Protein AF-A0A948WKY1-F1 (afdb_monomer)

Mean predicted aligned error: 16.27 Å

Structure (mmCIF, N/CA/C/O backbone):
data_AF-A0A948WKY1-F1
#
_entry.id   AF-A0A948WKY1-F1
#
loop_
_atom_site.group_PDB
_atom_site.id
_atom_site.type_symbol
_atom_site.label_atom_id
_atom_site.label_alt_id
_atom_site.label_comp_id
_atom_site.label_asym_id
_atom_site.label_entity_id
_atom_site.label_seq_id
_atom_site.pdbx_PDB_ins_code
_atom_site.Cartn_x
_atom_site.Cartn_y
_atom_site.Cartn_z
_atom_site.occupancy
_atom_site.B_iso_or_equiv
_atom_site.auth_seq_id
_atom_site.auth_comp_id
_atom_site.auth_asym_id
_atom_site.auth_atom_id
_atom_site.pdbx_PDB_model_num
ATOM 1 N N . MET A 1 1 ? -43.889 -42.386 51.941 1.00 35.38 1 MET A N 1
ATOM 2 C CA . MET A 1 1 ? -43.211 -42.929 50.741 1.00 35.38 1 MET A CA 1
ATOM 3 C C . MET A 1 1 ? -43.487 -41.950 49.603 1.00 35.38 1 MET A C 1
ATOM 5 O O . MET A 1 1 ? -44.639 -41.836 49.225 1.00 35.38 1 MET A O 1
ATOM 9 N N . MET A 1 2 ? -42.617 -40.958 49.347 1.00 31.88 2 MET A N 1
ATOM 10 C CA . MET A 1 2 ? -41.502 -40.984 48.362 1.00 31.88 2 MET A CA 1
ATOM 11 C C . MET A 1 2 ? -41.972 -41.487 46.979 1.00 31.88 2 MET A C 1
ATOM 13 O O . MET A 1 2 ? -42.439 -42.614 46.920 1.00 31.88 2 MET A O 1
ATOM 17 N N . ALA A 1 3 ? -41.892 -40.769 45.847 1.00 31.19 3 ALA A N 1
ATOM 18 C CA . ALA A 1 3 ? -41.140 -39.568 45.442 1.00 31.19 3 ALA A CA 1
ATOM 19 C C . ALA A 1 3 ? -41.788 -38.884 44.191 1.00 31.19 3 ALA A C 1
ATOM 21 O O . ALA A 1 3 ? -42.596 -39.534 43.527 1.00 31.19 3 ALA A O 1
ATOM 22 N N . PRO A 1 4 ? -41.443 -37.621 43.837 1.00 34.78 4 PRO A N 1
ATOM 23 C CA . PRO A 1 4 ? -41.886 -36.926 42.612 1.00 34.78 4 PRO A CA 1
ATOM 24 C C . PRO A 1 4 ? -40.820 -36.979 41.474 1.00 34.78 4 PRO A C 1
ATOM 26 O O . PRO A 1 4 ? -39.743 -37.546 41.682 1.00 34.78 4 PRO A O 1
ATOM 29 N N . PRO A 1 5 ? -41.103 -36.474 40.249 1.00 36.88 5 PRO A N 1
ATOM 30 C CA . PRO A 1 5 ? -40.480 -36.955 39.014 1.00 36.88 5 PRO A CA 1
ATOM 31 C C . PRO A 1 5 ? -39.097 -36.348 38.745 1.00 36.88 5 PRO A C 1
ATOM 33 O O . PRO A 1 5 ? -38.820 -35.189 39.049 1.00 36.88 5 PRO A O 1
ATOM 36 N N . THR A 1 6 ? -38.226 -37.143 38.124 1.00 31.98 6 THR A N 1
ATOM 37 C CA . THR A 1 6 ? -36.864 -36.747 37.755 1.00 31.98 6 THR A CA 1
ATOM 38 C C . THR A 1 6 ? -36.839 -36.062 36.388 1.00 31.98 6 THR A C 1
ATOM 40 O O . THR A 1 6 ? -37.050 -36.680 35.347 1.00 31.98 6 THR A O 1
ATOM 43 N N . HIS A 1 7 ? -36.512 -34.769 36.386 1.00 34.88 7 HIS A N 1
ATOM 44 C CA . HIS A 1 7 ? -35.970 -34.083 35.216 1.00 34.88 7 HIS A CA 1
ATOM 45 C C . HIS A 1 7 ? -34.599 -34.683 34.870 1.00 34.88 7 HIS A C 1
ATOM 47 O O . HIS A 1 7 ? -33.662 -34.581 35.661 1.00 34.88 7 HIS A O 1
ATOM 53 N N . ARG A 1 8 ? -34.440 -35.257 33.672 1.00 31.48 8 ARG A N 1
ATOM 54 C CA . ARG A 1 8 ? -33.115 -35.506 33.084 1.00 31.48 8 ARG A CA 1
ATOM 55 C C . ARG A 1 8 ? -32.760 -34.368 32.129 1.00 31.48 8 ARG A C 1
ATOM 57 O O . ARG A 1 8 ? -33.171 -34.363 30.976 1.00 31.48 8 ARG A O 1
ATOM 64 N N . ARG A 1 9 ? -31.961 -33.418 32.624 1.00 35.03 9 ARG A N 1
ATOM 65 C CA . ARG A 1 9 ? -30.992 -32.676 31.805 1.00 35.03 9 ARG A CA 1
ATOM 66 C C . ARG A 1 9 ? -29.767 -33.576 31.639 1.00 35.03 9 ARG A C 1
ATOM 68 O O . ARG A 1 9 ? -29.184 -33.978 32.640 1.00 35.03 9 ARG A O 1
ATOM 75 N N . ALA A 1 10 ? -29.368 -33.875 30.409 1.00 30.17 10 ALA A N 1
ATOM 76 C CA . ALA A 1 10 ? -28.045 -34.417 30.110 1.00 30.17 10 ALA A CA 1
ATOM 77 C C . ALA A 1 10 ? -27.642 -33.962 28.705 1.00 30.17 10 ALA A C 1
ATOM 79 O O . ALA A 1 10 ? -28.285 -34.322 27.724 1.00 30.17 10 ALA A O 1
ATOM 80 N N . GLY A 1 11 ? -26.613 -33.120 28.640 1.00 29.62 11 GLY A N 1
ATOM 81 C CA . GLY A 1 11 ? -26.094 -32.562 27.394 1.00 29.62 11 GLY A CA 1
ATOM 82 C C . GLY A 1 11 ? -25.220 -31.317 27.564 1.00 29.62 11 GLY A C 1
ATOM 83 O O . GLY A 1 11 ? -25.125 -30.533 26.632 1.00 29.62 11 GLY A O 1
ATOM 84 N N . GLN A 1 12 ? -24.596 -31.093 28.728 1.00 31.64 12 GLN A N 1
ATOM 85 C CA . GLN A 1 12 ? -23.485 -30.144 28.825 1.00 31.64 12 GLN A CA 1
ATOM 86 C C . GLN A 1 12 ? -22.210 -30.874 28.402 1.00 31.64 12 GLN A C 1
ATOM 88 O O . GLN A 1 12 ? -21.668 -31.692 29.143 1.00 31.64 12 GLN A O 1
ATOM 93 N N . ARG A 1 13 ? -21.750 -30.595 27.180 1.00 33.22 13 ARG A N 1
ATOM 94 C CA . ARG A 1 13 ? -20.361 -30.834 26.789 1.00 33.22 13 ARG A CA 1
ATOM 95 C C . ARG A 1 13 ? -19.494 -29.901 27.634 1.00 33.22 13 ARG A C 1
ATOM 97 O O . ARG A 1 13 ? -19.607 -28.686 27.504 1.00 33.22 13 ARG A O 1
ATOM 104 N N . LEU A 1 14 ? -18.662 -30.466 28.507 1.00 30.38 14 LEU A N 1
ATOM 105 C CA . LEU A 1 14 ? -17.559 -29.742 29.132 1.00 30.38 14 LEU A CA 1
ATOM 106 C C . LEU A 1 14 ? -16.598 -29.288 28.024 1.00 30.38 14 LEU A C 1
ATOM 108 O O . LEU A 1 14 ? -15.809 -30.079 27.515 1.00 30.38 14 LEU A O 1
ATOM 112 N N . LEU A 1 15 ? -16.673 -28.013 27.648 1.00 31.78 15 LEU A N 1
ATOM 113 C CA . LEU A 1 15 ? -15.543 -27.300 27.063 1.00 31.78 15 LEU A CA 1
ATOM 114 C C . LEU A 1 15 ? -14.597 -26.982 28.220 1.00 31.78 15 LEU A C 1
ATOM 116 O O . LEU A 1 15 ? -14.778 -26.000 28.935 1.00 31.78 15 LEU A O 1
ATOM 120 N N . ALA A 1 16 ? -13.608 -27.845 28.438 1.00 28.36 16 ALA A N 1
ATOM 121 C CA . ALA A 1 16 ? -12.441 -27.477 29.223 1.00 28.36 16 ALA A CA 1
ATOM 122 C C . ALA A 1 16 ? -11.610 -26.498 28.380 1.00 28.36 16 ALA A C 1
ATOM 124 O O . ALA A 1 16 ? -10.681 -26.893 27.681 1.00 28.36 16 ALA A O 1
ATOM 125 N N . ALA A 1 17 ? -11.989 -25.220 28.393 1.00 31.20 17 ALA A N 1
ATOM 126 C CA . ALA A 1 17 ? -11.117 -24.153 27.935 1.00 31.20 17 ALA A CA 1
ATOM 127 C C . ALA A 1 17 ? -10.053 -23.954 29.018 1.00 31.20 17 ALA A C 1
ATOM 129 O O . ALA A 1 17 ? -10.292 -23.304 30.035 1.00 31.20 17 ALA A O 1
ATOM 130 N N . VAL A 1 18 ? -8.882 -24.557 28.823 1.00 28.16 18 VAL A N 1
ATOM 131 C CA . VAL A 1 18 ? -7.678 -24.123 29.528 1.00 28.16 18 VAL A CA 1
ATOM 132 C C . VAL A 1 18 ? -7.314 -22.765 28.931 1.00 28.16 18 VAL A C 1
ATOM 134 O O . VAL A 1 18 ? -6.596 -22.680 27.941 1.00 28.16 18 VAL A O 1
ATOM 137 N N . VAL A 1 19 ? -7.874 -21.695 29.493 1.00 31.41 19 VAL A N 1
ATOM 138 C CA . VAL A 1 19 ? -7.392 -20.335 29.254 1.00 31.41 19 VAL A CA 1
ATOM 139 C C . VAL A 1 19 ? -6.125 -20.194 30.088 1.00 31.41 19 VAL A C 1
ATOM 141 O O . VAL A 1 19 ? -6.177 -19.849 31.266 1.00 31.41 19 VAL A O 1
ATOM 144 N N . VAL A 1 20 ? -4.972 -20.524 29.502 1.00 32.94 20 VAL A N 1
ATOM 145 C CA . VAL A 1 20 ? -3.716 -19.974 30.014 1.00 32.94 20 VAL A CA 1
ATOM 146 C C . VAL A 1 20 ? -3.786 -18.486 29.701 1.00 32.94 20 VAL A C 1
ATOM 148 O O . VAL A 1 20 ? -3.734 -18.101 28.536 1.00 32.94 20 VAL A O 1
ATOM 151 N N . ALA A 1 21 ? -3.988 -17.659 30.726 1.00 37.00 21 ALA A N 1
ATOM 152 C CA . ALA A 1 21 ? -3.882 -16.216 30.588 1.00 37.00 21 ALA A CA 1
ATOM 153 C C . ALA A 1 21 ? -2.447 -15.900 30.151 1.00 37.00 21 ALA A C 1
ATOM 155 O O . ALA A 1 21 ? -1.508 -15.985 30.943 1.00 37.00 21 ALA A O 1
ATOM 156 N N . TRP A 1 22 ? -2.270 -15.615 28.864 1.00 41.47 22 TRP A N 1
ATOM 157 C CA . TRP A 1 22 ? -1.032 -15.064 28.350 1.00 41.47 22 TRP A CA 1
ATOM 158 C C . TRP A 1 22 ? -0.942 -13.633 28.875 1.00 41.47 22 TRP A C 1
ATOM 160 O O . TRP A 1 22 ? -1.670 -12.754 28.432 1.00 41.47 22 TRP A O 1
ATOM 170 N N . VAL A 1 23 ? -0.092 -13.422 29.874 1.00 46.75 23 VAL A N 1
ATOM 171 C CA . VAL A 1 23 ? 0.296 -12.082 30.306 1.00 46.75 23 VAL A CA 1
ATOM 172 C C . VAL A 1 23 ? 1.574 -11.775 29.536 1.00 46.75 23 VAL A C 1
ATOM 174 O O . VAL A 1 23 ? 2.596 -12.404 29.835 1.00 46.75 23 VAL A O 1
ATOM 177 N N . PRO A 1 24 ? 1.558 -10.885 28.523 1.00 45.38 24 PRO A N 1
ATOM 178 C CA . PRO A 1 24 ? 2.811 -10.445 27.940 1.00 45.38 24 PRO A CA 1
ATOM 179 C C . PRO A 1 24 ? 3.682 -9.885 29.068 1.00 45.38 24 PRO A C 1
ATOM 181 O O . PRO A 1 24 ? 3.157 -9.213 29.965 1.00 45.38 24 PRO A O 1
ATOM 184 N N . PRO A 1 25 ? 5.003 -10.132 29.064 1.00 45.72 25 PRO A N 1
ATOM 185 C CA . PRO A 1 25 ? 5.889 -9.337 29.900 1.00 45.72 25 PRO A CA 1
ATOM 186 C C . PRO A 1 25 ? 5.606 -7.852 29.638 1.00 45.72 25 PRO A C 1
ATOM 188 O O . PRO A 1 25 ? 5.195 -7.486 28.536 1.00 45.72 25 PRO A O 1
ATOM 191 N N . ALA A 1 26 ? 5.813 -7.008 30.653 1.00 50.03 26 ALA A N 1
ATOM 192 C CA . ALA A 1 26 ? 5.483 -5.581 30.610 1.00 50.03 26 ALA A CA 1
ATOM 193 C C . ALA A 1 26 ? 5.949 -4.883 29.312 1.00 50.03 26 ALA A C 1
ATOM 195 O O . ALA A 1 26 ? 5.282 -3.972 28.848 1.00 50.03 26 ALA A O 1
ATOM 196 N N . SER A 1 27 ? 7.015 -5.360 28.664 1.00 59.22 27 SER A N 1
ATOM 197 C CA . SER A 1 27 ? 7.311 -5.086 27.257 1.00 59.22 27 SER A CA 1
ATOM 198 C C . SER A 1 27 ? 7.548 -6.398 26.498 1.00 59.22 27 SER A C 1
ATOM 200 O O . SER A 1 27 ? 8.399 -7.201 26.882 1.00 59.22 27 SER A O 1
ATOM 202 N N . PHE A 1 28 ? 6.804 -6.629 25.413 1.00 69.31 28 PHE A N 1
ATOM 203 C CA . PHE A 1 28 ? 7.078 -7.725 24.482 1.00 69.31 28 PHE A CA 1
ATOM 204 C C . PHE A 1 28 ? 8.132 -7.261 23.469 1.00 69.31 28 PHE A C 1
ATOM 206 O O . PHE A 1 28 ? 7.938 -6.261 22.778 1.00 69.31 28 PHE A O 1
ATOM 213 N N . GLU A 1 29 ? 9.249 -7.978 23.384 1.00 84.75 29 GLU A N 1
ATOM 214 C CA . GLU A 1 29 ? 10.372 -7.656 22.501 1.00 84.75 29 GLU A CA 1
ATOM 215 C C . GLU A 1 29 ? 10.733 -8.875 21.657 1.00 84.75 29 GLU A C 1
ATOM 217 O O . GLU A 1 29 ? 10.791 -9.990 22.168 1.00 84.75 29 GLU A O 1
ATOM 222 N N . ILE A 1 30 ? 11.006 -8.651 20.373 1.00 91.81 30 ILE A N 1
ATOM 223 C CA . ILE A 1 30 ? 11.499 -9.690 19.469 1.00 91.81 30 ILE A CA 1
ATOM 224 C C . ILE A 1 30 ? 13.014 -9.768 19.647 1.00 91.81 30 ILE A C 1
ATOM 226 O O . ILE A 1 30 ? 13.721 -8.828 19.287 1.00 91.81 30 ILE A O 1
ATOM 230 N N . ARG A 1 31 ? 13.503 -10.867 20.225 1.00 94.12 31 ARG A N 1
ATOM 231 C CA . ARG A 1 31 ? 14.934 -11.125 20.463 1.00 94.12 31 ARG A CA 1
ATOM 232 C C . ARG A 1 31 ? 15.440 -12.342 19.695 1.00 94.12 31 ARG A C 1
ATOM 234 O O . ARG A 1 31 ? 16.646 -12.497 19.529 1.00 94.12 31 ARG A O 1
ATOM 241 N N . ALA A 1 32 ? 14.528 -13.177 19.209 1.00 95.06 32 ALA A N 1
ATOM 242 C CA . ALA A 1 32 ? 14.795 -14.293 18.317 1.00 95.06 32 ALA A CA 1
ATOM 243 C C . ALA A 1 32 ? 13.570 -14.596 17.426 1.00 95.06 32 ALA A C 1
ATOM 245 O O . ALA A 1 32 ? 12.456 -14.149 17.720 1.00 95.06 32 ALA A O 1
ATOM 246 N N . PRO A 1 33 ? 13.720 -15.430 16.379 1.00 97.06 33 PRO A N 1
ATOM 247 C CA . PRO A 1 33 ? 12.595 -15.871 15.552 1.00 97.06 33 PRO A CA 1
ATOM 248 C C . PRO A 1 33 ? 11.451 -16.558 16.318 1.00 97.06 33 PRO A C 1
ATOM 250 O O . PRO A 1 33 ? 10.302 -16.494 15.883 1.00 97.06 33 PRO A O 1
ATOM 253 N N . ASP A 1 34 ? 11.729 -17.200 17.459 1.00 96.12 34 ASP A N 1
ATOM 254 C CA . ASP A 1 34 ? 10.688 -17.801 18.307 1.00 96.12 34 ASP A CA 1
ATOM 255 C C . ASP A 1 34 ? 9.755 -16.761 18.937 1.00 96.12 34 ASP A C 1
ATOM 257 O O . ASP A 1 34 ? 8.551 -17.005 19.036 1.00 96.12 34 ASP A O 1
ATOM 261 N N . ASP A 1 35 ? 10.271 -15.580 19.288 1.00 95.50 35 ASP A N 1
ATOM 262 C CA . ASP A 1 35 ? 9.436 -14.489 19.788 1.00 95.50 35 ASP A CA 1
ATOM 263 C C . ASP A 1 35 ? 8.484 -14.017 18.685 1.00 95.50 35 ASP A C 1
ATOM 265 O O . ASP A 1 35 ? 7.288 -13.854 18.919 1.00 95.50 35 ASP A O 1
ATOM 269 N N . LEU A 1 36 ? 8.970 -13.884 17.444 1.00 96.56 36 LEU A N 1
ATOM 270 C CA . LEU A 1 36 ? 8.109 -13.540 16.310 1.00 96.56 36 LEU A CA 1
ATOM 271 C C . LEU A 1 36 ? 7.000 -14.577 16.104 1.00 96.56 36 LEU A C 1
ATOM 273 O O . LEU A 1 36 ? 5.850 -14.196 15.902 1.00 96.56 36 LEU A O 1
ATOM 277 N N . ARG A 1 37 ? 7.313 -15.874 16.205 1.00 96.56 37 ARG A N 1
ATOM 278 C CA . ARG A 1 37 ? 6.307 -16.947 16.116 1.00 96.56 37 ARG A CA 1
ATOM 279 C C . ARG A 1 37 ? 5.266 -16.861 17.237 1.00 96.56 37 ARG A C 1
ATOM 281 O O . ARG A 1 37 ? 4.078 -17.066 16.986 1.00 96.56 37 ARG A O 1
ATOM 288 N N . ALA A 1 38 ? 5.683 -16.521 18.457 1.00 94.81 38 ALA A N 1
ATOM 289 C CA . ALA A 1 38 ? 4.764 -16.306 19.572 1.00 94.81 38 ALA A CA 1
ATOM 290 C C . ALA A 1 38 ? 3.842 -15.097 19.330 1.00 94.81 38 ALA A C 1
ATOM 292 O O . ALA A 1 38 ? 2.632 -15.199 19.544 1.00 94.81 38 ALA A O 1
ATOM 293 N N . LEU A 1 39 ? 4.388 -13.981 18.832 1.00 95.25 39 LEU A N 1
ATOM 294 C CA . LEU A 1 39 ? 3.606 -12.803 18.446 1.00 95.25 39 LEU A CA 1
ATOM 295 C C . LEU A 1 39 ? 2.613 -13.132 17.332 1.00 95.25 39 LEU A C 1
ATOM 297 O O . LEU A 1 39 ? 1.431 -12.826 17.457 1.00 95.25 39 LEU A O 1
ATOM 301 N N . GLU A 1 40 ? 3.083 -13.786 16.271 1.00 96.25 40 GLU A N 1
ATOM 302 C CA . GLU A 1 40 ? 2.279 -14.212 15.127 1.00 96.25 40 GLU A CA 1
ATOM 303 C C . GLU A 1 40 ? 1.067 -15.039 15.568 1.00 96.25 40 GLU A C 1
ATOM 305 O O . GLU A 1 40 ? -0.059 -14.749 15.166 1.00 96.25 40 GLU A O 1
A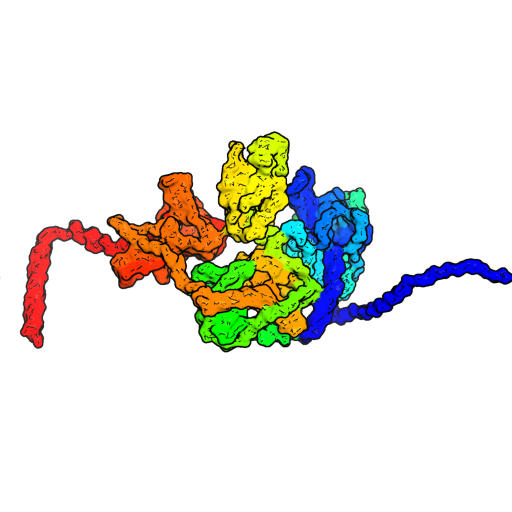TOM 310 N N . SER A 1 41 ? 1.269 -16.026 16.450 1.00 95.44 41 SER A N 1
ATOM 311 C CA . SER A 1 41 ? 0.174 -16.852 16.972 1.00 95.44 41 SER A CA 1
ATOM 312 C C . SER A 1 41 ? -0.897 -16.005 17.663 1.00 95.44 41 SER A C 1
ATOM 314 O O . SER A 1 41 ? -2.088 -16.173 17.397 1.00 95.44 41 SER A O 1
ATOM 316 N N . ARG A 1 42 ? -0.485 -15.053 18.509 1.00 94.62 42 ARG A N 1
ATOM 317 C CA . ARG A 1 42 ? -1.406 -14.154 19.225 1.00 94.62 42 ARG A CA 1
ATOM 318 C C . ARG A 1 42 ? -2.127 -13.198 18.279 1.00 94.62 42 ARG A C 1
ATOM 320 O O . ARG A 1 42 ? -3.333 -12.997 18.413 1.00 94.62 42 ARG A O 1
ATOM 327 N N . VAL A 1 43 ? -1.417 -12.638 17.299 1.00 96.25 43 VAL A N 1
ATOM 328 C CA . VAL A 1 43 ? -2.015 -11.769 16.278 1.00 96.25 43 VAL A CA 1
ATOM 329 C C . VAL A 1 43 ? -3.067 -12.542 15.485 1.00 96.25 43 VAL A C 1
ATOM 331 O O . VAL A 1 43 ? -4.187 -12.055 15.351 1.00 96.25 43 VAL A O 1
ATOM 334 N N . ARG A 1 44 ? -2.761 -13.763 15.029 1.00 94.75 44 ARG A N 1
ATOM 335 C CA . ARG A 1 44 ? -3.687 -14.620 14.272 1.00 94.75 44 ARG A CA 1
ATOM 336 C C . ARG A 1 44 ? -4.962 -14.943 15.059 1.00 94.75 44 ARG A C 1
ATOM 338 O O . ARG A 1 44 ? -6.055 -14.879 14.497 1.00 94.75 44 ARG A O 1
ATOM 345 N N . GLU A 1 45 ? -4.835 -15.255 16.350 1.00 93.62 45 GLU A N 1
ATOM 346 C CA . GLU A 1 45 ? -5.970 -15.535 17.245 1.00 93.62 45 GLU A CA 1
ATOM 347 C C . GLU A 1 45 ? -6.927 -14.340 17.377 1.00 93.62 45 GLU A C 1
ATOM 349 O O . GLU A 1 45 ? -8.148 -14.510 17.374 1.00 93.62 45 GLU A O 1
ATOM 354 N N . VAL A 1 46 ? -6.383 -13.124 17.480 1.00 94.31 46 VAL A N 1
ATOM 355 C CA . VAL A 1 46 ? -7.169 -11.900 17.703 1.00 94.31 46 VAL A CA 1
ATOM 356 C C . VAL A 1 46 ? -7.687 -11.290 16.400 1.00 94.31 46 VAL A C 1
ATOM 358 O O . VAL A 1 46 ? -8.787 -10.730 16.380 1.00 94.31 46 VAL A O 1
ATOM 361 N N . ALA A 1 47 ? -6.928 -11.414 15.309 1.00 93.50 47 ALA A N 1
ATOM 362 C CA . ALA A 1 47 ? -7.144 -10.723 14.041 1.00 93.50 47 ALA A CA 1
ATOM 363 C C . ALA A 1 47 ? -8.576 -10.847 13.513 1.00 93.50 47 ALA A C 1
ATOM 365 O O . ALA A 1 47 ? -9.196 -9.842 13.165 1.00 93.50 47 ALA A O 1
ATOM 366 N N . ALA A 1 48 ? -9.107 -12.072 13.455 1.00 89.94 48 ALA A N 1
ATOM 367 C CA . ALA A 1 48 ? -10.434 -12.325 12.903 1.00 89.94 48 ALA A CA 1
ATOM 368 C C . ALA A 1 48 ? -11.530 -11.646 13.736 1.00 89.94 48 ALA A C 1
ATOM 370 O O . ALA A 1 48 ? -12.331 -10.890 13.189 1.00 89.94 48 ALA A O 1
ATOM 371 N N . ARG A 1 49 ? -11.509 -11.846 15.061 1.00 90.00 49 ARG A N 1
ATOM 372 C CA . ARG A 1 49 ? -12.513 -11.298 15.983 1.00 90.00 49 ARG A CA 1
ATOM 373 C C . ARG A 1 49 ? -12.474 -9.773 16.033 1.00 90.00 49 ARG A C 1
ATOM 375 O O . ARG A 1 49 ? -13.516 -9.131 15.951 1.00 90.00 49 ARG A O 1
ATOM 382 N N . ALA A 1 50 ? -11.279 -9.192 16.143 1.00 95.44 50 ALA A N 1
ATOM 383 C CA . ALA A 1 50 ? -11.116 -7.743 16.151 1.00 95.44 50 ALA A CA 1
ATOM 384 C C . ALA A 1 50 ? -11.617 -7.133 14.832 1.00 95.44 50 ALA A C 1
ATOM 386 O O . ALA A 1 50 ? -12.421 -6.203 14.852 1.00 95.44 50 ALA A O 1
ATOM 387 N N . ARG A 1 51 ? -11.231 -7.709 13.684 1.00 95.75 51 ARG A N 1
ATOM 388 C CA . ARG A 1 51 ? -11.655 -7.231 12.360 1.00 95.75 51 ARG A CA 1
ATOM 389 C C . ARG A 1 51 ? -13.163 -7.304 12.161 1.00 95.75 51 ARG A C 1
ATOM 391 O O . ARG A 1 51 ? -13.719 -6.389 11.567 1.00 95.75 51 ARG A O 1
ATOM 398 N N . GLU A 1 52 ? -13.819 -8.357 12.644 1.00 94.62 52 GLU A N 1
ATOM 399 C CA . GLU A 1 52 ? -15.276 -8.494 12.532 1.00 94.62 52 GLU A CA 1
ATOM 400 C C . GLU A 1 52 ? -16.041 -7.388 13.266 1.00 94.62 52 GLU A C 1
ATOM 402 O O . GLU A 1 52 ? -17.096 -6.971 12.796 1.00 94.62 52 GLU A O 1
ATOM 407 N N . SER A 1 53 ? -15.489 -6.872 14.369 1.00 96.94 53 SER A N 1
ATOM 408 C CA . SER A 1 53 ? -16.089 -5.771 15.133 1.00 96.94 53 SER A CA 1
ATOM 409 C C . SER A 1 53 ? -15.874 -4.381 14.522 1.00 96.94 53 SER A C 1
ATOM 411 O O . SER A 1 53 ? -16.523 -3.426 14.946 1.00 96.94 53 SER A O 1
ATOM 413 N N . VAL A 1 54 ? -14.972 -4.239 13.545 1.00 97.88 54 VAL A N 1
ATOM 414 C CA . VAL A 1 54 ? -14.654 -2.947 12.924 1.00 97.88 54 VAL A CA 1
ATOM 415 C C . VAL A 1 54 ? -15.513 -2.733 11.684 1.00 97.88 54 VAL A C 1
ATOM 417 O O . VAL A 1 54 ? -15.663 -3.618 10.842 1.00 97.88 54 VAL A O 1
ATOM 420 N N . VAL A 1 55 ? -16.079 -1.535 11.584 1.00 96.69 55 VAL A N 1
ATOM 421 C CA . VAL A 1 55 ? -17.049 -1.150 10.560 1.00 96.69 55 VAL A CA 1
ATOM 422 C C . VAL A 1 55 ? -16.588 0.080 9.793 1.00 96.69 55 VAL A C 1
ATOM 424 O O . VAL A 1 55 ? -15.854 0.920 10.314 1.00 96.69 55 VAL A O 1
ATOM 427 N N . GLY A 1 56 ? -17.066 0.215 8.563 1.00 94.88 56 GLY A N 1
ATOM 428 C CA . GLY A 1 56 ? -16.943 1.434 7.775 1.00 94.88 56 GLY A CA 1
ATOM 429 C C . GLY A 1 56 ? -18.131 2.355 8.010 1.00 94.88 56 GLY A C 1
ATOM 430 O O . GLY A 1 56 ? -19.266 1.890 8.008 1.00 94.88 56 GLY A O 1
ATOM 431 N N . ILE A 1 57 ? -17.900 3.654 8.182 1.00 92.88 57 ILE A N 1
ATOM 432 C CA . ILE A 1 57 ? -18.953 4.660 8.359 1.00 92.88 57 ILE A CA 1
ATOM 433 C C . ILE A 1 57 ? -18.958 5.593 7.156 1.00 92.88 57 ILE A C 1
ATOM 435 O O . ILE A 1 57 ? -17.919 6.093 6.727 1.00 92.88 57 ILE A O 1
ATOM 439 N N . LEU A 1 58 ? -20.147 5.838 6.623 1.00 88.50 58 LEU A N 1
ATOM 440 C CA . LEU A 1 58 ? -20.383 6.712 5.487 1.00 88.50 58 LEU A CA 1
ATOM 441 C C . LEU A 1 58 ? -21.487 7.696 5.845 1.00 88.50 58 LEU A C 1
ATOM 443 O O . LEU A 1 58 ? -22.551 7.306 6.336 1.00 88.50 58 LEU A O 1
ATOM 447 N N . MET A 1 59 ? -21.221 8.973 5.597 1.00 83.25 59 MET A N 1
ATOM 448 C CA . MET A 1 59 ? -22.141 10.066 5.873 1.00 83.25 59 MET A CA 1
ATOM 449 C C . MET A 1 59 ? -22.730 10.593 4.568 1.00 83.25 59 MET A C 1
ATOM 451 O O . MET A 1 59 ? -22.039 11.309 3.840 1.00 83.25 59 MET A O 1
ATOM 455 N N . PRO A 1 60 ? -24.011 10.323 4.283 1.00 76.81 60 PRO A N 1
ATOM 456 C CA . PRO A 1 60 ? -24.688 10.931 3.151 1.00 76.81 60 PRO A CA 1
ATOM 457 C C . PRO A 1 60 ? -24.695 12.462 3.265 1.00 76.81 60 PRO A C 1
ATOM 459 O O . PRO A 1 60 ? -24.817 13.026 4.361 1.00 76.81 60 PRO A O 1
ATOM 462 N N . ALA A 1 61 ? -24.591 13.145 2.125 1.00 68.06 61 ALA A N 1
ATOM 463 C CA . ALA A 1 61 ? -24.814 14.583 2.068 1.00 68.06 61 ALA A CA 1
ATOM 464 C C . ALA A 1 61 ? -26.296 14.909 2.372 1.00 68.06 61 ALA A C 1
ATOM 466 O O . ALA A 1 61 ? -27.187 14.221 1.860 1.00 68.06 61 ALA A O 1
ATOM 467 N N . PRO A 1 62 ? -26.595 15.932 3.200 1.00 62.34 62 PRO A N 1
ATOM 468 C CA . PRO A 1 62 ? -27.974 16.297 3.525 1.00 62.34 62 PRO A CA 1
ATOM 469 C C . PRO A 1 62 ? -28.801 16.590 2.266 1.00 62.34 62 PRO A C 1
ATOM 471 O O . PRO A 1 62 ? -28.409 17.411 1.441 1.00 62.34 62 PRO A O 1
ATOM 474 N N . GLY A 1 63 ? -29.946 15.917 2.113 1.00 59.81 63 GLY A N 1
ATOM 475 C CA . GLY A 1 63 ? -30.846 16.100 0.966 1.00 59.81 63 GLY A CA 1
ATOM 476 C C . GLY A 1 63 ? -30.330 15.546 -0.369 1.00 59.81 63 GLY A C 1
ATOM 477 O O . GLY A 1 63 ? -30.958 15.787 -1.399 1.00 59.81 63 GLY A O 1
ATOM 478 N N . ALA A 1 64 ? -29.211 14.817 -0.380 1.00 51.81 64 ALA A N 1
ATOM 479 C CA . ALA A 1 64 ? -28.641 14.294 -1.612 1.00 51.81 64 ALA A CA 1
ATOM 480 C C . ALA A 1 64 ? -29.434 13.083 -2.153 1.00 51.81 64 ALA A C 1
ATOM 482 O O . ALA A 1 64 ? -29.872 12.232 -1.371 1.00 51.81 64 ALA A O 1
ATOM 483 N N . PRO A 1 65 ? -29.632 12.982 -3.482 1.00 46.91 65 PRO A N 1
ATOM 484 C CA . PRO A 1 65 ? -30.314 11.847 -4.095 1.00 46.91 65 PRO A CA 1
ATOM 485 C C . PRO A 1 65 ? -29.536 10.540 -3.885 1.00 46.91 65 PRO A C 1
ATOM 487 O O . PRO A 1 65 ? -28.319 10.537 -3.689 1.00 46.91 65 PRO A O 1
ATOM 490 N N . ALA A 1 66 ? -30.236 9.405 -3.953 1.00 48.47 66 ALA A N 1
ATOM 491 C CA . ALA A 1 66 ? -29.605 8.089 -3.879 1.00 48.47 66 ALA A CA 1
ATOM 492 C C . ALA A 1 66 ? -28.523 7.948 -4.970 1.00 48.47 66 ALA A C 1
ATOM 494 O O . ALA A 1 66 ? -28.799 8.181 -6.144 1.00 48.47 66 ALA A O 1
ATOM 495 N N . GLY A 1 67 ? -27.298 7.590 -4.568 1.00 47.31 67 GLY A N 1
ATOM 496 C CA . GLY A 1 67 ? -26.136 7.483 -5.462 1.00 47.31 67 GLY A CA 1
ATOM 497 C C . GLY A 1 67 ? -25.228 8.721 -5.501 1.00 47.31 67 GLY A C 1
ATOM 498 O O . GLY A 1 67 ? -24.169 8.665 -6.122 1.00 47.31 67 GLY A O 1
ATOM 499 N N . ALA A 1 68 ? -25.587 9.817 -4.823 1.00 46.19 68 ALA A N 1
ATOM 500 C CA . ALA A 1 68 ? -24.683 10.950 -4.641 1.00 46.19 68 ALA A CA 1
ATOM 501 C C . ALA A 1 68 ? -23.447 10.565 -3.796 1.00 46.19 68 ALA A C 1
ATOM 503 O O . ALA A 1 68 ? -23.563 9.716 -2.905 1.00 46.19 68 ALA A O 1
ATOM 504 N N . PRO A 1 69 ? -22.276 11.184 -4.047 1.00 54.12 69 PRO A N 1
ATOM 505 C CA . PRO A 1 69 ? -21.086 10.963 -3.231 1.00 54.12 69 PRO A CA 1
ATOM 506 C C . PRO A 1 69 ? -21.342 11.339 -1.766 1.00 54.12 69 PRO A C 1
ATOM 508 O O . PRO A 1 69 ? -22.037 12.314 -1.470 1.00 54.12 69 PRO A O 1
ATOM 511 N N . ASP A 1 70 ? -20.781 10.553 -0.847 1.00 65.12 70 ASP A N 1
ATOM 512 C CA . ASP A 1 70 ? -20.907 10.811 0.586 1.00 65.12 70 ASP A CA 1
ATOM 513 C C . ASP A 1 70 ? -20.182 12.108 0.973 1.00 65.12 70 ASP A C 1
ATOM 515 O O . ASP A 1 70 ? -19.100 12.412 0.472 1.00 65.12 70 ASP A O 1
ATOM 519 N N . ALA A 1 71 ? -20.769 12.859 1.906 1.00 62.44 71 ALA A N 1
ATOM 520 C CA . ALA A 1 71 ? -20.186 14.082 2.457 1.00 62.44 71 ALA A CA 1
ATOM 521 C C . ALA A 1 71 ? -18.984 13.812 3.377 1.00 62.44 71 ALA A C 1
ATOM 523 O O . ALA A 1 71 ? -18.232 14.730 3.697 1.00 62.44 71 ALA A O 1
ATOM 524 N N . GLY A 1 72 ? -18.806 12.569 3.822 1.00 71.81 72 GLY A N 1
ATOM 525 C CA . GLY A 1 72 ? -17.632 12.142 4.567 1.00 71.81 72 GLY A CA 1
ATOM 526 C C . GLY A 1 72 ? -17.659 10.653 4.882 1.00 71.81 72 GLY A C 1
ATOM 527 O O . GLY A 1 72 ? -18.665 9.967 4.685 1.00 71.81 72 GLY A O 1
ATOM 528 N N . SER A 1 73 ? -16.530 10.145 5.363 1.00 85.69 73 SER A N 1
ATOM 529 C CA . SER A 1 73 ? -16.377 8.739 5.723 1.00 85.69 73 SER A CA 1
ATOM 530 C C . SER A 1 73 ? -15.378 8.560 6.858 1.00 85.69 73 SER A C 1
ATOM 532 O O . SER A 1 73 ? -14.566 9.444 7.129 1.00 85.69 73 SER A O 1
ATOM 534 N N . GLY A 1 74 ? -15.448 7.409 7.510 1.00 88.88 74 GLY A N 1
ATOM 535 C CA . GLY A 1 74 ? -14.522 7.002 8.553 1.00 88.88 74 GLY A CA 1
ATOM 536 C C . GLY A 1 74 ? -14.738 5.542 8.915 1.00 88.88 74 GLY A C 1
ATOM 537 O O . GLY A 1 74 ? -15.287 4.758 8.136 1.00 88.88 74 GLY A O 1
ATOM 538 N N . SER A 1 75 ? -14.327 5.189 10.120 1.00 96.12 75 SER A N 1
ATOM 539 C CA . SER A 1 75 ? -14.399 3.840 10.665 1.00 96.12 75 SER A CA 1
ATOM 540 C C . SER A 1 75 ? -15.105 3.844 12.019 1.00 96.12 75 SER A C 1
ATOM 542 O O . SER A 1 75 ? -15.292 4.889 12.630 1.00 96.12 75 SER A O 1
ATOM 544 N N . GLY A 1 76 ? -15.495 2.671 12.501 1.00 97.44 76 GLY A N 1
ATOM 545 C CA . GLY A 1 76 ? -16.071 2.493 13.828 1.00 97.44 76 GLY A CA 1
ATOM 546 C C . GLY A 1 76 ? -15.743 1.124 14.407 1.00 97.44 76 GLY A C 1
ATOM 547 O O . GLY A 1 76 ? -15.338 0.224 13.676 1.00 97.44 76 GLY A O 1
ATOM 548 N N . THR A 1 77 ? -15.959 0.940 15.706 1.00 98.44 77 THR A N 1
ATOM 549 C CA . THR A 1 77 ? -15.842 -0.360 16.382 1.00 98.44 77 THR A CA 1
ATOM 550 C C . THR A 1 77 ? -17.108 -0.668 17.172 1.00 98.44 77 THR A C 1
ATOM 552 O O . THR A 1 77 ? -17.525 0.129 18.012 1.00 98.44 77 THR A O 1
ATOM 555 N N . ILE A 1 78 ? -17.724 -1.822 16.918 1.00 98.12 78 ILE A N 1
ATOM 556 C CA . ILE A 1 78 ? -18.908 -2.302 17.634 1.00 98.12 78 ILE A CA 1
ATOM 557 C C . ILE A 1 78 ? -18.486 -2.765 19.035 1.00 98.12 78 ILE A C 1
ATOM 559 O O . ILE A 1 78 ? -17.656 -3.660 19.191 1.00 98.12 78 ILE A O 1
ATOM 563 N N . ILE A 1 79 ? -19.087 -2.174 20.065 1.00 97.31 79 ILE A N 1
ATOM 564 C CA . ILE A 1 79 ? -18.741 -2.407 21.479 1.00 97.31 79 ILE A CA 1
ATOM 565 C C . ILE A 1 79 ? -19.868 -3.057 22.286 1.00 97.31 79 ILE A C 1
ATOM 567 O O . ILE A 1 79 ? -19.735 -3.277 23.488 1.00 97.31 79 ILE A O 1
ATOM 571 N N . SER A 1 80 ? -21.010 -3.341 21.659 1.00 95.81 80 SER A N 1
ATOM 572 C CA . SER A 1 80 ? -22.115 -4.015 22.333 1.00 95.81 80 SER A CA 1
ATOM 573 C C . SER A 1 80 ? -22.998 -4.817 21.382 1.00 95.81 80 SER A C 1
ATOM 575 O O . SER A 1 80 ? -23.191 -4.455 20.220 1.00 95.81 80 SER A O 1
ATOM 577 N N . ALA A 1 81 ? -23.613 -5.872 21.921 1.00 93.19 81 ALA A N 1
ATOM 578 C CA . ALA A 1 81 ? -24.556 -6.724 21.196 1.00 93.19 81 ALA A CA 1
ATOM 579 C C . ALA A 1 81 ? -25.786 -5.964 20.669 1.00 93.19 81 ALA A C 1
ATOM 581 O O . ALA A 1 81 ? -26.345 -6.324 19.638 1.00 93.19 81 ALA A O 1
ATOM 582 N N . ASP A 1 82 ? -26.212 -4.902 21.360 1.00 92.00 82 ASP A N 1
ATOM 583 C CA . ASP A 1 82 ? -27.347 -4.081 20.939 1.00 92.00 82 ASP A CA 1
ATOM 584 C C . ASP A 1 82 ? -26.969 -3.036 19.872 1.00 92.00 82 ASP A C 1
ATOM 586 O O . ASP A 1 82 ? -27.842 -2.290 19.434 1.00 92.00 82 ASP A O 1
ATOM 590 N N . GLY A 1 83 ? -25.705 -2.954 19.438 1.00 95.62 83 GLY A N 1
ATOM 591 C CA . GLY A 1 83 ? -25.282 -2.150 18.284 1.00 95.62 83 GLY A CA 1
ATOM 592 C C . GLY A 1 83 ? -24.757 -0.751 18.609 1.00 95.62 83 GLY A C 1
ATOM 593 O O . GLY A 1 83 ? -24.962 0.173 17.823 1.00 95.62 83 GLY A O 1
ATOM 594 N N . TRP A 1 84 ? -24.119 -0.552 19.764 1.00 96.88 84 TRP A N 1
ATOM 595 C CA . TRP A 1 84 ? -23.330 0.661 19.998 1.00 96.88 84 TRP A CA 1
ATOM 596 C C . TRP A 1 84 ? -21.979 0.558 19.293 1.00 96.88 84 TRP A C 1
ATOM 598 O O . TRP A 1 84 ? -21.287 -0.452 19.406 1.00 96.88 84 TRP A O 1
ATOM 608 N N . VAL A 1 85 ? -21.614 1.620 18.581 1.00 98.00 85 VAL A N 1
ATOM 609 C CA . VAL A 1 85 ? -20.382 1.724 17.800 1.00 98.00 85 VAL A CA 1
ATOM 610 C C . VAL A 1 85 ? -19.618 2.960 18.255 1.00 98.00 85 VAL A C 1
ATOM 612 O O . VAL A 1 85 ? -20.153 4.067 18.197 1.00 98.00 85 VAL A O 1
ATOM 615 N N . LEU A 1 86 ? -18.377 2.776 18.704 1.00 97.75 86 LEU A N 1
ATOM 616 C CA . LEU A 1 86 ? -17.448 3.884 18.916 1.00 97.75 86 LEU A CA 1
ATOM 617 C C . LEU A 1 86 ? -16.853 4.326 17.583 1.00 97.75 86 LEU A C 1
ATOM 619 O O . LEU A 1 86 ? -16.559 3.497 16.729 1.00 97.75 86 LEU A O 1
ATOM 623 N N . THR A 1 87 ? -16.665 5.628 17.426 1.00 95.94 87 THR A N 1
ATOM 624 C CA . THR A 1 87 ? -16.012 6.270 16.280 1.00 95.94 87 THR A CA 1
ATOM 625 C C . THR A 1 87 ? -15.163 7.439 16.781 1.00 95.94 87 THR A C 1
ATOM 627 O O . THR A 1 87 ? -15.191 7.760 17.968 1.00 95.94 87 THR A O 1
ATOM 630 N N . ALA A 1 88 ? -14.419 8.099 15.900 1.00 90.19 88 ALA A N 1
ATOM 631 C CA . ALA A 1 88 ? -13.855 9.409 16.179 1.00 90.19 88 ALA A CA 1
ATOM 632 C C . ALA A 1 88 ? -14.985 10.451 16.190 1.00 90.19 88 ALA A C 1
ATOM 634 O O . ALA A 1 88 ? -15.904 10.389 15.365 1.00 90.19 88 ALA A O 1
ATOM 635 N N . GLY A 1 89 ? -14.920 11.407 17.113 1.00 86.00 89 GLY A N 1
ATOM 636 C CA . GLY A 1 89 ? -15.899 12.481 17.256 1.00 86.00 89 GLY A CA 1
ATOM 637 C C . GLY A 1 89 ? -15.997 13.350 16.003 1.00 86.00 89 GLY A C 1
ATOM 638 O O . GLY A 1 89 ? -17.096 13.691 15.564 1.00 86.00 89 GLY A O 1
ATOM 639 N N . HIS A 1 90 ? -14.864 13.634 15.351 1.00 81.00 90 HIS A N 1
ATOM 640 C CA . HIS A 1 90 ? -14.865 14.403 14.099 1.00 81.00 90 HIS A CA 1
ATOM 641 C C . HIS A 1 90 ? -15.516 13.651 12.922 1.00 81.00 90 HIS A C 1
ATOM 643 O O . HIS A 1 90 ? -16.009 14.286 11.989 1.00 81.00 90 HIS A O 1
ATOM 649 N N . VAL A 1 91 ? -15.556 12.311 12.960 1.00 82.81 91 VAL A N 1
ATOM 650 C CA . VAL A 1 91 ? -16.249 11.501 11.944 1.00 82.81 91 VAL A CA 1
ATOM 651 C C . VAL A 1 91 ? -17.755 11.608 12.120 1.00 82.81 91 VAL A C 1
ATOM 653 O O . VAL A 1 91 ? -18.455 11.740 11.129 1.00 82.81 91 VAL A O 1
ATOM 656 N N . GLY A 1 92 ? -18.282 11.574 13.347 1.00 76.75 92 GLY A N 1
ATOM 657 C CA . GLY A 1 92 ? -19.729 11.690 13.557 1.00 76.75 92 GLY A CA 1
ATOM 658 C C . GLY A 1 92 ? -20.281 13.087 13.254 1.00 76.75 92 GLY A C 1
ATOM 659 O O . GLY A 1 92 ? -21.462 13.219 12.929 1.00 76.75 92 GLY A O 1
ATOM 660 N N . GLN A 1 93 ? -19.428 14.116 13.308 1.00 73.31 93 GLN A N 1
ATOM 661 C CA . GLN A 1 93 ? -19.749 15.534 13.121 1.00 73.31 93 GLN A CA 1
ATOM 662 C C . GLN A 1 93 ? -20.826 16.027 14.100 1.00 73.31 93 GLN A C 1
ATOM 664 O O . GLN A 1 93 ? -20.502 16.674 15.069 1.00 73.31 93 GLN A O 1
ATOM 669 N N . ALA A 1 94 ? -22.105 15.708 13.938 1.00 78.06 94 ALA A N 1
ATOM 670 C CA . ALA A 1 94 ? -23.147 16.159 14.866 1.00 78.06 94 ALA A CA 1
ATOM 671 C C . ALA A 1 94 ? -24.050 14.997 15.293 1.00 78.06 94 ALA A C 1
ATOM 673 O O . ALA A 1 94 ? -24.203 14.055 14.511 1.00 78.06 94 ALA A O 1
ATOM 674 N N . PRO A 1 95 ? -24.687 15.053 16.478 1.00 85.38 95 PRO A N 1
ATOM 675 C CA . PRO A 1 95 ? -25.738 14.108 16.853 1.00 85.38 95 PRO A CA 1
ATOM 676 C C . PRO A 1 95 ? -26.934 14.143 15.887 1.00 85.38 95 PRO A C 1
ATOM 678 O O . PRO A 1 95 ? -27.228 15.168 15.274 1.00 85.38 95 PRO A O 1
ATOM 681 N N . GLY A 1 96 ? -27.659 13.028 15.782 1.00 86.31 96 GLY A N 1
ATOM 682 C CA . GLY A 1 96 ? -28.914 12.933 15.030 1.00 86.31 96 GLY A CA 1
ATOM 683 C C . GLY A 1 96 ? -28.763 12.802 13.513 1.00 86.31 96 GLY A C 1
ATOM 684 O O . GLY A 1 96 ? -29.752 12.914 12.792 1.00 86.31 96 GLY A O 1
ATOM 685 N N . ARG A 1 97 ? -27.554 12.548 13.005 1.00 85.25 97 ARG A N 1
ATOM 686 C CA . ARG A 1 97 ? -27.314 12.316 11.579 1.00 85.25 97 ARG A CA 1
ATOM 687 C C . ARG A 1 97 ? -27.481 10.852 11.228 1.00 85.25 97 ARG A C 1
ATOM 689 O O . ARG A 1 97 ? -26.930 9.975 11.892 1.00 85.25 97 ARG A O 1
ATOM 696 N N . GLU A 1 98 ? -28.201 10.595 10.143 1.00 89.94 98 GLU A N 1
ATOM 697 C CA . GLU A 1 98 ? -28.242 9.264 9.552 1.00 89.94 98 GLU A CA 1
ATOM 698 C C . GLU A 1 98 ? -26.890 8.926 8.924 1.00 89.94 98 GLU A C 1
ATOM 700 O O . GLU A 1 98 ? -26.296 9.728 8.200 1.00 89.94 98 GLU A O 1
ATOM 705 N N . VAL A 1 99 ? -26.423 7.712 9.191 1.00 91.12 99 VAL A N 1
ATOM 706 C CA . VAL A 1 99 ? -25.204 7.153 8.611 1.00 91.12 99 VAL A CA 1
ATOM 707 C C . VAL A 1 99 ? -25.488 5.790 8.005 1.00 91.12 99 VAL A C 1
ATOM 709 O O . VAL A 1 99 ? -26.361 5.043 8.460 1.00 91.12 99 VAL A O 1
ATOM 712 N N . LYS A 1 100 ? -24.713 5.453 6.981 1.00 91.56 100 LYS A N 1
ATOM 713 C CA . LYS A 1 100 ? -24.614 4.093 6.460 1.00 91.56 100 LYS A CA 1
ATOM 714 C C . LYS A 1 100 ? -23.392 3.441 7.084 1.00 91.56 100 LYS A C 1
ATOM 716 O O . LYS A 1 100 ? -22.316 4.037 7.100 1.00 91.56 100 LYS A O 1
ATOM 721 N N . VAL A 1 101 ? -23.562 2.234 7.603 1.00 93.88 101 VAL A N 1
ATOM 722 C CA . VAL A 1 101 ? -22.498 1.482 8.261 1.00 93.88 101 VAL A CA 1
ATOM 723 C C . VAL A 1 101 ? -22.281 0.172 7.524 1.00 93.88 101 VAL A C 1
ATOM 725 O O . VAL A 1 101 ? -23.214 -0.604 7.351 1.00 93.88 101 VAL A O 1
ATOM 728 N N . LEU A 1 102 ? -21.051 -0.066 7.085 1.00 92.88 102 LEU A N 1
ATOM 729 C CA . LEU A 1 102 ? -20.638 -1.285 6.404 1.00 92.88 102 LEU A CA 1
ATOM 730 C C . LEU A 1 102 ? -19.968 -2.214 7.409 1.00 92.88 102 LEU A C 1
ATOM 732 O O . LEU A 1 102 ? -18.918 -1.886 7.961 1.00 92.88 102 LEU A O 1
ATOM 736 N N . LEU A 1 103 ? -20.593 -3.359 7.659 1.00 93.56 103 LEU A N 1
ATOM 737 C CA . LEU A 1 103 ? -20.055 -4.403 8.525 1.00 93.56 103 LEU A CA 1
ATOM 738 C C . LEU A 1 103 ? -18.864 -5.101 7.857 1.00 93.56 103 LEU A C 1
ATOM 740 O O . LEU A 1 103 ? -18.696 -5.023 6.644 1.00 93.56 103 LEU A O 1
ATOM 744 N N . ALA A 1 104 ? -18.061 -5.836 8.629 1.00 89.69 104 ALA A N 1
ATOM 745 C CA . ALA A 1 104 ? -16.857 -6.512 8.134 1.00 89.69 104 ALA A CA 1
ATOM 746 C C . ALA A 1 104 ? -17.096 -7.507 6.975 1.00 89.69 104 ALA A C 1
ATOM 748 O O . ALA A 1 104 ? -16.170 -7.804 6.216 1.00 89.69 104 ALA A O 1
ATOM 749 N N . ASP A 1 105 ? -18.324 -8.008 6.818 1.00 88.56 105 ASP A N 1
ATOM 750 C CA . ASP A 1 105 ? -18.754 -8.882 5.718 1.00 88.56 105 ASP A CA 1
ATOM 751 C C . ASP A 1 105 ? -19.268 -8.119 4.477 1.00 88.56 105 ASP A C 1
ATOM 753 O O . ASP A 1 105 ? -19.623 -8.740 3.477 1.00 88.56 105 ASP A O 1
ATOM 757 N N . GLY A 1 106 ? -19.292 -6.785 4.530 1.00 88.19 106 GLY A N 1
ATOM 758 C CA . GLY A 1 106 ? -19.780 -5.895 3.478 1.00 88.19 106 GLY A CA 1
ATOM 759 C C . GLY A 1 106 ? -21.267 -5.555 3.573 1.00 88.19 106 GLY A C 1
ATOM 760 O O . GLY A 1 106 ? -21.760 -4.785 2.749 1.00 88.19 106 GLY A O 1
ATOM 761 N N . THR A 1 107 ? -21.991 -6.086 4.563 1.00 90.50 107 THR A N 1
ATOM 762 C CA . THR A 1 107 ? -23.406 -5.757 4.780 1.00 90.50 107 THR A CA 1
ATOM 763 C C . THR A 1 107 ? -23.557 -4.286 5.152 1.00 90.50 107 THR A C 1
ATOM 765 O O . THR A 1 107 ? -22.953 -3.826 6.120 1.00 90.50 107 THR A O 1
ATOM 768 N N . GLU A 1 108 ? -24.412 -3.559 4.433 1.00 91.06 108 GLU A N 1
ATOM 769 C CA . GLU A 1 108 ? -24.794 -2.191 4.789 1.00 91.06 108 GLU A CA 1
ATOM 770 C C . GLU A 1 108 ? -25.975 -2.207 5.774 1.00 91.06 108 GLU A C 1
ATOM 772 O O . GLU A 1 108 ? -27.018 -2.809 5.511 1.00 91.06 108 GLU A O 1
ATOM 777 N N . VAL A 1 109 ? -25.824 -1.520 6.905 1.00 92.88 109 VAL A N 1
ATOM 778 C CA . VAL A 1 109 ? -26.886 -1.255 7.881 1.00 92.88 109 VAL A CA 1
ATOM 779 C C . VAL A 1 109 ? -27.022 0.245 8.116 1.00 92.88 109 VAL A C 1
ATOM 781 O O . VAL A 1 109 ? -26.090 1.022 7.906 1.00 92.88 109 VAL A O 1
ATOM 784 N N . LYS A 1 110 ? -28.201 0.675 8.566 1.00 93.44 110 LYS A N 1
ATOM 785 C CA . LYS A 1 110 ? -28.429 2.071 8.948 1.00 93.44 110 LYS A CA 1
ATOM 786 C C . LYS A 1 110 ? -27.974 2.318 10.380 1.00 93.44 110 LYS A C 1
ATOM 788 O O . LYS A 1 110 ? -28.138 1.457 11.252 1.00 93.44 110 LYS A O 1
ATOM 793 N N . GLY A 1 111 ? -27.473 3.521 10.622 1.00 94.12 111 GLY A N 1
ATOM 794 C CA . GLY A 1 111 ? -27.173 4.014 11.954 1.00 94.12 111 GLY A CA 1
ATOM 795 C C . GLY A 1 111 ? -27.535 5.480 12.143 1.00 94.12 111 GLY A C 1
ATOM 796 O O . GLY A 1 111 ? -27.869 6.188 11.195 1.00 94.12 111 GLY A O 1
ATOM 797 N N . LEU A 1 112 ? -27.461 5.914 13.395 1.00 93.62 112 LEU A N 1
ATOM 798 C CA . LEU A 1 112 ? -27.686 7.288 13.820 1.00 93.62 112 LEU A CA 1
ATOM 799 C C . LEU A 1 112 ? -26.514 7.739 14.692 1.00 93.62 112 LEU A C 1
ATOM 801 O O . LEU A 1 112 ? -26.104 7.004 15.595 1.00 93.62 112 LEU A O 1
ATOM 805 N N . THR A 1 113 ? -25.974 8.926 14.439 1.00 92.25 113 THR A N 1
ATOM 806 C CA . THR A 1 113 ? -24.949 9.528 15.300 1.00 92.25 113 THR A CA 1
ATOM 807 C C . THR A 1 113 ? -25.559 10.024 16.612 1.00 92.25 113 THR A C 1
ATOM 809 O O . THR A 1 113 ? -26.686 10.518 16.664 1.00 92.25 113 THR A O 1
ATOM 812 N N . TYR A 1 114 ? -24.801 9.884 17.693 1.00 93.06 114 TYR A N 1
ATOM 813 C CA . TYR A 1 114 ? -25.128 10.349 19.042 1.00 93.06 114 TYR A CA 1
ATOM 814 C C . TYR A 1 114 ? -24.135 11.451 19.445 1.00 93.06 114 TYR A C 1
ATOM 816 O O . TYR A 1 114 ? -23.577 12.110 18.566 1.00 93.06 114 TYR A O 1
ATOM 824 N N . GLY A 1 115 ? -23.925 11.695 20.741 1.00 88.44 115 GLY A N 1
ATOM 825 C CA . GLY A 1 115 ? -22.952 12.679 21.211 1.00 88.44 115 GLY A CA 1
ATOM 826 C C . GLY A 1 115 ? -21.552 12.433 20.642 1.00 88.44 115 GLY A C 1
ATOM 827 O O . GLY A 1 115 ? -21.105 11.289 20.521 1.00 88.44 115 GLY A O 1
ATOM 828 N N . GLN A 1 116 ? -20.886 13.528 20.284 1.00 86.69 116 GLN A N 1
ATOM 829 C CA . GLN A 1 116 ? -19.534 13.550 19.734 1.00 86.69 116 GLN A CA 1
ATOM 830 C C . GLN A 1 116 ? -18.656 14.412 20.644 1.00 86.69 116 GLN A C 1
ATOM 832 O O . GLN A 1 116 ? -19.057 15.509 21.038 1.00 86.69 116 GLN A O 1
ATOM 837 N N . HIS A 1 117 ? -17.472 13.915 20.987 1.00 84.19 117 HIS A N 1
ATOM 838 C CA . HIS A 1 117 ? -16.446 14.643 21.724 1.00 84.19 117 HIS A CA 1
ATOM 839 C C . HIS A 1 117 ? -15.221 14.819 20.846 1.00 84.19 117 HIS A C 1
ATOM 841 O O . HIS A 1 117 ? -14.662 13.846 20.339 1.00 84.19 117 HIS A O 1
ATOM 847 N N . PHE A 1 118 ? -14.788 16.062 20.703 1.00 77.31 118 PHE A N 1
ATOM 848 C CA . PHE A 1 118 ? -13.575 16.388 19.980 1.00 77.31 118 PHE A CA 1
ATOM 849 C C . PHE A 1 118 ? -12.841 17.508 20.710 1.00 77.31 118 PHE A C 1
ATOM 851 O O . PHE A 1 118 ? -13.333 18.636 20.776 1.00 77.31 118 PHE A O 1
ATOM 858 N N . GLY A 1 119 ? -11.685 17.194 21.290 1.00 69.56 119 GLY A N 1
ATOM 859 C CA . GLY A 1 119 ? -10.905 18.132 22.084 1.00 69.56 119 GLY A CA 1
ATOM 860 C C . GLY A 1 119 ? -9.478 17.649 22.363 1.00 69.56 119 GLY A C 1
ATOM 861 O O . GLY A 1 119 ? -9.095 16.555 21.946 1.00 69.56 119 GLY A O 1
ATOM 862 N N . PRO A 1 120 ? -8.682 18.449 23.097 1.00 65.25 120 PRO A N 1
ATOM 863 C CA . PRO A 1 120 ? -7.286 18.124 23.411 1.00 65.25 120 PRO A CA 1
ATOM 864 C C . PRO A 1 120 ? -7.141 16.860 24.273 1.00 65.25 120 PRO A C 1
ATOM 866 O O . PRO A 1 120 ? -6.075 16.262 24.330 1.00 65.25 120 PRO A O 1
ATOM 869 N N . ASP A 1 121 ? -8.214 16.454 24.950 1.00 70.69 121 ASP A N 1
ATOM 870 C CA . ASP A 1 121 ? -8.277 15.301 25.840 1.00 70.69 121 ASP A CA 1
ATOM 871 C C . ASP A 1 121 ? -9.012 14.099 25.213 1.00 70.69 121 ASP A C 1
ATOM 873 O O . ASP A 1 121 ? -9.388 13.159 25.918 1.00 70.69 121 ASP A O 1
ATOM 877 N N . GLY A 1 122 ? -9.250 14.119 23.898 1.00 77.62 122 GLY A N 1
ATOM 878 C CA . GLY A 1 122 ? -9.755 12.970 23.154 1.00 77.62 122 GLY A CA 1
ATOM 879 C C . GLY A 1 122 ? -10.638 13.320 21.960 1.00 77.62 122 GLY A C 1
ATOM 880 O O . GLY A 1 122 ? -11.224 14.394 21.861 1.00 77.62 122 GLY A O 1
ATOM 881 N N . ASP A 1 123 ? -10.775 12.341 21.077 1.00 86.25 123 ASP A N 1
ATOM 882 C CA . ASP A 1 123 ? -11.574 12.394 19.857 1.00 86.25 123 ASP A CA 1
ATOM 883 C C . ASP A 1 123 ? -12.383 11.099 19.770 1.00 86.25 123 ASP A C 1
ATOM 885 O O . ASP A 1 123 ? -11.913 10.074 19.275 1.00 86.25 123 ASP A O 1
ATOM 889 N N . VAL A 1 124 ? -13.573 11.126 20.367 1.00 91.38 124 VAL A N 1
ATOM 890 C CA . VAL A 1 124 ? -14.440 9.955 20.518 1.00 91.38 124 VAL A CA 1
ATOM 891 C C . VAL A 1 124 ? -15.886 10.334 20.263 1.00 91.38 124 VAL A C 1
ATOM 893 O O . VAL A 1 124 ? -16.367 11.389 20.661 1.00 91.38 124 VAL A O 1
ATOM 896 N N . GLY A 1 125 ? -16.597 9.440 19.606 1.00 92.81 125 GLY A N 1
ATOM 897 C CA . GLY A 1 125 ? -17.963 9.625 19.177 1.00 92.81 125 GLY A CA 1
ATOM 898 C C . GLY A 1 125 ? -18.742 8.331 19.272 1.00 92.81 125 GLY A C 1
ATOM 899 O O . GLY A 1 125 ? -18.167 7.240 19.321 1.00 92.81 125 GLY A O 1
ATOM 900 N N . LEU A 1 126 ? -20.065 8.455 19.283 1.00 95.56 126 LEU A N 1
ATOM 901 C CA . LEU A 1 126 ? -20.958 7.311 19.392 1.00 95.56 126 LEU A CA 1
ATOM 902 C C . LEU A 1 126 ? -21.934 7.260 18.216 1.00 95.56 126 LEU A C 1
ATOM 904 O O . LEU A 1 126 ? -22.501 8.274 17.806 1.00 95.56 126 LEU A O 1
ATOM 908 N N . VAL A 1 127 ? -22.144 6.058 17.689 1.00 96.12 127 VAL A N 1
ATOM 909 C CA . VAL A 1 127 ? -23.144 5.735 16.670 1.00 96.12 127 VAL A CA 1
ATOM 910 C C . VAL A 1 127 ? -23.975 4.556 17.165 1.00 96.12 127 VAL A C 1
ATOM 912 O O . VAL A 1 127 ? -23.460 3.626 17.788 1.00 96.12 127 VAL A O 1
ATOM 915 N N . LYS A 1 128 ? -25.277 4.583 16.882 1.00 96.56 128 LYS A N 1
ATOM 916 C CA . LYS A 1 128 ? -26.184 3.461 17.122 1.00 96.56 128 LYS A CA 1
ATOM 917 C C . LYS A 1 128 ? -26.574 2.837 15.797 1.00 96.56 128 LYS A C 1
ATOM 919 O O . LYS A 1 128 ? -27.168 3.518 14.965 1.00 96.56 128 LYS A O 1
ATOM 924 N N . ILE A 1 129 ? -26.270 1.558 15.613 1.00 96.06 129 ILE A N 1
ATOM 925 C CA . ILE A 1 129 ? -26.667 0.801 14.423 1.00 96.06 129 ILE A CA 1
ATOM 926 C C . ILE A 1 129 ? -27.818 -0.146 14.726 1.00 96.06 129 ILE A C 1
ATOM 928 O O . ILE A 1 129 ? -28.025 -0.577 15.862 1.00 96.06 129 ILE A O 1
ATOM 932 N N . GLN A 1 130 ? -28.571 -0.482 13.685 1.00 88.75 130 GLN A N 1
ATOM 933 C CA . GLN A 1 130 ? -29.614 -1.491 13.773 1.00 88.75 130 GLN A CA 1
ATOM 934 C C . GLN A 1 130 ? -29.010 -2.873 13.533 1.00 88.75 130 GLN A C 1
ATOM 936 O O . GLN A 1 130 ? -28.421 -3.127 12.487 1.00 88.75 130 GLN A O 1
ATOM 941 N N . ALA A 1 131 ? -29.228 -3.791 14.474 1.00 78.44 131 ALA A N 1
ATOM 942 C CA . ALA A 1 131 ? -28.802 -5.179 14.333 1.00 78.44 131 ALA A CA 1
ATOM 943 C C . ALA A 1 131 ? -29.558 -5.936 13.225 1.00 78.44 131 ALA A C 1
ATOM 945 O O . ALA A 1 131 ? -29.212 -7.065 12.948 1.00 78.44 131 ALA A O 1
ATOM 946 N N . ALA A 1 132 ? -30.602 -5.374 12.603 1.00 77.88 132 ALA A N 1
ATOM 947 C CA . ALA A 1 132 ? -31.303 -5.961 11.448 1.00 77.88 132 ALA A CA 1
ATOM 948 C C . ALA A 1 132 ? -31.631 -7.479 11.560 1.00 77.88 132 ALA A C 1
ATOM 950 O O . ALA A 1 132 ? -31.644 -8.189 10.559 1.00 77.88 132 ALA A O 1
ATOM 951 N N . GLY A 1 133 ? -31.890 -7.984 12.776 1.00 78.25 133 GLY A N 1
ATOM 952 C CA . GLY A 1 133 ? -32.189 -9.400 13.036 1.00 78.25 133 GLY A CA 1
ATOM 953 C C . GLY A 1 133 ? -30.983 -10.351 13.113 1.00 78.25 133 GLY A C 1
ATOM 954 O O . GLY A 1 133 ? -31.198 -11.561 13.131 1.00 78.25 133 GLY A O 1
ATOM 955 N N . ARG A 1 134 ? -29.742 -9.847 13.173 1.00 84.44 134 ARG A N 1
ATOM 956 C CA . ARG A 1 134 ? -28.508 -10.647 13.305 1.00 84.44 134 ARG A CA 1
ATOM 957 C C . ARG A 1 134 ? -27.798 -10.413 14.638 1.00 84.44 134 ARG A C 1
ATOM 959 O O . ARG A 1 134 ? -27.952 -9.364 15.260 1.00 84.44 134 ARG A O 1
ATOM 966 N N . GLU A 1 135 ? -26.962 -11.368 15.029 1.00 89.88 135 GLU A N 1
ATOM 967 C CA . GLU A 1 135 ? -25.967 -11.147 16.080 1.00 89.88 135 GLU A CA 1
ATOM 968 C C . GLU A 1 135 ? -24.834 -10.267 15.537 1.00 89.88 135 GLU A C 1
ATOM 970 O O . GLU A 1 135 ? -24.316 -10.499 14.438 1.00 89.88 135 GLU A O 1
ATOM 975 N N . LEU A 1 136 ? -24.487 -9.222 16.290 1.00 93.50 136 LEU A N 1
ATOM 976 C CA . LEU A 1 136 ? -23.403 -8.310 15.945 1.00 93.50 136 LEU A CA 1
ATOM 977 C C . LEU A 1 136 ? -22.104 -8.762 16.628 1.00 93.50 136 LEU A C 1
ATOM 979 O O . LEU A 1 136 ? -22.123 -8.994 17.839 1.00 93.50 136 LEU A O 1
ATOM 983 N N . PRO A 1 137 ? -20.977 -8.855 15.900 1.00 92.69 137 PRO A N 1
ATOM 984 C CA . PRO A 1 137 ? -19.673 -9.079 16.511 1.00 92.69 137 PRO A CA 1
ATOM 985 C C . PRO A 1 137 ? -19.256 -7.814 17.265 1.00 92.69 137 PRO A C 1
ATOM 987 O O . PRO A 1 137 ? -19.167 -6.740 16.676 1.00 92.69 137 PRO A O 1
ATOM 990 N N . PHE A 1 138 ? -19.015 -7.922 18.568 1.00 95.75 138 PHE A N 1
ATOM 991 C CA . PHE A 1 138 ? -18.595 -6.795 19.398 1.00 95.75 138 PHE A CA 1
ATOM 992 C C . PHE A 1 138 ? -17.398 -7.163 20.272 1.00 95.75 138 PHE A C 1
ATOM 994 O O . PHE A 1 138 ? -17.101 -8.341 20.481 1.00 95.75 138 PHE A O 1
ATOM 1001 N N . VAL A 1 139 ? -16.718 -6.140 20.782 1.00 96.88 139 VAL A N 1
ATOM 1002 C CA . VAL A 1 139 ? -15.546 -6.282 21.654 1.00 96.88 139 VAL A CA 1
ATOM 1003 C C . VAL A 1 139 ? -15.740 -5.585 22.992 1.00 96.88 139 VAL A C 1
ATOM 1005 O O . VAL A 1 139 ? -16.496 -4.621 23.111 1.00 96.88 139 VAL A O 1
ATOM 1008 N N . GLU A 1 140 ? -15.024 -6.072 24.001 1.00 96.38 140 GLU A N 1
ATOM 1009 C CA . GLU A 1 140 ? -14.939 -5.425 25.307 1.00 96.38 140 GLU A CA 1
ATOM 1010 C C . GLU A 1 140 ? -13.912 -4.289 25.293 1.00 96.38 140 GLU A C 1
ATOM 1012 O O . GLU A 1 140 ? -12.924 -4.333 24.555 1.00 96.38 140 GLU A O 1
ATOM 1017 N N . LEU A 1 141 ? -14.129 -3.285 26.143 1.00 95.94 141 LEU A N 1
ATOM 1018 C CA . LEU A 1 141 ? -13.148 -2.231 26.387 1.00 95.94 141 LEU A CA 1
ATOM 1019 C C . LEU A 1 141 ? -12.046 -2.759 27.314 1.00 95.94 141 LEU A C 1
ATOM 1021 O O . LEU A 1 141 ? -12.333 -3.367 28.344 1.00 95.94 141 LEU A O 1
ATOM 1025 N N . GLY A 1 142 ? -10.795 -2.514 26.945 1.00 92.44 142 GLY A N 1
ATOM 1026 C CA . GLY A 1 142 ? -9.610 -2.836 27.730 1.00 92.44 142 GLY A CA 1
ATOM 1027 C C . GLY A 1 142 ? -9.023 -1.600 28.404 1.00 92.44 142 GLY A C 1
ATOM 1028 O O . GLY A 1 142 ? -9.327 -0.465 28.035 1.00 92.44 142 GLY A O 1
ATOM 1029 N N . ALA A 1 143 ? -8.145 -1.829 29.379 1.00 88.81 143 ALA A N 1
ATOM 1030 C CA . ALA A 1 143 ? -7.390 -0.758 30.013 1.00 88.81 143 ALA A CA 1
ATOM 1031 C C . ALA A 1 143 ? -6.238 -0.344 29.097 1.00 88.81 143 ALA A C 1
ATOM 1033 O O . ALA A 1 143 ? -5.231 -1.045 28.991 1.00 88.81 143 ALA A O 1
ATOM 1034 N N . ALA A 1 144 ? -6.379 0.793 28.426 1.00 82.31 144 ALA A N 1
ATOM 1035 C CA . ALA A 1 144 ? -5.269 1.419 27.765 1.00 82.31 144 ALA A CA 1
ATOM 1036 C C . ALA A 1 144 ? -4.242 1.853 28.800 1.00 82.31 144 ALA A C 1
ATOM 1038 O O . ALA A 1 144 ? -3.105 1.453 28.636 1.00 82.31 144 ALA A O 1
ATOM 1039 N N . GLN A 1 145 ? -4.573 2.684 29.796 1.00 76.44 145 GLN A N 1
ATOM 1040 C CA . GLN A 1 145 ? -3.622 3.520 30.561 1.00 76.44 145 GLN A CA 1
ATOM 1041 C C . GLN A 1 145 ? -2.476 2.760 31.241 1.00 76.44 145 GLN A C 1
ATOM 1043 O O . GLN A 1 145 ? -1.414 3.334 31.474 1.00 76.44 145 GLN A O 1
ATOM 1048 N N . SER A 1 146 ? -2.665 1.471 31.510 1.00 78.69 146 SER A N 1
ATOM 1049 C CA . SER A 1 146 ? -1.665 0.587 32.106 1.00 78.69 146 SER A CA 1
ATOM 1050 C C . SER A 1 146 ? -0.738 -0.107 31.099 1.00 78.69 146 SER A C 1
ATOM 1052 O O . SER A 1 146 ? 0.238 -0.713 31.531 1.00 78.69 146 SER A O 1
ATOM 1054 N N . LEU A 1 147 ? -1.006 -0.032 29.787 1.00 85.00 147 LEU A N 1
ATOM 1055 C CA . LEU A 1 147 ? -0.147 -0.608 28.740 1.00 85.00 147 LEU A CA 1
ATOM 1056 C C . LEU A 1 147 ? 1.231 0.077 28.734 1.00 85.00 147 LEU A C 1
ATOM 1058 O O . LEU A 1 147 ? 1.313 1.286 28.486 1.00 85.00 147 LEU A O 1
ATOM 1062 N N . PRO A 1 148 ? 2.325 -0.665 28.949 1.00 85.62 148 PRO A N 1
ATOM 1063 C CA . PRO A 1 148 ? 3.653 -0.081 28.845 1.00 85.62 148 PRO A CA 1
ATOM 1064 C C . PRO A 1 148 ? 4.057 0.158 27.385 1.00 85.62 148 PRO A C 1
ATOM 1066 O O . PRO A 1 148 ? 3.561 -0.495 26.459 1.00 85.62 148 PRO A O 1
ATOM 1069 N N . THR A 1 149 ? 4.999 1.078 27.177 1.00 86.06 149 THR A N 1
ATOM 1070 C CA . THR A 1 149 ? 5.650 1.286 25.878 1.00 86.06 149 THR A CA 1
ATOM 1071 C C . THR A 1 149 ? 6.294 -0.012 25.381 1.00 86.06 149 THR A C 1
ATOM 1073 O O . THR A 1 149 ? 6.865 -0.779 26.153 1.00 86.06 149 THR A O 1
ATOM 1076 N N . GLY A 1 150 ? 6.182 -0.273 24.080 1.00 86.69 150 GLY A N 1
ATOM 1077 C CA . GLY A 1 150 ? 6.601 -1.514 23.434 1.00 86.69 150 GLY A CA 1
ATOM 1078 C C . GLY A 1 150 ? 5.518 -2.594 23.390 1.00 86.69 150 GLY A C 1
ATOM 1079 O O . GLY A 1 150 ? 5.690 -3.570 22.665 1.00 86.69 150 GLY A O 1
ATOM 1080 N N . THR A 1 151 ? 4.391 -2.431 24.097 1.00 90.31 151 THR A N 1
ATOM 1081 C CA . THR A 1 151 ? 3.300 -3.419 24.058 1.00 90.31 151 THR A CA 1
ATOM 1082 C C . THR A 1 151 ? 2.706 -3.519 22.651 1.00 90.31 151 THR A C 1
ATOM 1084 O O . THR A 1 151 ? 2.262 -2.491 22.132 1.00 90.31 151 THR A O 1
ATOM 1087 N N . PRO A 1 152 ? 2.654 -4.716 22.038 1.00 93.75 152 PRO A N 1
ATOM 1088 C CA . PRO A 1 152 ? 2.084 -4.911 20.716 1.00 93.75 152 PRO A CA 1
ATOM 1089 C C . PRO A 1 152 ? 0.575 -4.673 20.721 1.00 93.75 152 PRO A C 1
ATOM 1091 O O . PRO A 1 152 ? -0.145 -5.088 21.633 1.00 93.75 152 PRO A O 1
ATOM 1094 N N . VAL A 1 153 ? 0.105 -4.020 19.667 1.00 95.81 153 VAL A N 1
ATOM 1095 C CA . VAL A 1 153 ? -1.297 -3.684 19.431 1.00 95.81 153 VAL A CA 1
ATOM 1096 C C . VAL A 1 153 ? -1.658 -3.943 17.976 1.00 95.81 153 VAL A C 1
ATOM 1098 O O . VAL A 1 153 ? -0.811 -3.884 17.083 1.00 95.81 153 VAL A O 1
ATOM 1101 N N . ILE A 1 154 ? -2.937 -4.207 17.735 1.00 97.38 154 ILE A N 1
ATOM 1102 C CA . ILE A 1 154 ? -3.510 -4.345 16.397 1.00 97.38 154 ILE A CA 1
ATOM 1103 C C . ILE A 1 154 ? -4.349 -3.103 16.113 1.00 97.38 154 ILE A C 1
ATOM 1105 O O . ILE A 1 154 ? -5.258 -2.796 16.876 1.00 97.38 154 ILE A O 1
ATOM 1109 N N . ALA A 1 155 ? -4.075 -2.404 15.017 1.00 96.94 155 ALA A N 1
ATOM 1110 C CA . ALA A 1 155 ? -4.888 -1.297 14.528 1.00 96.94 155 ALA A CA 1
ATOM 1111 C C . ALA A 1 155 ? -5.695 -1.734 13.299 1.00 96.94 155 ALA A C 1
ATOM 1113 O O . ALA A 1 155 ? -5.169 -2.352 12.369 1.00 96.94 155 ALA A O 1
ATOM 1114 N N . LEU A 1 156 ? -6.983 -1.400 13.293 1.00 97.19 156 LEU A N 1
ATOM 1115 C CA . LEU A 1 156 ? -7.928 -1.722 12.226 1.00 97.19 156 LEU A CA 1
ATOM 1116 C C . LEU A 1 156 ? -8.765 -0.487 11.887 1.00 97.19 156 LEU A C 1
ATOM 1118 O O . LEU A 1 156 ? -9.148 0.277 12.768 1.00 97.19 156 LEU A O 1
ATOM 1122 N N . GLY A 1 157 ? -9.081 -0.317 10.610 1.00 94.38 157 GLY A N 1
ATOM 1123 C CA . GLY A 1 157 ? -9.871 0.795 10.087 1.00 94.38 157 GLY A CA 1
ATOM 1124 C C . GLY A 1 157 ? -10.018 0.681 8.573 1.00 94.38 157 GLY A C 1
ATOM 1125 O O . GLY A 1 157 ? -9.509 -0.265 7.973 1.00 94.38 157 GLY A O 1
ATOM 1126 N N . HIS A 1 158 ? -10.726 1.623 7.964 1.00 90.62 158 HIS A N 1
ATOM 1127 C CA . HIS A 1 158 ? -10.932 1.741 6.525 1.00 90.62 158 HIS A CA 1
ATOM 1128 C C . HIS A 1 158 ? -10.105 2.908 5.968 1.00 90.62 158 HIS A C 1
ATOM 1130 O O . HIS A 1 158 ? -10.618 4.023 5.840 1.00 90.62 158 HIS A O 1
ATOM 1136 N N . PRO A 1 159 ? -8.824 2.682 5.629 1.00 82.75 159 PRO A N 1
ATOM 1137 C CA . PRO A 1 159 ? -7.976 3.736 5.093 1.00 82.75 159 PRO A CA 1
ATOM 1138 C C . PRO A 1 159 ? -8.548 4.245 3.767 1.00 82.75 159 PRO A C 1
ATOM 1140 O O . PRO A 1 159 ? -8.910 3.459 2.896 1.00 82.75 159 PRO A O 1
ATOM 1143 N N . LEU A 1 160 ? -8.589 5.567 3.621 1.00 74.50 160 LEU A N 1
ATOM 1144 C CA . LEU A 1 160 ? -9.211 6.328 2.530 1.00 74.50 160 LEU A CA 1
ATOM 1145 C C . LEU A 1 160 ? -10.736 6.155 2.421 1.00 74.50 160 LEU A C 1
ATOM 1147 O O . LEU A 1 160 ? -11.339 6.565 1.430 1.00 74.50 160 LEU A O 1
ATOM 1151 N N . GLY A 1 161 ? -11.355 5.604 3.465 1.00 76.69 161 GLY A N 1
ATOM 1152 C CA . GLY A 1 161 ? -12.785 5.355 3.559 1.00 76.69 161 GLY A CA 1
ATOM 1153 C C . GLY A 1 161 ? -13.190 3.935 3.132 1.00 76.69 161 GLY A C 1
ATOM 1154 O O . GLY A 1 161 ? -12.395 3.182 2.565 1.00 76.69 161 GLY A O 1
ATOM 1155 N N . PRO A 1 162 ? -14.436 3.522 3.418 1.00 80.56 162 PRO A N 1
ATOM 1156 C CA . PRO A 1 162 ? -14.914 2.179 3.097 1.00 80.56 162 PRO A CA 1
ATOM 1157 C C . PRO A 1 162 ? -15.069 1.929 1.588 1.00 80.56 162 PRO A C 1
ATOM 1159 O O . PRO A 1 162 ? -15.869 2.570 0.900 1.00 80.56 162 PRO A O 1
ATOM 1162 N N . GLU A 1 163 ? -14.350 0.932 1.076 1.00 74.81 163 GLU A N 1
ATOM 1163 C CA . GLU A 1 163 ? -14.404 0.520 -0.328 1.00 74.81 163 GLU A CA 1
ATOM 1164 C C . GLU A 1 163 ? -15.504 -0.545 -0.526 1.00 74.81 163 GLU A C 1
ATOM 1166 O O . GLU A 1 163 ? -15.427 -1.643 0.025 1.00 74.81 163 GLU A O 1
ATOM 1171 N N . ARG A 1 164 ? -16.545 -0.225 -1.309 1.00 71.81 164 ARG A N 1
ATOM 1172 C CA . ARG A 1 164 ? -17.762 -1.058 -1.452 1.00 71.81 164 ARG A CA 1
ATOM 1173 C C . ARG A 1 164 ? -17.761 -2.046 -2.617 1.00 71.81 164 ARG A C 1
ATOM 1175 O O . ARG A 1 164 ? -18.451 -3.058 -2.552 1.00 71.81 164 ARG A O 1
ATOM 1182 N N . SER A 1 165 ? -16.998 -1.769 -3.674 1.00 63.44 165 SER A N 1
ATOM 1183 C CA . SER A 1 165 ? -17.125 -2.496 -4.946 1.00 63.44 165 SER A CA 1
ATOM 1184 C C . SER A 1 165 ? -15.760 -2.830 -5.560 1.00 63.44 165 SER A C 1
ATOM 1186 O O . SER A 1 165 ? -15.200 -1.989 -6.275 1.00 63.44 165 SER A O 1
ATOM 1188 N N . PRO A 1 166 ? -15.224 -4.047 -5.314 1.00 69.69 166 PRO A N 1
ATOM 1189 C CA . PRO A 1 166 ? -15.740 -5.039 -4.387 1.00 69.69 166 PRO A CA 1
ATOM 1190 C C . PRO A 1 166 ? -15.461 -4.584 -2.955 1.00 69.69 166 PRO A C 1
ATOM 1192 O O . PRO A 1 166 ? -14.623 -3.710 -2.716 1.00 69.69 166 PRO A O 1
ATOM 1195 N N . TRP A 1 167 ? -16.174 -5.195 -2.021 1.00 79.94 167 TRP A N 1
ATOM 1196 C CA . TRP A 1 167 ? -15.967 -4.955 -0.607 1.00 79.94 167 TRP A CA 1
ATOM 1197 C C . TRP A 1 167 ? -14.519 -5.247 -0.200 1.00 79.94 167 TRP A C 1
ATOM 1199 O O . TRP A 1 167 ? -13.986 -6.322 -0.497 1.00 79.94 167 TRP A O 1
ATOM 1209 N N . ARG A 1 168 ? -13.906 -4.300 0.514 1.00 85.69 168 ARG A N 1
ATOM 1210 C CA . ARG A 1 168 ? -12.635 -4.503 1.208 1.00 85.69 168 ARG A CA 1
ATOM 1211 C C . ARG A 1 168 ? -12.866 -4.483 2.717 1.00 85.69 168 ARG A C 1
ATOM 1213 O O . ARG A 1 168 ? -13.226 -3.431 3.249 1.00 85.69 168 ARG A O 1
ATOM 1220 N N . PRO A 1 169 ? -12.608 -5.594 3.426 1.00 89.44 169 PRO A N 1
ATOM 1221 C CA . PRO A 1 169 ? -12.687 -5.595 4.879 1.00 89.44 169 PRO A CA 1
ATOM 1222 C C . PRO A 1 169 ? -11.563 -4.733 5.488 1.00 89.44 169 PRO A C 1
ATOM 1224 O O . PRO A 1 169 ? -10.553 -4.497 4.816 1.00 89.44 169 PRO A O 1
ATOM 1227 N N . PRO A 1 170 ? -11.691 -4.297 6.755 1.00 92.69 170 PRO A N 1
ATOM 1228 C CA . PRO A 1 170 ? -10.672 -3.487 7.421 1.00 92.69 170 PRO A CA 1
ATOM 1229 C C . PRO A 1 170 ? -9.297 -4.189 7.408 1.00 92.69 170 PRO A C 1
ATOM 1231 O O . PRO A 1 170 ? -9.188 -5.301 7.943 1.00 92.69 170 PRO A O 1
ATOM 1234 N N . PRO A 1 171 ? -8.245 -3.609 6.792 1.00 92.94 171 PRO A N 1
ATOM 1235 C CA . PRO A 1 171 ? -6.902 -4.176 6.842 1.00 92.94 171 PRO A CA 1
ATOM 1236 C C . PRO A 1 171 ? -6.322 -4.128 8.255 1.00 92.94 171 PRO A C 1
ATOM 1238 O O . PRO A 1 171 ? -6.306 -3.077 8.899 1.00 92.94 171 PRO A O 1
ATOM 1241 N N . LEU A 1 172 ? -5.796 -5.270 8.693 1.00 95.56 172 LEU A N 1
ATOM 1242 C CA . LEU A 1 172 ? -5.049 -5.418 9.936 1.00 95.56 172 LEU A CA 1
ATOM 1243 C C . LEU A 1 172 ? -3.666 -4.779 9.813 1.00 95.56 172 LEU A C 1
ATOM 1245 O O . LEU A 1 172 ? -2.964 -5.017 8.828 1.00 95.56 172 LEU A O 1
ATOM 1249 N N . ARG A 1 173 ? -3.269 -4.015 10.832 1.00 95.44 173 ARG A N 1
ATOM 1250 C CA . ARG A 1 173 ? -1.883 -3.588 11.032 1.00 95.44 173 ARG A CA 1
ATOM 1251 C C . ARG A 1 173 ? -1.437 -3.867 12.448 1.00 95.44 173 ARG A C 1
ATOM 1253 O O . ARG A 1 173 ? -2.220 -3.700 13.380 1.00 95.44 173 ARG A O 1
ATOM 1260 N N . VAL A 1 174 ? -0.189 -4.261 12.602 1.00 95.25 174 VAL A N 1
ATOM 1261 C CA . VAL A 1 174 ? 0.435 -4.507 13.894 1.00 95.25 174 VAL A CA 1
ATOM 1262 C C . VAL A 1 174 ? 1.423 -3.387 14.168 1.00 95.25 174 VAL A C 1
ATOM 1264 O O . VAL A 1 174 ? 2.216 -2.999 13.316 1.00 95.25 174 VAL A O 1
ATOM 1267 N N . GLY A 1 175 ? 1.369 -2.869 15.383 1.00 93.56 175 GLY A N 1
ATOM 1268 C CA . GLY A 1 175 ? 2.358 -1.938 15.896 1.00 93.56 175 GLY A CA 1
ATOM 1269 C C . GLY A 1 175 ? 2.494 -2.104 17.394 1.00 93.56 175 GLY A C 1
ATOM 1270 O O . GLY A 1 175 ? 2.178 -3.152 17.954 1.00 93.56 175 GLY A O 1
ATOM 1271 N N . ARG A 1 176 ? 2.969 -1.060 18.049 1.00 92.75 176 ARG A N 1
ATOM 1272 C CA . ARG A 1 176 ? 3.289 -1.001 19.465 1.00 92.75 176 ARG A CA 1
ATOM 1273 C C . ARG A 1 176 ? 2.801 0.313 20.037 1.00 92.75 176 ARG A C 1
ATOM 1275 O O . ARG A 1 176 ? 2.742 1.324 19.340 1.00 92.75 176 ARG A O 1
ATOM 1282 N N . VAL A 1 177 ? 2.517 0.308 21.330 1.00 91.56 177 VAL A N 1
ATOM 1283 C CA . VAL A 1 177 ? 2.407 1.542 22.108 1.00 91.56 177 VAL A CA 1
ATOM 1284 C C . VAL A 1 177 ? 3.782 2.203 22.162 1.00 91.56 177 VAL A C 1
ATOM 1286 O O . VAL A 1 177 ? 4.742 1.569 22.592 1.00 91.56 177 VAL A O 1
ATOM 1289 N N . ILE A 1 178 ? 3.882 3.462 21.746 1.00 89.44 178 ILE A N 1
ATOM 1290 C CA . ILE A 1 178 ? 5.146 4.219 21.732 1.00 89.44 178 ILE A CA 1
ATOM 1291 C C . ILE A 1 178 ? 5.160 5.407 22.694 1.00 89.44 178 ILE A C 1
ATOM 1293 O O . ILE A 1 178 ? 6.221 5.957 22.971 1.00 89.44 178 ILE A O 1
ATOM 1297 N N . GLY A 1 179 ? 4.001 5.788 23.223 1.00 85.38 179 GLY A N 1
ATOM 1298 C CA . GLY A 1 179 ? 3.880 6.899 24.155 1.00 85.38 179 GLY A CA 1
ATOM 1299 C C . GLY A 1 179 ? 2.440 7.119 24.592 1.00 85.38 179 GLY A C 1
ATOM 1300 O O . GLY A 1 179 ? 1.501 6.539 24.037 1.00 85.38 179 GLY A O 1
ATOM 1301 N N . ARG A 1 180 ? 2.264 7.947 25.620 1.00 83.56 180 ARG A N 1
ATOM 1302 C CA . ARG A 1 180 ? 0.957 8.309 26.178 1.00 83.56 180 ARG A CA 1
ATOM 1303 C C . ARG A 1 180 ? 0.990 9.716 26.755 1.00 83.56 180 ARG A C 1
ATOM 1305 O O . ARG A 1 180 ? 1.999 10.099 27.336 1.00 83.56 180 ARG A O 1
ATOM 1312 N N . ASP A 1 181 ? -0.131 10.420 26.673 1.00 78.88 181 ASP A N 1
ATOM 1313 C CA . ASP A 1 181 ? -0.368 11.647 27.438 1.00 78.88 181 ASP A CA 1
ATOM 1314 C C . ASP A 1 181 ? -1.856 11.768 27.760 1.00 78.88 181 ASP A C 1
ATOM 1316 O O . ASP A 1 181 ? -2.705 11.783 26.867 1.00 78.88 181 ASP A O 1
ATOM 1320 N N . GLY A 1 182 ? -2.175 11.759 29.055 1.00 82.12 182 GLY A N 1
ATOM 1321 C CA . GLY A 1 182 ? -3.544 11.714 29.561 1.00 82.12 182 GLY A CA 1
ATOM 1322 C C . GLY A 1 182 ? -4.391 10.621 28.899 1.00 82.12 182 GLY A C 1
ATOM 1323 O O . GLY A 1 182 ? -4.209 9.425 29.131 1.00 82.12 182 GLY A O 1
ATOM 1324 N N . TRP A 1 183 ? -5.341 11.054 28.073 1.00 86.12 183 TRP A N 1
ATOM 1325 C CA . TRP A 1 183 ? -6.319 10.206 27.390 1.00 86.12 183 TRP A CA 1
ATOM 1326 C C . TRP A 1 183 ? -5.924 9.819 25.964 1.00 86.12 183 TRP A C 1
ATOM 1328 O O . TRP A 1 183 ? -6.728 9.197 25.263 1.00 86.12 183 TRP A O 1
ATOM 1338 N N . LEU A 1 184 ? -4.710 10.164 25.543 1.00 85.50 184 LEU A N 1
ATOM 1339 C CA . LEU A 1 184 ? -4.177 9.879 24.221 1.00 85.50 184 LEU A CA 1
ATOM 1340 C C . LEU A 1 184 ? -3.136 8.768 24.281 1.00 85.50 184 LEU A C 1
ATOM 1342 O O . LEU A 1 184 ? -2.280 8.709 25.167 1.00 85.50 184 LEU A O 1
ATOM 1346 N N . LEU A 1 185 ? -3.220 7.889 23.294 1.00 88.06 185 LEU A N 1
ATOM 1347 C CA . LEU A 1 185 ? -2.325 6.771 23.071 1.00 88.06 185 LEU A CA 1
ATOM 1348 C C . LEU A 1 185 ? -1.580 6.999 21.758 1.00 88.06 185 LEU A C 1
ATOM 1350 O O . LEU A 1 185 ? -2.216 7.165 20.718 1.00 88.06 185 LEU A O 1
ATOM 1354 N N . ALA A 1 186 ? -0.250 6.977 21.801 1.00 89.62 186 ALA A N 1
ATOM 1355 C CA . ALA A 1 186 ? 0.580 6.991 20.607 1.00 89.62 186 ALA A CA 1
ATOM 1356 C C . ALA A 1 186 ? 0.980 5.564 20.228 1.00 89.62 186 ALA A C 1
ATOM 1358 O O . ALA A 1 186 ? 1.426 4.786 21.081 1.00 89.62 186 ALA A O 1
ATOM 1359 N N . ILE A 1 187 ? 0.828 5.229 18.948 1.00 92.06 187 ILE A N 1
ATOM 1360 C CA . ILE A 1 187 ? 1.166 3.923 18.381 1.00 92.06 187 ILE A CA 1
ATOM 1361 C C . ILE A 1 187 ? 2.005 4.070 17.112 1.00 92.06 187 ILE A C 1
ATOM 1363 O O . ILE A 1 187 ? 1.827 5.029 16.361 1.00 92.06 187 ILE A O 1
ATOM 1367 N N . ASP A 1 188 ? 2.870 3.092 16.846 1.00 90.25 188 ASP A N 1
ATOM 1368 C CA . ASP A 1 188 ? 3.637 3.012 15.591 1.00 90.25 188 ASP A CA 1
ATOM 1369 C C . ASP A 1 188 ? 2.978 2.129 14.519 1.00 90.25 188 ASP A C 1
ATOM 1371 O O . ASP A 1 188 ? 3.506 2.000 13.413 1.00 90.25 188 ASP A O 1
ATOM 1375 N N . ALA A 1 189 ? 1.795 1.568 14.811 1.00 91.56 189 ALA A N 1
ATOM 1376 C CA . ALA A 1 189 ? 0.966 0.934 13.794 1.00 91.56 189 ALA A CA 1
ATOM 1377 C C . ALA A 1 189 ? 0.581 2.012 12.777 1.00 91.56 189 ALA A C 1
ATOM 1379 O O . ALA A 1 189 ? 0.030 3.044 13.182 1.00 91.56 189 ALA A O 1
ATOM 1380 N N . PRO A 1 190 ? 0.848 1.813 11.479 1.00 85.94 190 PRO A N 1
ATOM 1381 C CA . PRO A 1 190 ? 0.677 2.906 10.548 1.00 85.94 190 PRO A CA 1
ATOM 1382 C C . PRO A 1 190 ? -0.839 3.226 10.419 1.00 85.94 190 PRO A C 1
ATOM 1384 O O . PRO A 1 190 ? -1.692 2.341 10.563 1.00 85.94 190 PRO A O 1
ATOM 1387 N N . LEU A 1 191 ? -1.219 4.497 10.225 1.00 85.00 191 LEU A N 1
ATOM 1388 C CA . LEU A 1 191 ? -2.607 4.922 9.944 1.00 85.00 191 LEU A CA 1
ATOM 1389 C C . LEU A 1 191 ? -2.699 5.878 8.749 1.00 85.00 191 LEU A C 1
ATOM 1391 O O . LEU A 1 191 ? -1.706 6.455 8.335 1.00 85.00 191 LEU A O 1
ATOM 1395 N N . SER A 1 192 ? -3.880 6.056 8.167 1.00 80.00 192 SER A N 1
ATOM 1396 C CA . SER A 1 192 ? -4.170 7.018 7.096 1.00 80.00 192 SER A CA 1
ATOM 1397 C C . SER A 1 192 ? -5.546 7.661 7.300 1.00 80.00 192 SER A C 1
ATOM 1399 O O . SER A 1 192 ? -6.369 7.115 8.039 1.00 80.00 192 SER A O 1
ATOM 1401 N N . PRO A 1 193 ? -5.844 8.804 6.649 1.00 75.25 193 PRO A N 1
ATOM 1402 C CA . PRO A 1 193 ? -7.194 9.368 6.664 1.00 75.25 193 PRO A CA 1
ATOM 1403 C C . PRO A 1 193 ? -8.240 8.303 6.321 1.00 75.25 193 PRO A C 1
ATOM 1405 O O . PRO A 1 193 ? -7.997 7.488 5.437 1.00 75.25 193 PRO A O 1
ATOM 1408 N N . GLY A 1 194 ? -9.374 8.284 7.022 1.00 79.56 194 GLY A N 1
ATOM 1409 C CA . GLY A 1 194 ? -10.403 7.237 6.913 1.00 79.56 194 GLY A CA 1
ATOM 1410 C C . GLY A 1 194 ? -10.302 6.137 7.979 1.00 79.56 194 GLY A C 1
ATOM 1411 O O . GLY A 1 194 ? -11.325 5.570 8.367 1.00 79.56 194 GLY A O 1
ATOM 1412 N N . ASP A 1 195 ? -9.113 5.897 8.547 1.00 89.25 195 ASP A N 1
ATOM 1413 C CA . ASP A 1 195 ? -8.963 4.997 9.701 1.00 89.25 195 ASP A CA 1
ATOM 1414 C C . ASP A 1 195 ? -9.593 5.548 10.982 1.00 89.25 195 ASP A C 1
ATOM 1416 O O . ASP A 1 195 ? -9.843 4.785 11.916 1.00 89.25 195 ASP A O 1
ATOM 1420 N N . SER A 1 196 ? -9.835 6.859 11.033 1.00 90.12 196 SER A N 1
ATOM 1421 C CA . SER A 1 196 ? -10.425 7.555 12.171 1.00 90.12 196 SER A CA 1
ATOM 1422 C C . SER A 1 196 ? -11.735 6.897 12.608 1.00 90.12 196 SER A C 1
ATOM 1424 O O . SER A 1 196 ? -12.634 6.670 11.802 1.00 90.12 196 SER A O 1
ATOM 1426 N N . GLY A 1 197 ? -11.817 6.564 13.893 1.00 93.44 197 GLY A N 1
ATOM 1427 C CA . GLY A 1 197 ? -12.886 5.804 14.534 1.00 93.44 197 GLY A CA 1
ATOM 1428 C C . GLY A 1 197 ? -12.708 4.285 14.540 1.00 93.44 197 GLY A C 1
ATOM 1429 O O . GLY A 1 197 ? -13.415 3.586 15.263 1.00 93.44 197 GLY A O 1
ATOM 1430 N N . GLY A 1 198 ? -11.731 3.765 13.796 1.00 96.81 198 GLY A N 1
ATOM 1431 C CA . GLY A 1 198 ? -11.321 2.367 13.856 1.00 96.81 198 GLY A CA 1
ATOM 1432 C C . GLY A 1 198 ? -10.711 2.001 15.213 1.00 96.81 198 GLY A C 1
ATOM 1433 O O . GLY A 1 198 ? -10.431 2.869 16.039 1.00 96.81 198 GLY A O 1
ATOM 1434 N N . GLY A 1 199 ? -10.522 0.709 15.462 1.00 97.31 199 GLY A N 1
ATOM 1435 C CA . GLY A 1 199 ? -10.096 0.210 16.768 1.00 97.31 199 GLY A CA 1
ATOM 1436 C C . GLY A 1 199 ? -8.595 -0.052 16.879 1.00 97.31 199 GLY A C 1
ATOM 1437 O O . GLY A 1 199 ? -7.967 -0.542 15.937 1.00 97.31 199 GLY A O 1
ATOM 1438 N N . VAL A 1 200 ? -8.049 0.217 18.066 1.00 97.88 200 VAL A N 1
ATOM 1439 C CA . VAL A 1 200 ? -6.742 -0.257 18.539 1.00 97.88 200 VAL A CA 1
ATOM 1440 C C . VAL A 1 200 ? -6.981 -1.329 19.594 1.00 97.88 200 VAL A C 1
ATOM 1442 O O . VAL A 1 200 ? -7.614 -1.064 20.616 1.00 97.88 200 VAL A O 1
ATOM 1445 N N . PHE A 1 201 ? -6.468 -2.532 19.366 1.00 97.75 201 PHE A N 1
ATOM 1446 C CA . PHE A 1 201 ? -6.718 -3.710 20.189 1.00 97.75 201 PHE A CA 1
ATOM 1447 C C . PHE A 1 201 ? -5.433 -4.199 20.844 1.00 97.75 201 PHE A C 1
ATOM 1449 O O . PHE A 1 201 ? -4.380 -4.228 20.207 1.00 97.75 201 PHE A O 1
ATOM 1456 N N . ASN A 1 202 ? -5.520 -4.632 22.100 1.00 94.94 202 ASN A N 1
ATOM 1457 C CA . ASN A 1 202 ? -4.450 -5.425 22.704 1.00 94.94 202 ASN A CA 1
ATOM 1458 C C . ASN A 1 202 ? -4.486 -6.872 22.170 1.00 94.94 202 ASN A C 1
ATOM 1460 O O . ASN A 1 202 ? -5.425 -7.284 21.484 1.00 94.94 202 ASN A O 1
ATOM 1464 N N . LEU A 1 203 ? -3.473 -7.671 22.504 1.00 93.19 203 LEU A N 1
ATOM 1465 C CA . LEU A 1 203 ? -3.392 -9.073 22.076 1.00 93.19 203 LEU A CA 1
ATOM 1466 C C . LEU A 1 203 ? -4.287 -10.035 22.881 1.00 93.19 203 LEU A C 1
ATOM 1468 O O . LEU A 1 203 ? -4.248 -11.236 22.640 1.00 93.19 203 LEU A O 1
ATOM 1472 N N . ASP A 1 204 ? -5.131 -9.523 23.780 1.00 91.62 204 ASP A N 1
ATOM 1473 C CA . ASP A 1 204 ? -6.292 -10.247 24.320 1.00 91.62 204 ASP A CA 1
ATOM 1474 C C . ASP A 1 204 ? -7.569 -9.951 23.520 1.00 91.62 204 ASP A C 1
ATOM 1476 O O . ASP A 1 204 ? -8.619 -10.547 23.766 1.00 91.62 204 ASP A O 1
ATOM 1480 N N . GLY A 1 205 ? -7.469 -9.053 22.533 1.00 94.12 205 GLY A N 1
ATOM 1481 C CA . GLY A 1 205 ? -8.522 -8.587 21.642 1.00 94.12 205 GLY A CA 1
ATOM 1482 C C . GLY A 1 205 ? -9.587 -7.739 22.327 1.00 94.12 205 GLY A C 1
ATOM 1483 O O . GLY A 1 205 ? -10.749 -7.807 21.924 1.00 94.12 205 GLY A O 1
ATOM 1484 N N . GLN A 1 206 ? -9.191 -6.983 23.351 1.00 96.50 206 GLN A N 1
ATOM 1485 C CA . GLN A 1 206 ? -9.965 -5.891 23.938 1.00 96.50 206 GLN A CA 1
ATOM 1486 C C . GLN A 1 206 ? -9.615 -4.576 23.232 1.00 96.50 206 GLN A C 1
ATOM 1488 O O . GLN A 1 206 ? -8.460 -4.350 22.862 1.00 96.50 206 GLN A O 1
ATOM 1493 N N . LEU A 1 207 ? -10.600 -3.694 23.074 1.00 97.88 207 LEU A N 1
ATOM 1494 C CA . LEU A 1 207 ? -10.420 -2.360 22.507 1.00 97.88 207 LEU A CA 1
ATOM 1495 C C . LEU A 1 207 ? -9.740 -1.452 23.535 1.00 97.88 207 LEU A C 1
ATOM 1497 O O . LEU A 1 207 ? -10.337 -1.139 24.559 1.00 97.88 207 LEU A O 1
ATOM 1501 N N . VAL A 1 208 ? -8.517 -1.010 23.261 1.00 97.00 208 VAL A N 1
ATOM 1502 C CA . VAL A 1 208 ? -7.748 -0.092 24.122 1.00 97.00 208 VAL A CA 1
ATOM 1503 C C . VAL A 1 208 ? -7.691 1.330 23.560 1.00 97.00 208 VAL A C 1
ATOM 1505 O O . VAL A 1 208 ? -7.331 2.265 24.270 1.00 97.00 208 VAL A O 1
ATOM 1508 N N . GLY A 1 209 ? -8.087 1.545 22.307 1.00 96.00 209 GLY A N 1
ATOM 1509 C CA . GLY A 1 209 ? -8.152 2.890 21.746 1.00 96.00 209 GLY A CA 1
ATOM 1510 C C . GLY A 1 209 ? -9.011 3.003 20.497 1.00 96.00 209 GLY A C 1
ATOM 1511 O O . GLY A 1 209 ? -9.318 2.011 19.842 1.00 96.00 209 GLY A O 1
ATOM 1512 N N . VAL A 1 210 ? -9.382 4.236 20.177 1.00 96.75 210 VAL A N 1
ATOM 1513 C CA . VAL A 1 210 ? -10.112 4.648 18.980 1.00 96.75 210 VAL A CA 1
ATOM 1514 C C . VAL A 1 210 ? -9.157 5.476 18.127 1.00 96.75 210 VAL A C 1
ATOM 1516 O O . VAL A 1 210 ? -8.704 6.531 18.572 1.00 96.75 210 VAL A O 1
ATOM 1519 N N . ASN A 1 211 ? -8.826 4.996 16.927 1.00 94.25 211 ASN A N 1
ATOM 1520 C CA . ASN A 1 211 ? -7.969 5.703 15.973 1.00 94.25 211 ASN A CA 1
ATOM 1521 C C . ASN A 1 211 ? -8.501 7.124 15.768 1.00 94.25 211 ASN A C 1
ATOM 1523 O O . ASN A 1 211 ? -9.678 7.297 15.465 1.00 94.25 211 ASN A O 1
ATOM 1527 N N . SER A 1 212 ? -7.654 8.137 15.912 1.00 85.31 212 SER A N 1
ATOM 1528 C CA . SER A 1 212 ? -8.079 9.536 15.814 1.00 85.31 212 SER A CA 1
ATOM 1529 C C . SER A 1 212 ? -7.334 10.253 14.696 1.00 85.31 212 SER A C 1
ATOM 1531 O O . SER A 1 212 ? -7.963 10.685 13.727 1.00 85.31 212 SER A O 1
ATOM 1533 N N . ALA A 1 213 ? -6.001 10.295 14.767 1.00 75.00 213 ALA A N 1
ATOM 1534 C CA . ALA A 1 213 ? -5.191 11.068 13.837 1.00 75.00 213 ALA A CA 1
ATOM 1535 C C . ALA A 1 213 ? -3.966 10.307 13.337 1.00 75.00 213 ALA A C 1
ATOM 1537 O O . ALA A 1 213 ? -3.245 9.659 14.100 1.00 75.00 213 ALA A O 1
ATOM 1538 N N . ALA A 1 214 ? -3.708 10.454 12.040 1.00 71.81 214 ALA A N 1
ATOM 1539 C CA . ALA A 1 214 ? -2.477 10.021 11.402 1.00 71.81 214 ALA A CA 1
ATOM 1540 C C . ALA A 1 214 ? -1.498 11.204 11.335 1.00 71.81 214 ALA A C 1
ATOM 1542 O O . ALA A 1 214 ? -1.856 12.259 10.814 1.00 71.81 214 ALA A O 1
ATOM 1543 N N . SER A 1 215 ? -0.278 11.045 11.858 1.00 68.75 215 SER A N 1
ATOM 1544 C CA . SER A 1 215 ? 0.777 12.063 11.710 1.00 68.75 215 SER A CA 1
ATOM 1545 C C . SER A 1 215 ? 1.375 12.026 10.300 1.00 68.75 215 SER A C 1
ATOM 1547 O O . SER A 1 215 ? 1.220 11.025 9.597 1.00 68.75 215 SER A O 1
ATOM 1549 N N . GLU A 1 216 ? 2.130 13.052 9.896 1.00 64.50 216 GLU A N 1
ATOM 1550 C CA . GLU A 1 216 ? 2.984 12.995 8.696 1.00 64.50 216 GLU A CA 1
ATOM 1551 C C . GLU A 1 216 ? 4.010 11.853 8.784 1.00 64.50 216 GLU A C 1
ATOM 1553 O O . GLU A 1 216 ? 4.309 11.187 7.791 1.00 64.50 216 GLU A O 1
ATOM 1558 N N . ARG A 1 217 ? 4.495 11.580 10.002 1.00 70.00 217 ARG A N 1
ATOM 1559 C CA . ARG A 1 217 ? 5.315 10.413 10.332 1.00 70.00 217 ARG A CA 1
ATOM 1560 C C . ARG A 1 217 ? 4.467 9.130 10.299 1.00 70.00 217 ARG A C 1
ATOM 1562 O O . ARG A 1 217 ? 3.543 9.006 11.104 1.00 70.00 217 ARG A O 1
ATOM 1569 N N . PRO A 1 218 ? 4.764 8.151 9.421 1.00 71.94 218 PRO A N 1
ATOM 1570 C CA . PRO A 1 218 ? 4.003 6.900 9.344 1.00 71.94 218 PRO A CA 1
ATOM 1571 C C . PRO A 1 218 ? 4.006 6.077 10.633 1.00 71.94 218 PRO A C 1
ATOM 1573 O O . PRO A 1 218 ? 3.027 5.392 10.918 1.00 71.94 218 PRO A O 1
ATOM 1576 N N . ASP A 1 219 ? 5.091 6.174 11.394 1.00 77.75 219 ASP A N 1
ATOM 1577 C CA . ASP A 1 219 ? 5.396 5.449 12.627 1.00 77.75 219 ASP A CA 1
ATOM 1578 C C . ASP A 1 219 ? 4.932 6.175 13.901 1.00 77.75 219 ASP A C 1
ATOM 1580 O O . ASP A 1 219 ? 5.292 5.770 15.000 1.00 77.75 219 ASP A O 1
ATOM 1584 N N . LEU A 1 220 ? 4.145 7.246 13.772 1.00 84.06 220 LEU A N 1
ATOM 1585 C CA . LEU A 1 220 ? 3.558 7.961 14.900 1.00 84.06 220 LEU A CA 1
ATOM 1586 C C . LEU A 1 220 ? 2.098 8.273 14.599 1.00 84.06 220 LEU A C 1
ATOM 1588 O O . LEU A 1 220 ? 1.785 9.130 13.779 1.00 84.06 220 LEU A O 1
ATOM 1592 N N . ASN A 1 221 ? 1.184 7.602 15.282 1.00 86.88 221 ASN A N 1
ATOM 1593 C CA . ASN A 1 221 ? -0.243 7.834 15.117 1.00 86.88 221 ASN A CA 1
ATOM 1594 C C . ASN A 1 221 ? -0.938 7.885 16.473 1.00 86.88 221 ASN A C 1
ATOM 1596 O O . ASN A 1 221 ? -0.452 7.314 17.448 1.00 86.88 221 ASN A O 1
ATOM 1600 N N . LEU A 1 222 ? -2.067 8.589 16.537 1.00 87.62 222 LEU A N 1
ATOM 1601 C CA . LEU A 1 222 ? -2.768 8.862 17.786 1.00 87.62 222 LEU A CA 1
ATOM 1602 C C . LEU A 1 222 ? -4.134 8.185 17.823 1.00 87.62 222 LEU A C 1
ATOM 1604 O O . LEU A 1 222 ? -4.904 8.219 16.859 1.00 87.62 222 LEU A O 1
ATOM 1608 N N . ALA A 1 223 ? -4.446 7.633 18.989 1.00 91.62 223 ALA A N 1
ATOM 1609 C CA . ALA A 1 223 ? -5.748 7.100 19.335 1.00 91.62 223 ALA A CA 1
ATOM 1610 C C . ALA A 1 223 ? -6.236 7.699 20.658 1.00 91.62 223 ALA A C 1
ATOM 1612 O O . ALA A 1 223 ? -5.461 7.876 21.599 1.00 91.62 223 ALA A O 1
ATOM 1613 N N . ALA A 1 224 ? -7.532 7.974 20.758 1.00 92.25 224 ALA A N 1
ATOM 1614 C CA . ALA A 1 224 ? -8.155 8.259 22.042 1.00 92.25 224 ALA A CA 1
ATOM 1615 C C . ALA A 1 224 ? -8.330 6.946 22.816 1.00 92.25 224 ALA A C 1
ATOM 1617 O O . ALA A 1 224 ? -8.775 5.946 22.261 1.00 92.25 224 ALA A O 1
ATOM 1618 N N . THR A 1 225 ? -7.965 6.921 24.091 1.00 93.75 225 THR A N 1
ATOM 1619 C CA . THR A 1 225 ? -8.033 5.706 24.923 1.00 93.75 225 THR A CA 1
ATOM 1620 C C . THR A 1 225 ? -9.468 5.197 25.106 1.00 93.75 225 THR A C 1
ATOM 1622 O O . THR A 1 225 ? -10.425 5.973 25.168 1.00 93.75 225 THR A O 1
ATOM 1625 N N . ALA A 1 226 ? -9.631 3.879 25.235 1.00 94.31 226 ALA A N 1
ATOM 1626 C CA . ALA A 1 226 ? -10.934 3.264 25.485 1.00 94.31 226 ALA A CA 1
ATOM 1627 C C . ALA A 1 226 ? -11.559 3.727 26.812 1.00 94.31 226 ALA A C 1
ATOM 1629 O O . ALA A 1 226 ? -12.772 3.924 26.889 1.00 94.31 226 ALA A O 1
ATOM 1630 N N . GLU A 1 227 ? -10.749 3.996 27.836 1.00 93.00 227 GLU A N 1
ATOM 1631 C CA . GLU A 1 227 ? -11.212 4.572 29.099 1.00 93.00 227 GLU A CA 1
ATOM 1632 C C . GLU A 1 227 ? -11.763 5.987 28.920 1.00 93.00 227 GLU A C 1
ATOM 1634 O O . GLU A 1 227 ? -12.737 6.352 29.581 1.00 93.00 227 GLU A O 1
ATOM 1639 N N . ARG A 1 228 ? -11.210 6.782 27.992 1.00 91.50 228 ARG A N 1
ATOM 1640 C CA . ARG A 1 228 ? -11.782 8.094 27.672 1.00 91.50 228 ARG A CA 1
ATOM 1641 C C . ARG A 1 228 ? -13.171 7.943 27.072 1.00 91.50 228 ARG A C 1
ATOM 1643 O O . ARG A 1 228 ? -14.106 8.589 27.546 1.00 91.50 228 ARG A O 1
ATOM 1650 N N . ALA A 1 229 ? -13.322 7.048 26.096 1.00 92.81 229 ALA A N 1
ATOM 1651 C CA . ALA A 1 229 ? -14.623 6.720 25.519 1.00 92.81 229 ALA A CA 1
ATOM 1652 C C . ALA A 1 229 ? -15.610 6.214 26.587 1.00 92.81 229 ALA A C 1
ATOM 1654 O O . ALA A 1 229 ? -16.771 6.622 26.601 1.00 92.81 229 ALA A O 1
ATOM 1655 N N . GLN A 1 230 ? -15.146 5.383 27.525 1.00 94.44 230 GLN A N 1
ATOM 1656 C CA . GLN A 1 230 ? -15.953 4.894 28.641 1.00 94.44 230 GLN A CA 1
ATOM 1657 C C . GLN A 1 230 ? -16.394 6.028 29.577 1.00 94.44 230 GLN A C 1
ATOM 1659 O O . GLN A 1 230 ? -17.568 6.086 29.941 1.00 94.44 230 GLN A O 1
ATOM 1664 N N . SER A 1 231 ? -15.491 6.953 29.920 1.00 92.56 231 SER A N 1
ATOM 1665 C CA . SER A 1 231 ? -15.785 8.096 30.798 1.00 92.56 231 SER A CA 1
ATOM 1666 C C . SER A 1 231 ? -16.859 9.027 30.224 1.00 92.56 231 SER A C 1
ATOM 1668 O O . SER A 1 231 ? -17.646 9.600 30.974 1.00 92.56 231 SER A O 1
ATOM 1670 N N . LEU A 1 232 ? -16.930 9.132 28.893 1.00 90.94 232 LEU A N 1
ATOM 1671 C CA . LEU A 1 232 ? -17.884 9.974 28.169 1.00 90.94 232 LEU A CA 1
ATOM 1672 C C . LEU A 1 232 ? -19.140 9.223 27.709 1.00 90.94 232 LEU A C 1
ATOM 1674 O O . LEU A 1 232 ? -20.051 9.836 27.158 1.00 90.94 232 LEU A O 1
ATOM 1678 N N . MET A 1 233 ? -19.217 7.907 27.924 1.00 92.50 233 MET A N 1
ATOM 1679 C CA . MET A 1 233 ? -20.257 7.042 27.359 1.00 92.50 233 MET A CA 1
ATOM 1680 C C . MET A 1 233 ? -21.675 7.509 27.696 1.00 92.50 233 MET A C 1
ATOM 1682 O O . MET A 1 233 ? -22.545 7.521 26.825 1.00 92.50 233 MET A O 1
ATOM 1686 N N . GLN A 1 234 ? -21.914 7.888 28.955 1.00 91.62 234 GLN A N 1
ATOM 1687 C CA . GLN A 1 234 ? -23.233 8.340 29.395 1.00 91.62 234 GLN A CA 1
ATOM 1688 C C . GLN A 1 234 ? -23.624 9.644 28.693 1.00 91.62 234 GLN A C 1
ATOM 1690 O O . GLN A 1 234 ? -24.679 9.707 28.063 1.00 91.62 234 GLN A O 1
ATOM 1695 N N . SER A 1 235 ? -22.732 10.636 28.705 1.00 89.31 235 SER A N 1
ATOM 1696 C CA . SER A 1 235 ? -22.938 11.916 28.026 1.00 89.31 235 SER A CA 1
ATOM 1697 C C . SER A 1 235 ? -23.129 11.741 26.517 1.00 89.31 235 SER A C 1
ATOM 1699 O O . SER A 1 235 ? -23.988 12.388 25.924 1.00 89.31 235 SER A O 1
ATOM 1701 N N . MET A 1 236 ? -22.390 10.824 25.879 1.00 91.56 236 MET A N 1
ATOM 1702 C CA . MET A 1 236 ? -22.556 10.529 24.452 1.00 91.56 236 MET A CA 1
ATOM 1703 C C . MET A 1 236 ? -23.933 9.931 24.150 1.00 91.56 236 MET A C 1
ATOM 1705 O O . MET A 1 236 ? -24.572 10.339 23.181 1.00 91.56 236 MET A O 1
ATOM 1709 N N . LYS A 1 237 ? -24.436 9.012 24.985 1.00 91.50 237 LYS A N 1
ATOM 1710 C CA . LYS A 1 237 ? -25.786 8.438 24.829 1.00 91.50 237 LYS A CA 1
ATOM 1711 C C . LYS A 1 237 ? -26.892 9.483 24.996 1.00 91.50 237 LYS A C 1
ATOM 1713 O O . LYS A 1 237 ? -27.891 9.425 24.284 1.00 91.50 237 LYS A O 1
AT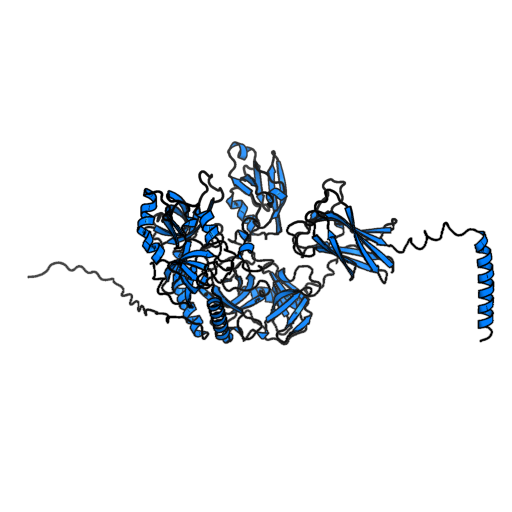OM 1718 N N . GLU A 1 238 ? -26.706 10.441 25.898 1.00 87.56 238 GLU A N 1
ATOM 1719 C CA . GLU A 1 238 ? -27.644 11.548 26.132 1.00 87.56 238 GLU A CA 1
ATOM 1720 C C . GLU A 1 238 ? -27.535 12.663 25.077 1.00 87.56 238 GLU A C 1
ATOM 1722 O O . GLU A 1 238 ? -28.488 13.420 24.886 1.00 87.56 238 GLU A O 1
ATOM 1727 N N . GLY A 1 239 ? -26.419 12.724 24.339 1.00 80.44 239 GLY A N 1
ATOM 1728 C CA . GLY A 1 239 ? -26.104 13.765 23.354 1.00 80.44 239 GLY A CA 1
ATOM 1729 C C . GLY A 1 239 ? -27.167 13.986 22.273 1.00 80.44 239 GLY A C 1
ATOM 1730 O O . GLY A 1 239 ? -27.315 15.098 21.773 1.00 80.44 239 GLY A O 1
ATOM 1731 N N . LEU A 1 240 ? -27.959 12.958 21.945 1.00 75.62 240 LEU A N 1
ATOM 1732 C CA . LEU A 1 240 ? -29.079 13.090 21.008 1.00 75.62 240 LEU A CA 1
ATOM 1733 C C . LEU A 1 240 ? -30.188 14.012 21.547 1.00 75.62 240 LEU A C 1
ATOM 1735 O O . LEU A 1 240 ? -30.792 14.754 20.780 1.00 75.62 240 LEU A O 1
ATOM 1739 N N . ALA A 1 241 ? -30.456 13.973 22.855 1.00 70.19 241 ALA A N 1
ATOM 1740 C CA . ALA A 1 241 ? -31.492 14.785 23.493 1.00 70.19 241 ALA A CA 1
ATOM 1741 C C . ALA A 1 241 ? -31.012 16.210 23.807 1.00 70.19 241 ALA A C 1
ATOM 1743 O O . ALA A 1 241 ? -31.817 17.137 23.835 1.00 70.19 241 ALA A O 1
ATOM 1744 N N . THR A 1 242 ? -29.710 16.388 24.046 1.00 66.50 242 THR A N 1
ATOM 1745 C CA . THR A 1 242 ? -29.120 17.686 24.403 1.00 66.50 242 THR A CA 1
ATOM 1746 C C . THR A 1 242 ? -28.631 18.481 23.191 1.00 66.50 242 THR A C 1
ATOM 1748 O O . THR A 1 242 ? -28.358 19.671 23.326 1.00 66.50 242 THR A O 1
ATOM 1751 N N . GLY A 1 243 ? -28.520 17.847 22.015 1.00 58.97 243 GLY A N 1
ATOM 1752 C CA . GLY A 1 243 ? -28.018 18.467 20.782 1.00 58.97 243 GLY A CA 1
ATOM 1753 C C . GLY A 1 243 ? -26.546 18.886 20.855 1.00 58.97 243 GLY A C 1
ATOM 1754 O O . GLY A 1 243 ? -26.079 19.635 20.001 1.00 58.97 243 GLY A O 1
ATOM 1755 N N . ALA A 1 244 ? -25.827 18.444 21.888 1.00 53.59 244 ALA A N 1
ATOM 1756 C CA . ALA A 1 244 ? -24.531 18.989 22.250 1.00 53.59 244 ALA A CA 1
ATOM 1757 C C . ALA A 1 244 ? -23.374 18.219 21.598 1.00 53.59 244 ALA A C 1
ATOM 1759 O O . ALA A 1 244 ? -23.301 16.988 21.655 1.00 53.59 244 ALA A O 1
ATOM 1760 N N . TRP A 1 245 ? -22.416 18.975 21.063 1.00 61.53 245 TRP A N 1
ATOM 1761 C CA . TRP A 1 245 ? -21.016 18.574 21.134 1.00 61.53 245 TRP A CA 1
ATOM 1762 C C . TRP A 1 245 ? -20.616 18.503 22.608 1.00 61.53 245 TRP A C 1
ATOM 1764 O O . TRP A 1 245 ? -20.989 19.372 23.394 1.00 61.53 245 TRP A O 1
ATOM 1774 N N . LEU A 1 246 ? -19.879 17.467 22.996 1.00 56.69 246 LEU A N 1
ATOM 1775 C CA . LEU A 1 246 ? -19.401 17.324 24.375 1.00 56.69 246 LEU A CA 1
ATOM 1776 C C . LEU A 1 246 ? -18.172 18.203 24.673 1.00 56.69 246 LEU A C 1
ATOM 1778 O O . LEU A 1 246 ? -17.738 18.267 25.821 1.00 56.69 246 LEU A O 1
ATOM 1782 N N . SER A 1 247 ? -17.631 18.885 23.659 1.00 58.53 247 SER A N 1
ATOM 1783 C CA . SER A 1 247 ? -16.575 19.892 23.780 1.00 58.53 247 SER A CA 1
ATOM 1784 C C . SER A 1 247 ? -17.142 21.317 23.869 1.00 58.53 247 SER A C 1
ATOM 1786 O O . SER A 1 247 ? -18.242 21.588 23.387 1.00 58.53 247 SER A O 1
ATOM 1788 N N . ASP A 1 248 ? -16.390 22.237 24.490 1.00 51.38 248 ASP A N 1
ATOM 1789 C CA . ASP A 1 248 ? -16.768 23.653 24.603 1.00 51.38 248 ASP A CA 1
ATOM 1790 C C . ASP A 1 248 ? -16.994 24.262 23.208 1.00 51.38 248 ASP A C 1
ATOM 1792 O O . ASP A 1 248 ? -16.064 24.469 22.428 1.00 51.38 248 ASP A O 1
ATOM 1796 N N . ALA A 1 249 ? -18.257 24.564 22.906 1.00 42.25 249 ALA A N 1
ATOM 1797 C CA . ALA A 1 249 ? -18.790 24.954 21.599 1.00 42.25 249 ALA A CA 1
ATOM 1798 C C . ALA A 1 249 ? -18.354 26.351 21.086 1.00 42.25 249 ALA A C 1
ATOM 1800 O O . ALA A 1 249 ? -19.070 26.976 20.306 1.00 42.25 249 ALA A O 1
ATOM 1801 N N . ALA A 1 250 ? -17.214 26.882 21.537 1.00 38.69 250 ALA A N 1
ATOM 1802 C CA . ALA A 1 250 ? -16.786 28.254 21.247 1.00 38.69 250 ALA A CA 1
ATOM 1803 C C . ALA A 1 250 ? -15.982 28.417 19.939 1.00 38.69 250 ALA A C 1
ATOM 1805 O O . ALA A 1 250 ? -15.792 29.545 19.487 1.00 38.69 250 ALA A O 1
ATOM 1806 N N . LYS A 1 251 ? -15.518 27.327 19.317 1.00 41.00 251 LYS A N 1
ATOM 1807 C CA . LYS A 1 251 ? -14.827 27.329 18.014 1.00 41.00 251 LYS A CA 1
ATOM 1808 C C . LYS A 1 251 ? -15.399 26.226 17.126 1.00 41.00 251 LYS A C 1
ATOM 1810 O O . LYS A 1 251 ? -15.796 25.188 17.651 1.00 41.00 251 LYS A O 1
ATOM 1815 N N . ASP A 1 252 ? -15.417 26.439 15.807 1.00 45.44 252 ASP A N 1
ATOM 1816 C CA . ASP A 1 252 ? -15.678 25.358 14.850 1.00 45.44 252 ASP A CA 1
ATOM 1817 C C . ASP A 1 252 ? -14.708 24.203 15.170 1.00 45.44 252 ASP A C 1
ATOM 1819 O O . ASP A 1 252 ? -13.489 24.416 15.142 1.00 45.44 252 ASP A O 1
ATOM 1823 N N . PRO A 1 253 ? -15.203 23.004 15.527 1.00 42.38 253 PRO A N 1
ATOM 1824 C CA . PRO A 1 253 ? -14.359 21.869 15.874 1.00 42.38 253 PRO A CA 1
ATOM 1825 C C . PRO A 1 253 ? -13.364 21.524 14.767 1.00 42.38 253 PRO A C 1
ATOM 1827 O O . PRO A 1 253 ? -12.276 21.061 15.083 1.00 42.38 253 PRO A O 1
ATOM 1830 N N . ILE A 1 254 ? -13.682 21.802 13.496 1.00 40.56 254 ILE A N 1
ATOM 1831 C CA . ILE A 1 254 ? -12.782 21.597 12.355 1.00 40.56 254 ILE A CA 1
ATOM 1832 C C . ILE A 1 254 ? -11.641 22.633 12.364 1.00 40.56 254 ILE A C 1
ATOM 1834 O O . ILE A 1 254 ? -10.484 22.250 12.200 1.00 40.56 254 ILE A O 1
ATOM 1838 N N . GLU A 1 255 ? -11.896 23.913 12.645 1.00 37.91 255 GLU A N 1
ATOM 1839 C CA . GLU A 1 255 ? -10.832 24.934 12.753 1.00 37.91 255 GLU A CA 1
ATOM 1840 C C . GLU A 1 255 ? -9.981 24.764 14.023 1.00 37.91 255 GLU A C 1
ATOM 1842 O O . GLU A 1 255 ? -8.753 24.823 13.963 1.00 37.91 255 GLU A O 1
ATOM 1847 N N . ALA A 1 256 ? -10.605 24.471 15.169 1.00 39.19 256 ALA A N 1
ATOM 1848 C CA . ALA A 1 256 ? -9.889 24.165 16.409 1.00 39.19 256 ALA A CA 1
ATOM 1849 C C . ALA A 1 256 ? -9.084 22.852 16.308 1.00 39.19 256 ALA A C 1
ATOM 1851 O O . ALA A 1 256 ? -8.025 22.729 16.926 1.00 39.19 256 ALA A O 1
ATOM 1852 N N . SER A 1 257 ? -9.554 21.884 15.503 1.00 42.25 257 SER A N 1
ATOM 1853 C CA . SER A 1 257 ? -8.831 20.643 15.182 1.00 42.25 257 SER A CA 1
ATOM 1854 C C . SER A 1 257 ? -7.599 20.882 14.335 1.00 42.25 257 SER A C 1
ATOM 1856 O O . SER A 1 257 ? -6.559 20.285 14.612 1.00 42.25 257 SER A O 1
ATOM 1858 N N . ALA A 1 258 ? -7.697 21.763 13.335 1.00 41.62 258 ALA A N 1
ATOM 1859 C CA . ALA A 1 258 ? -6.558 22.143 12.529 1.00 41.62 258 ALA A CA 1
ATOM 1860 C C . ALA A 1 258 ? -5.495 22.755 13.449 1.00 41.62 258 ALA A C 1
ATOM 1862 O O . ALA A 1 258 ? -4.352 22.345 13.402 1.00 41.62 258 ALA A O 1
ATOM 1863 N N . GLU A 1 259 ? -5.841 23.608 14.408 1.00 41.97 259 GLU A N 1
ATOM 1864 C CA . GLU A 1 259 ? -4.837 24.177 15.325 1.00 41.97 259 GLU A CA 1
ATOM 1865 C C . GLU A 1 259 ? -4.128 23.152 16.248 1.00 41.97 259 GLU A C 1
ATOM 1867 O O . GLU A 1 259 ? -2.993 23.399 16.664 1.00 41.97 259 GLU A O 1
ATOM 1872 N N . TRP A 1 260 ? -4.763 22.024 16.600 1.00 47.66 260 TRP A N 1
ATOM 1873 C CA . TRP A 1 260 ? -4.188 21.012 17.511 1.00 47.66 260 TRP A CA 1
ATOM 1874 C C . TRP A 1 260 ? -3.495 19.853 16.764 1.00 47.66 260 TRP A C 1
ATOM 1876 O O . TRP A 1 260 ? -2.403 19.411 17.140 1.00 47.66 260 TRP A O 1
ATOM 1886 N N . TYR A 1 261 ? -4.098 19.384 15.666 1.00 49.91 261 TYR A N 1
ATOM 1887 C CA . TYR A 1 261 ? -3.573 18.305 14.822 1.00 49.91 261 TYR A CA 1
ATOM 1888 C C . TYR A 1 261 ? -2.718 18.808 13.650 1.00 49.91 261 TYR A C 1
ATOM 1890 O O . TYR A 1 261 ? -1.735 18.141 13.313 1.00 49.91 261 TYR A O 1
ATOM 1898 N N . SER A 1 262 ? -3.019 19.979 13.073 1.00 44.31 262 SER A N 1
ATOM 1899 C CA . SER A 1 262 ? -2.171 20.633 12.065 1.00 44.31 262 SER A CA 1
ATOM 1900 C C . SER A 1 262 ? -1.077 21.444 12.766 1.00 44.31 262 SER A C 1
ATOM 1902 O O . SER A 1 262 ? -1.307 22.456 13.418 1.00 44.31 262 SER A O 1
ATOM 1904 N N . GLU A 1 263 ? 0.124 20.887 12.713 1.00 45.19 263 GLU A N 1
ATOM 1905 C CA . GLU A 1 263 ? 1.424 21.536 12.876 1.00 45.19 263 GLU A CA 1
ATOM 1906 C C . GLU A 1 263 ? 1.447 22.959 13.474 1.00 45.19 263 GLU A C 1
ATOM 1908 O O . GLU A 1 263 ? 1.511 23.963 12.760 1.00 45.19 263 GLU A O 1
ATOM 1913 N N . ARG A 1 264 ? 1.595 23.066 14.800 1.00 41.97 264 ARG A N 1
ATOM 1914 C CA . ARG A 1 264 ? 2.375 24.186 15.340 1.00 41.97 264 ARG A CA 1
ATOM 1915 C C . ARG A 1 264 ? 3.815 24.033 14.849 1.00 41.97 264 ARG A C 1
ATOM 1917 O O . ARG A 1 264 ? 4.548 23.178 15.334 1.00 41.97 264 ARG A O 1
ATOM 1924 N N . ARG A 1 265 ? 4.226 24.880 13.904 1.00 42.78 265 ARG A N 1
ATOM 1925 C CA . ARG A 1 265 ? 5.639 25.124 13.586 1.00 42.78 265 ARG A CA 1
ATOM 1926 C C . ARG A 1 265 ? 6.169 26.201 14.535 1.00 42.78 265 ARG A C 1
ATOM 1928 O O . ARG A 1 265 ? 5.825 27.370 14.385 1.00 42.78 265 ARG A O 1
ATOM 1935 N N . GLY A 1 266 ? 6.974 25.802 15.518 1.00 42.72 266 GLY A N 1
ATOM 1936 C CA . GLY A 1 266 ? 7.659 26.699 16.457 1.00 42.72 266 GLY A CA 1
ATOM 1937 C C . GLY A 1 266 ? 8.278 25.942 17.637 1.00 42.72 266 GLY A C 1
ATOM 1938 O O . GLY A 1 266 ? 7.815 24.855 17.969 1.00 42.72 266 GLY A O 1
ATOM 1939 N N . GLU A 1 267 ? 9.306 26.519 18.269 1.00 44.78 267 GLU A N 1
ATOM 1940 C CA . GLU A 1 267 ? 10.028 25.933 19.421 1.00 44.78 267 GLU A CA 1
ATOM 1941 C C . GLU A 1 267 ? 9.131 25.708 20.663 1.00 44.78 267 GLU A C 1
ATOM 1943 O O . GLU A 1 267 ? 9.457 24.877 21.504 1.00 44.78 267 GLU A O 1
ATOM 1948 N N . ASP A 1 268 ? 7.969 26.373 20.736 1.00 46.00 268 ASP A N 1
ATOM 1949 C CA . ASP A 1 268 ? 7.016 26.315 21.861 1.00 46.00 268 ASP A CA 1
ATOM 1950 C C . ASP A 1 268 ? 5.836 25.332 21.653 1.00 46.00 268 ASP A C 1
ATOM 1952 O O . ASP A 1 268 ? 4.847 25.351 22.396 1.00 46.00 268 ASP A O 1
ATOM 1956 N N . ALA A 1 269 ? 5.868 24.491 20.613 1.00 51.34 269 ALA A N 1
ATOM 1957 C CA . ALA A 1 269 ? 4.831 23.479 20.402 1.00 51.34 269 ALA A CA 1
ATOM 1958 C C . ALA A 1 269 ? 4.927 22.358 21.463 1.00 51.34 269 ALA A C 1
ATOM 1960 O O . ALA A 1 269 ? 6.025 21.867 21.727 1.00 51.34 269 ALA A O 1
ATOM 1961 N N . PRO A 1 270 ? 3.807 21.906 22.067 1.00 54.62 270 PRO A N 1
ATOM 1962 C CA . PRO A 1 270 ? 3.846 20.773 22.985 1.00 54.62 270 PRO A CA 1
ATOM 1963 C C . PRO A 1 270 ? 4.312 19.511 22.248 1.00 54.62 270 PRO A C 1
ATOM 1965 O O . PRO A 1 270 ? 3.784 19.166 21.189 1.00 54.62 270 PRO A O 1
ATOM 1968 N N . VAL A 1 271 ? 5.305 18.829 22.822 1.00 58.28 271 VAL A N 1
ATOM 1969 C CA . VAL A 1 271 ? 5.839 17.568 22.294 1.00 58.28 271 VAL A CA 1
ATOM 1970 C C . VAL A 1 271 ? 4.772 16.487 22.438 1.00 58.28 271 VAL A C 1
ATOM 1972 O O . VAL A 1 271 ? 4.282 16.233 23.538 1.00 58.28 271 VAL A O 1
ATOM 1975 N N . ARG A 1 272 ? 4.398 15.860 21.320 1.00 70.00 272 ARG A N 1
ATOM 1976 C CA . ARG A 1 272 ? 3.424 14.762 21.308 1.00 70.00 272 ARG A CA 1
ATOM 1977 C C . ARG A 1 272 ? 4.029 13.512 21.960 1.00 70.00 272 ARG A C 1
ATOM 1979 O O . ARG A 1 272 ? 5.245 13.324 21.890 1.00 70.00 272 ARG A O 1
ATOM 1986 N N . PRO A 1 273 ? 3.213 12.619 22.540 1.00 70.19 273 PRO A N 1
ATOM 1987 C CA . PRO A 1 273 ? 3.727 11.374 23.101 1.00 70.19 273 PRO A CA 1
ATOM 1988 C C . PRO A 1 273 ? 4.376 10.524 22.014 1.00 70.19 273 PRO A C 1
ATOM 1990 O O . PRO A 1 273 ? 3.785 10.341 20.950 1.00 70.19 273 PRO A O 1
ATOM 1993 N N . GLY A 1 274 ? 5.572 10.001 22.269 1.00 69.38 274 GLY A N 1
ATOM 1994 C CA . GLY A 1 274 ? 6.339 9.270 21.261 1.00 69.38 274 GLY A CA 1
ATOM 1995 C C . GLY A 1 274 ? 7.052 10.158 20.229 1.00 69.38 274 GLY A C 1
ATOM 1996 O O . GLY A 1 274 ? 7.598 9.624 19.260 1.00 69.38 274 GLY A O 1
ATOM 1997 N N . ASP A 1 275 ? 7.062 11.484 20.407 1.00 76.38 275 ASP A N 1
ATOM 1998 C CA . ASP A 1 275 ? 7.669 12.451 19.482 1.00 76.38 275 ASP A CA 1
ATOM 1999 C C . ASP A 1 275 ? 8.775 13.311 20.117 1.00 76.38 275 ASP A C 1
ATOM 2001 O O . ASP A 1 275 ? 9.222 14.297 19.531 1.00 76.38 275 ASP A O 1
ATOM 2005 N N . SER A 1 276 ? 9.269 12.958 21.305 1.00 79.44 276 SER A N 1
ATOM 2006 C CA . SER A 1 276 ? 10.523 13.534 21.804 1.00 79.44 276 SER A CA 1
ATOM 2007 C C . SER A 1 276 ? 11.741 12.923 21.095 1.00 79.44 276 SER A C 1
ATOM 2009 O O . SER A 1 276 ? 11.708 11.786 20.622 1.00 79.44 276 SER A O 1
ATOM 2011 N N . ASP A 1 277 ? 12.869 13.642 21.062 1.00 80.44 277 ASP A N 1
ATOM 2012 C CA . ASP A 1 277 ? 14.132 13.113 20.515 1.00 80.44 277 ASP A CA 1
ATOM 2013 C C . ASP A 1 277 ? 14.611 11.838 21.216 1.00 80.44 277 ASP A C 1
ATOM 2015 O O . ASP A 1 277 ? 15.311 11.020 20.616 1.00 80.44 277 ASP A O 1
ATOM 2019 N N . ALA A 1 278 ? 14.299 11.685 22.503 1.00 80.81 278 ALA A N 1
ATOM 2020 C CA . ALA A 1 278 ? 14.643 10.493 23.267 1.00 80.81 278 ALA A CA 1
ATOM 2021 C C . ALA A 1 278 ? 13.768 9.302 22.853 1.00 80.81 278 ALA A C 1
ATOM 2023 O O . ALA A 1 278 ? 14.301 8.236 22.561 1.00 80.81 278 ALA A O 1
ATOM 2024 N N . GLU A 1 279 ? 12.451 9.499 22.752 1.00 82.06 279 GLU A N 1
ATOM 2025 C CA . GLU A 1 279 ? 11.519 8.454 22.312 1.00 82.06 279 GLU A CA 1
ATOM 2026 C C . GLU A 1 279 ? 11.777 8.038 20.861 1.00 82.06 279 GLU A C 1
ATOM 2028 O O . GLU A 1 279 ? 11.763 6.848 20.563 1.00 82.06 279 GLU A O 1
ATOM 2033 N N . ARG A 1 280 ? 12.084 8.985 19.962 1.00 81.56 280 ARG A N 1
ATOM 2034 C CA . ARG A 1 280 ? 12.464 8.676 18.573 1.00 81.56 280 ARG A CA 1
ATOM 2035 C C . ARG A 1 280 ? 13.689 7.768 18.497 1.00 81.56 280 ARG A C 1
ATOM 2037 O O . ARG A 1 280 ? 13.707 6.822 17.710 1.00 81.56 280 ARG A O 1
ATOM 2044 N N . ARG A 1 281 ? 14.712 8.056 19.306 1.00 83.88 281 ARG A N 1
ATOM 2045 C CA . ARG A 1 281 ? 15.922 7.228 19.375 1.00 83.88 281 ARG A CA 1
ATOM 2046 C C . ARG A 1 281 ? 15.615 5.840 19.926 1.00 83.88 281 ARG A C 1
ATOM 2048 O O . ARG A 1 281 ? 15.954 4.869 19.262 1.00 83.88 281 ARG A O 1
ATOM 2055 N N . ASP A 1 282 ? 14.889 5.746 21.041 1.00 84.06 282 ASP A N 1
ATOM 2056 C CA . ASP A 1 282 ? 14.475 4.460 21.627 1.00 84.06 282 ASP A CA 1
ATOM 2057 C C . ASP A 1 282 ? 13.639 3.618 20.642 1.00 84.06 282 ASP A C 1
ATOM 2059 O O . ASP A 1 282 ? 13.913 2.435 20.443 1.00 84.06 282 ASP A O 1
ATOM 2063 N N . GLN A 1 283 ? 12.676 4.222 19.937 1.00 82.69 283 GLN A N 1
ATOM 2064 C CA . GLN A 1 283 ? 11.873 3.542 18.910 1.00 82.69 283 GLN A CA 1
ATOM 2065 C C . GLN A 1 283 ? 12.739 2.986 17.772 1.00 82.69 283 GLN A C 1
ATOM 2067 O O . GLN A 1 283 ? 12.557 1.833 17.361 1.00 82.69 283 GLN A O 1
ATOM 2072 N N . SER A 1 284 ? 13.670 3.801 17.269 1.00 84.75 284 SER A N 1
ATOM 2073 C CA . SER A 1 284 ? 14.596 3.430 16.196 1.00 84.75 284 SER A CA 1
ATOM 2074 C C . SER A 1 284 ? 15.522 2.291 16.629 1.00 84.75 284 SER A C 1
ATOM 2076 O O . SER A 1 284 ? 15.641 1.294 15.919 1.00 84.75 284 SER A O 1
ATOM 2078 N N . GLU A 1 285 ? 16.112 2.390 17.822 1.00 88.75 285 GLU A N 1
ATOM 2079 C CA . GLU A 1 285 ? 16.995 1.373 18.404 1.00 88.75 285 GLU A CA 1
ATOM 2080 C C . GLU A 1 285 ? 16.259 0.046 18.627 1.00 88.75 285 GLU A C 1
ATOM 2082 O O . GLU A 1 285 ? 16.731 -1.002 18.189 1.00 88.75 285 GLU A O 1
ATOM 2087 N N . ARG A 1 286 ? 15.051 0.072 19.208 1.00 87.88 286 ARG A N 1
ATOM 2088 C CA . ARG A 1 286 ? 14.222 -1.134 19.390 1.00 87.88 286 ARG A CA 1
ATOM 2089 C C . ARG A 1 286 ? 13.828 -1.778 18.067 1.00 87.88 286 ARG A C 1
ATOM 2091 O O . ARG A 1 286 ? 13.756 -3.001 17.981 1.00 87.88 286 ARG A O 1
ATOM 2098 N N . ARG A 1 287 ? 13.509 -0.977 17.044 1.00 88.19 287 ARG A N 1
ATOM 2099 C CA . ARG A 1 287 ? 13.171 -1.491 15.709 1.00 88.19 287 ARG A CA 1
ATOM 2100 C C . ARG A 1 287 ? 14.388 -2.136 15.051 1.00 88.19 287 ARG A C 1
ATOM 2102 O O . ARG A 1 287 ? 14.250 -3.224 14.505 1.00 88.19 287 ARG A O 1
ATOM 2109 N N . ALA A 1 288 ? 15.551 -1.492 15.126 1.00 90.25 288 ALA A N 1
ATOM 2110 C CA . ALA A 1 288 ? 16.799 -2.041 14.608 1.00 90.25 288 ALA A CA 1
ATOM 2111 C C . ALA A 1 288 ? 17.153 -3.366 15.302 1.00 90.25 288 ALA A C 1
ATOM 2113 O O . ALA A 1 288 ? 17.363 -4.359 14.615 1.00 90.25 288 ALA A O 1
ATOM 2114 N N . ALA A 1 289 ? 17.094 -3.412 16.637 1.00 92.44 289 ALA A N 1
ATOM 2115 C CA . ALA A 1 289 ? 17.356 -4.624 17.413 1.00 92.44 289 ALA A CA 1
ATOM 2116 C C . ALA A 1 289 ? 16.380 -5.767 17.079 1.00 92.44 289 ALA A C 1
ATOM 2118 O O . ALA A 1 289 ? 16.792 -6.916 16.948 1.00 92.44 289 ALA A O 1
ATOM 2119 N N . ALA A 1 290 ? 15.091 -5.459 16.893 1.00 92.50 290 ALA A N 1
ATOM 2120 C CA . ALA A 1 290 ? 14.102 -6.455 16.485 1.00 92.50 290 ALA A CA 1
ATOM 2121 C C . ALA A 1 290 ? 14.370 -7.005 15.075 1.00 92.50 290 ALA A C 1
ATOM 2123 O O . ALA A 1 290 ? 14.163 -8.190 14.843 1.00 92.50 290 ALA A O 1
ATOM 2124 N N . LEU A 1 291 ? 14.820 -6.171 14.130 1.00 94.06 291 LEU A N 1
ATOM 2125 C CA . LEU A 1 291 ? 15.193 -6.634 12.791 1.00 94.06 291 LEU A CA 1
ATOM 2126 C C . LEU A 1 291 ? 16.472 -7.475 12.837 1.00 94.06 291 LEU A C 1
ATOM 2128 O O . LEU A 1 291 ? 16.490 -8.561 12.272 1.00 94.06 291 LEU A O 1
ATOM 2132 N N . GLU A 1 292 ? 17.498 -7.037 13.566 1.00 94.69 292 GLU A N 1
ATOM 2133 C CA . GLU A 1 292 ? 18.741 -7.794 13.765 1.00 94.69 292 GLU A CA 1
ATOM 2134 C C . GLU A 1 292 ? 18.475 -9.181 14.376 1.00 94.69 292 GLU A C 1
ATOM 2136 O O . GLU A 1 292 ? 18.982 -10.188 13.890 1.00 94.69 292 GLU A O 1
ATOM 2141 N N . ALA A 1 293 ? 17.577 -9.272 15.361 1.00 95.75 293 ALA A N 1
ATOM 2142 C CA . ALA A 1 293 ? 17.132 -10.541 15.940 1.00 95.75 293 ALA A CA 1
ATOM 2143 C C . ALA A 1 293 ? 16.458 -11.499 14.933 1.00 95.75 293 ALA A C 1
ATOM 2145 O O . ALA A 1 293 ? 16.367 -12.705 15.183 1.00 95.75 293 ALA A O 1
ATOM 2146 N N . LEU A 1 294 ? 15.969 -10.978 13.805 1.00 96.94 294 LEU A N 1
ATOM 2147 C CA . LEU A 1 294 ? 15.323 -11.736 12.733 1.00 96.94 294 LEU A CA 1
ATOM 2148 C C . LEU A 1 294 ? 16.254 -12.033 11.551 1.00 96.94 294 LEU A C 1
ATOM 2150 O O . LEU A 1 294 ? 15.829 -12.740 10.635 1.00 96.94 294 LEU A O 1
ATOM 2154 N N . ALA A 1 295 ? 17.510 -11.578 11.589 1.00 95.81 295 ALA A N 1
ATOM 2155 C CA . ALA A 1 295 ? 18.534 -11.879 10.587 1.00 95.81 295 ALA A CA 1
ATOM 2156 C C . ALA A 1 295 ? 18.613 -13.377 10.211 1.00 95.81 295 ALA A C 1
ATOM 2158 O O . ALA A 1 295 ? 18.575 -13.674 9.016 1.00 95.81 295 ALA A O 1
ATOM 2159 N N . PRO A 1 296 ? 18.522 -14.352 11.149 1.00 96.19 296 PRO A N 1
ATOM 2160 C CA . PRO A 1 296 ? 18.542 -15.776 10.794 1.00 96.19 296 PRO A CA 1
ATOM 2161 C C . PRO A 1 296 ? 17.446 -16.237 9.817 1.00 96.19 296 PRO A C 1
ATOM 2163 O O . PRO A 1 296 ? 17.584 -17.300 9.216 1.00 96.19 296 PRO A O 1
ATOM 2166 N N . LEU A 1 297 ? 16.347 -15.485 9.672 1.00 95.44 297 LEU A N 1
ATOM 2167 C CA . LEU A 1 297 ? 15.277 -15.792 8.717 1.00 95.44 297 LEU A CA 1
ATOM 2168 C C . LEU A 1 297 ? 15.578 -15.277 7.301 1.00 95.44 297 LEU A C 1
ATOM 2170 O O . LEU A 1 297 ? 15.084 -15.857 6.336 1.00 95.44 297 LEU A O 1
ATOM 2174 N N . SER A 1 298 ? 16.340 -14.186 7.172 1.00 93.31 298 SER A N 1
ATOM 2175 C CA . SER A 1 298 ? 16.579 -13.487 5.900 1.00 93.31 298 SER A CA 1
ATOM 2176 C C . SER A 1 298 ? 17.995 -13.637 5.352 1.00 93.31 298 SER A C 1
ATOM 2178 O O . SER A 1 298 ? 18.160 -13.627 4.135 1.00 93.31 298 SER A O 1
ATOM 2180 N N . ASP A 1 299 ? 18.997 -13.784 6.220 1.00 92.56 299 ASP A N 1
ATOM 2181 C CA . ASP A 1 299 ? 20.417 -13.864 5.859 1.00 92.56 299 ASP A CA 1
ATOM 2182 C C . ASP A 1 299 ? 20.732 -14.927 4.797 1.00 92.56 299 ASP A C 1
ATOM 2184 O O . ASP A 1 299 ? 21.532 -14.623 3.912 1.00 92.56 299 ASP A O 1
ATOM 2188 N N . PRO A 1 300 ? 20.079 -16.114 4.774 1.00 92.12 300 PRO A N 1
ATOM 2189 C CA . PRO A 1 300 ? 20.303 -17.094 3.708 1.00 92.12 300 PRO A CA 1
ATOM 2190 C C . PRO A 1 300 ? 20.036 -16.572 2.287 1.00 92.12 300 PRO A C 1
ATOM 2192 O O . PRO A 1 300 ? 20.489 -17.184 1.325 1.00 92.12 300 PRO A O 1
ATOM 2195 N N . TYR A 1 301 ? 19.299 -15.467 2.149 1.00 92.81 301 TYR A N 1
ATOM 2196 C CA . TYR A 1 301 ? 18.905 -14.879 0.869 1.00 92.81 301 TYR A CA 1
ATOM 2197 C C . TYR A 1 301 ? 19.515 -13.492 0.625 1.00 92.81 301 TYR A C 1
ATOM 2199 O O . TYR A 1 301 ? 19.298 -12.924 -0.444 1.00 92.81 301 TYR A O 1
ATOM 2207 N N . ALA A 1 302 ? 20.239 -12.916 1.592 1.00 90.25 302 ALA A N 1
ATOM 2208 C CA . ALA A 1 302 ? 20.707 -11.529 1.521 1.00 90.25 302 ALA A CA 1
ATOM 2209 C C . ALA A 1 302 ? 21.660 -11.292 0.335 1.00 90.25 302 ALA A C 1
ATOM 2211 O O . ALA A 1 302 ? 21.528 -10.294 -0.375 1.00 90.25 302 ALA A O 1
ATOM 2212 N N . ASP A 1 303 ? 22.545 -12.255 0.060 1.00 89.69 303 ASP A N 1
ATOM 2213 C CA . ASP A 1 303 ? 23.501 -12.199 -1.056 1.00 89.69 303 ASP A CA 1
ATOM 2214 C C . ASP A 1 303 ? 22.832 -12.245 -2.436 1.00 89.69 303 ASP A C 1
ATOM 2216 O O . ASP A 1 303 ? 23.413 -11.801 -3.425 1.00 89.69 303 ASP A O 1
ATOM 2220 N N . ALA A 1 304 ? 21.592 -12.733 -2.514 1.00 92.50 304 ALA A N 1
ATOM 2221 C CA . ALA A 1 304 ? 20.824 -12.758 -3.752 1.00 92.50 304 ALA A CA 1
ATOM 2222 C C . ALA A 1 304 ? 20.286 -11.376 -4.147 1.00 92.50 304 ALA A C 1
ATOM 2224 O O . ALA A 1 304 ? 19.834 -11.198 -5.281 1.00 92.50 304 ALA A O 1
ATOM 2225 N N . ILE A 1 305 ? 20.255 -10.415 -3.217 1.00 93.88 305 ILE A N 1
ATOM 2226 C CA . ILE A 1 305 ? 19.581 -9.134 -3.420 1.00 93.88 305 ILE A CA 1
ATOM 2227 C C . ILE A 1 305 ? 20.542 -8.103 -4.008 1.00 93.88 305 ILE A C 1
ATOM 2229 O O . ILE A 1 305 ? 21.599 -7.787 -3.461 1.00 93.88 305 ILE A O 1
ATOM 2233 N N . VAL A 1 306 ? 20.107 -7.481 -5.096 1.00 94.31 306 VAL A N 1
ATOM 2234 C CA . VAL A 1 306 ? 20.862 -6.458 -5.824 1.00 94.31 306 VAL A CA 1
ATOM 2235 C C . VAL A 1 306 ? 20.082 -5.154 -5.902 1.00 94.31 306 VAL A C 1
ATOM 2237 O O . VAL A 1 306 ? 18.859 -5.131 -5.749 1.00 94.31 306 VAL A O 1
ATOM 2240 N N . THR A 1 307 ? 20.774 -4.053 -6.183 1.00 95.19 307 THR A N 1
ATOM 2241 C CA . THR A 1 307 ? 20.112 -2.811 -6.604 1.00 95.19 307 THR A CA 1
ATOM 2242 C C . THR A 1 307 ? 20.191 -2.692 -8.116 1.00 95.19 307 THR A C 1
ATOM 2244 O O . THR A 1 307 ? 21.270 -2.771 -8.697 1.00 95.19 307 THR A O 1
ATOM 2247 N N . VAL A 1 308 ? 19.043 -2.477 -8.752 1.00 95.69 308 VAL A N 1
ATOM 2248 C CA . VAL A 1 308 ? 18.951 -2.219 -10.186 1.00 95.69 308 VAL A CA 1
ATOM 2249 C C . VAL A 1 308 ? 18.971 -0.712 -10.407 1.00 95.69 308 VAL A C 1
ATOM 2251 O O . VAL A 1 308 ? 18.103 0.024 -9.928 1.00 95.69 308 VAL A O 1
ATOM 2254 N N . ILE A 1 309 ? 19.981 -0.253 -11.134 1.00 93.00 309 ILE A N 1
ATOM 2255 C CA . ILE A 1 309 ? 20.230 1.150 -11.449 1.00 93.00 309 ILE A CA 1
ATOM 2256 C C . ILE A 1 309 ? 19.864 1.377 -12.912 1.00 93.00 309 ILE A C 1
ATOM 2258 O O . ILE A 1 309 ? 20.316 0.657 -13.798 1.00 93.00 309 ILE A O 1
ATOM 2262 N N . VAL A 1 310 ? 19.052 2.397 -13.178 1.00 85.69 310 VAL A N 1
ATOM 2263 C CA . VAL A 1 310 ? 18.607 2.747 -14.529 1.00 85.69 310 VAL A CA 1
ATOM 2264 C C . VAL A 1 310 ? 18.967 4.186 -14.820 1.00 85.69 310 VAL A C 1
ATOM 2266 O O . VAL A 1 310 ? 18.528 5.095 -14.113 1.00 85.69 310 VAL A O 1
ATOM 2269 N N . ASP A 1 311 ? 19.770 4.391 -15.864 1.00 82.12 311 ASP A N 1
ATOM 2270 C CA . ASP A 1 311 ? 20.258 5.710 -16.276 1.00 82.12 311 ASP A CA 1
ATOM 2271 C C . ASP A 1 311 ? 20.809 6.521 -15.076 1.00 82.12 311 ASP A C 1
ATOM 2273 O O . ASP A 1 311 ? 20.447 7.678 -14.855 1.00 82.12 311 ASP A O 1
ATOM 2277 N N . SER A 1 312 ? 21.657 5.870 -14.263 1.00 78.81 312 SER A N 1
ATOM 2278 C CA . SER A 1 312 ? 22.290 6.414 -13.045 1.00 78.81 312 SER A CA 1
ATOM 2279 C C . SER A 1 312 ? 21.348 6.743 -11.876 1.00 78.81 312 SER A C 1
ATOM 2281 O O . SER A 1 312 ? 21.727 7.497 -10.979 1.00 78.81 312 SER A O 1
ATOM 2283 N N . ARG A 1 313 ? 20.134 6.183 -11.852 1.00 82.75 313 ARG A N 1
ATOM 2284 C CA . ARG A 1 313 ? 19.204 6.287 -10.718 1.00 82.75 313 ARG A CA 1
ATOM 2285 C C . ARG A 1 313 ? 18.911 4.920 -10.120 1.00 82.75 313 ARG A C 1
ATOM 2287 O O . ARG A 1 313 ? 18.602 3.994 -10.864 1.00 82.75 313 ARG A O 1
ATOM 2294 N N . ASP A 1 314 ? 18.908 4.833 -8.794 1.00 87.44 314 ASP A N 1
ATOM 2295 C CA . ASP A 1 314 ? 18.433 3.655 -8.064 1.00 87.44 314 ASP A CA 1
ATOM 2296 C C . ASP A 1 314 ? 16.943 3.459 -8.361 1.00 87.44 314 ASP A C 1
ATOM 2298 O O . ASP A 1 314 ? 16.090 4.208 -7.875 1.00 87.44 314 ASP A O 1
ATOM 2302 N N . ALA A 1 315 ? 16.633 2.496 -9.228 1.00 87.38 315 ALA A N 1
ATOM 2303 C CA . ALA A 1 315 ? 15.281 2.294 -9.724 1.00 87.38 315 ALA A CA 1
ATOM 2304 C C . ALA A 1 315 ? 14.476 1.427 -8.755 1.00 87.38 315 ALA A C 1
ATOM 2306 O O . ALA A 1 315 ? 13.404 1.821 -8.299 1.00 87.38 315 ALA A O 1
ATOM 2307 N N . CYS A 1 316 ? 15.003 0.245 -8.446 1.00 93.62 316 CYS A N 1
ATOM 2308 C CA . CYS A 1 316 ? 14.405 -0.725 -7.536 1.00 93.62 316 CYS A CA 1
ATOM 2309 C C . CYS A 1 316 ? 15.453 -1.761 -7.097 1.00 93.62 316 CYS A C 1
ATOM 2311 O O . CYS A 1 316 ? 16.618 -1.690 -7.496 1.00 93.62 316 CYS A O 1
ATOM 2313 N N . HIS A 1 317 ? 15.055 -2.727 -6.273 1.00 96.44 317 HIS A N 1
ATOM 2314 C CA . HIS A 1 317 ? 15.873 -3.906 -6.009 1.00 96.44 317 HIS A CA 1
ATOM 2315 C C . HIS A 1 317 ? 15.550 -5.023 -7.006 1.00 96.44 317 HIS A C 1
ATOM 2317 O O . HIS A 1 317 ? 14.526 -5.014 -7.694 1.00 96.44 317 HIS A O 1
ATOM 2323 N N . GLY A 1 318 ? 16.445 -5.994 -7.086 1.00 95.81 318 GLY A N 1
ATOM 2324 C CA . GLY A 1 318 ? 16.222 -7.249 -7.785 1.00 95.81 318 GLY A CA 1
ATOM 2325 C C . GLY A 1 318 ? 16.749 -8.415 -6.966 1.00 95.81 318 GLY A C 1
ATOM 2326 O O . GLY A 1 318 ? 17.418 -8.219 -5.950 1.00 95.81 318 GLY A O 1
ATOM 2327 N N . VAL A 1 319 ? 16.445 -9.621 -7.422 1.00 96.56 319 VAL A N 1
ATOM 2328 C CA . VAL A 1 319 ? 16.870 -10.866 -6.789 1.00 96.56 319 VAL A CA 1
ATOM 2329 C C . VAL A 1 319 ? 17.393 -11.839 -7.839 1.00 96.56 319 VAL A C 1
ATOM 2331 O O . VAL A 1 319 ? 16.756 -12.014 -8.878 1.00 96.56 319 VAL A O 1
ATOM 2334 N N . PHE A 1 320 ? 18.544 -12.459 -7.584 1.00 96.06 320 PHE A N 1
ATOM 2335 C CA . PHE A 1 320 ? 19.033 -13.567 -8.404 1.00 96.06 320 PHE A CA 1
ATOM 2336 C C . PHE A 1 320 ? 18.112 -14.779 -8.267 1.00 96.06 320 PHE A C 1
ATOM 2338 O O . PHE A 1 320 ? 17.766 -15.178 -7.155 1.00 96.06 320 PHE A O 1
ATOM 2345 N N . ILE A 1 321 ? 17.709 -15.354 -9.398 1.00 95.69 321 ILE A N 1
ATOM 2346 C CA . ILE A 1 321 ? 16.764 -16.484 -9.453 1.00 95.69 321 ILE A CA 1
ATOM 2347 C C . ILE A 1 321 ? 17.379 -17.774 -10.003 1.00 95.69 321 ILE A C 1
ATOM 2349 O O . ILE A 1 321 ? 16.779 -18.836 -9.861 1.00 95.69 321 ILE A O 1
ATOM 2353 N N . ASP A 1 322 ? 18.577 -17.694 -10.578 1.00 93.06 322 ASP A N 1
ATOM 2354 C CA . ASP A 1 322 ? 19.376 -18.834 -11.022 1.00 93.06 322 ASP A CA 1
ATOM 2355 C C . ASP A 1 322 ? 20.880 -18.519 -10.966 1.00 93.06 322 ASP A C 1
ATOM 2357 O O . ASP A 1 322 ? 21.292 -17.400 -10.650 1.00 93.06 322 ASP A O 1
ATOM 2361 N N . ASP A 1 323 ? 21.692 -19.538 -11.241 1.00 90.38 323 ASP A N 1
ATOM 2362 C CA . ASP A 1 323 ? 23.151 -19.478 -11.343 1.00 90.38 323 ASP A CA 1
ATOM 2363 C C . ASP A 1 323 ? 23.643 -19.051 -12.740 1.00 90.38 323 ASP A C 1
ATOM 2365 O O . ASP A 1 323 ? 24.847 -18.941 -12.969 1.00 90.38 323 ASP A O 1
ATOM 2369 N N . GLU A 1 324 ? 22.727 -18.753 -13.667 1.00 90.00 324 GLU A N 1
ATOM 2370 C CA . GLU A 1 324 ? 23.021 -18.269 -15.021 1.00 90.00 324 GLU A CA 1
ATOM 2371 C C . GLU A 1 324 ? 23.100 -16.732 -15.096 1.00 90.00 324 GLU A C 1
ATOM 2373 O O . GLU A 1 324 ? 23.412 -16.170 -16.148 1.00 90.00 324 GLU A O 1
ATOM 2378 N N . GLY A 1 325 ? 22.854 -16.044 -13.977 1.00 92.00 325 GLY A N 1
ATOM 2379 C CA . GLY A 1 325 ? 22.956 -14.590 -13.875 1.00 92.00 325 GLY A CA 1
ATOM 2380 C C . GLY A 1 325 ? 21.666 -13.856 -14.241 1.00 92.00 325 GLY A C 1
ATOM 2381 O O . GLY A 1 325 ? 21.721 -12.714 -14.710 1.00 92.00 325 GLY A O 1
ATOM 2382 N N . HIS A 1 326 ? 20.496 -14.470 -14.035 1.00 94.62 326 HIS A N 1
ATOM 2383 C CA . HIS A 1 326 ? 19.216 -13.782 -14.191 1.00 94.62 326 HIS A CA 1
ATOM 2384 C C . HIS A 1 326 ? 18.752 -13.138 -12.883 1.00 94.62 326 HIS A C 1
ATOM 2386 O O . HIS A 1 326 ? 18.596 -13.779 -11.841 1.00 94.62 326 HIS A O 1
ATOM 2392 N N . VAL A 1 327 ? 18.462 -11.841 -12.967 1.00 96.81 327 VAL A N 1
ATOM 2393 C CA . VAL A 1 327 ? 17.891 -11.039 -11.887 1.00 96.81 327 VAL A CA 1
ATOM 2394 C C . VAL A 1 327 ? 16.425 -10.757 -12.187 1.00 96.81 327 VAL A C 1
ATOM 2396 O O . VAL A 1 327 ? 16.091 -10.125 -13.192 1.00 96.81 327 VAL A O 1
ATOM 2399 N N . LEU A 1 328 ? 15.542 -11.182 -11.288 1.00 97.94 328 LEU A N 1
ATOM 2400 C CA . LEU A 1 328 ? 14.131 -10.820 -11.300 1.00 97.94 328 LEU A CA 1
ATOM 2401 C C . LEU A 1 328 ? 13.929 -9.476 -10.597 1.00 97.94 328 LEU A C 1
ATOM 2403 O O . LEU A 1 328 ? 14.414 -9.253 -9.490 1.00 97.94 328 LEU A O 1
ATOM 2407 N N . THR A 1 329 ? 13.184 -8.573 -11.227 1.00 97.31 329 THR A N 1
ATOM 2408 C CA . THR A 1 329 ? 12.888 -7.244 -10.679 1.00 97.31 329 THR A CA 1
ATOM 2409 C C . THR A 1 329 ? 11.532 -6.723 -11.168 1.00 97.31 329 THR A C 1
ATOM 2411 O O . THR A 1 329 ? 10.809 -7.408 -11.893 1.00 97.31 329 THR A O 1
ATOM 2414 N N . LYS A 1 330 ? 11.162 -5.504 -10.771 1.00 94.19 330 LYS A N 1
ATOM 2415 C CA . LYS A 1 330 ? 9.914 -4.842 -11.157 1.00 94.19 330 LYS A CA 1
ATOM 2416 C C . LYS A 1 330 ? 10.060 -4.106 -12.491 1.00 94.19 330 LYS A C 1
ATOM 2418 O O . LYS A 1 330 ? 10.843 -3.165 -12.604 1.00 94.19 330 LYS A O 1
ATOM 2423 N N . ALA A 1 331 ? 9.256 -4.469 -13.488 1.00 84.88 331 ALA A N 1
ATOM 2424 C CA . ALA A 1 331 ? 9.384 -3.960 -14.854 1.00 84.88 331 ALA A CA 1
ATOM 2425 C C . ALA A 1 331 ? 9.125 -2.448 -14.970 1.00 84.88 331 ALA A C 1
ATOM 2427 O O . ALA A 1 331 ? 9.907 -1.736 -15.602 1.00 84.88 331 ALA A O 1
ATOM 2428 N N . SER A 1 332 ? 8.054 -1.943 -14.354 1.00 76.38 332 SER A N 1
ATOM 2429 C CA . SER A 1 332 ? 7.659 -0.531 -14.439 1.00 76.38 332 SER A CA 1
ATOM 2430 C C . SER A 1 332 ? 8.689 0.430 -13.846 1.00 76.38 332 SER A C 1
ATOM 2432 O O . SER A 1 332 ? 8.794 1.557 -14.323 1.00 76.38 332 SER A O 1
ATOM 2434 N N . GLU A 1 333 ? 9.502 0.003 -12.875 1.00 85.00 333 GLU A N 1
ATOM 2435 C CA . GLU A 1 333 ? 10.574 0.847 -12.330 1.00 85.00 333 GLU A CA 1
ATOM 2436 C C . GLU A 1 333 ? 11.773 0.956 -13.274 1.00 85.00 333 GLU A C 1
ATOM 2438 O O . GLU A 1 333 ? 12.493 1.958 -13.228 1.00 85.00 333 GLU A O 1
ATOM 2443 N N . LEU A 1 334 ? 11.934 0.001 -14.199 1.00 84.00 334 LEU A N 1
ATOM 2444 C CA . LEU A 1 334 ? 12.937 0.090 -15.258 1.00 84.00 334 LEU A CA 1
ATOM 2445 C C . LEU A 1 334 ? 12.573 1.116 -16.336 1.00 84.00 334 LEU A C 1
ATOM 2447 O O . LEU A 1 334 ? 13.452 1.635 -17.014 1.00 84.00 334 LEU A O 1
ATOM 2451 N N . GLY A 1 335 ? 11.286 1.418 -16.511 1.00 66.69 335 GLY A N 1
ATOM 2452 C CA . GLY A 1 335 ? 10.804 2.240 -17.620 1.00 66.69 335 GLY A CA 1
ATOM 2453 C C . GLY A 1 335 ? 10.904 1.534 -18.981 1.00 66.69 335 GLY A C 1
ATOM 2454 O O . GLY A 1 335 ? 11.545 0.494 -19.153 1.00 66.69 335 GLY A O 1
ATOM 2455 N N . THR A 1 336 ? 10.239 2.082 -19.995 1.00 55.59 336 THR A N 1
ATOM 2456 C CA . THR A 1 336 ? 10.146 1.455 -21.327 1.00 55.59 336 THR A CA 1
ATOM 2457 C C . THR A 1 336 ? 11.364 1.727 -22.213 1.00 55.59 336 THR A C 1
ATOM 2459 O O . THR A 1 336 ? 11.641 0.930 -23.105 1.00 55.59 336 THR A O 1
ATOM 2462 N N . ALA A 1 337 ? 12.128 2.788 -21.930 1.00 56.62 337 ALA A N 1
ATOM 2463 C CA . ALA A 1 337 ? 13.219 3.293 -22.770 1.00 56.62 337 ALA A CA 1
ATOM 2464 C C . ALA A 1 337 ? 14.562 3.468 -22.027 1.00 56.62 337 ALA A C 1
ATOM 2466 O O . ALA A 1 337 ? 15.352 4.349 -22.381 1.00 56.62 337 ALA A O 1
ATOM 2467 N N . ALA A 1 338 ? 14.807 2.652 -20.993 1.00 65.50 338 ALA A N 1
ATOM 2468 C CA . ALA A 1 338 ? 16.091 2.601 -20.290 1.00 65.50 338 ALA A CA 1
ATOM 2469 C C . ALA A 1 338 ? 17.244 2.437 -21.288 1.00 65.50 338 ALA A C 1
ATOM 2471 O O . ALA A 1 338 ? 17.233 1.503 -22.090 1.00 65.50 338 ALA A O 1
ATOM 2472 N N . ARG A 1 339 ? 18.238 3.331 -21.247 1.00 66.38 339 ARG A N 1
ATOM 2473 C CA . ARG A 1 339 ? 19.428 3.207 -22.109 1.00 66.38 339 ARG A CA 1
ATOM 2474 C C . ARG A 1 339 ? 20.449 2.275 -21.513 1.00 66.38 339 ARG A C 1
ATOM 2476 O O . ARG A 1 339 ? 21.169 1.591 -22.233 1.00 66.38 339 ARG A O 1
ATOM 2483 N N . ARG A 1 340 ? 20.549 2.333 -20.191 1.00 82.31 340 ARG A N 1
ATOM 2484 C CA . ARG A 1 340 ? 21.516 1.578 -19.429 1.00 82.31 340 ARG A CA 1
ATOM 2485 C C . ARG A 1 340 ? 20.856 1.049 -18.172 1.00 82.31 340 ARG A C 1
ATOM 2487 O O . ARG A 1 340 ? 20.255 1.808 -17.412 1.00 82.31 340 ARG A O 1
ATOM 2494 N N . ILE A 1 341 ? 20.995 -0.255 -17.989 1.00 91.44 341 ILE A N 1
ATOM 2495 C CA . ILE A 1 341 ? 20.639 -0.960 -16.768 1.00 91.44 341 ILE A CA 1
ATOM 2496 C C . ILE A 1 341 ? 21.957 -1.465 -16.191 1.00 91.44 341 ILE A C 1
ATOM 2498 O O . ILE A 1 341 ? 22.680 -2.204 -16.856 1.00 91.44 341 ILE A O 1
ATOM 2502 N N . ASP A 1 342 ? 22.284 -1.035 -14.983 1.00 93.69 342 ASP A N 1
ATOM 2503 C CA . ASP A 1 342 ? 23.406 -1.551 -14.210 1.00 93.69 342 ASP A CA 1
ATOM 2504 C C . ASP A 1 342 ? 22.855 -2.285 -12.981 1.00 93.69 342 ASP A C 1
ATOM 2506 O O . ASP A 1 342 ? 21.812 -1.923 -12.432 1.00 93.69 342 ASP A O 1
ATOM 2510 N N . ILE A 1 343 ? 23.549 -3.329 -12.551 1.00 94.69 343 ILE A N 1
ATOM 2511 C CA . ILE A 1 343 ? 23.209 -4.128 -11.381 1.00 94.69 343 ILE A CA 1
ATOM 2512 C C . ILE A 1 343 ? 24.327 -3.941 -10.366 1.00 94.69 343 ILE A C 1
ATOM 2514 O O . ILE A 1 343 ? 25.464 -4.343 -10.601 1.00 94.69 343 ILE A O 1
ATOM 2518 N N . LEU A 1 344 ? 23.995 -3.312 -9.243 1.00 92.38 344 LEU A N 1
ATOM 2519 C CA . LEU A 1 344 ? 24.891 -3.155 -8.108 1.00 92.38 344 LEU A CA 1
ATOM 2520 C C . LEU A 1 344 ? 24.760 -4.377 -7.194 1.00 92.38 344 LEU A C 1
ATOM 2522 O O . LEU A 1 344 ? 23.728 -4.572 -6.541 1.00 92.38 344 LEU A O 1
ATOM 2526 N N . LEU A 1 345 ? 25.821 -5.175 -7.160 1.00 89.81 345 LEU A N 1
ATOM 2527 C CA . LEU A 1 345 ? 25.973 -6.376 -6.347 1.00 89.81 345 LEU A CA 1
ATOM 2528 C C . LEU A 1 345 ? 26.246 -6.026 -4.878 1.00 89.81 345 LEU A C 1
ATOM 2530 O O . LEU A 1 345 ? 26.484 -4.866 -4.525 1.00 89.81 345 LEU A O 1
ATOM 2534 N N . ASN A 1 346 ? 26.154 -7.022 -3.996 1.00 81.69 346 ASN A N 1
ATOM 2535 C CA . ASN A 1 346 ? 26.284 -6.813 -2.552 1.00 81.69 346 ASN A CA 1
ATOM 2536 C C . ASN A 1 346 ? 27.709 -6.432 -2.110 1.00 81.69 346 ASN A C 1
ATOM 2538 O O . ASN A 1 346 ? 27.895 -5.668 -1.168 1.00 81.69 346 ASN A O 1
ATOM 2542 N N . ASP A 1 347 ? 28.718 -6.887 -2.850 1.00 82.50 347 ASP A N 1
ATOM 2543 C CA . ASP A 1 347 ? 30.127 -6.520 -2.666 1.00 82.50 347 ASP A CA 1
ATOM 2544 C C . ASP A 1 347 ? 30.460 -5.088 -3.144 1.00 82.50 347 ASP A C 1
ATOM 2546 O O . ASP A 1 347 ? 31.590 -4.618 -2.995 1.00 82.50 347 ASP A O 1
ATOM 2550 N N . GLY A 1 348 ? 29.476 -4.379 -3.709 1.00 84.25 348 GLY A N 1
ATOM 2551 C CA . GLY A 1 348 ? 29.619 -3.035 -4.261 1.00 84.25 348 GLY A CA 1
ATOM 2552 C C . GLY A 1 348 ? 30.068 -2.997 -5.724 1.00 84.25 348 GLY A C 1
ATOM 2553 O O . GLY A 1 348 ? 30.181 -1.902 -6.284 1.00 84.25 348 GLY A O 1
ATOM 2554 N N . LEU A 1 349 ? 30.297 -4.145 -6.370 1.00 88.81 349 LEU A N 1
ATOM 2555 C CA . LEU A 1 349 ? 30.596 -4.207 -7.796 1.00 88.81 349 LEU A CA 1
ATOM 2556 C C . LEU A 1 349 ? 29.346 -3.863 -8.614 1.00 88.81 349 LEU A C 1
ATOM 2558 O O . LEU A 1 349 ? 28.239 -4.307 -8.321 1.00 88.81 349 LEU A O 1
ATOM 2562 N N . SER A 1 350 ? 29.527 -3.072 -9.669 1.00 91.00 350 SER A N 1
ATOM 2563 C CA . SER A 1 350 ? 28.468 -2.755 -10.626 1.00 91.00 350 SER A CA 1
ATOM 2564 C C . SER A 1 350 ? 28.739 -3.464 -11.946 1.00 91.00 350 SER A C 1
ATOM 2566 O O . SER A 1 350 ? 29.803 -3.284 -12.543 1.00 91.00 350 SER A O 1
ATOM 2568 N N . VAL A 1 351 ? 27.783 -4.275 -12.389 1.00 93.25 351 VAL A N 1
ATOM 2569 C CA . VAL A 1 351 ? 27.844 -5.030 -13.645 1.00 93.25 351 VAL A CA 1
ATOM 2570 C C . VAL A 1 351 ? 26.727 -4.587 -14.579 1.00 93.25 351 VAL A C 1
ATOM 2572 O O . VAL A 1 351 ? 25.652 -4.182 -14.142 1.00 93.25 351 VAL A O 1
ATOM 2575 N N . GLN A 1 352 ? 26.962 -4.653 -15.887 1.00 92.62 352 GLN A N 1
ATOM 2576 C CA . GLN A 1 352 ? 25.930 -4.287 -16.849 1.00 92.62 352 GLN A CA 1
ATOM 2577 C C . GLN A 1 352 ? 24.822 -5.351 -16.862 1.00 92.62 352 GLN A C 1
ATOM 2579 O O . GLN A 1 352 ? 25.092 -6.555 -16.868 1.00 92.62 352 GLN A O 1
ATOM 2584 N N . GLY A 1 353 ? 23.574 -4.890 -16.867 1.00 92.69 353 GLY A N 1
ATOM 2585 C CA . GLY A 1 353 ? 22.386 -5.713 -17.029 1.00 92.69 353 GLY A CA 1
ATOM 2586 C C . GLY A 1 353 ? 21.738 -5.496 -18.394 1.00 92.69 353 GLY A C 1
ATOM 2587 O O . GLY A 1 353 ? 21.774 -4.400 -18.959 1.00 92.69 353 GLY A O 1
ATOM 2588 N N . LYS A 1 354 ? 21.094 -6.538 -18.914 1.00 90.19 354 LYS A N 1
ATOM 2589 C CA . LYS A 1 354 ? 20.252 -6.478 -20.109 1.00 90.19 354 LYS A CA 1
ATOM 2590 C C . LYS A 1 354 ? 18.883 -7.055 -19.799 1.00 90.19 354 LYS A C 1
ATOM 2592 O O . LYS A 1 354 ? 18.772 -8.195 -19.367 1.00 90.19 354 LYS A O 1
ATOM 2597 N N . ARG A 1 355 ? 17.821 -6.290 -20.041 1.00 88.62 355 ARG A N 1
ATOM 2598 C CA . ARG A 1 355 ? 16.450 -6.791 -19.884 1.00 88.62 355 ARG A CA 1
ATOM 2599 C C . ARG A 1 355 ? 16.149 -7.816 -20.979 1.00 88.62 355 ARG A C 1
ATOM 2601 O O . ARG A 1 355 ? 16.173 -7.461 -22.150 1.00 88.62 355 ARG A O 1
ATOM 2608 N N . VAL A 1 356 ? 15.842 -9.051 -20.593 1.00 88.75 356 VAL A N 1
ATOM 2609 C CA . VAL A 1 356 ? 15.658 -10.186 -21.516 1.00 88.75 356 VAL A CA 1
ATOM 2610 C C . VAL A 1 356 ? 14.211 -10.660 -21.622 1.00 88.75 356 VAL A C 1
ATOM 2612 O O . VAL A 1 356 ? 13.805 -11.146 -22.673 1.00 88.75 356 VAL A O 1
ATOM 2615 N N . ALA A 1 357 ? 13.400 -10.460 -20.582 1.00 82.94 357 ALA A N 1
ATOM 2616 C CA . ALA A 1 357 ? 11.979 -10.795 -20.593 1.00 82.94 357 ALA A CA 1
ATOM 2617 C C . ALA A 1 357 ? 11.178 -9.852 -19.690 1.00 82.94 357 ALA A C 1
ATOM 2619 O O . ALA A 1 357 ? 11.720 -9.242 -18.768 1.00 82.94 357 ALA A O 1
ATOM 2620 N N . VAL A 1 358 ? 9.881 -9.726 -19.974 1.00 78.88 358 VAL A N 1
ATOM 2621 C CA . VAL A 1 358 ? 8.922 -8.967 -19.163 1.00 78.88 358 VAL A CA 1
ATOM 2622 C C . VAL A 1 358 ? 7.600 -9.725 -19.116 1.00 78.88 358 VAL A C 1
ATOM 2624 O O . VAL A 1 358 ? 7.068 -10.109 -20.161 1.00 78.88 358 VAL A O 1
ATOM 2627 N N . ASP A 1 359 ? 7.055 -9.862 -17.913 1.00 74.19 359 ASP A N 1
ATOM 2628 C CA . ASP A 1 359 ? 5.661 -10.192 -17.640 1.00 74.19 359 ASP A CA 1
ATOM 2629 C C . ASP A 1 359 ? 4.942 -8.894 -17.254 1.00 74.19 359 ASP A C 1
ATOM 2631 O O . ASP A 1 359 ? 5.170 -8.317 -16.188 1.00 74.19 359 ASP A O 1
ATOM 2635 N N . ARG A 1 360 ? 4.091 -8.396 -18.154 1.00 70.75 360 ARG A N 1
ATOM 2636 C CA . ARG A 1 360 ? 3.390 -7.119 -17.957 1.00 70.75 360 ARG A CA 1
ATOM 2637 C C . ARG A 1 360 ? 2.232 -7.228 -16.971 1.00 70.75 360 ARG A C 1
ATOM 2639 O O . ARG A 1 360 ? 1.937 -6.247 -16.289 1.00 70.75 360 ARG A O 1
ATOM 2646 N N . ASP A 1 361 ? 1.614 -8.399 -16.865 1.00 67.81 361 ASP A N 1
ATOM 2647 C CA . ASP A 1 361 ? 0.464 -8.615 -15.990 1.00 67.81 361 ASP A CA 1
ATOM 2648 C C . ASP A 1 361 ? 0.916 -8.528 -14.530 1.00 67.81 361 ASP A C 1
ATOM 2650 O O . ASP A 1 361 ? 0.331 -7.806 -13.710 1.00 67.81 361 ASP A O 1
ATOM 2654 N N . LEU A 1 362 ? 2.031 -9.195 -14.227 1.00 78.44 362 LEU A N 1
ATOM 2655 C CA . LEU A 1 362 ? 2.667 -9.161 -12.914 1.00 78.44 362 LEU A CA 1
ATOM 2656 C C . LEU A 1 362 ? 3.607 -7.980 -12.694 1.00 78.44 362 LEU A C 1
ATOM 2658 O O . LEU A 1 362 ? 3.952 -7.707 -11.546 1.00 78.44 362 LEU A O 1
ATOM 2662 N N . ASP A 1 363 ? 3.959 -7.254 -13.755 1.00 81.75 363 ASP A N 1
ATOM 2663 C CA . ASP A 1 363 ? 4.951 -6.175 -13.738 1.00 81.75 363 ASP A CA 1
ATOM 2664 C C . ASP A 1 363 ? 6.341 -6.650 -13.295 1.00 81.75 363 ASP A C 1
ATOM 2666 O O . ASP A 1 363 ? 7.045 -5.975 -12.543 1.00 81.75 363 ASP A O 1
ATOM 2670 N N . LEU A 1 364 ? 6.734 -7.826 -13.781 1.00 91.75 364 LEU A N 1
ATOM 2671 C CA . LEU A 1 364 ? 8.036 -8.437 -13.544 1.00 91.75 364 LEU A CA 1
ATOM 2672 C C . LEU A 1 364 ? 8.921 -8.326 -14.785 1.00 91.75 364 LEU A C 1
ATOM 2674 O O . LEU A 1 364 ? 8.447 -8.416 -15.916 1.00 91.75 364 LEU A O 1
ATOM 2678 N N . ALA A 1 365 ? 10.218 -8.145 -14.575 1.00 92.81 365 ALA A N 1
ATOM 2679 C CA . ALA A 1 365 ? 11.232 -8.173 -15.619 1.00 92.81 365 ALA A CA 1
ATOM 2680 C C . ALA A 1 365 ? 12.377 -9.103 -15.219 1.00 92.81 365 ALA A C 1
ATOM 2682 O O . ALA A 1 365 ? 12.794 -9.102 -14.061 1.00 92.81 365 ALA A O 1
ATOM 2683 N N . LEU A 1 366 ? 12.908 -9.836 -16.197 1.00 94.44 366 LEU A N 1
ATOM 2684 C CA . LEU A 1 366 ? 14.195 -10.515 -16.081 1.00 94.44 366 LEU A CA 1
ATOM 2685 C C . LEU A 1 366 ? 15.287 -9.650 -16.696 1.00 94.44 366 LEU A C 1
ATOM 2687 O O . LEU A 1 366 ? 15.163 -9.189 -17.837 1.00 94.44 366 LEU A O 1
ATOM 2691 N N . VAL A 1 367 ? 16.363 -9.461 -15.943 1.00 94.62 367 VAL A N 1
ATOM 2692 C CA . VAL A 1 367 ? 17.579 -8.776 -16.369 1.00 94.62 367 VAL A CA 1
ATOM 2693 C C . VAL A 1 367 ? 18.729 -9.776 -16.300 1.00 94.62 367 VAL A C 1
ATOM 2695 O O . VAL A 1 367 ? 19.082 -10.230 -15.220 1.00 94.62 367 VAL A O 1
ATOM 2698 N N . ALA A 1 368 ? 19.299 -10.125 -17.449 1.00 93.12 368 ALA A N 1
ATOM 2699 C CA . ALA A 1 368 ? 20.485 -10.966 -17.536 1.00 93.12 368 ALA A CA 1
ATOM 2700 C C . ALA A 1 368 ? 21.747 -10.138 -17.271 1.00 93.12 368 ALA A C 1
ATOM 2702 O O . ALA A 1 368 ? 21.847 -8.985 -17.708 1.00 93.12 368 ALA A O 1
ATOM 2703 N N . THR A 1 369 ? 22.723 -10.729 -16.595 1.00 92.06 369 THR A N 1
ATOM 2704 C CA . THR A 1 369 ? 24.034 -10.130 -16.348 1.00 92.06 369 THR A CA 1
ATOM 2705 C C . THR A 1 369 ? 25.144 -11.175 -16.424 1.00 92.06 369 THR A C 1
ATOM 2707 O O . THR A 1 369 ? 24.887 -12.371 -16.429 1.00 92.06 369 THR A O 1
ATOM 2710 N N . SER A 1 370 ? 26.396 -10.725 -16.514 1.00 85.31 370 SER A N 1
ATOM 2711 C CA . SER A 1 370 ? 27.570 -11.601 -16.534 1.00 85.31 370 SER A CA 1
ATOM 2712 C C . SER A 1 370 ? 27.992 -12.099 -15.149 1.00 85.31 370 SER A C 1
ATOM 2714 O O . SER A 1 370 ? 28.941 -12.871 -15.063 1.00 85.31 370 SER A O 1
ATOM 2716 N N . SER A 1 371 ? 27.374 -11.602 -14.074 1.00 78.12 371 SER A N 1
ATOM 2717 C CA . SER A 1 371 ? 27.659 -12.059 -12.712 1.00 78.12 371 SER A CA 1
ATOM 2718 C C . SER A 1 371 ? 26.809 -13.273 -12.355 1.00 78.12 371 SER A C 1
ATOM 2720 O O . SER A 1 371 ? 25.592 -13.236 -12.517 1.00 78.12 371 SER A O 1
ATOM 2722 N N . THR A 1 372 ? 27.458 -14.303 -11.821 1.00 71.38 372 THR A N 1
ATOM 2723 C CA . THR A 1 372 ? 26.839 -15.542 -11.324 1.00 71.38 372 THR A CA 1
ATOM 2724 C C . THR A 1 372 ? 27.152 -15.788 -9.843 1.00 71.38 372 THR A C 1
ATOM 2726 O O . THR A 1 372 ? 26.785 -16.821 -9.293 1.00 71.38 372 THR A O 1
ATOM 2729 N N . ASP A 1 373 ? 27.851 -14.854 -9.188 1.00 66.31 373 ASP A N 1
ATOM 2730 C CA . ASP A 1 373 ? 28.365 -15.000 -7.820 1.00 66.31 373 ASP A CA 1
ATOM 2731 C C . ASP A 1 373 ? 27.311 -14.596 -6.773 1.00 66.31 373 ASP A C 1
ATOM 2733 O O . ASP A 1 373 ? 27.515 -13.689 -5.966 1.00 66.31 373 ASP A O 1
ATOM 2737 N N . ALA A 1 374 ? 26.152 -15.255 -6.798 1.00 74.19 374 ALA A N 1
ATOM 2738 C CA . ALA A 1 374 ? 25.111 -15.100 -5.788 1.00 74.19 374 ALA A CA 1
ATOM 2739 C C . ALA A 1 374 ? 24.354 -16.413 -5.578 1.00 74.19 374 ALA A C 1
ATOM 2741 O O . ALA A 1 374 ? 24.184 -17.199 -6.507 1.00 74.19 374 ALA A O 1
ATOM 2742 N N . THR A 1 375 ? 23.866 -16.643 -4.357 1.00 82.88 375 THR A N 1
ATOM 2743 C CA . THR A 1 375 ? 22.981 -17.781 -4.077 1.00 82.88 375 THR A CA 1
ATOM 2744 C C . THR A 1 375 ? 21.587 -17.463 -4.619 1.00 82.88 375 THR A C 1
ATOM 2746 O O . THR A 1 375 ? 20.980 -16.506 -4.140 1.00 82.88 375 THR A O 1
ATOM 2749 N N . PRO A 1 376 ? 21.050 -18.223 -5.587 1.00 91.94 376 PRO A N 1
ATOM 2750 C CA . PRO A 1 376 ? 19.743 -17.924 -6.153 1.00 91.94 376 PRO A CA 1
ATOM 2751 C C . PRO A 1 376 ? 18.605 -18.125 -5.155 1.00 91.94 376 PRO A C 1
ATOM 2753 O O . PRO A 1 376 ? 18.654 -19.007 -4.294 1.00 91.94 376 PRO A O 1
ATOM 2756 N N . VAL A 1 377 ? 17.539 -17.344 -5.311 1.00 94.50 377 VAL A N 1
ATOM 2757 C CA . VAL A 1 377 ? 16.295 -17.530 -4.564 1.00 94.50 377 VAL A CA 1
ATOM 2758 C C . VAL A 1 377 ? 15.337 -18.400 -5.363 1.00 94.50 377 VAL A C 1
ATOM 2760 O O . VAL A 1 377 ? 14.831 -17.993 -6.409 1.00 94.50 377 VAL A O 1
ATOM 2763 N N . ASP A 1 378 ? 15.022 -19.571 -4.814 1.00 90.56 378 ASP A N 1
ATOM 2764 C CA . ASP A 1 378 ? 13.939 -20.411 -5.314 1.00 90.56 378 ASP A CA 1
ATOM 2765 C C . ASP A 1 378 ? 12.590 -19.927 -4.763 1.00 90.56 378 ASP A C 1
ATOM 2767 O O . ASP A 1 378 ? 12.337 -19.929 -3.554 1.00 90.56 378 ASP A O 1
ATOM 2771 N N . PHE A 1 379 ? 11.690 -19.544 -5.667 1.00 93.31 379 PHE A N 1
ATOM 2772 C CA . PHE A 1 379 ? 10.299 -19.226 -5.349 1.00 93.31 379 PHE A CA 1
ATOM 2773 C C . PHE A 1 379 ? 9.436 -20.489 -5.329 1.00 93.31 379 PHE A C 1
ATOM 2775 O O . PHE A 1 379 ? 8.379 -20.537 -5.962 1.00 93.31 379 PHE A O 1
ATOM 2782 N N . ALA A 1 380 ? 9.870 -21.508 -4.589 1.00 83.81 380 ALA A N 1
ATOM 2783 C CA . ALA A 1 380 ? 9.115 -22.740 -4.418 1.00 83.81 380 ALA A CA 1
ATOM 2784 C C . ALA A 1 380 ? 7.654 -22.448 -4.023 1.00 83.81 380 ALA A C 1
ATOM 2786 O O . ALA A 1 380 ? 7.346 -21.440 -3.372 1.00 83.81 380 ALA A O 1
ATOM 2787 N N . ASP A 1 381 ? 6.744 -23.335 -4.433 1.00 81.25 381 ASP A N 1
ATOM 2788 C CA . ASP A 1 381 ? 5.318 -23.207 -4.130 1.00 81.25 381 ASP A CA 1
ATOM 2789 C C . ASP A 1 381 ? 5.094 -23.357 -2.618 1.00 81.25 381 ASP A C 1
ATOM 2791 O O . ASP A 1 381 ? 5.002 -24.458 -2.069 1.00 81.25 381 ASP A O 1
ATOM 2795 N N . ALA A 1 382 ? 5.087 -22.214 -1.938 1.00 87.25 382 ALA A N 1
ATOM 2796 C CA . ALA A 1 382 ? 4.858 -22.083 -0.517 1.00 87.25 382 ALA A CA 1
ATOM 2797 C C . ALA A 1 382 ? 3.441 -21.539 -0.314 1.00 87.25 382 ALA A C 1
ATOM 2799 O O . ALA A 1 382 ? 2.998 -20.648 -1.050 1.00 87.25 382 ALA A O 1
ATOM 2800 N N . PRO A 1 383 ? 2.707 -22.039 0.695 1.00 87.75 383 PRO A N 1
ATOM 2801 C CA . PRO A 1 383 ? 1.373 -21.541 0.968 1.00 87.75 383 PRO A CA 1
ATOM 2802 C C . PRO A 1 383 ? 1.438 -20.054 1.316 1.00 87.75 383 PRO A C 1
ATOM 2804 O O . PRO A 1 383 ? 2.273 -19.620 2.111 1.00 87.75 383 PRO A O 1
ATOM 2807 N N . ALA A 1 384 ? 0.525 -19.273 0.740 1.00 88.88 384 ALA A N 1
ATOM 2808 C CA . ALA A 1 384 ? 0.426 -17.864 1.077 1.00 88.88 384 ALA A CA 1
ATOM 2809 C C . ALA A 1 384 ? 0.107 -17.707 2.585 1.00 88.88 384 ALA A C 1
ATOM 2811 O O . ALA A 1 384 ? -0.754 -18.437 3.086 1.00 88.88 384 ALA A O 1
ATOM 2812 N N . PRO A 1 385 ? 0.720 -16.741 3.297 1.00 94.81 385 PRO A N 1
ATOM 2813 C CA . PRO A 1 385 ? 0.531 -16.565 4.745 1.00 94.81 385 PRO A CA 1
ATOM 2814 C C . PRO A 1 385 ? -0.944 -16.348 5.119 1.00 94.81 385 PRO A C 1
ATOM 2816 O O . PRO A 1 385 ? -1.684 -15.784 4.329 1.00 94.81 385 PRO A O 1
ATOM 2819 N N . ALA A 1 386 ? -1.433 -16.739 6.288 1.00 95.06 386 ALA A N 1
ATOM 2820 C CA . ALA A 1 386 ? -2.794 -16.405 6.723 1.00 95.06 386 ALA A CA 1
ATOM 2821 C C . ALA A 1 386 ? -2.921 -14.933 7.179 1.00 95.06 386 ALA A C 1
ATOM 2823 O O . ALA A 1 386 ? -1.936 -14.213 7.316 1.00 95.06 386 ALA A O 1
ATOM 2824 N N . LEU A 1 387 ? -4.152 -14.446 7.389 1.00 95.12 387 LEU A N 1
ATOM 2825 C CA . LEU A 1 387 ? -4.379 -13.119 7.983 1.00 95.12 387 LEU A CA 1
ATOM 2826 C C . LEU A 1 387 ? -3.679 -13.034 9.347 1.00 95.12 387 LEU A C 1
ATOM 2828 O O . LEU A 1 387 ? -3.952 -13.859 10.216 1.00 95.12 387 LEU A O 1
ATOM 2832 N N . GLY A 1 388 ? -2.858 -12.002 9.543 1.00 95.50 388 GLY A N 1
ATOM 2833 C CA . GLY A 1 388 ? -2.100 -11.816 10.778 1.00 95.50 388 GLY A CA 1
ATOM 2834 C C . GLY A 1 388 ? -0.804 -12.624 10.857 1.00 95.50 388 GLY A C 1
ATOM 2835 O O . GLY A 1 388 ? -0.125 -12.535 11.874 1.00 95.50 388 GLY A O 1
ATOM 2836 N N . ASP A 1 389 ? -0.437 -13.370 9.813 1.00 97.50 389 ASP A N 1
ATOM 2837 C CA . ASP A 1 389 ? 0.868 -14.030 9.745 1.00 97.50 389 ASP A CA 1
ATOM 2838 C C . ASP A 1 389 ? 1.979 -13.011 9.510 1.00 97.50 389 ASP A C 1
ATOM 2840 O O . ASP A 1 389 ? 1.786 -12.044 8.764 1.00 97.50 389 ASP A O 1
ATOM 2844 N N . ALA A 1 390 ? 3.143 -13.239 10.115 1.00 97.62 390 ALA A N 1
ATOM 2845 C CA . ALA A 1 390 ? 4.295 -12.379 9.932 1.00 97.62 390 ALA A CA 1
ATOM 2846 C C . ALA A 1 390 ? 4.942 -12.620 8.564 1.00 97.62 390 ALA A C 1
ATOM 2848 O O . ALA A 1 390 ? 5.047 -13.749 8.082 1.00 97.62 390 ALA A O 1
ATOM 2849 N N . VAL A 1 391 ? 5.420 -11.540 7.958 1.00 97.75 391 VAL A N 1
ATOM 2850 C CA . VAL A 1 391 ? 6.252 -11.554 6.758 1.00 97.75 391 VAL A CA 1
ATOM 2851 C C . VAL A 1 391 ? 7.468 -10.667 6.985 1.00 97.75 391 VAL A C 1
ATOM 2853 O O . VAL A 1 391 ? 7.361 -9.529 7.446 1.00 97.75 391 VAL A O 1
ATOM 2856 N N . VAL A 1 392 ? 8.642 -11.189 6.661 1.00 97.81 392 VAL A N 1
ATOM 2857 C CA . VAL A 1 392 ? 9.923 -10.506 6.824 1.00 97.81 392 VAL A CA 1
ATOM 2858 C C . VAL A 1 392 ? 10.477 -10.211 5.439 1.00 97.81 392 VAL A C 1
ATOM 2860 O O . VAL A 1 392 ? 10.629 -11.104 4.612 1.00 97.81 392 VAL A O 1
ATOM 2863 N N . THR A 1 393 ? 10.746 -8.941 5.156 1.00 97.38 393 THR A N 1
ATOM 2864 C CA . THR A 1 393 ? 11.327 -8.523 3.880 1.00 97.38 393 THR A CA 1
ATOM 2865 C C . THR A 1 393 ? 12.839 -8.659 3.924 1.00 97.38 393 THR A C 1
ATOM 2867 O O . THR A 1 393 ? 13.493 -8.035 4.762 1.00 97.38 393 THR A O 1
ATOM 2870 N N . VAL A 1 394 ? 13.389 -9.429 2.988 1.00 95.50 394 VAL A N 1
ATOM 2871 C CA . VAL A 1 394 ? 14.834 -9.636 2.865 1.00 95.50 394 VAL A CA 1
ATOM 2872 C C . VAL A 1 394 ? 15.512 -8.334 2.423 1.00 95.50 394 VAL A C 1
ATOM 2874 O O . VAL A 1 394 ? 15.040 -7.643 1.515 1.00 95.50 394 VAL A O 1
ATOM 2877 N N . GLY A 1 395 ? 16.601 -7.972 3.103 1.00 89.12 395 GLY A N 1
ATOM 2878 C CA . GLY A 1 395 ? 17.453 -6.830 2.767 1.00 89.12 395 GLY A CA 1
ATOM 2879 C C . GLY A 1 395 ? 18.724 -7.255 2.024 1.00 89.12 395 GLY A C 1
ATOM 2880 O O . GLY A 1 395 ? 19.016 -8.438 1.920 1.00 89.12 395 GLY A O 1
ATOM 2881 N N . ARG A 1 396 ? 19.497 -6.278 1.530 1.00 83.06 396 ARG A N 1
ATOM 2882 C CA . ARG A 1 396 ? 20.820 -6.517 0.914 1.00 83.06 396 ARG A CA 1
ATOM 2883 C C . ARG A 1 396 ? 21.924 -6.819 1.947 1.00 83.06 396 ARG A C 1
ATOM 2885 O O . ARG A 1 396 ? 22.978 -7.297 1.576 1.00 83.06 396 ARG A O 1
ATOM 2892 N N . GLY A 1 397 ? 21.712 -6.540 3.237 1.00 73.50 397 GLY A N 1
ATOM 2893 C CA . GLY A 1 397 ? 22.723 -6.706 4.297 1.00 73.50 397 GLY A CA 1
ATOM 2894 C C . GLY A 1 397 ? 22.358 -7.757 5.353 1.00 73.50 397 GLY A C 1
ATOM 2895 O O . GLY A 1 397 ? 21.350 -8.441 5.218 1.00 73.50 397 GLY A O 1
ATOM 2896 N N . MET A 1 398 ? 23.150 -7.822 6.434 1.00 68.44 398 MET A N 1
ATOM 2897 C CA . MET A 1 398 ? 23.020 -8.772 7.564 1.00 68.44 398 MET A CA 1
ATOM 2898 C C . MET A 1 398 ? 21.812 -8.528 8.498 1.00 68.44 398 MET A C 1
ATOM 2900 O O . MET A 1 398 ? 21.885 -8.735 9.707 1.00 68.44 398 MET A O 1
ATOM 2904 N N . ALA A 1 399 ? 20.710 -8.015 7.960 1.00 83.31 399 ALA A N 1
ATOM 2905 C CA . ALA A 1 399 ? 19.441 -7.895 8.660 1.00 83.31 399 ALA A CA 1
ATOM 2906 C C . ALA A 1 399 ? 18.302 -7.712 7.643 1.00 83.31 399 ALA A C 1
ATOM 2908 O O . ALA A 1 399 ? 18.497 -7.113 6.575 1.00 83.31 399 ALA A O 1
ATOM 2909 N N . PRO A 1 400 ? 17.081 -8.157 7.973 1.00 93.44 400 PRO A N 1
ATOM 2910 C CA . PRO A 1 400 ? 15.910 -7.884 7.166 1.00 93.44 400 PRO A CA 1
ATOM 2911 C C . PRO A 1 400 ? 15.602 -6.386 7.119 1.00 93.44 400 PRO A C 1
ATOM 2913 O O . PRO A 1 400 ? 15.807 -5.639 8.075 1.00 93.44 400 PRO A O 1
ATOM 2916 N N . MET A 1 401 ? 15.037 -5.949 5.997 1.00 92.44 401 MET A N 1
ATOM 2917 C CA . MET A 1 401 ? 14.684 -4.548 5.763 1.00 92.44 401 MET A CA 1
ATOM 2918 C C . MET A 1 401 ? 13.419 -4.129 6.519 1.00 92.44 401 MET A C 1
ATOM 2920 O O . MET A 1 401 ? 13.297 -2.987 6.967 1.00 92.44 401 MET A O 1
ATOM 2924 N N . ALA A 1 402 ? 12.447 -5.034 6.632 1.00 93.69 402 ALA A N 1
ATOM 2925 C CA . ALA A 1 402 ? 11.175 -4.747 7.275 1.00 93.69 402 ALA A CA 1
ATOM 2926 C C . ALA A 1 402 ? 10.541 -6.011 7.855 1.00 93.69 402 ALA A C 1
ATOM 2928 O O . ALA A 1 402 ? 10.629 -7.088 7.270 1.00 93.69 402 ALA A O 1
ATOM 2929 N N . LEU A 1 403 ? 9.832 -5.836 8.966 1.00 95.44 403 LEU A N 1
ATOM 2930 C CA . LEU A 1 403 ? 8.846 -6.778 9.475 1.00 95.44 403 LEU A CA 1
ATOM 2931 C C . LEU A 1 403 ? 7.459 -6.217 9.156 1.00 95.44 403 LEU A C 1
ATOM 2933 O O . LEU A 1 403 ? 7.215 -5.024 9.342 1.00 95.44 403 LEU A O 1
ATOM 2937 N N . GLY A 1 404 ? 6.567 -7.074 8.684 1.00 95.62 404 GLY A N 1
ATOM 2938 C CA . GLY A 1 404 ? 5.154 -6.777 8.534 1.00 95.62 404 GLY A CA 1
ATOM 2939 C C . GLY A 1 404 ? 4.295 -7.988 8.860 1.00 95.62 404 GLY A C 1
ATOM 2940 O O . GLY A 1 404 ? 4.794 -9.080 9.117 1.00 95.62 404 GLY A O 1
ATOM 2941 N N . PHE A 1 405 ? 2.990 -7.790 8.813 1.00 97.12 405 PHE A N 1
ATOM 2942 C CA . PHE A 1 405 ? 1.970 -8.800 9.013 1.00 97.12 405 PHE A CA 1
ATOM 2943 C C . PHE A 1 405 ? 0.972 -8.738 7.867 1.00 97.12 405 PHE A C 1
ATOM 2945 O O . PHE A 1 405 ? 0.622 -7.659 7.377 1.00 97.12 405 PHE A O 1
ATOM 2952 N N . ARG A 1 406 ? 0.493 -9.900 7.418 1.00 96.94 406 ARG A N 1
ATOM 2953 C CA . ARG A 1 406 ? -0.496 -9.969 6.343 1.00 96.94 406 ARG A CA 1
ATOM 2954 C C . ARG A 1 406 ? -1.794 -9.291 6.793 1.00 96.94 406 ARG A C 1
ATOM 2956 O O . ARG A 1 406 ? -2.504 -9.784 7.668 1.00 96.94 406 ARG A O 1
ATOM 2963 N N . SER A 1 407 ? -2.128 -8.181 6.140 1.00 94.88 407 SER A N 1
ATOM 2964 C CA . SER A 1 407 ? -3.214 -7.278 6.532 1.00 94.88 407 SER A CA 1
ATOM 2965 C C . SER A 1 407 ? -4.600 -7.753 6.108 1.00 94.88 407 SER A C 1
ATOM 2967 O O . SER A 1 407 ? -5.603 -7.381 6.714 1.00 94.88 407 SER A O 1
ATOM 2969 N N . LEU A 1 408 ? -4.681 -8.537 5.033 1.00 91.94 408 LEU A N 1
ATOM 2970 C CA . LEU A 1 408 ? -5.936 -9.010 4.450 1.00 91.94 408 LEU A CA 1
ATOM 2971 C C . LEU A 1 408 ? -5.855 -10.500 4.140 1.00 91.94 408 LEU A C 1
ATOM 2973 O O . LEU A 1 408 ? -4.777 -11.041 3.912 1.00 91.94 408 LEU A O 1
ATOM 2977 N N . GLY A 1 409 ? -7.017 -11.155 4.078 1.00 89.12 409 GLY A N 1
ATOM 2978 C CA . GLY A 1 409 ? -7.127 -12.501 3.511 1.00 89.12 409 GLY A CA 1
ATOM 2979 C C . GLY A 1 409 ? -6.865 -12.487 2.001 1.00 89.12 409 GLY A C 1
ATOM 2980 O O . GLY A 1 409 ? -5.998 -11.765 1.505 1.00 89.12 409 GLY A O 1
ATOM 2981 N N . ARG A 1 410 ? -7.615 -13.278 1.232 1.00 87.00 410 ARG A N 1
ATOM 2982 C CA . ARG A 1 410 ? -7.546 -13.207 -0.233 1.00 87.00 410 ARG A CA 1
ATOM 2983 C C . ARG A 1 410 ? -7.888 -11.791 -0.711 1.00 87.00 410 ARG A C 1
ATOM 2985 O O . ARG A 1 410 ? -8.947 -11.271 -0.367 1.00 87.00 410 ARG A O 1
ATOM 2992 N N . TYR A 1 411 ? -7.001 -11.184 -1.495 1.00 86.00 411 TYR A N 1
ATOM 2993 C CA . TYR A 1 411 ? -7.161 -9.818 -1.982 1.00 86.00 411 TYR A CA 1
ATOM 2994 C C . TYR A 1 411 ? -6.602 -9.665 -3.396 1.00 86.00 411 TYR A C 1
ATOM 2996 O O . TYR A 1 411 ? -5.530 -10.180 -3.710 1.00 86.00 411 TYR A O 1
ATOM 3004 N N . VAL A 1 412 ? -7.329 -8.937 -4.243 1.00 81.50 412 VAL A N 1
ATOM 3005 C CA . VAL A 1 412 ? -6.917 -8.614 -5.613 1.00 81.50 412 VAL A CA 1
ATOM 3006 C C . VAL A 1 412 ? -6.513 -7.146 -5.659 1.00 81.50 412 VAL A C 1
ATOM 3008 O O . VAL A 1 412 ? -7.331 -6.261 -5.397 1.00 81.50 412 VAL A O 1
ATOM 3011 N N . SER A 1 413 ? -5.254 -6.874 -5.990 1.00 74.12 413 SER A N 1
ATOM 3012 C CA . SER A 1 413 ? -4.725 -5.508 -6.049 1.00 74.12 413 SER A CA 1
ATOM 3013 C C . SER A 1 413 ? -5.501 -4.645 -7.049 1.00 74.12 413 SER A C 1
ATOM 3015 O O . SER A 1 413 ? -5.816 -5.078 -8.155 1.00 74.12 413 SER A O 1
ATOM 3017 N N . GLY A 1 414 ? -5.839 -3.416 -6.654 1.00 62.25 414 GLY A N 1
ATOM 3018 C CA . GLY A 1 414 ? -6.634 -2.491 -7.475 1.00 62.25 414 GLY A CA 1
ATOM 3019 C C . GLY A 1 414 ? -8.123 -2.825 -7.571 1.00 62.25 414 GLY A C 1
ATOM 3020 O O . GLY A 1 414 ? -8.889 -2.006 -8.070 1.00 62.25 414 GLY A O 1
ATOM 3021 N N . SER A 1 415 ? -8.564 -3.981 -7.057 1.00 58.00 415 SER A N 1
ATOM 3022 C CA . SER A 1 415 ? -9.979 -4.339 -7.100 1.00 58.00 415 SER A CA 1
ATOM 3023 C C . SER A 1 415 ? -10.819 -3.339 -6.315 1.00 58.00 415 SER A C 1
ATOM 3025 O O . SER A 1 415 ? -11.830 -2.889 -6.842 1.00 58.00 415 SER A O 1
ATOM 3027 N N . SER A 1 416 ? -10.372 -2.941 -5.122 1.00 54.91 416 SER A N 1
ATOM 3028 C CA . SER A 1 416 ? -11.124 -2.091 -4.204 1.00 54.91 416 SER A CA 1
ATOM 3029 C C . SER A 1 416 ? -10.516 -0.677 -4.009 1.00 54.91 416 SER A C 1
ATOM 3031 O O . SER A 1 416 ? -11.271 0.258 -3.753 1.00 54.91 416 SER A O 1
ATOM 3033 N N . ASP A 1 417 ? -9.220 -0.466 -4.286 1.00 60.94 417 ASP A N 1
ATOM 3034 C CA . ASP A 1 417 ? -8.466 0.767 -3.959 1.00 60.94 417 ASP A CA 1
ATOM 3035 C C . ASP A 1 417 ? -8.825 1.981 -4.841 1.00 60.94 417 ASP A C 1
ATOM 3037 O O . ASP A 1 417 ? -8.209 2.218 -5.881 1.00 60.94 417 ASP A O 1
ATOM 3041 N N . ALA A 1 418 ? -9.849 2.747 -4.447 1.00 55.19 418 ALA A N 1
ATOM 3042 C CA . ALA A 1 418 ? -10.403 3.857 -5.233 1.00 55.19 418 ALA A CA 1
ATOM 3043 C C . ALA A 1 418 ? -9.358 4.914 -5.629 1.00 55.19 418 ALA A C 1
ATOM 3045 O O . ALA A 1 418 ? -9.454 5.505 -6.702 1.00 55.19 418 ALA A O 1
ATOM 3046 N N . ALA A 1 419 ? -8.331 5.110 -4.805 1.00 53.53 419 ALA A N 1
ATOM 3047 C CA . ALA A 1 419 ? -7.306 6.120 -5.025 1.00 53.53 419 ALA A CA 1
ATOM 3048 C C . ALA A 1 419 ? -6.235 5.703 -6.052 1.00 53.53 419 ALA A C 1
ATOM 3050 O O . ALA A 1 419 ? -5.491 6.532 -6.579 1.00 53.53 419 ALA A O 1
ATOM 3051 N N . CYS A 1 420 ? -6.173 4.408 -6.361 1.00 51.84 420 CYS A N 1
ATOM 3052 C CA . CYS A 1 420 ? -5.298 3.835 -7.379 1.00 51.84 420 CYS A CA 1
ATOM 3053 C C . CYS A 1 420 ? -6.054 3.387 -8.639 1.00 51.84 420 CYS A C 1
ATOM 3055 O O . CYS A 1 420 ? -5.428 2.828 -9.540 1.00 51.84 420 CYS A O 1
ATOM 3057 N N . ARG A 1 421 ? -7.374 3.615 -8.717 1.00 60.81 421 ARG A N 1
ATOM 3058 C CA . ARG A 1 421 ? -8.179 3.280 -9.897 1.00 60.81 421 ARG A CA 1
ATOM 3059 C C . ARG A 1 421 ? -8.141 4.378 -10.943 1.00 60.81 421 ARG A C 1
ATOM 3061 O O . ARG A 1 421 ? -8.119 5.569 -10.631 1.00 60.81 421 ARG A O 1
ATOM 3068 N N . ALA A 1 422 ? -8.185 3.936 -12.190 1.00 59.09 422 ALA A N 1
ATOM 3069 C CA . ALA A 1 422 ? -8.544 4.763 -13.319 1.00 59.09 422 ALA A CA 1
ATOM 3070 C C . ALA A 1 422 ? -9.980 5.287 -13.107 1.00 59.09 422 ALA A C 1
ATOM 3072 O O . ALA A 1 422 ? -10.871 4.518 -12.738 1.00 59.09 422 ALA A O 1
ATOM 3073 N N . TYR A 1 423 ? -10.211 6.592 -13.264 1.00 69.81 423 TYR A N 1
ATOM 3074 C CA . TYR A 1 423 ? -11.534 7.186 -13.035 1.00 69.81 423 TYR A CA 1
ATOM 3075 C C . TYR A 1 423 ? -11.941 8.119 -14.180 1.00 69.81 423 TYR A C 1
ATOM 3077 O O . TYR A 1 423 ? -11.103 8.815 -14.749 1.00 69.81 423 TYR A O 1
ATOM 3085 N N . LEU A 1 424 ? -13.242 8.149 -14.498 1.00 76.81 424 LEU A N 1
ATOM 3086 C CA . LEU A 1 424 ? -13.811 9.084 -15.478 1.00 76.81 424 LEU A CA 1
ATOM 3087 C C . LEU A 1 424 ? -14.053 10.476 -14.885 1.00 76.81 424 LEU A C 1
ATOM 3089 O O . LEU A 1 424 ? -13.829 11.480 -15.547 1.00 76.81 424 LEU A O 1
ATOM 3093 N N . GLY A 1 425 ? -14.499 10.558 -13.634 1.00 71.00 425 GLY A N 1
ATOM 3094 C CA . GLY A 1 425 ? -14.744 11.843 -12.972 1.00 71.00 425 GLY A CA 1
ATOM 3095 C C . GLY A 1 425 ? -16.114 12.420 -13.254 1.00 71.00 425 GLY A C 1
ATOM 3096 O O . GLY A 1 425 ? -16.238 13.618 -13.486 1.00 71.00 425 GLY A O 1
ATOM 3097 N N . ILE A 1 426 ? -17.125 11.558 -13.236 1.00 76.81 426 ILE A N 1
ATOM 3098 C CA . ILE A 1 426 ? -18.526 11.914 -13.442 1.00 76.81 426 ILE A CA 1
ATOM 3099 C C . ILE A 1 426 ? -19.380 11.331 -12.323 1.00 76.81 426 ILE A C 1
ATOM 3101 O O . ILE A 1 426 ? -19.105 10.228 -11.849 1.00 76.81 426 ILE A O 1
ATOM 3105 N N . ALA A 1 427 ? -20.429 12.047 -11.932 1.00 69.69 427 ALA A N 1
ATOM 3106 C CA . ALA A 1 427 ? -21.546 11.458 -11.207 1.00 69.69 427 ALA A CA 1
ATOM 3107 C C . ALA A 1 427 ? -22.671 11.138 -12.192 1.00 69.69 427 ALA A C 1
ATOM 3109 O O . ALA A 1 427 ? -22.913 11.884 -13.145 1.00 69.69 427 ALA A O 1
ATOM 3110 N N . MET A 1 428 ? -23.361 10.026 -11.951 1.00 81.88 428 MET A N 1
ATOM 3111 C CA . MET A 1 428 ? -24.382 9.494 -12.846 1.00 81.88 428 MET A CA 1
ATOM 3112 C C . MET A 1 428 ? -25.695 9.247 -12.113 1.00 81.88 428 MET A C 1
ATOM 3114 O O . MET A 1 428 ? -25.703 8.955 -10.918 1.00 81.88 428 MET A O 1
ATOM 3118 N N . ARG A 1 429 ? -26.802 9.313 -12.852 1.00 87.75 429 ARG A N 1
ATOM 3119 C CA . ARG A 1 429 ? -28.117 8.859 -12.394 1.00 87.75 429 ARG A CA 1
ATOM 3120 C C . ARG A 1 429 ? -28.845 8.075 -13.489 1.00 87.75 429 ARG A C 1
ATOM 3122 O O . ARG A 1 429 ? -28.596 8.317 -14.674 1.00 87.75 429 ARG A O 1
ATOM 3129 N N . PRO A 1 430 ? -29.833 7.248 -13.117 1.00 83.69 430 PRO A N 1
ATOM 3130 C CA . PRO A 1 430 ? -30.749 6.671 -14.088 1.00 83.69 430 PRO A CA 1
ATOM 3131 C C . PRO A 1 430 ? -31.491 7.757 -14.892 1.00 83.69 430 PRO A C 1
ATOM 3133 O O . PRO A 1 430 ? -31.887 8.785 -14.321 1.00 83.69 430 PRO A O 1
ATOM 3136 N N . PRO A 1 431 ? -31.713 7.548 -16.202 1.00 88.50 431 PRO A N 1
ATOM 3137 C CA . PRO A 1 431 ? -32.528 8.444 -17.013 1.00 88.50 431 PRO A CA 1
ATOM 3138 C C . PRO A 1 431 ? -34.001 8.355 -16.596 1.00 88.50 431 PRO A C 1
ATOM 3140 O O . PRO A 1 431 ? -34.509 7.264 -16.305 1.00 88.50 431 PRO A O 1
ATOM 3143 N N . GLY A 1 432 ? -34.683 9.503 -16.592 1.00 86.50 432 GLY A N 1
ATOM 3144 C CA . GLY A 1 432 ? -36.140 9.578 -16.462 1.00 86.50 432 GLY A CA 1
ATOM 3145 C C . GLY A 1 432 ? -36.849 9.021 -17.700 1.00 86.50 432 GLY A C 1
ATOM 3146 O O . GLY A 1 432 ? -36.209 8.705 -18.700 1.00 86.50 432 GLY A O 1
ATOM 3147 N N . GLU A 1 433 ? -38.175 8.906 -17.655 1.00 84.06 433 GLU A N 1
ATOM 3148 C CA . GLU A 1 433 ? -38.973 8.265 -18.716 1.00 84.06 433 GLU A CA 1
ATOM 3149 C C . GLU A 1 433 ? -38.767 8.929 -20.096 1.00 84.06 433 GLU A C 1
ATOM 3151 O O . GLU A 1 433 ? -38.437 8.251 -21.072 1.00 84.06 433 GLU A O 1
ATOM 3156 N N . ASP A 1 434 ? -38.809 10.264 -20.150 1.00 84.94 434 ASP A N 1
ATOM 3157 C CA . ASP A 1 434 ? -38.594 11.050 -21.376 1.00 84.94 434 ASP A CA 1
ATOM 3158 C C . ASP A 1 434 ? -37.146 11.027 -21.893 1.00 84.94 434 ASP A C 1
ATOM 3160 O O . ASP A 1 434 ? -36.904 11.157 -23.094 1.00 84.94 434 ASP A O 1
ATOM 3164 N N . GLU A 1 435 ? -36.162 10.917 -20.997 1.00 88.75 435 GLU A N 1
ATOM 3165 C CA . GLU A 1 435 ? -34.742 10.811 -21.362 1.00 88.75 435 GLU A CA 1
ATOM 3166 C C . GLU A 1 435 ? -34.452 9.415 -21.910 1.00 88.75 435 GLU A C 1
ATOM 3168 O O . GLU A 1 435 ? -33.811 9.271 -22.948 1.00 88.75 435 GLU A O 1
ATOM 3173 N N . ARG A 1 436 ? -35.006 8.387 -21.260 1.00 89.12 436 ARG A N 1
ATOM 3174 C CA . ARG A 1 436 ? -34.860 6.987 -21.652 1.00 89.12 436 ARG A CA 1
ATOM 3175 C C . ARG A 1 436 ? -35.421 6.728 -23.045 1.00 89.12 436 ARG A C 1
ATOM 3177 O O . ARG A 1 436 ? -34.790 6.014 -23.814 1.00 89.12 436 ARG A O 1
ATOM 3184 N N . ALA A 1 437 ? -36.539 7.360 -23.403 1.00 86.44 437 ALA A N 1
ATOM 3185 C CA . ALA A 1 437 ? -37.112 7.276 -24.747 1.00 86.44 437 ALA A CA 1
ATOM 3186 C C . ALA A 1 437 ? -36.201 7.854 -25.853 1.00 86.44 437 ALA A C 1
ATOM 3188 O O . ALA A 1 437 ? -36.379 7.528 -27.025 1.00 86.44 437 ALA A O 1
ATOM 3189 N N . LYS A 1 438 ? -35.239 8.718 -25.500 1.00 86.19 438 LYS A N 1
ATOM 3190 C CA . LYS A 1 438 ? -34.298 9.356 -26.439 1.00 86.19 438 LYS A CA 1
ATOM 319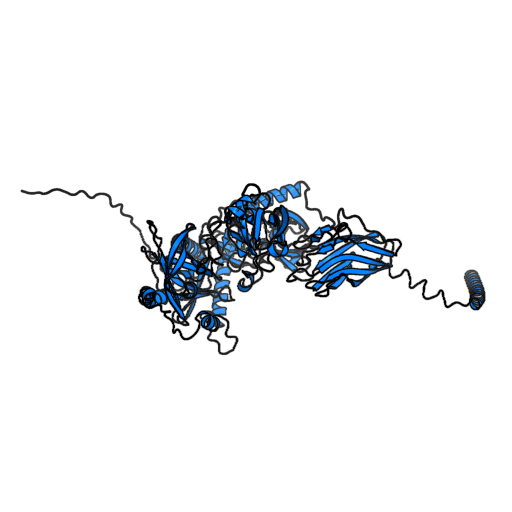1 C C . LYS A 1 438 ? -32.951 8.638 -26.518 1.00 86.19 438 LYS A C 1
ATOM 3193 O O . LYS A 1 438 ? -32.154 8.950 -27.405 1.00 86.19 438 LYS A O 1
ATOM 3198 N N . LEU A 1 439 ? -32.687 7.716 -25.593 1.00 87.31 439 LEU A N 1
ATOM 3199 C CA . LEU A 1 439 ? -31.454 6.946 -25.557 1.00 87.31 439 LEU A CA 1
ATOM 3200 C C . LEU A 1 439 ? -31.532 5.739 -26.503 1.00 87.31 439 LEU A C 1
ATOM 3202 O O . LEU A 1 439 ? -32.589 5.112 -26.615 1.00 87.31 439 LEU A O 1
ATOM 3206 N N . PRO A 1 440 ? -30.419 5.371 -27.160 1.00 82.56 440 PRO A N 1
ATOM 3207 C CA . PRO A 1 440 ? -30.347 4.148 -27.952 1.00 82.56 440 PRO A CA 1
ATOM 3208 C C . PRO A 1 440 ? -30.684 2.933 -27.085 1.00 82.56 440 PRO A C 1
ATOM 3210 O O . PRO A 1 440 ? -30.103 2.750 -26.015 1.00 82.56 440 PRO A O 1
ATOM 3213 N N . ASP A 1 441 ? -31.644 2.126 -27.536 1.00 81.62 441 ASP A N 1
ATOM 3214 C CA . ASP A 1 441 ? -32.139 0.929 -26.840 1.00 81.62 441 ASP A CA 1
ATOM 3215 C C . ASP A 1 441 ? -32.639 1.182 -25.397 1.00 81.62 441 ASP A C 1
ATOM 3217 O O . ASP A 1 441 ? -32.801 0.247 -24.614 1.00 81.62 441 ASP A O 1
ATOM 3221 N N . GLY A 1 442 ? -32.888 2.445 -25.021 1.00 80.94 442 GLY A N 1
ATOM 3222 C CA . GLY A 1 442 ? -33.239 2.840 -23.653 1.00 80.94 442 GLY A CA 1
ATOM 3223 C C . GLY A 1 442 ? -32.122 2.631 -22.620 1.00 80.94 442 GLY A C 1
ATOM 3224 O O . GLY A 1 442 ? -32.401 2.642 -21.413 1.00 80.94 442 GLY A O 1
ATOM 3225 N N . LEU A 1 443 ? -30.883 2.423 -23.081 1.00 80.31 443 LEU A N 1
ATOM 3226 C CA . LEU A 1 443 ? -29.703 2.131 -22.270 1.00 80.31 443 LEU A CA 1
ATOM 3227 C C . LEU A 1 443 ? -28.816 3.371 -22.116 1.00 80.31 443 LEU A C 1
ATOM 3229 O O . LEU A 1 443 ? -28.593 4.127 -23.061 1.00 80.31 443 LEU A O 1
ATOM 3233 N N . GLY A 1 444 ? -28.288 3.557 -20.909 1.00 87.44 444 GLY A N 1
ATOM 3234 C CA . GLY A 1 444 ? -27.361 4.629 -20.572 1.00 87.44 444 GLY A CA 1
ATOM 3235 C C . GLY A 1 444 ? -27.674 5.293 -19.234 1.00 87.44 444 GLY A C 1
ATOM 3236 O O . GLY A 1 444 ? -28.785 5.178 -18.713 1.00 87.44 444 GLY A O 1
ATOM 3237 N N . GLN A 1 445 ? -26.687 5.991 -18.674 1.00 92.50 445 GLN A N 1
ATOM 3238 C CA . GLN A 1 445 ? -26.812 6.760 -17.433 1.00 92.50 445 GLN A CA 1
ATOM 3239 C C . GLN A 1 445 ? -26.539 8.239 -17.674 1.00 92.50 445 GLN A C 1
ATOM 3241 O O . GLN A 1 445 ? -25.544 8.585 -18.306 1.00 92.50 445 GLN A O 1
ATOM 3246 N N . MET A 1 446 ? -27.399 9.108 -17.140 1.00 90.88 446 MET A N 1
ATOM 3247 C CA . MET A 1 446 ? -27.283 10.557 -17.299 1.00 90.88 446 MET A CA 1
ATOM 3248 C C . MET A 1 446 ? -26.155 11.100 -16.426 1.00 90.88 446 MET A C 1
ATOM 3250 O O . MET A 1 446 ? -26.124 10.841 -15.222 1.00 90.88 446 MET A O 1
ATOM 3254 N N . VAL A 1 447 ? -25.273 11.896 -17.018 1.00 89.44 447 VAL A N 1
ATOM 3255 C CA . VAL A 1 447 ? -24.206 12.625 -16.334 1.00 89.44 447 VAL A CA 1
ATOM 3256 C C . VAL A 1 447 ? -24.818 13.820 -15.607 1.00 89.44 447 VAL A C 1
ATOM 3258 O O . VAL A 1 447 ? -25.389 14.711 -16.235 1.00 89.44 447 VAL A O 1
ATOM 3261 N N . VAL A 1 448 ? -24.708 13.843 -14.279 1.00 78.25 448 VAL A N 1
ATOM 3262 C CA . VAL A 1 448 ? -25.255 14.923 -13.432 1.00 78.25 448 VAL A CA 1
ATOM 3263 C C . VAL A 1 448 ? -24.196 15.863 -12.891 1.00 78.25 448 VAL A C 1
ATOM 3265 O O . VAL A 1 448 ? -24.525 16.983 -12.526 1.00 78.25 448 VAL A O 1
ATOM 3268 N N . SER A 1 449 ? -22.943 15.418 -12.831 1.00 63.12 449 SER A N 1
ATOM 3269 C CA . SER A 1 449 ? -21.812 16.295 -12.558 1.00 63.12 449 SER A CA 1
ATOM 3270 C C . SER A 1 449 ? -20.558 15.785 -13.245 1.00 63.12 449 SER A C 1
ATOM 3272 O O . SER A 1 449 ? -20.392 14.576 -13.441 1.00 63.12 449 SER A O 1
ATOM 3274 N N . VAL A 1 450 ? -19.676 16.713 -13.608 1.00 71.81 450 VAL A N 1
ATOM 3275 C CA . VAL A 1 450 ? -18.353 16.414 -14.163 1.00 71.81 450 VAL A CA 1
ATOM 3276 C C . VAL A 1 450 ? -17.303 17.129 -13.329 1.00 71.81 450 VAL A C 1
ATOM 3278 O O . VAL A 1 450 ? -17.398 18.329 -13.080 1.00 71.81 450 VAL A O 1
ATOM 3281 N N . ILE A 1 451 ? -16.286 16.393 -12.896 1.00 56.75 451 ILE A N 1
ATOM 3282 C CA . ILE A 1 451 ? -15.226 16.940 -12.056 1.00 56.75 451 ILE A CA 1
ATOM 3283 C C . ILE A 1 451 ? -14.302 17.819 -12.910 1.00 56.75 451 ILE A C 1
ATOM 3285 O O . ILE A 1 451 ? -13.738 17.328 -13.896 1.00 56.75 451 ILE A O 1
ATOM 3289 N N . PRO A 1 452 ? -14.104 19.100 -12.544 1.00 55.19 452 PRO A N 1
ATOM 3290 C CA . PRO A 1 452 ? -13.227 20.000 -13.284 1.00 55.19 452 PRO A CA 1
ATOM 3291 C C . PRO A 1 452 ? -11.805 19.443 -13.408 1.00 55.19 452 PRO A C 1
ATOM 3293 O O . PRO A 1 452 ? -11.192 19.042 -12.421 1.00 55.19 452 PRO A O 1
ATOM 3296 N N . GLY A 1 453 ? -11.279 19.408 -14.634 1.00 56.19 453 GLY A N 1
ATOM 3297 C CA . GLY A 1 453 ? -9.946 18.869 -14.923 1.00 56.19 453 GLY A CA 1
ATOM 3298 C C . GLY A 1 453 ? -9.825 17.339 -14.863 1.00 56.19 453 GLY A C 1
ATOM 3299 O O . GLY A 1 453 ? -8.736 16.830 -15.119 1.00 56.19 453 GLY A O 1
ATOM 3300 N N . GLY A 1 454 ? -10.904 16.605 -14.565 1.00 54.53 454 GLY A N 1
ATOM 3301 C CA . GLY A 1 454 ? -10.943 15.138 -14.598 1.00 54.53 454 GLY A CA 1
ATOM 3302 C C . GLY A 1 454 ? -11.045 14.556 -16.013 1.00 54.53 454 GLY A C 1
ATOM 3303 O O . GLY A 1 454 ? -11.218 15.288 -16.987 1.00 54.53 454 GLY A O 1
ATOM 3304 N N . SER A 1 455 ? -10.957 13.230 -16.142 1.00 78.94 455 SER A N 1
ATOM 3305 C CA . SER A 1 455 ? -10.891 12.532 -17.439 1.00 78.94 455 SER A CA 1
ATOM 3306 C C . SER A 1 455 ? -12.043 12.845 -18.387 1.00 78.94 455 SER A C 1
ATOM 3308 O O . SER A 1 455 ? -11.824 13.154 -19.553 1.00 78.94 455 SER A O 1
ATOM 3310 N N . ALA A 1 456 ? -13.272 12.827 -17.882 1.00 80.88 456 ALA A N 1
ATOM 3311 C CA . ALA A 1 456 ? -14.472 13.123 -18.648 1.00 80.88 456 ALA A CA 1
ATOM 3312 C C . ALA A 1 456 ? -14.519 14.591 -19.088 1.00 80.88 456 ALA A C 1
ATOM 3314 O O . ALA A 1 456 ? -14.848 14.865 -20.239 1.00 80.88 456 ALA A O 1
ATOM 3315 N N . ALA A 1 457 ? -14.107 15.525 -18.221 1.00 72.19 457 ALA A N 1
ATOM 3316 C CA . ALA A 1 457 ? -13.995 16.937 -18.584 1.00 72.19 457 ALA A CA 1
ATOM 3317 C C . ALA A 1 457 ? -12.964 17.147 -19.703 1.00 72.19 457 ALA A C 1
ATOM 3319 O O . ALA A 1 457 ? -13.232 17.880 -20.653 1.00 72.19 457 ALA A O 1
ATOM 3320 N N . GLN A 1 458 ? -11.805 16.482 -19.615 1.00 76.00 458 GLN A N 1
ATOM 3321 C CA . GLN A 1 458 ? -10.755 16.553 -20.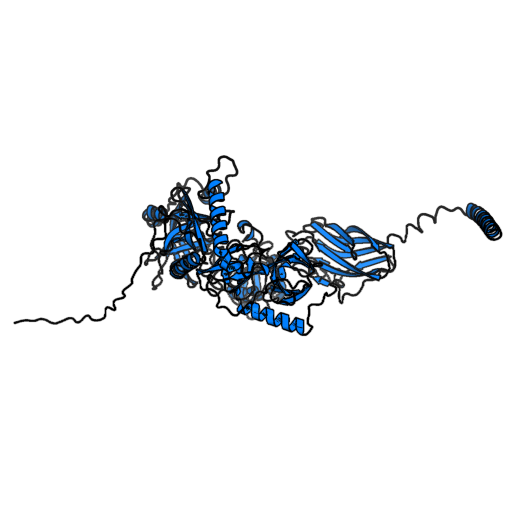638 1.00 76.00 458 GLN A CA 1
ATOM 3322 C C . GLN A 1 458 ? -11.195 15.930 -21.969 1.00 76.00 458 GLN A C 1
ATOM 3324 O O . GLN A 1 458 ? -10.836 16.440 -23.025 1.00 76.00 458 GLN A O 1
ATOM 3329 N N . ALA A 1 459 ? -12.022 14.883 -21.923 1.00 78.62 459 ALA A N 1
ATOM 3330 C CA . ALA A 1 459 ? -12.634 14.278 -23.104 1.00 78.62 459 ALA A CA 1
ATOM 3331 C C . ALA A 1 459 ? -13.852 15.052 -23.646 1.00 78.62 459 ALA A C 1
ATOM 3333 O O . ALA A 1 459 ? -14.427 14.666 -24.662 1.00 78.62 459 ALA A O 1
ATOM 3334 N N . GLY A 1 460 ? -14.258 16.146 -22.993 1.00 82.81 460 GLY A N 1
ATOM 3335 C CA . GLY A 1 460 ? -15.357 17.000 -23.442 1.00 82.81 460 GLY A CA 1
ATOM 3336 C C . GLY A 1 460 ? -16.762 16.508 -23.079 1.00 82.81 460 GLY A C 1
ATOM 3337 O O . GLY A 1 460 ? -17.728 17.059 -23.608 1.00 82.81 460 GLY A O 1
ATOM 3338 N N . ILE A 1 461 ? -16.884 15.528 -22.179 1.00 90.25 461 ILE A N 1
ATOM 3339 C CA . ILE A 1 461 ? -18.157 15.067 -21.602 1.00 90.25 461 ILE A CA 1
ATOM 3340 C C . ILE A 1 461 ? -18.682 16.134 -20.637 1.00 90.25 461 ILE A C 1
ATOM 3342 O O . ILE A 1 461 ? -17.916 16.714 -19.861 1.00 90.25 461 ILE A O 1
ATOM 3346 N N . ARG A 1 462 ? -19.988 16.406 -20.680 1.00 89.62 462 ARG A N 1
ATOM 3347 C CA . ARG A 1 462 ? -20.640 17.477 -19.914 1.00 89.62 462 ARG A CA 1
ATOM 3348 C C . ARG A 1 462 ? -21.855 16.974 -19.145 1.00 89.62 462 ARG A C 1
ATOM 3350 O O . ARG A 1 462 ? -22.402 15.908 -19.412 1.00 89.62 462 ARG A O 1
ATOM 3357 N N . GLU A 1 463 ? -22.292 17.778 -18.182 1.00 88.75 463 GLU A N 1
ATOM 3358 C CA . GLU A 1 463 ? -23.577 17.575 -17.513 1.00 88.75 463 GLU A CA 1
ATOM 3359 C C . GLU A 1 463 ? -24.721 17.568 -18.536 1.00 88.75 463 GLU A C 1
ATOM 3361 O O . GLU A 1 463 ? -24.769 18.408 -19.437 1.00 88.75 463 GLU A O 1
ATOM 3366 N N . GLY A 1 464 ? -25.636 16.607 -18.397 1.00 85.00 464 GLY A N 1
ATOM 3367 C CA . GLY A 1 464 ? -26.743 16.380 -19.329 1.00 85.00 464 GLY A CA 1
ATOM 3368 C C . GLY A 1 464 ? -26.447 15.394 -20.465 1.00 85.00 464 GLY A C 1
ATOM 3369 O O . GLY A 1 464 ? -27.389 14.974 -21.137 1.00 85.00 464 GLY A O 1
ATOM 3370 N N . ASP A 1 465 ? -25.191 14.978 -20.658 1.00 94.81 465 ASP A N 1
ATOM 3371 C CA . ASP A 1 465 ? -24.855 13.847 -21.532 1.00 94.81 465 ASP A CA 1
ATOM 3372 C C . ASP A 1 465 ? -25.293 12.513 -20.897 1.00 94.81 465 ASP A C 1
ATOM 3374 O O . ASP A 1 465 ? -25.619 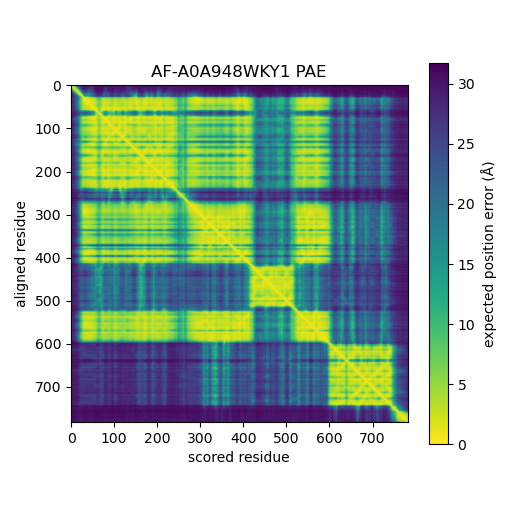12.456 -19.709 1.00 94.81 465 ASP A O 1
ATOM 3378 N N . ALA A 1 466 ? -25.275 11.416 -21.660 1.00 94.12 466 ALA A N 1
ATOM 3379 C CA . ALA A 1 466 ? -25.471 10.073 -21.114 1.00 94.12 466 ALA A CA 1
ATOM 3380 C C . ALA A 1 466 ? -24.364 9.103 -21.535 1.00 94.12 466 ALA A C 1
ATOM 3382 O O . ALA A 1 466 ? -24.002 9.037 -22.707 1.00 94.12 466 ALA A O 1
ATOM 3383 N N . ILE A 1 467 ? -23.856 8.312 -20.592 1.00 95.44 467 ILE A N 1
ATOM 3384 C CA . ILE A 1 467 ? -22.886 7.247 -20.867 1.00 95.44 467 ILE A CA 1
ATOM 3385 C C . ILE A 1 467 ? -23.643 5.981 -21.248 1.00 95.44 467 ILE A C 1
ATOM 3387 O O . ILE A 1 467 ? -24.404 5.463 -20.435 1.00 95.44 467 ILE A O 1
ATOM 3391 N N . VAL A 1 468 ? -23.437 5.492 -22.470 1.00 94.12 468 VAL A N 1
ATOM 3392 C CA . VAL A 1 468 ? -24.141 4.331 -23.037 1.00 94.12 468 VAL A CA 1
ATOM 3393 C C . VAL A 1 468 ? -23.298 3.062 -22.917 1.00 94.12 468 VAL A C 1
ATOM 3395 O O . VAL A 1 468 ? -23.818 2.014 -22.529 1.00 94.12 468 VAL A O 1
ATOM 3398 N N . ARG A 1 469 ? -21.998 3.143 -23.229 1.00 91.69 469 ARG A N 1
ATOM 3399 C CA . ARG A 1 469 ? -21.039 2.032 -23.101 1.00 91.69 469 ARG A CA 1
ATOM 3400 C C . ARG A 1 469 ? -19.680 2.513 -22.611 1.00 91.69 469 ARG A C 1
ATOM 3402 O O . ARG A 1 469 ? -19.299 3.651 -22.874 1.00 91.69 469 ARG A O 1
ATOM 3409 N N . ILE A 1 470 ? -18.940 1.621 -21.961 1.00 88.75 470 ILE A N 1
ATOM 3410 C CA . ILE A 1 470 ? -17.511 1.780 -21.667 1.00 88.75 470 ILE A CA 1
ATOM 3411 C C . ILE A 1 470 ? -16.808 0.485 -22.093 1.00 88.75 470 ILE A C 1
ATOM 3413 O O . ILE A 1 470 ? -17.206 -0.594 -21.663 1.00 88.75 470 ILE A O 1
ATOM 3417 N N . ASP A 1 471 ? -15.818 0.579 -22.978 1.00 78.62 471 ASP A N 1
ATOM 3418 C CA . ASP A 1 471 ? -15.093 -0.539 -23.606 1.00 78.62 471 ASP A CA 1
ATOM 3419 C C . ASP A 1 471 ? -16.015 -1.614 -24.192 1.00 78.62 471 ASP A C 1
ATOM 3421 O O . ASP A 1 471 ? -15.812 -2.817 -24.041 1.00 78.62 471 ASP A O 1
ATOM 3425 N N . GLY A 1 472 ? -17.095 -1.165 -24.834 1.00 78.69 472 GLY A N 1
ATOM 3426 C CA . GLY A 1 472 ? -18.119 -2.038 -25.406 1.00 78.69 472 GLY A CA 1
ATOM 3427 C C . GLY A 1 472 ? -19.090 -2.646 -24.387 1.00 78.69 472 GLY A C 1
ATOM 3428 O O . GLY A 1 472 ? -20.089 -3.236 -24.802 1.00 78.69 472 GLY A O 1
ATOM 3429 N N . VAL A 1 473 ? -18.871 -2.464 -23.079 1.00 83.44 473 VAL A N 1
ATOM 3430 C CA . VAL A 1 473 ? -19.785 -2.906 -22.015 1.00 83.44 473 VAL A CA 1
ATOM 3431 C C . VAL A 1 473 ? -20.948 -1.912 -21.883 1.00 83.44 473 VAL A C 1
ATOM 3433 O O . VAL A 1 473 ? -20.694 -0.733 -21.631 1.00 83.44 473 VAL A O 1
ATOM 3436 N N . PRO A 1 474 ? -22.217 -2.343 -22.035 1.00 87.12 474 PRO A N 1
ATOM 3437 C CA . PRO A 1 474 ? -23.386 -1.488 -21.814 1.00 87.12 474 PRO A CA 1
ATOM 3438 C C . PRO A 1 474 ? -23.502 -1.000 -20.369 1.00 87.12 474 PRO A C 1
ATOM 3440 O O . PRO A 1 474 ? -23.325 -1.783 -19.438 1.00 87.12 474 PRO A O 1
ATOM 3443 N N . ILE A 1 475 ? -23.834 0.281 -20.187 1.00 90.00 475 ILE A N 1
ATOM 3444 C CA . ILE A 1 475 ? -23.981 0.911 -18.868 1.00 90.00 475 ILE A CA 1
ATOM 3445 C C . ILE A 1 475 ? -25.464 1.183 -18.581 1.00 90.00 475 ILE A C 1
ATOM 3447 O O . ILE A 1 475 ? -26.040 2.178 -19.019 1.00 90.00 475 ILE A O 1
ATOM 3451 N N . ASP A 1 476 ? -26.099 0.287 -17.831 1.00 82.31 476 ASP A N 1
ATOM 3452 C CA . ASP A 1 476 ? -27.524 0.335 -17.472 1.00 82.31 476 ASP A CA 1
ATOM 3453 C C . ASP A 1 476 ? -27.791 0.773 -16.018 1.00 82.31 476 ASP A C 1
ATOM 3455 O O . ASP A 1 476 ? -28.929 1.110 -15.676 1.00 82.31 476 ASP A O 1
ATOM 3459 N N . SER A 1 477 ? -26.742 0.859 -15.195 1.00 75.56 477 SER A N 1
ATOM 3460 C CA . SER A 1 477 ? -26.746 1.445 -13.852 1.00 75.56 477 SER A CA 1
ATOM 3461 C C . SER A 1 477 ? -25.444 2.217 -13.572 1.00 75.56 477 SER A C 1
ATOM 3463 O O . SER A 1 477 ? -24.432 1.979 -14.241 1.00 75.56 477 SER A O 1
ATOM 3465 N N . PRO A 1 478 ? -25.419 3.138 -12.588 1.00 66.75 478 PRO A N 1
ATOM 3466 C CA . PRO A 1 478 ? -24.188 3.831 -12.198 1.00 66.75 478 PRO A CA 1
ATOM 3467 C C . PRO A 1 478 ? -23.077 2.871 -11.739 1.00 66.75 478 PRO A C 1
ATOM 3469 O O . PRO A 1 478 ? -21.898 3.112 -11.991 1.00 66.75 478 PRO A O 1
ATOM 3472 N N . GLU A 1 479 ? -23.439 1.757 -11.102 1.00 63.91 479 GLU A N 1
ATOM 3473 C CA . GLU A 1 479 ? -22.508 0.735 -10.617 1.00 63.91 479 GLU A CA 1
ATOM 3474 C C . GLU A 1 479 ? -21.890 -0.080 -11.761 1.00 63.91 479 GLU A C 1
ATOM 3476 O O . GLU A 1 479 ? -20.718 -0.458 -11.676 1.00 63.91 479 GLU A O 1
ATOM 3481 N N . ALA A 1 480 ? -22.642 -0.315 -12.844 1.00 69.12 480 ALA A N 1
ATOM 3482 C CA . ALA A 1 480 ? -22.168 -1.049 -14.019 1.00 69.12 480 ALA A CA 1
ATOM 3483 C C . ALA A 1 480 ? -20.964 -0.364 -14.689 1.00 69.12 480 ALA A C 1
ATOM 3485 O O . ALA A 1 480 ? -20.069 -1.039 -15.197 1.00 69.12 480 ALA A O 1
ATOM 3486 N N . ALA A 1 481 ? -20.879 0.970 -14.609 1.00 72.56 481 ALA A N 1
ATOM 3487 C CA . ALA A 1 481 ? -19.769 1.750 -15.159 1.00 72.56 481 ALA A CA 1
ATOM 3488 C C . ALA A 1 481 ? -18.417 1.459 -14.491 1.00 72.56 481 ALA A C 1
ATOM 3490 O O . ALA A 1 481 ? -17.366 1.662 -15.097 1.00 72.56 481 ALA A O 1
ATOM 3491 N N . ALA A 1 482 ? -18.416 0.970 -13.248 1.00 65.06 482 ALA A N 1
ATOM 3492 C CA . ALA A 1 482 ? -17.181 0.724 -12.515 1.00 65.06 482 ALA A CA 1
ATOM 3493 C C . ALA A 1 482 ? -16.416 -0.503 -13.032 1.00 65.06 482 ALA A C 1
ATOM 3495 O O . ALA A 1 482 ? -15.193 -0.535 -12.938 1.00 65.06 482 ALA A O 1
ATOM 3496 N N . ALA A 1 483 ? -17.103 -1.528 -13.541 1.00 63.88 483 ALA A N 1
ATOM 3497 C CA . ALA A 1 483 ? -16.476 -2.779 -13.969 1.00 63.88 483 ALA A CA 1
ATOM 3498 C C . ALA A 1 483 ? -15.491 -2.615 -15.148 1.00 63.88 483 ALA A C 1
ATOM 3500 O O . ALA A 1 483 ? -14.337 -3.015 -14.980 1.00 63.88 483 ALA A O 1
ATOM 3501 N N . PRO A 1 484 ? -15.872 -2.008 -16.290 1.00 66.19 484 PRO A N 1
ATOM 3502 C CA . PRO A 1 484 ? -14.950 -1.814 -17.409 1.00 66.19 484 PRO A CA 1
ATOM 3503 C C . PRO A 1 484 ? -13.797 -0.869 -17.048 1.00 66.19 484 PRO A C 1
ATOM 3505 O O . PRO A 1 484 ? -12.664 -1.126 -17.416 1.00 66.19 484 PRO A O 1
ATOM 3508 N N . LEU A 1 485 ? -14.018 0.145 -16.207 1.00 68.25 485 LEU A N 1
ATOM 3509 C CA . LEU A 1 485 ? -12.939 1.044 -15.773 1.00 68.25 485 LEU A CA 1
ATOM 3510 C C . LEU A 1 485 ? -11.904 0.379 -14.849 1.00 68.25 485 LEU A C 1
ATOM 3512 O O . LEU A 1 485 ? -10.789 0.870 -14.721 1.00 68.25 485 LEU A O 1
ATOM 3516 N N . ARG A 1 486 ? -12.249 -0.730 -14.183 1.00 58.31 486 ARG A N 1
ATOM 3517 C CA . ARG A 1 486 ? -11.362 -1.407 -13.219 1.00 58.31 486 ARG A CA 1
ATOM 3518 C C . ARG A 1 486 ? -10.259 -2.240 -13.850 1.00 58.31 486 ARG A C 1
ATOM 3520 O O . ARG A 1 486 ? -9.316 -2.579 -13.137 1.00 58.31 486 ARG A O 1
ATOM 3527 N N . VAL A 1 487 ? -10.398 -2.621 -15.118 1.00 53.81 487 VAL A N 1
ATOM 3528 C CA . VAL A 1 487 ? -9.313 -3.313 -15.828 1.00 53.81 487 VAL A CA 1
ATOM 3529 C C . VAL A 1 487 ? -8.226 -2.341 -16.274 1.00 53.81 487 VAL A C 1
ATOM 3531 O O . VAL A 1 487 ? -7.118 -2.782 -16.554 1.00 53.81 487 VAL A O 1
ATOM 3534 N N . HIS A 1 488 ? -8.528 -1.041 -16.264 1.00 51.22 488 HIS A N 1
ATOM 3535 C CA . HIS A 1 488 ? -7.594 -0.001 -16.654 1.00 51.22 488 HIS A CA 1
ATOM 3536 C C . HIS A 1 488 ? -6.770 0.510 -15.480 1.00 51.22 488 HIS A C 1
ATOM 3538 O O . HIS A 1 488 ? -7.271 0.750 -14.374 1.00 51.22 488 HIS A O 1
ATOM 3544 N N . ALA A 1 489 ? -5.492 0.745 -15.741 1.00 48.53 489 ALA A N 1
ATOM 3545 C CA . ALA A 1 489 ? -4.632 1.534 -14.882 1.00 48.53 489 ALA A CA 1
ATOM 3546 C C . ALA A 1 489 ? -4.814 3.037 -15.168 1.00 48.53 489 ALA A C 1
ATOM 3548 O O . ALA A 1 489 ? -5.073 3.448 -16.300 1.00 48.53 489 ALA A O 1
ATOM 3549 N N . PRO A 1 490 ? -4.641 3.911 -14.165 1.00 52.78 490 PRO A N 1
ATOM 3550 C CA . PRO A 1 490 ? -4.588 5.342 -14.419 1.00 52.78 490 PRO A CA 1
ATOM 3551 C C . PRO A 1 490 ? -3.475 5.688 -15.414 1.00 52.78 490 PRO A C 1
ATOM 3553 O O . PRO A 1 490 ? -2.319 5.317 -15.209 1.00 52.78 490 PRO A O 1
ATOM 3556 N N . GLY A 1 491 ? -3.822 6.445 -16.446 1.00 48.97 491 GLY A N 1
ATOM 3557 C CA . GLY A 1 491 ? -2.985 6.770 -17.594 1.00 48.97 491 GLY A CA 1
ATOM 3558 C C . GLY A 1 491 ? -3.427 6.054 -18.871 1.00 48.97 491 GLY A C 1
ATOM 3559 O O . GLY A 1 491 ? -3.173 6.601 -19.945 1.00 48.97 491 GLY A O 1
ATOM 3560 N N . GLU A 1 492 ? -4.105 4.906 -18.753 1.00 47.53 492 GLU A N 1
ATOM 3561 C CA . GLU A 1 492 ? -4.690 4.147 -19.867 1.00 47.53 492 GLU A CA 1
ATOM 3562 C C . GLU A 1 492 ? -5.986 4.801 -20.374 1.00 47.53 492 GLU A C 1
ATOM 3564 O O . GLU A 1 492 ? -6.588 5.644 -19.700 1.00 47.53 492 GLU A O 1
ATOM 3569 N N . SER A 1 493 ? -6.401 4.439 -21.586 1.00 65.62 493 SER A N 1
ATOM 3570 C CA . SER A 1 493 ? -7.605 4.962 -22.233 1.00 65.62 493 SER A CA 1
ATOM 3571 C C . SER A 1 493 ? -8.731 3.936 -22.200 1.00 65.62 493 SER A C 1
ATOM 3573 O O . SER A 1 493 ? -8.506 2.770 -22.512 1.00 65.62 493 SER A O 1
ATOM 3575 N N . ALA A 1 494 ? -9.951 4.392 -21.921 1.00 72.62 494 ALA A N 1
ATOM 3576 C CA . ALA A 1 494 ? -11.167 3.616 -22.146 1.00 72.62 494 ALA A CA 1
ATOM 3577 C C . ALA A 1 494 ? -11.981 4.220 -23.289 1.00 72.62 494 ALA A C 1
ATOM 3579 O O . ALA A 1 494 ? -12.059 5.442 -23.439 1.00 72.62 494 ALA A O 1
ATOM 3580 N N . MET A 1 495 ? -12.624 3.367 -24.079 1.00 81.62 495 MET A N 1
ATOM 3581 C CA . MET A 1 495 ? -13.552 3.805 -25.113 1.00 81.62 495 MET A CA 1
ATOM 3582 C C . MET A 1 495 ? -14.921 4.053 -24.492 1.00 81.62 495 MET A C 1
ATOM 3584 O O . MET A 1 495 ? -15.530 3.135 -23.954 1.00 81.62 495 MET A O 1
ATOM 3588 N N . VAL A 1 496 ? -15.427 5.279 -24.558 1.00 94.69 496 VAL A N 1
ATOM 3589 C CA . VAL A 1 496 ? -16.689 5.665 -23.922 1.00 94.69 496 VAL A CA 1
ATOM 3590 C C . VAL A 1 496 ? -17.681 6.121 -24.979 1.00 94.69 496 VAL A C 1
ATOM 3592 O O . VAL A 1 496 ? -17.475 7.137 -25.640 1.00 94.69 496 VAL A O 1
ATOM 3595 N N . ASP A 1 497 ? -18.787 5.396 -25.110 1.00 94.06 497 ASP A N 1
ATOM 3596 C CA . ASP A 1 497 ? -19.898 5.801 -25.967 1.00 94.06 497 ASP A CA 1
ATOM 3597 C C . ASP A 1 497 ? -20.782 6.784 -25.201 1.00 94.06 497 ASP A C 1
ATOM 3599 O O . ASP A 1 497 ? -21.451 6.418 -24.232 1.00 94.06 497 ASP A O 1
ATOM 3603 N N . VAL A 1 498 ? -20.795 8.036 -25.650 1.00 95.88 498 VAL A N 1
ATOM 3604 C CA . VAL A 1 498 ? -21.522 9.139 -25.021 1.00 95.88 498 VAL A CA 1
ATOM 3605 C C . VAL A 1 498 ? -22.646 9.603 -25.932 1.00 95.88 498 VAL A C 1
ATOM 3607 O O . VAL A 1 498 ? -22.422 10.009 -27.073 1.00 95.88 498 VAL A O 1
ATOM 3610 N N . TRP A 1 499 ? -23.872 9.576 -25.425 1.00 94.69 499 TRP A N 1
ATOM 3611 C CA . TRP A 1 499 ? -25.007 10.237 -26.046 1.00 94.69 499 TRP A CA 1
ATOM 3612 C C . TRP A 1 499 ? -25.027 11.711 -25.641 1.00 94.69 499 TRP A C 1
ATOM 3614 O O . TRP A 1 499 ? -25.074 12.041 -24.458 1.00 94.69 499 TRP A O 1
ATOM 3624 N N . SER A 1 500 ? -24.991 12.600 -26.632 1.00 91.12 500 SER A N 1
ATOM 3625 C CA . SER A 1 500 ? -25.009 14.048 -26.419 1.00 91.12 500 SER A CA 1
ATOM 3626 C C . SER A 1 500 ? -25.702 14.741 -27.588 1.00 91.12 500 SER A C 1
ATOM 3628 O O . SER A 1 500 ? -25.248 14.647 -28.734 1.00 91.12 500 SER A O 1
ATOM 3630 N N . GLY A 1 501 ? -26.811 15.433 -27.307 1.00 80.56 501 GLY A N 1
ATOM 3631 C CA . GLY A 1 501 ? -27.580 16.170 -28.317 1.00 80.56 501 GLY A CA 1
ATOM 3632 C C . GLY A 1 501 ? -28.328 15.284 -29.322 1.00 80.56 501 GLY A C 1
ATOM 3633 O O . GLY A 1 501 ? -28.507 15.690 -30.466 1.00 80.56 501 GLY A O 1
ATOM 3634 N N . GLY A 1 502 ? -28.750 14.079 -28.920 1.00 81.88 502 GLY A N 1
ATOM 3635 C CA . GLY A 1 502 ? -29.538 13.168 -29.765 1.00 81.88 502 GLY A CA 1
ATOM 3636 C C . GLY A 1 502 ? -28.729 12.159 -30.586 1.00 81.88 502 GLY A C 1
ATOM 3637 O O . GLY A 1 502 ? -29.326 11.348 -31.287 1.00 81.88 502 GLY A O 1
ATOM 3638 N N . ALA A 1 503 ? -27.398 12.169 -30.489 1.00 87.25 503 ALA A N 1
ATOM 3639 C CA . ALA A 1 503 ? -26.520 11.223 -31.178 1.00 87.25 503 ALA A CA 1
ATOM 3640 C C . ALA A 1 503 ? -25.479 10.625 -30.222 1.00 87.25 503 ALA A C 1
ATOM 3642 O O . ALA A 1 503 ? -25.039 11.292 -29.283 1.00 87.25 503 ALA A O 1
ATOM 3643 N N . VAL A 1 504 ? -25.069 9.383 -30.492 1.00 90.38 504 VAL A N 1
ATOM 3644 C CA . VAL A 1 504 ? -23.972 8.702 -29.786 1.00 90.38 504 VAL A CA 1
ATOM 3645 C C . VAL A 1 504 ? -22.652 8.998 -30.481 1.00 90.38 504 VAL A C 1
ATOM 3647 O O . VAL A 1 504 ? -22.565 8.938 -31.707 1.00 90.38 504 VAL A O 1
ATOM 3650 N N . ARG A 1 505 ? -21.623 9.299 -29.694 1.00 92.62 505 ARG A N 1
ATOM 3651 C CA . ARG A 1 505 ? -20.241 9.478 -30.136 1.00 92.62 505 ARG A CA 1
ATOM 3652 C C . ARG A 1 505 ? -19.336 8.613 -29.269 1.00 92.62 505 ARG A C 1
ATOM 3654 O O . ARG A 1 505 ? -19.468 8.646 -28.051 1.00 92.62 505 ARG A O 1
ATOM 3661 N N . SER A 1 506 ? -18.422 7.873 -29.886 1.00 90.94 506 SER A N 1
ATOM 3662 C CA . SER A 1 506 ? -17.384 7.133 -29.164 1.00 90.94 506 SER A CA 1
ATOM 3663 C C . SER A 1 506 ? -16.198 8.056 -28.917 1.00 90.94 506 SER A C 1
ATOM 3665 O O . SER A 1 506 ? -15.658 8.644 -29.856 1.00 90.94 506 SER A O 1
ATOM 3667 N N . LEU A 1 507 ? -15.828 8.218 -27.653 1.00 84.38 507 LEU A N 1
ATOM 3668 C CA . LEU A 1 507 ? -14.715 9.043 -27.209 1.00 84.38 507 LEU A CA 1
ATOM 3669 C C . LEU A 1 507 ? -13.647 8.138 -26.606 1.00 84.38 507 LEU A C 1
ATOM 3671 O O . LEU A 1 507 ? -13.939 7.347 -25.713 1.00 84.38 507 LEU A O 1
ATOM 3675 N N . GLU A 1 508 ? -12.405 8.282 -27.052 1.00 79.06 508 GLU A N 1
ATOM 3676 C CA . GLU A 1 508 ? -11.278 7.703 -26.331 1.00 79.06 508 GLU A CA 1
ATOM 3677 C C . GLU A 1 508 ? -10.972 8.595 -25.125 1.00 79.06 508 GLU A C 1
ATOM 3679 O O . GLU A 1 508 ? -10.506 9.727 -25.267 1.00 79.06 508 GLU A O 1
ATOM 3684 N N . VAL A 1 509 ? -11.294 8.111 -23.928 1.00 75.50 509 VAL A N 1
ATOM 3685 C CA . VAL A 1 509 ? -11.153 8.874 -22.692 1.00 75.50 509 VAL A CA 1
ATOM 3686 C C . VAL A 1 509 ? -9.946 8.376 -21.925 1.00 75.50 509 VAL A C 1
ATOM 3688 O O . VAL A 1 509 ? -9.941 7.265 -21.396 1.00 75.50 509 VAL A O 1
ATOM 3691 N N . ARG A 1 510 ? -8.934 9.234 -21.802 1.00 64.88 510 ARG A N 1
ATOM 3692 C CA . ARG A 1 510 ? -7.765 8.943 -20.982 1.00 64.88 510 ARG A CA 1
ATOM 3693 C C . ARG A 1 510 ? -8.106 9.029 -19.498 1.00 64.88 510 ARG A C 1
ATOM 3695 O O . ARG A 1 510 ? -8.473 10.090 -18.988 1.00 64.88 510 ARG A O 1
ATOM 3702 N N . LEU A 1 511 ? -7.974 7.915 -18.794 1.00 69.12 511 LEU A N 1
ATOM 3703 C CA . LEU A 1 511 ? -8.387 7.780 -17.406 1.00 69.12 511 LEU A CA 1
ATOM 3704 C C . LEU A 1 511 ? -7.290 8.273 -16.460 1.00 69.12 511 LEU A C 1
ATOM 3706 O O . LEU A 1 511 ? -6.142 7.856 -16.540 1.00 69.12 511 LEU A O 1
ATOM 3710 N N . LEU A 1 512 ? -7.627 9.176 -15.548 1.00 56.81 512 LEU A N 1
ATOM 3711 C CA . LEU A 1 512 ? -6.687 9.792 -14.614 1.00 56.81 512 LEU A CA 1
ATOM 3712 C C . LEU A 1 512 ? -6.728 9.072 -13.261 1.00 56.81 512 LEU A C 1
ATOM 3714 O O . LEU A 1 512 ? -7.479 8.113 -13.080 1.00 56.81 512 LEU A O 1
ATOM 3718 N N . ARG A 1 513 ? -5.911 9.530 -12.302 1.00 58.59 513 ARG A N 1
ATOM 3719 C CA . ARG A 1 513 ? -6.088 9.215 -10.871 1.00 58.59 513 ARG A CA 1
ATOM 3720 C C . ARG A 1 513 ? -6.920 10.302 -10.204 1.00 58.59 513 ARG A C 1
ATOM 3722 O O . ARG A 1 513 ? -6.695 11.470 -10.535 1.00 58.59 513 ARG A O 1
ATOM 3729 N N . PRO A 1 514 ? -7.817 9.960 -9.263 1.00 53.00 514 PRO A N 1
ATOM 3730 C CA . PRO A 1 514 ? -8.543 10.954 -8.484 1.00 53.00 514 PRO A CA 1
ATOM 3731 C C . PRO A 1 514 ? -7.559 11.930 -7.834 1.00 53.00 514 PRO A C 1
ATOM 3733 O O . PRO A 1 514 ? -6.723 11.526 -7.033 1.00 53.00 514 PRO A O 1
ATOM 3736 N N . THR A 1 515 ? -7.628 13.209 -8.194 1.00 44.34 515 THR A N 1
ATOM 3737 C CA . THR A 1 515 ? -6.715 14.240 -7.668 1.00 44.34 515 THR A CA 1
ATOM 3738 C C . THR A 1 515 ? -7.152 14.764 -6.302 1.00 44.34 515 THR A C 1
ATOM 3740 O O . THR A 1 515 ? -6.346 15.348 -5.588 1.00 44.34 515 THR A O 1
ATOM 3743 N N . TRP A 1 516 ? -8.411 14.530 -5.916 1.00 44.69 516 TRP A N 1
ATOM 3744 C CA . TRP A 1 516 ? -8.949 14.874 -4.596 1.00 44.69 516 TRP A CA 1
ATOM 3745 C C . TRP A 1 516 ? -8.614 13.838 -3.514 1.00 44.69 516 TRP A C 1
ATOM 3747 O O . TRP A 1 516 ? -8.796 14.120 -2.333 1.00 44.69 516 TRP A O 1
ATOM 3757 N N . ILE A 1 517 ? -8.123 12.651 -3.895 1.00 46.72 517 ILE A N 1
ATOM 3758 C CA . ILE A 1 517 ? -7.528 11.695 -2.957 1.00 46.72 517 ILE A CA 1
ATOM 3759 C C . ILE A 1 517 ? -6.018 11.793 -3.123 1.00 46.72 517 ILE A C 1
ATOM 3761 O O . ILE A 1 517 ? -5.410 11.042 -3.886 1.00 46.72 517 ILE A O 1
ATOM 3765 N N . ASP A 1 518 ? -5.397 12.735 -2.418 1.00 46.31 518 ASP A N 1
ATOM 3766 C CA . ASP A 1 518 ? -3.941 12.804 -2.393 1.00 46.31 518 ASP A CA 1
ATOM 3767 C C . ASP A 1 518 ? -3.377 11.710 -1.472 1.00 46.31 518 ASP A C 1
ATOM 3769 O O . ASP A 1 518 ? -3.035 11.928 -0.309 1.00 46.31 518 ASP A O 1
ATOM 3773 N N . VAL A 1 519 ? -3.283 10.490 -2.011 1.00 43.53 519 VAL A N 1
ATOM 3774 C CA . VAL A 1 519 ? -2.617 9.356 -1.349 1.00 43.53 519 VAL A CA 1
ATOM 3775 C C . VAL A 1 519 ? -1.160 9.698 -1.030 1.00 43.53 519 VAL A C 1
ATOM 3777 O O . VAL A 1 519 ? -0.591 9.137 -0.098 1.00 43.53 519 VAL A O 1
ATOM 3780 N N . ARG A 1 520 ? -0.543 10.614 -1.796 1.00 42.28 520 ARG A N 1
ATOM 3781 C CA . ARG A 1 520 ? 0.879 10.961 -1.698 1.00 42.28 520 ARG A CA 1
ATOM 3782 C C . ARG A 1 520 ? 1.152 11.982 -0.603 1.00 42.28 520 ARG A C 1
ATOM 3784 O O . ARG A 1 520 ? 2.169 11.825 0.066 1.00 42.28 520 ARG A O 1
ATOM 3791 N N . ALA A 1 521 ? 0.249 12.938 -0.369 1.00 43.03 521 ALA A N 1
ATOM 3792 C CA . ALA A 1 521 ? 0.359 13.904 0.731 1.00 43.03 521 ALA A CA 1
ATOM 3793 C C . ALA A 1 521 ? 0.552 13.211 2.086 1.00 43.03 521 ALA A C 1
ATOM 3795 O O . ALA A 1 521 ? 1.296 13.699 2.926 1.00 43.03 521 ALA A O 1
ATOM 3796 N N . ASN A 1 522 ? -0.043 12.027 2.259 1.00 49.00 522 ASN A N 1
ATOM 3797 C CA . ASN A 1 522 ? 0.065 11.255 3.490 1.00 49.00 522 ASN A CA 1
ATOM 3798 C C . ASN A 1 522 ? 0.962 10.015 3.377 1.00 49.00 522 ASN A C 1
ATOM 3800 O O . ASN A 1 522 ? 1.118 9.328 4.376 1.00 49.00 522 ASN A O 1
ATOM 3804 N N . ALA A 1 523 ? 1.575 9.706 2.223 1.00 51.75 523 ALA A N 1
ATOM 3805 C CA . ALA A 1 523 ? 2.306 8.445 1.996 1.00 51.75 523 ALA A CA 1
ATOM 3806 C C . ALA A 1 523 ? 3.645 8.323 2.755 1.00 51.75 523 ALA A C 1
ATOM 3808 O O . ALA A 1 523 ? 4.241 7.239 2.771 1.00 51.75 523 ALA A O 1
ATOM 3809 N N . GLY A 1 524 ? 4.150 9.415 3.344 1.00 56.12 524 GLY A N 1
ATOM 3810 C CA . GLY A 1 524 ? 5.434 9.435 4.054 1.00 56.12 524 GLY A CA 1
ATOM 3811 C C . GLY A 1 524 ? 6.625 9.008 3.181 1.00 56.12 524 GLY A C 1
ATOM 3812 O O . GLY A 1 524 ? 7.577 8.414 3.682 1.00 56.12 524 GLY A O 1
ATOM 3813 N N . GLY A 1 525 ? 6.536 9.206 1.859 1.00 65.19 525 GLY A N 1
ATOM 3814 C CA . GLY A 1 525 ? 7.577 8.859 0.888 1.00 65.19 525 GLY A CA 1
ATOM 3815 C C . GLY A 1 525 ? 7.043 8.505 -0.511 1.00 65.19 525 GLY A C 1
ATOM 3816 O O . GLY A 1 525 ? 5.829 8.459 -0.723 1.00 65.19 525 GLY A O 1
ATOM 3817 N N . PRO A 1 526 ? 7.940 8.250 -1.485 1.00 71.25 526 PRO A N 1
ATOM 3818 C CA . PRO A 1 526 ? 7.554 7.846 -2.835 1.00 71.25 526 PRO A CA 1
ATOM 3819 C C . PRO A 1 526 ? 6.817 6.501 -2.852 1.00 71.25 526 PRO A C 1
ATOM 3821 O O . PRO A 1 526 ? 7.207 5.566 -2.155 1.00 71.25 526 PRO A O 1
ATOM 3824 N N . VAL A 1 527 ? 5.795 6.394 -3.703 1.00 77.06 527 VAL A N 1
ATOM 3825 C CA . VAL A 1 527 ? 5.089 5.142 -4.038 1.00 77.06 527 VAL A CA 1
ATOM 3826 C C . VAL A 1 527 ? 5.586 4.588 -5.375 1.00 77.06 527 VAL A C 1
ATOM 3828 O O . VAL A 1 527 ? 6.149 5.334 -6.181 1.00 77.06 527 VAL A O 1
ATOM 3831 N N . SER A 1 528 ? 5.361 3.297 -5.626 1.00 78.75 528 SER A N 1
ATOM 3832 C CA . SER A 1 528 ? 5.747 2.645 -6.885 1.00 78.75 528 SER A CA 1
ATOM 3833 C C . SER A 1 528 ? 5.035 3.256 -8.103 1.00 78.75 528 SER A C 1
ATOM 3835 O O . SER A 1 528 ? 3.889 3.709 -8.000 1.00 78.75 528 SER A O 1
ATOM 3837 N N . ARG A 1 529 ? 5.685 3.244 -9.280 1.00 74.31 529 ARG A N 1
ATOM 3838 C CA . ARG A 1 529 ? 5.115 3.765 -10.542 1.00 74.31 529 ARG A CA 1
ATOM 3839 C C . ARG A 1 529 ? 3.805 3.060 -10.893 1.00 74.31 529 ARG A C 1
ATOM 3841 O O . ARG A 1 529 ? 2.764 3.717 -11.016 1.00 74.31 529 ARG A O 1
ATOM 3848 N N . ARG A 1 530 ? 3.847 1.723 -10.948 1.00 71.38 530 ARG A N 1
ATOM 3849 C CA . ARG A 1 530 ? 2.671 0.841 -10.953 1.00 71.38 530 ARG A CA 1
ATOM 3850 C C . ARG A 1 530 ? 2.468 0.271 -9.551 1.00 71.38 530 ARG A C 1
ATOM 3852 O O . ARG A 1 530 ? 3.339 -0.431 -9.038 1.00 71.38 530 ARG A O 1
ATOM 3859 N N . ALA A 1 531 ? 1.322 0.572 -8.945 1.00 75.38 531 ALA A N 1
ATOM 3860 C CA . ALA A 1 531 ? 1.014 0.229 -7.555 1.00 75.38 531 ALA A CA 1
ATOM 3861 C C . ALA A 1 531 ? -0.122 -0.801 -7.392 1.00 75.38 531 ALA A C 1
ATOM 3863 O O . ALA A 1 531 ? -0.366 -1.268 -6.283 1.00 75.38 531 ALA A O 1
ATOM 3864 N N . THR A 1 532 ? -0.821 -1.160 -8.470 1.00 72.06 532 THR A N 1
ATOM 3865 C CA . THR A 1 532 ? -2.001 -2.042 -8.471 1.00 72.06 532 THR A CA 1
ATOM 3866 C C . THR A 1 532 ? -2.110 -2.806 -9.800 1.00 72.06 532 THR A C 1
ATOM 3868 O O . THR A 1 532 ? -1.315 -2.575 -10.712 1.00 72.06 532 THR A O 1
ATOM 3871 N N . GLY A 1 533 ? -3.095 -3.709 -9.919 1.00 68.88 533 GLY A N 1
ATOM 3872 C CA . GLY A 1 533 ? -3.393 -4.429 -11.166 1.00 68.88 533 GLY A CA 1
ATOM 3873 C C . GLY A 1 533 ? -2.633 -5.748 -11.341 1.00 68.88 533 GLY A C 1
ATOM 3874 O O . GLY A 1 533 ? -2.610 -6.309 -12.428 1.00 68.88 533 GLY A O 1
ATOM 3875 N N . PHE A 1 534 ? -2.020 -6.266 -10.282 1.00 77.50 534 PHE A N 1
ATOM 3876 C CA . PHE A 1 534 ? -1.219 -7.493 -10.302 1.00 77.50 534 PHE A CA 1
ATOM 3877 C C . PHE A 1 534 ? -2.051 -8.780 -10.174 1.00 77.50 534 PHE A C 1
ATOM 3879 O O . PHE A 1 534 ? -1.496 -9.874 -10.092 1.00 77.50 534 PHE A O 1
ATOM 3886 N N . GLY A 1 535 ? -3.380 -8.678 -10.076 1.00 78.88 535 GLY A N 1
ATOM 3887 C CA . GLY A 1 535 ? -4.235 -9.794 -9.670 1.00 78.88 535 GLY A CA 1
ATOM 3888 C C . GLY A 1 535 ? -4.165 -10.048 -8.160 1.00 78.88 535 GLY A C 1
ATOM 3889 O O . GLY A 1 535 ? -4.106 -9.097 -7.373 1.00 78.88 535 GLY A O 1
ATOM 3890 N N . GLU A 1 536 ? -4.213 -11.320 -7.754 1.00 88.00 536 GLU A N 1
ATOM 3891 C CA . GLU A 1 536 ? -4.134 -11.728 -6.345 1.00 88.00 536 GLU A CA 1
ATOM 3892 C C . GLU A 1 536 ? -2.749 -11.441 -5.746 1.00 88.00 536 GLU A C 1
ATOM 3894 O O . GLU A 1 536 ? -1.724 -11.790 -6.341 1.00 88.00 536 GLU A O 1
ATOM 3899 N N . VAL A 1 537 ? -2.744 -10.804 -4.570 1.00 93.00 537 VAL A N 1
ATOM 3900 C CA . VAL A 1 537 ? -1.544 -10.353 -3.851 1.00 93.00 537 VAL A CA 1
ATOM 3901 C C . VAL A 1 537 ? -1.638 -10.646 -2.354 1.00 93.00 537 VAL A C 1
ATOM 3903 O O . VAL A 1 537 ? -2.723 -10.760 -1.780 1.00 93.00 537 VAL A O 1
ATOM 3906 N N . ILE A 1 538 ? -0.479 -10.692 -1.705 1.00 96.25 538 ILE A N 1
ATOM 3907 C CA . ILE A 1 538 ? -0.332 -10.594 -0.255 1.00 96.25 538 ILE A CA 1
ATOM 3908 C C . ILE A 1 538 ? -0.202 -9.105 0.071 1.00 96.25 538 ILE A C 1
ATOM 3910 O O . ILE A 1 538 ? 0.782 -8.474 -0.305 1.00 96.25 538 ILE A O 1
ATOM 3914 N N . GLN A 1 539 ? -1.194 -8.525 0.747 1.00 94.88 539 GLN A N 1
ATOM 3915 C CA . GLN A 1 539 ? -1.035 -7.197 1.341 1.00 94.88 539 GLN A CA 1
ATOM 3916 C C . GLN A 1 539 ? -0.454 -7.344 2.746 1.00 94.88 539 GLN A C 1
ATOM 3918 O O . GLN A 1 539 ? -1.014 -8.092 3.549 1.00 94.88 539 GLN A O 1
ATOM 3923 N N . HIS A 1 540 ? 0.598 -6.593 3.055 1.00 95.88 540 HIS A N 1
ATOM 3924 C CA . HIS A 1 540 ? 1.132 -6.459 4.407 1.00 95.88 540 HIS A CA 1
ATOM 3925 C C . HIS A 1 540 ? 1.407 -4.993 4.759 1.00 95.88 540 HIS A C 1
ATOM 3927 O O . HIS A 1 540 ? 1.477 -4.127 3.882 1.00 95.88 540 HIS A O 1
ATOM 3933 N N . ASP A 1 541 ? 1.553 -4.730 6.054 1.00 93.88 541 ASP A N 1
ATOM 3934 C CA . ASP A 1 541 ? 1.789 -3.401 6.637 1.00 93.88 541 ASP A CA 1
ATOM 3935 C C . ASP A 1 541 ? 3.279 -3.036 6.784 1.00 93.88 541 ASP A C 1
ATOM 3937 O O . ASP A 1 541 ? 3.616 -1.895 7.092 1.00 93.88 541 ASP A O 1
ATOM 3941 N N . GLY A 1 542 ? 4.180 -3.993 6.541 1.00 92.00 542 GLY A N 1
ATOM 3942 C CA . GLY A 1 542 ? 5.624 -3.754 6.517 1.00 92.00 542 GLY A CA 1
ATOM 3943 C C . GLY A 1 542 ? 6.008 -2.634 5.541 1.00 92.00 542 GLY A C 1
ATOM 3944 O O . GLY A 1 542 ? 5.659 -2.668 4.358 1.00 92.00 542 GLY A O 1
ATOM 3945 N N . VAL A 1 543 ? 6.745 -1.641 6.040 1.00 86.75 543 VAL A N 1
ATOM 3946 C CA . VAL A 1 543 ? 7.116 -0.436 5.285 1.00 86.75 543 VAL A CA 1
ATOM 3947 C C . VAL A 1 543 ? 8.322 -0.721 4.390 1.00 86.75 543 VAL A C 1
ATOM 3949 O O . VAL A 1 543 ? 9.456 -0.741 4.866 1.00 86.75 543 VAL A O 1
ATOM 3952 N N . VAL A 1 544 ? 8.078 -0.903 3.089 1.00 90.88 544 VAL A N 1
ATOM 3953 C CA . VAL A 1 544 ? 9.117 -1.143 2.073 1.00 90.88 544 VAL A CA 1
ATOM 3954 C C . VAL A 1 544 ? 9.198 0.064 1.134 1.00 90.88 544 VAL A C 1
ATOM 3956 O O . VAL A 1 544 ? 8.188 0.424 0.530 1.00 90.88 544 VAL A O 1
ATOM 3959 N N . PRO A 1 545 ? 10.355 0.737 0.996 1.00 88.12 545 PRO A N 1
ATOM 3960 C CA . PRO A 1 545 ? 10.529 1.840 0.051 1.00 88.12 545 PRO A CA 1
ATOM 3961 C C . PRO A 1 545 ? 10.239 1.443 -1.402 1.00 88.12 545 PRO A C 1
ATOM 3963 O O . PRO A 1 545 ? 10.515 0.320 -1.818 1.00 88.12 545 PRO A O 1
ATOM 3966 N N . ALA A 1 546 ? 9.724 2.380 -2.206 1.00 85.00 546 ALA A N 1
ATOM 3967 C CA . ALA A 1 546 ? 9.411 2.111 -3.613 1.00 85.00 546 ALA A CA 1
ATOM 3968 C C . ALA A 1 546 ? 10.645 1.700 -4.437 1.00 85.00 546 ALA A C 1
ATOM 3970 O O . ALA A 1 546 ? 10.514 0.879 -5.335 1.00 85.00 546 ALA A O 1
ATOM 3971 N N . ASN A 1 547 ? 11.834 2.208 -4.100 1.00 87.19 547 ASN A N 1
ATOM 3972 C CA . ASN A 1 547 ? 13.112 1.824 -4.710 1.00 87.19 547 ASN A CA 1
ATOM 3973 C C . ASN A 1 547 ? 13.722 0.537 -4.113 1.00 87.19 547 ASN A C 1
ATOM 3975 O O . ASN A 1 547 ? 14.834 0.166 -4.478 1.00 87.19 547 ASN A O 1
ATOM 3979 N N . SER A 1 548 ? 13.013 -0.153 -3.217 1.00 92.56 548 SER A N 1
ATOM 3980 C CA . SER A 1 548 ? 13.442 -1.422 -2.611 1.00 92.56 548 SER A CA 1
ATOM 3981 C C . SER A 1 548 ? 12.435 -2.562 -2.814 1.00 92.56 548 SER A C 1
ATOM 3983 O O . SER A 1 548 ? 12.592 -3.652 -2.259 1.00 92.56 548 SER A O 1
ATOM 3985 N N . VAL A 1 549 ? 11.399 -2.333 -3.629 1.00 94.62 549 VAL A N 1
ATOM 3986 C CA . VAL A 1 549 ? 10.561 -3.409 -4.184 1.00 94.62 549 VAL A CA 1
ATOM 3987 C C . VAL A 1 549 ? 11.386 -4.267 -5.150 1.00 94.62 549 VAL A C 1
ATOM 3989 O O . VAL A 1 549 ? 12.429 -3.827 -5.627 1.00 94.62 549 VAL A O 1
ATOM 3992 N N . GLY A 1 550 ? 10.924 -5.481 -5.440 1.00 95.69 550 GLY A N 1
ATOM 3993 C CA . GLY A 1 550 ? 11.705 -6.520 -6.120 1.00 95.69 550 GLY A CA 1
ATOM 3994 C C . GLY A 1 550 ? 12.479 -7.425 -5.155 1.00 95.69 550 GLY A C 1
ATOM 3995 O O . GLY A 1 550 ? 13.300 -8.222 -5.590 1.00 95.69 550 GLY A O 1
ATOM 3996 N N . THR A 1 551 ? 12.216 -7.310 -3.850 1.00 95.50 551 THR A N 1
ATOM 3997 C CA . THR A 1 551 ? 12.795 -8.148 -2.789 1.00 95.50 551 THR A CA 1
ATOM 3998 C C . THR A 1 551 ? 11.864 -9.307 -2.417 1.00 95.50 551 THR A C 1
ATOM 4000 O O . THR A 1 551 ? 10.642 -9.125 -2.417 1.00 95.50 551 THR A O 1
ATOM 4003 N N . PRO A 1 552 ? 12.392 -10.493 -2.070 1.00 97.00 552 PRO A N 1
ATOM 4004 C CA . PRO A 1 552 ? 11.587 -11.578 -1.537 1.00 97.00 552 PRO A CA 1
ATOM 4005 C C . PRO A 1 552 ? 11.091 -11.262 -0.120 1.00 97.00 552 PRO A C 1
ATOM 4007 O O . PRO A 1 552 ? 11.705 -10.502 0.638 1.00 97.00 552 PRO A O 1
ATOM 4010 N N . ILE A 1 553 ? 9.972 -11.884 0.236 1.00 97.69 553 ILE A N 1
ATOM 4011 C CA . ILE A 1 553 ? 9.463 -11.949 1.605 1.00 97.69 553 ILE A CA 1
ATOM 4012 C C . ILE A 1 553 ? 9.503 -13.390 2.101 1.00 97.69 553 ILE A C 1
ATOM 4014 O O . ILE A 1 553 ? 9.168 -14.321 1.361 1.00 97.69 553 ILE A O 1
ATOM 4018 N N . VAL A 1 554 ? 9.883 -13.559 3.363 1.00 97.44 554 VAL A N 1
ATOM 4019 C CA . VAL A 1 554 ? 9.919 -14.851 4.047 1.00 97.44 554 VAL A CA 1
ATOM 4020 C C . VAL A 1 554 ? 8.918 -14.896 5.196 1.00 97.44 554 VAL A C 1
ATOM 4022 O O . VAL A 1 554 ? 8.573 -13.861 5.766 1.00 97.44 554 VAL A O 1
ATOM 4025 N N . ASP A 1 555 ? 8.427 -16.085 5.526 1.00 97.31 555 ASP A N 1
ATOM 4026 C CA . ASP A 1 555 ? 7.582 -16.297 6.704 1.00 97.31 555 ASP A CA 1
ATOM 4027 C C . ASP A 1 555 ? 8.403 -16.402 8.005 1.00 97.31 555 ASP A C 1
ATOM 4029 O O . ASP A 1 555 ? 9.635 -16.343 8.010 1.00 97.31 555 ASP A O 1
ATOM 4033 N N . SER A 1 556 ? 7.721 -16.603 9.135 1.00 96.38 556 SER A N 1
ATOM 4034 C CA . SER A 1 556 ? 8.352 -16.807 10.447 1.00 96.38 556 SER A CA 1
ATOM 4035 C C . SER A 1 556 ? 9.160 -18.113 10.569 1.00 96.38 556 SER A C 1
ATOM 4037 O O . SER A 1 556 ? 9.755 -18.367 11.620 1.00 96.38 556 SER A O 1
ATOM 4039 N N . GLN A 1 557 ? 9.213 -18.938 9.515 1.00 95.19 557 GLN A N 1
ATOM 4040 C CA . GLN A 1 557 ? 10.076 -20.117 9.382 1.00 95.19 557 GLN A CA 1
ATOM 4041 C C . GLN A 1 557 ? 11.254 -19.891 8.417 1.00 95.19 557 GLN A C 1
ATOM 4043 O O . GLN A 1 557 ? 12.073 -20.793 8.258 1.00 95.19 557 GLN A O 1
ATOM 4048 N N . GLY A 1 558 ? 11.359 -18.715 7.788 1.00 94.94 558 GLY A N 1
ATOM 4049 C CA . GLY A 1 558 ? 12.418 -18.387 6.831 1.00 94.94 558 GLY A CA 1
ATOM 4050 C C . GLY A 1 558 ? 12.172 -18.940 5.425 1.00 94.94 558 GLY A C 1
ATOM 4051 O O . GLY A 1 558 ? 13.094 -18.982 4.613 1.00 94.94 558 GLY A O 1
ATOM 4052 N N . ARG A 1 559 ? 10.950 -19.385 5.108 1.00 96.00 559 ARG A N 1
ATOM 4053 C CA . ARG A 1 559 ? 10.591 -19.855 3.759 1.00 96.00 559 ARG A CA 1
ATOM 4054 C C . ARG A 1 559 ? 10.152 -18.679 2.904 1.00 96.00 559 ARG A C 1
ATOM 4056 O O . ARG A 1 559 ? 9.381 -17.847 3.373 1.00 96.00 559 ARG A O 1
ATOM 4063 N N . VAL A 1 560 ? 10.575 -18.637 1.644 1.00 97.50 560 VAL A N 1
ATOM 4064 C CA . VAL A 1 560 ? 10.154 -17.600 0.691 1.00 97.50 560 VAL A CA 1
ATOM 4065 C C . VAL A 1 560 ? 8.686 -17.801 0.321 1.00 97.50 560 VAL A C 1
ATOM 4067 O O . VAL A 1 560 ? 8.316 -18.805 -0.280 1.00 97.50 560 VAL A O 1
ATOM 4070 N N . VAL A 1 561 ? 7.841 -16.832 0.671 1.00 97.69 561 VAL A N 1
ATOM 4071 C CA . VAL A 1 561 ? 6.382 -16.885 0.446 1.00 97.69 561 VAL A CA 1
ATOM 4072 C C . VAL A 1 561 ? 5.902 -15.898 -0.616 1.00 97.69 561 VAL A C 1
ATOM 4074 O O . VAL A 1 561 ? 4.736 -15.920 -1.019 1.00 97.69 561 VAL A O 1
ATOM 4077 N N . GLY A 1 562 ? 6.791 -15.034 -1.107 1.00 97.62 562 GLY A N 1
ATOM 4078 C CA . GLY A 1 562 ? 6.458 -14.083 -2.157 1.00 97.62 562 GLY A CA 1
ATOM 4079 C C . GLY A 1 562 ? 7.559 -13.087 -2.490 1.00 97.62 562 GLY A C 1
ATOM 4080 O O . GLY A 1 562 ? 8.665 -13.162 -1.964 1.00 97.62 562 GLY A O 1
ATOM 4081 N N . LEU A 1 563 ? 7.221 -12.134 -3.357 1.00 98.12 563 LEU A N 1
ATOM 4082 C CA . LEU A 1 563 ? 8.086 -11.042 -3.807 1.00 98.12 563 LEU A CA 1
ATOM 4083 C C . LEU A 1 563 ? 7.357 -9.705 -3.669 1.00 98.12 563 LEU A C 1
ATOM 4085 O O . LEU A 1 563 ? 6.304 -9.519 -4.279 1.00 98.12 563 LEU A O 1
ATOM 4089 N N . ASN A 1 564 ? 7.921 -8.757 -2.925 1.00 98.12 564 ASN A N 1
ATOM 4090 C CA . ASN A 1 564 ? 7.418 -7.387 -2.846 1.00 98.12 564 ASN A CA 1
ATOM 4091 C C . ASN A 1 564 ? 7.384 -6.752 -4.236 1.00 98.12 564 ASN A C 1
ATOM 4093 O O . ASN A 1 564 ? 8.427 -6.549 -4.851 1.00 98.12 564 ASN A O 1
ATOM 4097 N N . ILE A 1 565 ? 6.195 -6.393 -4.719 1.00 95.75 565 ILE A N 1
ATOM 4098 C CA . ILE A 1 565 ? 5.993 -5.848 -6.066 1.00 95.75 565 ILE A CA 1
ATOM 4099 C C . ILE A 1 565 ? 5.586 -4.380 -6.060 1.00 95.75 565 ILE A C 1
ATOM 4101 O O . ILE A 1 565 ? 5.786 -3.693 -7.057 1.00 95.75 565 ILE A O 1
ATOM 4105 N N . ALA A 1 566 ? 5.003 -3.858 -4.981 1.00 90.44 566 ALA A N 1
ATOM 4106 C CA . ALA A 1 566 ? 4.628 -2.450 -4.939 1.00 90.44 566 ALA A CA 1
ATOM 4107 C C . ALA A 1 566 ? 4.492 -1.909 -3.521 1.00 90.44 566 ALA A C 1
ATOM 4109 O O . ALA A 1 566 ? 3.816 -2.507 -2.687 1.00 90.44 566 ALA A O 1
ATOM 4110 N N . ARG A 1 567 ? 5.012 -0.698 -3.307 1.00 88.38 567 ARG A N 1
ATOM 4111 C CA . ARG A 1 567 ? 4.534 0.187 -2.244 1.00 88.38 567 ARG A CA 1
ATOM 4112 C C . ARG A 1 567 ? 3.382 1.010 -2.810 1.00 88.38 567 ARG A C 1
ATOM 4114 O O . ARG A 1 567 ? 3.609 1.854 -3.681 1.00 88.38 567 ARG A O 1
ATOM 4121 N N . ALA A 1 568 ? 2.164 0.749 -2.350 1.00 78.88 568 ALA A N 1
ATOM 4122 C CA . ALA A 1 568 ? 0.965 1.411 -2.858 1.00 78.88 568 ALA A CA 1
ATOM 4123 C C . ALA A 1 568 ? 0.605 2.681 -2.075 1.00 78.88 568 ALA A C 1
ATOM 4125 O O . ALA A 1 568 ? 0.184 3.665 -2.678 1.00 78.88 568 ALA A O 1
ATOM 4126 N N . ASP A 1 569 ? 0.827 2.686 -0.762 1.00 76.00 569 ASP A N 1
ATOM 4127 C CA . ASP A 1 569 ? 0.766 3.875 0.095 1.00 76.00 569 ASP A CA 1
ATOM 4128 C C . ASP A 1 569 ? 1.675 3.673 1.335 1.00 76.00 569 ASP A C 1
ATOM 4130 O O . ASP A 1 569 ? 2.612 2.872 1.290 1.00 76.00 569 ASP A O 1
ATOM 4134 N N . ARG A 1 570 ? 1.464 4.412 2.435 1.00 77.00 570 ARG A N 1
ATOM 4135 C CA . ARG A 1 570 ? 2.233 4.232 3.690 1.00 77.00 570 ARG A CA 1
ATOM 4136 C C . ARG A 1 570 ? 1.853 3.002 4.517 1.00 77.00 570 ARG A C 1
ATOM 4138 O O . ARG A 1 570 ? 2.567 2.655 5.448 1.00 77.00 570 ARG A O 1
ATOM 4145 N N . MET A 1 571 ? 0.709 2.412 4.199 1.00 79.50 571 MET A N 1
ATOM 4146 C CA . MET A 1 571 ? 0.023 1.329 4.898 1.00 79.50 571 MET A CA 1
ATOM 4147 C C . MET A 1 571 ? 0.055 0.006 4.143 1.00 79.50 571 MET A C 1
ATOM 4149 O O . MET A 1 571 ? -0.203 -1.047 4.723 1.00 79.50 571 MET A O 1
ATOM 4153 N N . LYS A 1 572 ? 0.234 0.079 2.824 1.00 85.94 572 LYS A N 1
ATOM 4154 C CA . LYS A 1 572 ? -0.019 -1.004 1.885 1.00 85.94 572 LYS A CA 1
ATOM 4155 C C . LYS A 1 572 ? 1.248 -1.279 1.095 1.00 85.94 572 LYS A C 1
ATOM 4157 O O . LYS A 1 572 ? 1.573 -0.560 0.143 1.00 85.94 572 LYS A O 1
ATOM 4162 N N . THR A 1 573 ? 1.892 -2.382 1.436 1.00 92.44 573 THR A N 1
ATOM 4163 C CA . THR A 1 573 ? 2.859 -3.036 0.561 1.00 92.44 573 THR A CA 1
ATOM 4164 C C . THR A 1 573 ? 2.209 -4.293 -0.008 1.00 92.44 573 THR A C 1
ATOM 4166 O O . THR A 1 573 ? 1.562 -5.060 0.710 1.00 92.44 573 THR A O 1
ATOM 4169 N N . TYR A 1 574 ? 2.323 -4.476 -1.320 1.00 94.88 574 TYR A N 1
ATOM 4170 C CA . TYR A 1 574 ? 1.861 -5.669 -2.014 1.00 94.88 574 TYR A CA 1
ATOM 4171 C C . TYR A 1 574 ? 3.048 -6.552 -2.370 1.00 94.88 574 TYR A C 1
ATOM 4173 O O . TYR A 1 574 ? 4.019 -6.082 -2.967 1.00 94.88 574 TYR A O 1
ATOM 4181 N N . ALA A 1 575 ? 2.904 -7.841 -2.090 1.00 97.75 575 ALA A N 1
ATOM 4182 C CA . ALA A 1 575 ? 3.775 -8.893 -2.573 1.00 97.75 575 ALA A CA 1
ATOM 4183 C C . ALA A 1 575 ? 3.003 -9.880 -3.461 1.00 97.75 575 ALA A C 1
ATOM 4185 O O . ALA A 1 575 ? 1.832 -10.186 -3.221 1.00 97.75 575 ALA A O 1
ATOM 4186 N N . LEU A 1 576 ? 3.661 -10.384 -4.498 1.00 97.38 576 LEU A N 1
ATOM 4187 C CA . LEU A 1 576 ? 3.175 -11.496 -5.307 1.00 97.38 576 LEU A CA 1
ATOM 4188 C C . LEU A 1 576 ? 3.410 -12.811 -4.550 1.00 97.38 576 LEU A C 1
ATOM 4190 O O . LEU A 1 576 ? 4.523 -13.003 -4.066 1.00 97.38 576 LEU A O 1
ATOM 4194 N N . PRO A 1 577 ? 2.424 -13.724 -4.457 1.00 97.31 577 PRO A N 1
ATOM 4195 C CA . PRO A 1 577 ? 2.641 -15.056 -3.883 1.00 97.31 577 PRO A CA 1
ATOM 4196 C C . PRO A 1 577 ? 3.740 -15.832 -4.627 1.00 97.31 577 PRO A C 1
ATOM 4198 O O . PRO A 1 577 ? 3.785 -15.764 -5.859 1.00 97.31 577 PRO A O 1
ATOM 4201 N N . SER A 1 578 ? 4.574 -16.601 -3.913 1.00 96.69 578 SER A N 1
ATOM 4202 C CA . SER A 1 578 ? 5.729 -17.308 -4.505 1.00 96.69 578 SER A CA 1
ATOM 4203 C C . SER A 1 578 ? 5.335 -18.209 -5.676 1.00 96.69 578 SER A C 1
ATOM 4205 O O . SER A 1 578 ? 5.947 -18.124 -6.734 1.00 96.69 578 SER A O 1
ATOM 4207 N N . ALA A 1 579 ? 4.227 -18.946 -5.562 1.00 94.69 579 ALA A N 1
ATOM 4208 C CA . ALA A 1 579 ? 3.686 -19.784 -6.635 1.00 94.69 579 ALA A CA 1
ATOM 4209 C C . ALA A 1 579 ? 3.460 -19.023 -7.956 1.00 94.69 579 ALA A C 1
ATOM 4211 O O . ALA A 1 579 ? 3.728 -19.532 -9.046 1.00 94.69 579 ALA A O 1
ATOM 4212 N N . ARG A 1 580 ? 2.974 -17.775 -7.869 1.00 94.19 580 ARG A N 1
ATOM 4213 C CA . ARG A 1 580 ? 2.736 -16.925 -9.045 1.00 94.19 580 ARG A CA 1
ATOM 4214 C C . ARG A 1 580 ? 4.035 -16.369 -9.609 1.00 94.19 580 ARG A C 1
ATOM 4216 O O . ARG A 1 580 ? 4.170 -16.291 -10.827 1.00 94.19 580 ARG A O 1
ATOM 4223 N N . VAL A 1 581 ? 4.975 -16.015 -8.732 1.00 97.31 581 VAL A N 1
ATOM 4224 C CA . VAL A 1 581 ? 6.324 -15.599 -9.131 1.00 97.31 581 VAL A CA 1
ATOM 4225 C C . VAL A 1 581 ? 7.019 -16.739 -9.873 1.00 97.31 581 VAL A C 1
ATOM 4227 O O . VAL A 1 581 ? 7.443 -16.534 -11.003 1.00 97.31 581 VAL A O 1
ATOM 4230 N N . ALA A 1 582 ? 7.040 -17.953 -9.319 1.00 96.06 582 ALA A N 1
ATOM 4231 C CA . ALA A 1 582 ? 7.639 -19.124 -9.957 1.00 96.06 582 ALA A CA 1
ATOM 4232 C C . ALA A 1 582 ? 7.015 -19.464 -11.314 1.00 96.06 582 ALA A C 1
ATOM 4234 O O . ALA A 1 582 ? 7.739 -19.769 -12.261 1.00 96.06 582 ALA A O 1
ATOM 4235 N N . ALA A 1 583 ? 5.685 -19.395 -11.439 1.00 93.25 583 ALA A N 1
ATOM 4236 C CA . ALA A 1 583 ? 5.015 -19.627 -12.718 1.00 93.25 583 ALA A CA 1
ATOM 4237 C C . ALA A 1 583 ? 5.447 -18.607 -13.788 1.00 93.25 583 ALA A C 1
ATOM 4239 O O . ALA A 1 583 ? 5.729 -18.988 -14.923 1.00 93.25 583 ALA A O 1
ATOM 4240 N N . SER A 1 584 ? 5.538 -17.328 -13.414 1.00 91.94 584 SER A N 1
ATOM 4241 C CA . SER A 1 584 ? 5.977 -16.251 -14.307 1.00 91.94 584 SER A CA 1
ATOM 4242 C C . SER A 1 584 ? 7.457 -16.362 -14.670 1.00 91.94 584 SER A C 1
ATOM 4244 O O . SER A 1 584 ? 7.807 -16.291 -15.846 1.00 91.94 584 SER A O 1
ATOM 4246 N N . VAL A 1 585 ? 8.320 -16.624 -13.685 1.00 95.62 585 VAL A N 1
ATOM 4247 C CA . VAL A 1 585 ? 9.756 -16.857 -13.887 1.00 95.62 585 VAL A CA 1
ATOM 4248 C C . VAL A 1 585 ? 9.984 -18.005 -14.862 1.00 95.62 585 VAL A C 1
ATOM 4250 O O . VAL A 1 585 ? 10.694 -17.819 -15.846 1.00 95.62 585 VAL A O 1
ATOM 4253 N N . ARG A 1 586 ? 9.328 -19.155 -14.659 1.00 94.38 586 ARG A N 1
ATOM 4254 C CA . ARG A 1 586 ? 9.435 -20.306 -15.566 1.00 94.38 586 ARG A CA 1
ATOM 4255 C C . ARG A 1 586 ? 9.039 -19.939 -16.994 1.00 94.38 586 ARG A C 1
ATOM 4257 O O . ARG A 1 586 ? 9.797 -20.209 -17.917 1.00 94.38 586 ARG A O 1
ATOM 4264 N N . ALA A 1 587 ? 7.893 -19.281 -17.170 1.00 84.38 587 ALA A N 1
ATOM 4265 C CA . ALA A 1 587 ? 7.422 -18.866 -18.489 1.00 84.38 587 ALA A CA 1
ATOM 4266 C C . ALA A 1 587 ? 8.378 -17.866 -19.166 1.00 84.38 587 ALA A C 1
ATOM 4268 O O . ALA A 1 587 ? 8.607 -17.941 -20.372 1.00 84.38 587 ALA A O 1
ATOM 4269 N N . MET A 1 588 ? 8.954 -16.929 -18.408 1.00 89.19 588 MET A N 1
ATOM 4270 C CA . MET A 1 588 ? 9.941 -15.984 -18.931 1.00 89.19 588 MET A CA 1
ATOM 4271 C C . MET A 1 588 ? 11.256 -16.678 -19.311 1.00 89.19 588 MET A C 1
ATOM 4273 O O . MET A 1 588 ? 11.772 -16.410 -20.393 1.00 89.19 588 MET A O 1
ATOM 4277 N N . LEU A 1 589 ? 11.770 -17.588 -18.480 1.00 92.50 589 LEU A N 1
ATOM 4278 C CA . LEU A 1 589 ? 12.989 -18.352 -18.766 1.00 92.50 589 LEU A CA 1
ATOM 4279 C C . LEU A 1 589 ? 12.814 -19.290 -19.969 1.00 92.50 589 LEU A C 1
ATOM 4281 O O . LEU A 1 589 ? 13.695 -19.353 -20.818 1.00 92.50 589 LEU A O 1
ATOM 4285 N N . GLU A 1 590 ? 11.663 -19.957 -20.112 1.00 89.19 590 GLU A N 1
ATOM 4286 C CA . GLU A 1 590 ? 11.346 -20.779 -21.291 1.00 89.19 590 GLU A CA 1
ATOM 4287 C C . GLU A 1 590 ? 11.376 -19.954 -22.587 1.00 89.19 590 GLU A C 1
ATOM 4289 O O . GLU A 1 590 ? 11.911 -20.406 -23.601 1.00 89.19 590 GLU A O 1
ATOM 4294 N N . ARG A 1 591 ? 10.856 -18.719 -22.556 1.00 80.00 591 ARG A N 1
ATOM 4295 C CA . ARG A 1 591 ? 10.924 -17.787 -23.694 1.00 80.00 591 ARG A CA 1
ATOM 4296 C C . ARG A 1 591 ? 12.355 -17.358 -23.999 1.00 80.00 591 ARG A C 1
ATOM 4298 O O . ARG A 1 591 ? 12.755 -17.374 -25.162 1.00 80.00 591 ARG A O 1
ATOM 4305 N N . VAL A 1 592 ? 13.134 -17.031 -22.966 1.00 84.81 592 VAL A N 1
ATOM 4306 C CA . VAL A 1 592 ? 14.558 -16.688 -23.105 1.00 84.81 592 VAL A CA 1
ATOM 4307 C C . VAL A 1 592 ? 15.335 -17.856 -23.722 1.00 84.81 592 VAL A C 1
ATOM 4309 O O . VAL A 1 592 ? 16.048 -17.657 -24.704 1.00 84.81 592 VAL A O 1
ATOM 4312 N N . ALA A 1 593 ? 15.132 -19.080 -23.229 1.00 87.81 593 ALA A N 1
ATOM 4313 C CA . ALA A 1 593 ? 15.758 -20.295 -23.752 1.00 87.81 593 ALA A CA 1
ATOM 4314 C C . ALA A 1 593 ? 15.336 -20.610 -25.199 1.00 87.81 593 ALA A C 1
ATOM 4316 O O . ALA A 1 593 ? 16.138 -21.108 -25.988 1.00 87.81 593 ALA A O 1
ATOM 4317 N N . ALA A 1 594 ? 14.098 -20.278 -25.577 1.00 82.50 594 ALA A N 1
ATOM 4318 C CA . ALA A 1 594 ? 13.612 -20.380 -26.952 1.00 82.50 594 ALA A CA 1
ATOM 4319 C C . ALA A 1 594 ? 14.176 -19.293 -27.893 1.00 82.50 594 ALA A C 1
ATOM 4321 O O . ALA A 1 594 ? 13.874 -19.302 -29.087 1.00 82.50 594 ALA A O 1
ATOM 4322 N N . GLY A 1 595 ? 14.980 -18.354 -27.381 1.00 74.94 595 GLY A N 1
ATOM 4323 C CA . GLY A 1 595 ? 15.510 -17.225 -28.142 1.00 74.94 595 GLY A CA 1
ATOM 4324 C C . GLY A 1 595 ? 14.502 -16.093 -28.368 1.00 74.94 595 GLY A C 1
ATOM 4325 O O . GLY A 1 595 ? 14.835 -15.131 -29.059 1.00 74.94 595 GLY A O 1
ATOM 4326 N N . ASP A 1 596 ? 13.308 -16.160 -27.762 1.00 65.19 596 ASP A N 1
ATOM 4327 C CA . ASP A 1 596 ? 12.327 -15.062 -27.681 1.00 65.19 596 ASP A CA 1
ATOM 4328 C C . ASP A 1 596 ? 12.735 -14.071 -26.579 1.00 65.19 596 ASP A C 1
ATOM 4330 O O . ASP A 1 596 ? 12.003 -13.767 -25.634 1.00 65.19 596 ASP A O 1
ATOM 4334 N N . VAL A 1 597 ? 13.979 -13.610 -26.675 1.00 61.72 597 VAL A N 1
ATOM 4335 C CA . VAL A 1 597 ? 14.535 -12.579 -25.809 1.00 61.72 597 VAL A CA 1
ATOM 4336 C C . VAL A 1 597 ? 14.049 -11.239 -26.338 1.00 61.72 597 VAL A C 1
ATOM 4338 O O . VAL A 1 597 ? 14.161 -10.973 -27.537 1.00 61.72 597 VAL A O 1
ATOM 4341 N N . LEU A 1 598 ? 13.547 -10.371 -25.451 1.00 56.12 598 LEU A N 1
ATOM 4342 C CA . LEU A 1 598 ? 13.338 -8.962 -25.780 1.00 56.12 598 LEU A CA 1
ATOM 4343 C C . LEU A 1 598 ? 14.657 -8.430 -26.340 1.00 56.12 598 LEU A C 1
ATOM 4345 O O . LEU A 1 598 ? 15.637 -8.289 -25.606 1.00 56.12 598 LEU A O 1
ATOM 4349 N N . SER A 1 599 ? 14.715 -8.223 -27.656 1.00 47.94 599 SER A N 1
ATOM 4350 C CA . SER A 1 599 ? 15.947 -7.745 -28.269 1.00 47.94 599 SER A CA 1
ATOM 4351 C C . SER A 1 599 ? 16.287 -6.369 -27.689 1.00 47.94 599 SER A C 1
ATOM 4353 O O . SER A 1 599 ? 15.400 -5.665 -27.190 1.00 47.94 599 SER A O 1
ATOM 4355 N N . ASP A 1 600 ? 17.565 -5.980 -27.750 1.00 44.47 600 ASP A N 1
ATOM 4356 C CA . ASP A 1 600 ? 17.934 -4.565 -27.655 1.00 44.47 600 ASP A CA 1
ATOM 4357 C C . ASP A 1 600 ? 17.347 -3.895 -28.904 1.00 44.47 600 ASP A C 1
ATOM 4359 O O . ASP A 1 600 ? 18.058 -3.616 -29.869 1.00 44.47 600 ASP A O 1
ATOM 4363 N N . GLU A 1 601 ? 16.019 -3.779 -28.970 1.00 50.00 601 GLU A N 1
ATOM 4364 C CA . GLU A 1 601 ? 15.351 -3.138 -30.080 1.00 50.00 601 GLU A CA 1
ATOM 4365 C C . GLU A 1 601 ? 15.905 -1.730 -30.081 1.00 50.00 601 GLU A C 1
ATOM 4367 O O . GLU A 1 601 ? 15.724 -0.994 -29.107 1.00 50.00 601 GLU A O 1
ATOM 4372 N N . ASP A 1 602 ? 16.584 -1.364 -31.171 1.00 57.19 602 ASP A N 1
ATOM 4373 C CA . ASP A 1 602 ? 16.662 0.027 -31.584 1.00 57.19 602 ASP A CA 1
ATOM 4374 C C . ASP A 1 602 ? 15.281 0.622 -31.275 1.00 57.19 602 ASP A C 1
ATOM 4376 O O . ASP A 1 602 ? 14.289 0.169 -31.855 1.00 57.19 602 ASP A O 1
ATOM 4380 N N . PRO A 1 603 ? 15.154 1.557 -30.320 1.00 57.38 603 PRO A N 1
ATOM 4381 C CA . PRO A 1 603 ? 13.850 2.095 -29.957 1.00 57.38 603 PRO A CA 1
ATOM 4382 C C . PRO A 1 603 ? 13.199 2.825 -31.140 1.00 57.38 603 PRO A C 1
ATOM 4384 O O . PRO A 1 603 ? 12.001 3.092 -31.120 1.00 57.38 603 PRO A O 1
ATOM 4387 N N . ALA A 1 604 ? 13.981 3.117 -32.189 1.00 57.31 604 ALA A N 1
ATOM 4388 C CA . ALA A 1 604 ? 13.549 3.613 -33.488 1.00 57.31 604 ALA A CA 1
ATOM 4389 C C . ALA A 1 604 ? 13.502 2.515 -34.579 1.00 57.31 604 ALA A C 1
ATOM 4391 O O . ALA A 1 604 ? 13.419 2.807 -35.773 1.00 57.31 604 ALA A O 1
ATOM 4392 N N . GLY A 1 605 ? 13.550 1.242 -34.197 1.00 60.22 605 GLY A N 1
ATOM 4393 C CA . GLY A 1 605 ? 13.457 0.088 -35.080 1.00 60.22 605 GLY A CA 1
ATOM 4394 C C . GLY A 1 605 ? 12.128 0.102 -35.829 1.00 60.22 605 GLY A C 1
ATOM 4395 O O . GLY A 1 605 ? 11.071 0.313 -35.233 1.00 60.22 605 GLY A O 1
ATOM 4396 N N . GLY A 1 606 ? 12.196 -0.056 -37.153 1.00 63.44 606 GLY A N 1
ATOM 4397 C CA . GLY A 1 606 ? 11.044 0.077 -38.051 1.00 63.44 606 GLY A CA 1
ATOM 4398 C C . GLY A 1 606 ? 10.650 1.521 -38.399 1.00 63.44 606 GLY A C 1
ATOM 4399 O O . GLY A 1 606 ? 9.799 1.709 -39.265 1.00 63.44 606 GLY A O 1
ATOM 4400 N N . VAL A 1 607 ? 11.274 2.542 -37.795 1.00 78.94 607 VAL A N 1
ATOM 4401 C CA . VAL A 1 607 ? 11.040 3.953 -38.147 1.00 78.94 607 VAL A CA 1
ATOM 4402 C C . VAL A 1 607 ? 11.804 4.305 -39.424 1.00 78.94 607 VAL A C 1
ATOM 4404 O O . VAL A 1 607 ? 13.013 4.094 -39.524 1.00 78.94 607 VAL A O 1
ATOM 4407 N N . ALA A 1 608 ? 11.117 4.867 -40.418 1.00 83.88 608 ALA A N 1
ATOM 4408 C CA . ALA A 1 608 ? 11.767 5.338 -41.638 1.00 83.88 608 ALA A CA 1
ATOM 4409 C C . ALA A 1 608 ? 12.664 6.555 -41.350 1.00 83.88 608 ALA A C 1
ATOM 4411 O O . ALA A 1 608 ? 12.278 7.467 -40.620 1.00 83.88 608 ALA A O 1
ATOM 4412 N N . ALA A 1 609 ? 13.859 6.592 -41.948 1.00 87.44 609 ALA A N 1
ATOM 4413 C CA . ALA A 1 609 ? 14.755 7.733 -41.805 1.00 87.44 609 ALA A CA 1
ATOM 4414 C C . ALA A 1 609 ? 14.245 8.934 -42.616 1.00 87.44 609 ALA A C 1
ATOM 4416 O O . ALA A 1 609 ? 14.088 8.859 -43.837 1.00 87.44 609 ALA A O 1
ATOM 4417 N N . ALA A 1 610 ? 14.016 10.057 -41.941 1.00 90.19 610 ALA A N 1
ATOM 4418 C CA . ALA A 1 610 ? 13.724 11.326 -42.583 1.00 90.19 610 ALA A CA 1
ATOM 4419 C C . ALA A 1 610 ? 14.958 11.847 -43.330 1.00 90.19 610 ALA A C 1
ATOM 4421 O O . ALA A 1 610 ? 16.093 11.706 -42.871 1.00 90.19 610 ALA A O 1
ATOM 4422 N N . ARG A 1 611 ? 14.730 12.491 -44.474 1.00 91.88 611 ARG A N 1
ATOM 4423 C CA . ARG A 1 611 ? 15.779 13.091 -45.305 1.00 91.88 611 ARG A CA 1
ATOM 4424 C C . ARG A 1 611 ? 15.680 14.608 -45.280 1.00 91.88 611 ARG A C 1
ATOM 4426 O O . ARG A 1 611 ? 14.603 15.166 -45.076 1.00 91.88 611 ARG A O 1
ATOM 4433 N N . PHE A 1 612 ? 16.802 15.268 -45.535 1.00 90.69 612 PHE A N 1
ATOM 4434 C CA . PHE A 1 612 ? 16.815 16.708 -45.769 1.00 90.69 612 PHE A CA 1
ATOM 4435 C C . PHE A 1 612 ? 16.072 17.034 -47.068 1.00 90.69 612 PHE A C 1
ATOM 4437 O O . PHE A 1 612 ? 16.318 16.424 -48.110 1.00 90.69 612 PHE A O 1
ATOM 4444 N N . GLY A 1 613 ? 15.158 17.999 -46.994 1.00 84.56 613 GLY A N 1
ATOM 4445 C CA . GLY A 1 613 ? 14.485 18.565 -48.154 1.00 84.56 613 GLY A CA 1
ATOM 4446 C C . GLY A 1 613 ? 15.413 19.458 -48.979 1.00 84.56 613 GLY A C 1
ATOM 4447 O O . GLY A 1 613 ? 16.510 19.827 -48.555 1.00 84.56 613 GLY A O 1
ATOM 4448 N N . ALA A 1 614 ? 14.945 19.857 -50.164 1.00 78.94 614 ALA A N 1
ATOM 4449 C CA . ALA A 1 614 ? 15.667 20.786 -51.040 1.00 78.94 614 ALA A CA 1
ATOM 4450 C C . ALA A 1 614 ? 15.867 22.184 -50.416 1.00 78.94 614 ALA A C 1
ATOM 4452 O O . ALA A 1 614 ? 16.729 22.938 -50.855 1.00 78.94 614 ALA A O 1
ATOM 4453 N N . ASP A 1 615 ? 15.090 22.516 -49.383 1.00 79.50 615 ASP A N 1
ATOM 4454 C CA . ASP A 1 615 ? 15.202 23.738 -48.585 1.00 79.50 615 ASP A CA 1
ATOM 4455 C C . ASP A 1 615 ? 16.306 23.666 -47.511 1.00 79.50 615 ASP A C 1
ATOM 4457 O O . ASP A 1 615 ? 16.525 24.638 -46.790 1.00 79.50 615 ASP A O 1
ATOM 4461 N N . GLY A 1 616 ? 17.013 22.536 -47.402 1.00 83.06 616 GLY A N 1
ATOM 4462 C CA . GLY A 1 616 ? 18.101 22.339 -46.443 1.00 83.06 616 GLY A CA 1
ATOM 4463 C C . GLY A 1 616 ? 17.636 21.995 -45.026 1.00 83.06 616 GLY A C 1
ATOM 4464 O O . GLY A 1 616 ? 18.462 21.978 -44.109 1.00 83.06 616 GLY A O 1
ATOM 4465 N N . PHE A 1 617 ? 16.346 21.697 -44.839 1.00 90.06 617 PHE A N 1
ATOM 4466 C CA . PHE A 1 617 ? 15.772 21.291 -43.557 1.00 90.06 617 PHE A CA 1
ATOM 4467 C C . PHE A 1 617 ? 15.319 19.834 -43.596 1.00 90.06 617 PHE A C 1
ATOM 4469 O O . PHE A 1 617 ? 14.680 19.390 -44.548 1.00 90.06 617 PHE A O 1
ATOM 4476 N N . ALA A 1 618 ? 15.576 19.103 -42.519 1.00 93.62 618 ALA A N 1
ATOM 4477 C CA . ALA A 1 618 ? 14.864 17.871 -42.215 1.00 93.62 618 ALA A CA 1
ATOM 4478 C C . ALA A 1 618 ? 13.809 18.174 -41.145 1.00 93.62 618 ALA A C 1
ATOM 4480 O O . ALA A 1 618 ? 14.105 18.818 -40.135 1.00 93.62 618 ALA A O 1
ATOM 4481 N N . ARG A 1 619 ? 12.571 17.733 -41.381 1.00 93.69 619 ARG A N 1
ATOM 4482 C CA . ARG A 1 619 ? 11.457 17.881 -40.439 1.00 93.69 619 ARG A CA 1
ATOM 4483 C C . ARG A 1 619 ? 11.034 16.498 -39.973 1.00 93.69 619 ARG A C 1
ATOM 4485 O O . ARG A 1 619 ? 10.660 15.653 -40.782 1.00 93.69 619 ARG A O 1
ATOM 4492 N N . LEU A 1 620 ? 11.171 16.263 -38.678 1.00 94.56 620 LEU A N 1
ATOM 4493 C CA . LEU A 1 620 ? 10.841 15.006 -38.025 1.00 94.56 620 LEU A CA 1
ATOM 4494 C C . LEU A 1 620 ? 9.426 15.142 -37.464 1.00 94.56 620 LEU A C 1
ATOM 4496 O O . LEU A 1 620 ? 9.223 15.652 -36.361 1.00 94.56 620 LEU A O 1
ATOM 4500 N N . GLU A 1 621 ? 8.456 14.773 -38.295 1.00 91.44 621 GLU A N 1
ATOM 4501 C CA . GLU A 1 621 ? 7.026 14.935 -38.029 1.00 91.44 621 GLU A CA 1
ATOM 4502 C C . GLU A 1 621 ? 6.495 13.826 -37.090 1.00 91.44 621 GLU A C 1
ATOM 4504 O O . GLU A 1 621 ? 7.018 12.706 -37.098 1.00 91.44 621 GLU A O 1
ATOM 4509 N N . PRO A 1 622 ? 5.421 14.076 -36.322 1.00 88.88 622 PRO A N 1
ATOM 4510 C CA . PRO A 1 622 ? 4.781 13.125 -35.413 1.00 88.88 622 PRO A CA 1
ATOM 4511 C C . PRO A 1 622 ? 4.424 11.785 -36.047 1.00 88.88 622 PRO A C 1
ATOM 4513 O O . PRO A 1 622 ? 4.657 10.743 -35.448 1.00 88.88 622 PRO A O 1
ATOM 4516 N N . GLY A 1 623 ? 3.909 11.800 -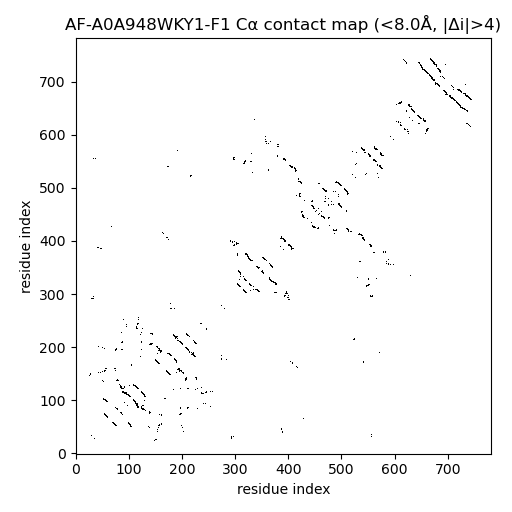37.280 1.00 83.06 623 GLY A N 1
ATOM 4517 C CA . GLY A 1 623 ? 3.531 10.578 -37.998 1.00 83.06 623 GLY A CA 1
ATOM 4518 C C . GLY A 1 623 ? 4.716 9.699 -38.413 1.00 83.06 623 GLY A C 1
ATOM 4519 O O . GLY A 1 623 ? 4.518 8.543 -38.768 1.00 83.06 623 GLY A O 1
ATOM 4520 N N . ALA A 1 624 ? 5.940 10.232 -38.363 1.00 84.75 624 ALA A N 1
ATOM 4521 C CA . ALA A 1 624 ? 7.177 9.493 -38.598 1.00 84.75 624 ALA A CA 1
ATOM 4522 C C . ALA A 1 624 ? 7.892 9.121 -37.286 1.00 84.75 624 ALA A C 1
ATOM 4524 O O . ALA A 1 624 ? 9.012 8.617 -37.330 1.00 84.75 624 ALA A O 1
ATOM 4525 N N . ALA A 1 625 ? 7.283 9.396 -36.129 1.00 86.00 625 ALA A N 1
ATOM 4526 C CA . ALA A 1 625 ? 7.851 9.085 -34.827 1.00 86.00 625 ALA A CA 1
ATOM 4527 C C . ALA A 1 625 ? 7.363 7.723 -34.322 1.00 86.00 625 ALA A C 1
ATOM 4529 O O . ALA A 1 625 ? 6.189 7.381 -34.467 1.00 86.00 625 ALA A O 1
ATOM 4530 N N . ARG A 1 626 ? 8.224 6.994 -33.609 1.00 82.62 626 ARG A N 1
ATOM 4531 C CA . ARG A 1 626 ? 7.773 5.988 -32.638 1.00 82.62 626 ARG A CA 1
ATOM 4532 C C . ARG A 1 626 ? 7.611 6.690 -31.294 1.00 82.62 626 ARG A C 1
ATOM 4534 O O . ARG A 1 626 ? 8.600 7.065 -30.668 1.00 82.62 626 ARG A O 1
ATOM 4541 N N . VAL A 1 627 ? 6.363 6.917 -30.893 1.00 73.12 627 VAL A N 1
ATOM 4542 C CA . VAL A 1 627 ? 6.006 7.558 -29.618 1.00 73.12 627 VAL A CA 1
ATOM 4543 C C . VAL A 1 627 ? 5.748 6.480 -28.573 1.00 73.12 627 VAL A C 1
ATOM 4545 O O . VAL A 1 627 ? 5.058 5.498 -28.843 1.00 73.12 627 VAL A O 1
ATOM 4548 N N . MET A 1 628 ? 6.343 6.636 -27.397 1.00 59.94 628 MET A N 1
ATOM 4549 C CA . MET A 1 628 ? 6.246 5.711 -26.275 1.00 59.94 628 MET A CA 1
ATOM 4550 C C . MET A 1 628 ? 6.133 6.501 -24.969 1.00 59.94 628 MET A C 1
ATOM 4552 O O . MET A 1 628 ? 6.480 7.676 -24.906 1.00 59.94 628 MET A O 1
ATOM 4556 N N . GLY A 1 629 ? 5.693 5.828 -23.912 1.00 48.94 629 GLY A N 1
ATOM 4557 C CA . GLY A 1 629 ? 5.552 6.423 -22.587 1.00 48.94 629 GLY A CA 1
ATOM 4558 C C . GLY A 1 629 ? 4.096 6.633 -22.185 1.00 48.94 629 GLY A C 1
ATOM 4559 O O . GLY A 1 629 ? 3.190 6.442 -22.996 1.00 48.94 629 GLY A O 1
ATOM 4560 N N . PRO A 1 630 ? 3.856 6.911 -20.897 1.00 44.09 630 PRO A N 1
ATOM 4561 C CA . PRO A 1 630 ? 2.532 6.793 -20.306 1.00 44.09 630 PRO A CA 1
ATOM 4562 C C . PRO A 1 630 ? 1.607 7.950 -20.673 1.00 44.09 630 PRO A C 1
ATOM 4564 O O . PRO A 1 630 ? 0.395 7.779 -20.565 1.00 44.09 630 PRO A O 1
ATOM 4567 N N . THR A 1 631 ? 2.138 9.121 -21.042 1.00 51.22 631 THR A N 1
ATOM 4568 C CA . THR A 1 631 ? 1.360 10.335 -21.303 1.00 51.22 631 THR A CA 1
ATOM 4569 C C . THR A 1 631 ? 1.510 10.891 -22.727 1.00 51.22 631 THR A C 1
ATOM 4571 O O . THR A 1 631 ? 0.586 11.571 -23.179 1.00 51.22 631 THR A O 1
ATOM 4574 N N . ALA A 1 632 ? 2.581 10.557 -23.455 1.00 63.41 632 ALA A N 1
ATOM 4575 C CA . ALA A 1 632 ? 2.823 11.014 -24.822 1.00 63.41 632 ALA A CA 1
ATOM 4576 C C . ALA A 1 632 ? 1.900 10.343 -25.848 1.00 63.41 632 ALA A C 1
ATOM 4578 O O . ALA A 1 632 ? 1.861 9.121 -25.977 1.00 63.41 632 ALA A O 1
ATOM 4579 N N . VAL A 1 633 ? 1.193 11.159 -26.629 1.00 67.75 633 VAL A N 1
ATOM 4580 C CA . VAL A 1 633 ? 0.237 10.694 -27.642 1.00 67.75 633 VAL A CA 1
ATOM 4581 C C . VAL A 1 633 ? 0.359 11.504 -28.924 1.00 67.75 633 VAL A C 1
ATOM 4583 O O . VAL A 1 633 ? 0.637 12.705 -28.893 1.00 67.75 633 VAL A O 1
ATOM 4586 N N . VAL A 1 634 ? 0.123 10.853 -30.065 1.00 81.81 634 VAL A N 1
ATOM 4587 C CA . VAL A 1 634 ? -0.029 11.550 -31.346 1.00 81.81 634 VAL A CA 1
ATOM 4588 C C . VAL A 1 634 ? -1.448 12.111 -31.411 1.00 81.81 634 VAL A C 1
ATOM 4590 O O . VAL A 1 634 ? -2.421 11.374 -31.525 1.00 81.81 634 VAL A O 1
ATOM 4593 N N . LEU A 1 635 ? -1.557 13.430 -31.321 1.00 78.56 635 LEU A N 1
ATOM 4594 C CA . LEU A 1 635 ? -2.785 14.187 -31.484 1.00 78.56 635 LEU A CA 1
ATOM 4595 C C . LEU A 1 635 ? -3.080 14.361 -32.977 1.00 78.56 635 LEU A C 1
ATOM 4597 O O . LEU A 1 635 ? -2.247 14.871 -33.736 1.00 78.56 635 LEU A O 1
ATOM 4601 N N . ALA A 1 636 ? -4.279 13.954 -33.394 1.00 73.56 636 ALA A N 1
ATOM 4602 C CA . ALA A 1 636 ? -4.786 14.264 -34.723 1.00 73.56 636 ALA A CA 1
ATOM 4603 C C . ALA A 1 636 ? -4.948 15.785 -34.886 1.00 73.56 636 ALA A C 1
ATOM 4605 O O . ALA A 1 636 ? -5.268 16.492 -33.930 1.00 73.56 636 ALA A O 1
ATOM 4606 N N . GLY A 1 637 ? -4.731 16.294 -36.099 1.00 65.19 637 GLY A N 1
ATOM 4607 C CA . GLY A 1 637 ? -4.950 17.709 -36.390 1.00 65.19 637 GLY A CA 1
ATOM 4608 C C . GLY A 1 637 ? -6.410 18.108 -36.155 1.00 65.19 637 GLY A C 1
ATOM 4609 O O . GLY A 1 637 ? -7.323 17.376 -36.528 1.00 65.19 637 GLY A O 1
ATOM 4610 N N . GLU A 1 638 ? -6.636 19.292 -35.578 1.00 53.44 638 GLU A N 1
ATOM 4611 C CA . GLU A 1 638 ? -7.979 19.820 -35.265 1.00 53.44 638 GLU A CA 1
ATOM 4612 C C . GLU A 1 638 ? -8.891 19.974 -36.505 1.00 53.44 638 GLU A C 1
ATOM 4614 O O . GLU A 1 638 ? -10.109 20.086 -36.378 1.00 53.44 638 GLU A O 1
ATOM 4619 N N . ALA A 1 639 ? -8.317 19.959 -37.715 1.00 57.16 639 ALA A N 1
ATOM 4620 C CA . ALA A 1 639 ? -9.020 19.946 -38.995 1.00 57.16 639 ALA A CA 1
ATOM 4621 C C . ALA A 1 639 ? -8.248 19.092 -40.030 1.00 57.16 639 ALA A C 1
ATOM 4623 O O . ALA A 1 639 ? -7.042 18.900 -39.870 1.00 57.16 639 ALA A O 1
ATOM 4624 N N . PRO A 1 640 ? -8.877 18.646 -41.142 1.00 49.69 640 PRO A N 1
ATOM 4625 C CA . PRO A 1 640 ? -8.235 17.809 -42.171 1.00 49.69 640 PRO A CA 1
ATOM 4626 C C . PRO A 1 640 ? -6.965 18.402 -42.813 1.00 49.69 640 PRO A C 1
ATOM 4628 O O . PRO A 1 640 ? -6.225 17.684 -43.478 1.00 49.69 640 PRO A O 1
ATOM 4631 N N . ALA A 1 641 ? -6.731 19.708 -42.645 1.00 55.56 641 ALA A N 1
ATOM 4632 C CA . ALA A 1 641 ? -5.582 20.440 -43.177 1.00 55.56 641 ALA A CA 1
ATOM 4633 C C . ALA A 1 641 ? -4.529 20.808 -42.110 1.00 55.56 641 ALA A C 1
ATOM 4635 O O . ALA A 1 641 ? -3.500 21.392 -42.453 1.00 55.56 641 ALA A O 1
ATOM 4636 N N . THR A 1 642 ? -4.769 20.508 -40.830 1.00 61.62 642 THR A N 1
ATOM 4637 C CA . THR A 1 642 ? -3.851 20.858 -39.738 1.00 61.62 642 THR A CA 1
ATOM 4638 C C . THR A 1 642 ? -2.869 19.703 -39.499 1.00 61.62 642 THR A C 1
ATOM 4640 O O . THR A 1 642 ? -3.316 18.561 -39.382 1.00 61.62 642 THR A O 1
ATOM 4643 N N . PRO A 1 643 ? -1.546 19.950 -39.411 1.00 70.81 643 PRO A N 1
ATOM 4644 C CA . PRO A 1 643 ? -0.573 18.899 -39.111 1.00 70.81 643 PRO A CA 1
ATOM 4645 C C . PRO A 1 643 ? -0.847 18.247 -37.751 1.00 70.81 643 PRO A C 1
ATOM 4647 O O . PRO A 1 643 ? -1.263 18.931 -36.813 1.00 70.81 643 PRO A O 1
ATOM 4650 N N . ALA A 1 644 ? -0.587 16.941 -37.643 1.00 82.62 644 ALA A N 1
ATOM 4651 C CA . ALA A 1 644 ? -0.604 16.228 -36.367 1.00 82.62 644 ALA A CA 1
ATOM 4652 C C . ALA A 1 644 ? 0.448 16.804 -35.400 1.00 82.62 644 ALA A C 1
ATOM 4654 O O . ALA A 1 644 ? 1.411 17.445 -35.826 1.00 82.62 644 ALA A O 1
ATOM 4655 N N . ALA A 1 645 ? 0.283 16.554 -34.103 1.00 89.31 645 ALA A N 1
ATOM 4656 C CA . ALA A 1 645 ? 1.242 16.943 -33.068 1.00 89.31 645 ALA A CA 1
ATOM 4657 C C . ALA A 1 645 ? 1.475 15.785 -32.090 1.00 89.31 645 ALA A C 1
ATOM 4659 O O . ALA A 1 645 ? 0.617 14.928 -31.937 1.00 89.31 645 ALA A O 1
ATOM 4660 N N . ILE A 1 646 ? 2.613 15.747 -31.399 1.00 85.50 646 ILE A N 1
ATOM 4661 C CA . ILE A 1 646 ? 2.796 14.890 -30.220 1.00 85.50 646 ILE A CA 1
ATOM 4662 C C . ILE A 1 646 ? 2.510 15.732 -28.984 1.00 85.50 646 ILE A C 1
ATOM 4664 O O . ILE A 1 646 ? 3.244 16.682 -28.700 1.00 85.50 646 ILE A O 1
ATOM 4668 N N . GLY A 1 647 ? 1.457 15.391 -28.255 1.00 82.38 647 GLY A N 1
ATOM 4669 C CA . GLY A 1 647 ? 1.072 16.046 -27.011 1.00 82.38 647 GLY A CA 1
ATOM 4670 C C . GLY A 1 647 ? 1.276 15.150 -25.799 1.00 82.38 647 GLY A C 1
ATOM 4671 O O . GLY A 1 647 ? 1.733 14.015 -25.907 1.00 82.38 647 GLY A O 1
ATOM 4672 N N . GLY A 1 648 ? 0.910 15.673 -24.630 1.00 73.88 648 GLY A N 1
ATOM 4673 C CA . GLY A 1 648 ? 0.824 14.870 -23.414 1.00 73.88 648 GLY A CA 1
ATOM 4674 C C . GLY A 1 648 ? 2.136 14.659 -22.661 1.00 73.88 648 GLY A C 1
ATOM 4675 O O . GLY A 1 648 ? 2.108 13.915 -21.702 1.00 73.88 648 GLY A O 1
ATOM 4676 N N . TRP A 1 649 ? 3.224 15.356 -23.016 1.00 77.06 649 TRP A N 1
ATOM 4677 C CA . TRP A 1 649 ? 4.538 15.351 -22.344 1.00 77.06 649 TRP A CA 1
ATOM 4678 C C . TRP A 1 649 ? 4.468 15.677 -20.836 1.00 77.06 649 TRP A C 1
ATOM 4680 O O . TRP A 1 649 ? 4.744 16.808 -20.430 1.00 77.06 649 TRP A O 1
ATOM 4690 N N . ALA A 1 650 ? 4.043 14.728 -20.010 1.00 63.09 650 ALA A N 1
ATOM 4691 C CA . ALA A 1 650 ? 3.719 14.919 -18.595 1.00 63.09 650 ALA A CA 1
ATOM 4692 C C . ALA A 1 650 ? 4.398 13.887 -17.683 1.00 63.09 650 ALA A C 1
ATOM 4694 O O . ALA A 1 650 ? 4.319 14.007 -16.461 1.00 63.09 650 ALA A O 1
ATOM 4695 N N . ASP A 1 651 ? 5.108 12.919 -18.257 1.00 58.31 651 ASP A N 1
ATOM 4696 C CA . ASP A 1 651 ? 5.889 11.928 -17.530 1.00 58.31 651 ASP A CA 1
ATOM 4697 C C . ASP A 1 651 ? 7.336 11.897 -18.037 1.00 58.31 651 ASP A C 1
ATOM 4699 O O . ASP A 1 651 ? 7.613 12.192 -19.197 1.00 58.31 651 ASP A O 1
ATOM 4703 N N . VAL A 1 652 ? 8.271 11.525 -17.162 1.00 52.78 652 VAL A N 1
ATOM 4704 C CA . VAL A 1 652 ? 9.680 11.329 -17.537 1.00 52.78 652 VAL A CA 1
ATOM 4705 C C . VAL A 1 652 ? 9.852 10.181 -18.520 1.00 52.78 652 VAL A C 1
ATOM 4707 O O . VAL A 1 652 ? 10.828 10.179 -19.257 1.00 52.78 652 VAL A O 1
ATOM 4710 N N . ASP A 1 653 ? 8.950 9.200 -18.522 1.00 51.09 653 ASP A N 1
ATOM 4711 C CA . ASP A 1 653 ? 9.032 8.032 -19.400 1.00 51.09 653 ASP A CA 1
ATOM 4712 C C . ASP A 1 653 ? 8.406 8.292 -20.787 1.00 51.09 653 ASP A C 1
ATOM 4714 O O . ASP A 1 653 ? 8.461 7.421 -21.657 1.00 51.09 653 ASP A O 1
ATOM 4718 N N . ASP A 1 654 ? 7.841 9.485 -21.015 1.00 66.19 654 ASP A N 1
ATOM 4719 C CA . ASP A 1 654 ? 7.417 9.932 -22.340 1.00 66.19 654 ASP A CA 1
ATOM 4720 C C . ASP A 1 654 ? 8.607 10.130 -23.253 1.00 66.19 654 ASP A C 1
ATOM 4722 O O . ASP A 1 654 ? 9.528 10.893 -22.966 1.00 66.19 654 ASP A O 1
ATOM 4726 N N . VAL A 1 655 ? 8.568 9.485 -24.405 1.00 76.88 655 VAL A N 1
ATOM 4727 C CA . VAL A 1 655 ? 9.651 9.560 -25.362 1.00 76.88 655 VAL A CA 1
ATOM 4728 C C . VAL A 1 655 ? 9.120 9.473 -26.780 1.00 76.88 655 VAL A C 1
ATOM 4730 O O . VAL A 1 655 ? 8.206 8.712 -27.087 1.00 76.88 655 VAL A O 1
ATOM 4733 N N . ALA A 1 656 ? 9.723 10.243 -27.673 1.00 86.00 656 ALA A N 1
ATOM 4734 C CA . ALA A 1 656 ? 9.526 10.073 -29.102 1.00 86.00 656 ALA A CA 1
ATOM 4735 C C . ALA A 1 656 ? 10.869 9.835 -29.784 1.00 86.00 656 ALA A C 1
ATOM 4737 O O . ALA A 1 656 ? 11.859 10.514 -29.490 1.00 86.00 656 ALA A O 1
ATOM 4738 N N . PHE A 1 657 ? 10.881 8.858 -30.686 1.00 87.62 657 PHE A N 1
ATOM 4739 C CA . PHE A 1 657 ? 12.037 8.478 -31.481 1.00 87.62 657 PHE A CA 1
ATOM 4740 C C . PHE A 1 657 ? 11.791 8.748 -32.959 1.00 87.62 657 PHE A C 1
ATOM 4742 O O . PHE A 1 657 ? 10.759 8.365 -33.508 1.00 87.62 657 PHE A O 1
ATOM 4749 N N . TRP A 1 658 ? 12.793 9.322 -33.614 1.00 93.94 658 TRP A N 1
ATOM 4750 C CA . TRP A 1 658 ? 12.873 9.459 -35.064 1.00 93.94 658 TRP A CA 1
ATOM 4751 C C . TRP A 1 658 ? 14.212 8.945 -35.568 1.00 93.94 658 TRP A C 1
ATOM 4753 O O . TRP A 1 658 ? 15.194 8.900 -34.825 1.00 93.94 658 TRP A O 1
ATOM 4763 N N . ARG A 1 659 ? 14.278 8.644 -36.865 1.00 92.38 659 ARG A N 1
ATOM 4764 C CA . ARG A 1 659 ? 15.539 8.439 -37.583 1.00 92.38 659 ARG A CA 1
ATOM 4765 C C . ARG A 1 659 ? 15.723 9.554 -38.600 1.00 92.38 659 ARG A C 1
ATOM 4767 O O . ARG A 1 659 ? 14.758 9.985 -39.227 1.00 92.38 659 ARG A O 1
ATOM 4774 N N . ILE A 1 660 ? 16.955 10.015 -38.774 1.00 93.75 660 ILE A N 1
ATOM 4775 C CA . ILE A 1 660 ? 17.319 11.028 -39.771 1.00 93.75 660 ILE A CA 1
ATOM 4776 C C . ILE A 1 660 ? 18.576 10.590 -40.519 1.00 93.75 660 ILE A C 1
ATOM 4778 O O . ILE A 1 660 ? 19.533 10.104 -39.917 1.00 93.75 660 ILE A O 1
ATOM 4782 N N . GLU A 1 661 ? 18.564 10.747 -41.840 1.00 93.69 661 GLU A N 1
ATOM 4783 C CA . GLU A 1 661 ? 19.708 10.498 -42.713 1.00 93.69 661 GLU A CA 1
ATOM 4784 C C . GLU A 1 661 ? 20.566 11.766 -42.812 1.00 93.69 661 GLU A C 1
ATOM 4786 O O . GLU A 1 661 ? 20.172 12.774 -43.405 1.00 93.69 661 GLU A O 1
ATOM 4791 N N . ILE A 1 662 ? 21.745 11.717 -42.199 1.00 92.44 662 ILE A N 1
ATOM 4792 C CA . ILE A 1 662 ? 22.739 12.784 -42.217 1.00 92.44 662 ILE A CA 1
ATOM 4793 C C . ILE A 1 662 ? 23.544 12.697 -43.517 1.00 92.44 662 ILE A C 1
ATOM 4795 O O . ILE A 1 662 ? 24.225 11.694 -43.743 1.00 92.44 662 ILE A O 1
ATOM 4799 N N . PRO A 1 663 ? 23.521 13.739 -44.370 1.00 86.31 663 PRO A N 1
ATOM 4800 C CA . PRO A 1 663 ? 24.113 13.670 -45.703 1.00 86.31 663 PRO A CA 1
ATOM 4801 C C . PRO A 1 663 ? 25.647 13.659 -45.684 1.00 86.31 663 PRO A C 1
ATOM 4803 O O . PRO A 1 663 ? 26.270 13.093 -46.578 1.00 86.31 663 PRO A O 1
ATOM 4806 N N . SER A 1 664 ? 26.276 14.300 -44.695 1.00 83.56 664 SER A N 1
ATOM 4807 C CA . SER A 1 664 ? 27.731 14.293 -44.516 1.00 83.56 664 SER A CA 1
ATOM 4808 C C . SER A 1 664 ? 28.124 14.763 -43.117 1.00 83.56 664 SER A C 1
ATOM 4810 O O . SER A 1 664 ? 27.313 15.356 -42.405 1.00 83.56 664 SER A O 1
ATOM 4812 N N . MET A 1 665 ? 29.406 14.622 -42.777 1.00 83.31 665 MET A N 1
ATOM 4813 C CA . MET A 1 665 ? 30.005 15.350 -41.656 1.00 83.31 665 MET A CA 1
ATOM 4814 C C . MET A 1 665 ? 29.663 16.850 -41.741 1.00 83.31 665 MET A C 1
ATOM 4816 O O . MET A 1 665 ? 29.673 17.423 -42.838 1.00 83.31 665 MET A O 1
ATOM 4820 N N . GLY A 1 666 ? 29.344 17.477 -40.608 1.00 84.25 666 GLY A N 1
ATOM 4821 C CA . GLY A 1 666 ? 28.967 18.891 -40.557 1.00 84.25 666 GLY A CA 1
ATOM 4822 C C . GLY A 1 666 ? 28.312 19.310 -39.243 1.00 84.25 666 GLY A C 1
ATOM 4823 O O . GLY A 1 666 ? 28.147 18.507 -38.323 1.00 84.25 666 GLY A O 1
ATOM 4824 N N . ARG A 1 667 ? 27.940 20.591 -39.162 1.00 86.44 667 ARG A N 1
ATOM 4825 C CA . ARG A 1 667 ? 27.206 21.163 -38.023 1.00 86.44 667 ARG A CA 1
ATOM 4826 C C . ARG A 1 667 ? 25.717 21.258 -38.323 1.00 86.44 667 ARG A C 1
ATOM 4828 O O . ARG A 1 667 ? 25.328 21.687 -39.412 1.00 86.44 667 ARG A O 1
ATOM 4835 N N . TYR A 1 668 ? 24.907 20.885 -37.341 1.00 90.38 668 TYR A N 1
ATOM 4836 C CA . TYR A 1 668 ? 23.461 20.801 -37.462 1.00 90.38 668 TYR A CA 1
ATOM 4837 C C . TYR A 1 668 ? 22.797 21.524 -36.293 1.00 90.38 668 TYR A C 1
ATOM 4839 O O . TYR A 1 668 ? 23.010 21.170 -35.136 1.00 90.38 668 TYR A O 1
ATOM 4847 N N . ASP A 1 669 ? 21.993 22.538 -36.592 1.00 93.56 669 ASP A N 1
ATOM 4848 C CA . ASP A 1 669 ? 21.136 23.200 -35.615 1.00 93.56 669 ASP A CA 1
ATOM 4849 C C . ASP A 1 669 ? 19.847 22.404 -35.448 1.00 93.56 669 ASP A C 1
ATOM 4851 O O . ASP A 1 669 ? 19.198 22.032 -36.430 1.00 93.56 669 ASP A O 1
ATOM 4855 N N . VAL A 1 670 ? 19.483 22.152 -34.197 1.00 95.31 670 VAL A N 1
ATOM 4856 C CA . VAL A 1 670 ? 18.277 21.432 -33.804 1.00 95.31 670 VAL A CA 1
ATOM 4857 C C . VAL A 1 670 ? 17.328 22.420 -33.140 1.00 95.31 670 VAL A C 1
ATOM 4859 O O . VAL A 1 670 ? 17.702 23.191 -32.253 1.00 95.31 670 VAL A O 1
ATOM 4862 N N . SER A 1 671 ? 16.077 22.410 -33.580 1.00 96.19 671 SER A N 1
ATOM 4863 C CA . SER A 1 671 ? 14.995 23.243 -33.062 1.00 96.19 671 SER A CA 1
ATOM 4864 C C . SER A 1 671 ? 13.723 22.413 -32.894 1.00 96.19 671 SER A C 1
ATOM 4866 O O . SER A 1 671 ? 13.524 21.430 -33.601 1.00 96.19 671 SER A O 1
ATOM 4868 N N . LEU A 1 672 ? 12.838 22.820 -31.991 1.00 96.19 672 LEU A N 1
ATOM 4869 C CA . LEU A 1 672 ? 11.515 22.225 -31.807 1.00 96.19 672 LEU A CA 1
ATOM 4870 C C . LEU A 1 672 ? 10.452 23.193 -32.310 1.00 96.19 672 LEU A C 1
ATOM 4872 O O . LEU A 1 672 ? 10.491 24.370 -31.966 1.00 96.19 672 LEU A O 1
ATOM 4876 N N . ASP A 1 673 ? 9.500 22.718 -33.102 1.00 94.50 673 ASP A N 1
ATOM 4877 C CA . ASP A 1 673 ? 8.276 23.458 -33.405 1.00 94.50 673 ASP A CA 1
ATOM 4878 C C . ASP A 1 673 ? 7.205 23.057 -32.387 1.00 94.50 673 ASP A C 1
ATOM 4880 O O . ASP A 1 673 ? 6.638 21.964 -32.474 1.00 94.50 673 ASP A O 1
ATOM 4884 N N . VAL A 1 674 ? 7.008 23.885 -31.359 1.00 94.06 674 VAL A N 1
ATOM 4885 C CA . VAL A 1 674 ? 6.238 23.521 -30.162 1.00 94.06 674 VAL A CA 1
ATOM 4886 C C . VAL A 1 674 ? 5.240 24.592 -29.761 1.00 94.06 674 VAL A C 1
ATOM 4888 O O . VAL A 1 674 ? 5.500 25.788 -29.878 1.00 94.06 674 VAL A O 1
ATOM 4891 N N . LYS A 1 675 ? 4.115 24.153 -29.203 1.00 92.31 675 LYS A N 1
ATOM 4892 C CA . LYS A 1 675 ? 3.193 24.981 -28.429 1.00 92.31 675 LYS A CA 1
ATOM 4893 C C . LYS A 1 675 ? 3.372 24.636 -26.955 1.00 92.31 675 LYS A C 1
ATOM 4895 O O . LYS A 1 675 ? 3.030 23.543 -26.509 1.00 92.31 675 LYS A O 1
ATOM 4900 N N . GLY A 1 676 ? 3.972 25.548 -26.202 1.00 84.81 676 GLY A N 1
ATOM 4901 C CA . GLY A 1 676 ? 4.239 25.368 -24.778 1.00 84.81 676 GLY A CA 1
ATOM 4902 C C . GLY A 1 676 ? 2.990 25.527 -23.907 1.00 84.81 676 GLY A C 1
ATOM 4903 O O . GLY A 1 676 ? 2.349 26.572 -23.926 1.00 84.81 676 GLY A O 1
ATOM 4904 N N . MET A 1 677 ? 2.658 24.514 -23.110 1.00 82.19 677 MET A N 1
ATOM 4905 C CA . MET A 1 677 ? 1.507 24.517 -22.200 1.00 82.19 677 MET A CA 1
ATOM 4906 C C . MET A 1 677 ? 1.972 24.790 -20.765 1.00 82.19 677 MET A C 1
ATOM 4908 O O . MET A 1 677 ? 2.260 25.936 -20.413 1.00 82.19 677 MET A O 1
ATOM 4912 N N . ALA A 1 678 ? 2.118 23.749 -19.939 1.00 74.62 678 ALA A N 1
ATOM 4913 C CA . ALA A 1 678 ? 2.605 23.873 -18.568 1.00 74.62 678 ALA A CA 1
ATOM 4914 C C . ALA A 1 678 ? 4.117 24.147 -18.481 1.00 74.62 678 ALA A C 1
ATOM 4916 O O . ALA A 1 678 ? 4.604 24.435 -17.387 1.00 74.62 678 ALA A O 1
ATOM 4917 N N . GLY A 1 679 ? 4.851 24.100 -19.604 1.00 74.81 679 GLY A N 1
ATOM 4918 C CA . GLY A 1 679 ? 6.297 24.341 -19.710 1.00 74.81 679 GLY A CA 1
ATOM 4919 C C . GLY A 1 679 ? 7.150 23.423 -18.830 1.00 74.81 679 GLY A C 1
ATOM 4920 O O . GLY A 1 679 ? 6.643 22.569 -18.108 1.00 74.81 679 GLY A O 1
ATOM 4921 N N . GLY A 1 680 ? 8.469 23.561 -18.901 1.00 80.94 680 GLY A N 1
ATOM 4922 C CA . GLY A 1 680 ? 9.386 22.625 -18.246 1.00 80.94 680 GLY A CA 1
ATOM 4923 C C . GLY A 1 680 ? 10.704 22.522 -18.994 1.00 80.94 680 GLY A C 1
ATOM 4924 O O . GLY A 1 680 ? 11.105 23.479 -19.653 1.00 80.94 680 GLY A O 1
ATOM 4925 N N . LYS A 1 681 ? 11.387 21.385 -18.881 1.00 83.88 681 LYS A N 1
ATOM 4926 C CA . LYS A 1 681 ? 12.612 21.098 -19.632 1.00 83.88 681 LYS A CA 1
ATOM 4927 C C . LYS A 1 681 ? 12.431 19.814 -20.428 1.00 83.88 681 LYS A C 1
ATOM 4929 O O . LYS A 1 681 ? 11.796 18.877 -19.955 1.00 83.88 681 LYS A O 1
ATOM 4934 N N . VAL A 1 682 ? 13.008 19.790 -21.617 1.00 85.31 682 VAL A N 1
ATOM 4935 C CA . VAL A 1 682 ? 13.041 18.630 -22.503 1.00 85.31 682 VAL A CA 1
ATOM 4936 C C . VAL A 1 682 ? 14.490 18.316 -22.807 1.00 85.31 682 VAL A C 1
ATOM 4938 O O . VAL A 1 682 ? 15.249 19.212 -23.174 1.00 85.31 682 VAL A O 1
ATOM 4941 N N . ASP A 1 683 ? 14.838 17.045 -22.702 1.00 83.31 683 ASP A N 1
ATOM 4942 C CA . ASP A 1 683 ? 16.062 16.504 -23.257 1.00 83.31 683 ASP A CA 1
ATOM 4943 C C . ASP A 1 683 ? 15.825 16.086 -24.707 1.00 83.31 683 ASP A C 1
ATOM 4945 O O . ASP A 1 683 ? 14.928 15.301 -25.027 1.00 83.31 683 ASP A O 1
ATOM 4949 N N . VAL A 1 684 ? 16.658 16.617 -25.592 1.00 88.12 684 VAL A N 1
ATOM 4950 C CA . VAL A 1 684 ? 16.715 16.280 -27.008 1.00 88.12 684 VAL A CA 1
ATOM 4951 C C . VAL A 1 684 ? 18.066 15.651 -27.270 1.00 88.12 684 VAL A C 1
ATOM 4953 O O . VAL A 1 684 ? 19.110 16.250 -27.016 1.00 88.12 684 VAL A O 1
ATOM 4956 N N . PHE A 1 685 ? 18.045 14.438 -27.793 1.00 83.50 685 PHE A N 1
ATOM 4957 C CA . PHE A 1 685 ? 19.240 13.719 -28.179 1.00 83.50 685 PHE A CA 1
ATOM 4958 C C . PHE A 1 685 ? 19.338 13.658 -29.686 1.00 83.50 685 PHE A C 1
ATOM 4960 O O . PHE A 1 685 ? 18.374 13.286 -30.356 1.00 83.50 685 PHE A O 1
ATOM 4967 N N . PHE A 1 686 ? 20.511 13.998 -30.199 1.00 85.31 686 PHE A N 1
ATOM 4968 C CA . PHE A 1 686 ? 20.853 13.908 -31.608 1.00 85.31 686 PHE A CA 1
ATOM 4969 C C . PHE A 1 686 ? 22.014 12.922 -31.743 1.00 85.31 686 PHE A C 1
ATOM 4971 O O . PHE A 1 686 ? 23.164 13.248 -31.451 1.00 85.31 686 PHE A O 1
ATOM 4978 N N . GLY A 1 687 ? 21.704 11.667 -32.079 1.00 81.38 687 GLY A N 1
ATOM 4979 C CA . GLY A 1 687 ? 22.640 10.564 -31.873 1.00 81.38 687 GLY A CA 1
ATOM 4980 C C . GLY A 1 687 ? 22.971 10.413 -30.384 1.00 81.38 687 GLY A C 1
ATOM 4981 O O . GLY A 1 687 ? 22.077 10.188 -29.568 1.00 81.38 687 GLY A O 1
ATOM 4982 N N . ASN A 1 688 ? 24.250 10.572 -30.037 1.00 73.19 688 ASN A N 1
ATOM 4983 C CA . ASN A 1 688 ? 24.734 10.496 -28.654 1.00 73.19 688 ASN A CA 1
ATOM 4984 C C . ASN A 1 688 ? 24.789 11.860 -27.945 1.00 73.19 688 ASN A C 1
ATOM 4986 O O . ASN A 1 688 ? 24.964 11.899 -26.726 1.00 73.19 688 ASN A O 1
ATOM 4990 N N . ASP A 1 689 ? 24.624 12.966 -28.674 1.00 73.81 689 ASP A N 1
ATOM 4991 C CA . ASP A 1 689 ? 24.695 14.309 -28.099 1.00 73.81 689 ASP A CA 1
ATOM 4992 C C . ASP A 1 689 ? 23.398 14.632 -27.355 1.00 73.81 689 ASP A C 1
ATOM 4994 O O . ASP A 1 689 ? 22.315 14.550 -27.932 1.00 73.81 689 ASP A O 1
ATOM 4998 N N . LEU A 1 690 ? 23.507 15.024 -26.083 1.00 76.00 690 LEU A N 1
ATOM 4999 C CA . LEU A 1 690 ? 22.393 15.485 -25.253 1.00 76.00 690 LEU A CA 1
ATOM 5000 C C . LEU A 1 690 ? 22.322 17.011 -25.238 1.00 76.00 690 LEU A C 1
ATOM 5002 O O . LEU A 1 690 ? 23.297 17.682 -24.905 1.00 76.00 690 LEU A O 1
ATOM 5006 N N . MET A 1 691 ? 21.136 17.550 -25.500 1.00 84.19 691 MET A N 1
ATOM 5007 C CA . MET A 1 691 ? 20.832 18.969 -25.362 1.00 84.19 691 MET A CA 1
ATOM 5008 C C . MET A 1 691 ? 19.535 19.142 -24.573 1.00 84.19 691 MET A C 1
ATOM 5010 O O . MET A 1 691 ? 18.495 18.620 -24.962 1.00 84.19 691 MET A O 1
ATOM 5014 N N . THR A 1 692 ? 19.576 19.905 -23.483 1.00 82.31 692 THR A N 1
ATOM 5015 C CA . THR A 1 692 ? 18.386 20.205 -22.673 1.00 82.31 692 THR A CA 1
ATOM 5016 C C . THR A 1 692 ? 17.876 21.607 -22.987 1.00 82.31 692 THR A C 1
ATOM 5018 O O . THR A 1 692 ? 18.616 22.583 -22.858 1.00 82.31 692 THR A O 1
ATOM 5021 N N . VAL A 1 693 ? 16.596 21.730 -23.331 1.00 89.25 693 VAL A N 1
ATOM 5022 C CA . VAL A 1 693 ? 15.956 23.005 -23.681 1.00 89.25 693 VAL A CA 1
ATOM 5023 C C . VAL A 1 693 ? 14.745 23.278 -22.782 1.00 89.25 693 VAL A C 1
ATOM 5025 O O . VAL A 1 693 ? 13.948 22.370 -22.528 1.00 89.25 693 VAL A O 1
ATOM 5028 N N . PRO A 1 694 ? 14.573 24.506 -22.258 1.00 89.00 694 PRO A N 1
ATOM 5029 C CA . PRO A 1 694 ? 13.349 24.875 -21.564 1.00 89.00 694 PRO A CA 1
ATOM 5030 C C . PRO A 1 694 ? 12.201 25.086 -22.560 1.00 89.00 694 PRO A C 1
ATOM 5032 O O . PRO A 1 694 ? 12.355 25.792 -23.557 1.00 89.00 694 PRO A O 1
ATOM 5035 N N . VAL A 1 695 ? 11.031 24.529 -22.257 1.00 90.69 695 VAL A N 1
ATOM 5036 C CA . VAL A 1 695 ? 9.799 24.771 -23.013 1.00 90.69 695 VAL A CA 1
ATOM 5037 C C . VAL A 1 695 ? 9.037 25.930 -22.365 1.00 90.69 695 VAL A C 1
ATOM 5039 O O . VAL A 1 695 ? 8.716 25.843 -21.171 1.00 90.69 695 VAL A O 1
ATOM 5042 N N . PRO A 1 696 ? 8.748 27.016 -23.108 1.00 84.50 696 PRO A N 1
ATOM 5043 C CA . PRO A 1 696 ? 7.978 28.145 -22.592 1.00 84.50 696 PRO A CA 1
ATOM 5044 C C . PRO A 1 696 ? 6.580 27.737 -22.102 1.00 84.50 696 PRO A C 1
ATOM 5046 O O . PRO A 1 696 ? 6.011 26.751 -22.559 1.00 84.50 696 PRO A O 1
ATOM 5049 N N . ARG A 1 697 ? 6.021 28.500 -21.159 1.00 86.12 697 ARG A N 1
ATOM 5050 C CA . ARG A 1 697 ? 4.674 28.276 -20.606 1.00 86.12 697 ARG A CA 1
ATOM 5051 C C . ARG A 1 697 ? 3.633 29.141 -21.310 1.00 86.12 697 ARG A C 1
ATOM 5053 O O . ARG A 1 697 ? 3.936 30.276 -21.663 1.00 86.12 697 ARG A O 1
ATOM 5060 N N . GLY A 1 698 ? 2.403 28.638 -21.417 1.00 81.38 698 GLY A N 1
ATOM 5061 C CA . GLY A 1 698 ? 1.223 29.429 -21.784 1.00 81.38 698 GLY A CA 1
ATOM 5062 C C . GLY A 1 698 ? 1.217 29.981 -23.212 1.00 81.38 698 GLY A C 1
ATOM 5063 O O . GLY A 1 698 ? 0.618 31.027 -23.456 1.00 81.38 698 GLY A O 1
ATOM 5064 N N . MET A 1 699 ? 1.885 29.317 -24.155 1.00 85.38 699 MET A N 1
ATOM 5065 C CA . MET A 1 699 ? 1.833 29.682 -25.568 1.00 85.38 699 MET A CA 1
ATOM 5066 C C . MET A 1 699 ? 0.465 29.337 -26.162 1.00 85.38 699 MET A C 1
ATOM 5068 O O . MET A 1 699 ? -0.011 28.205 -26.058 1.00 85.38 699 MET A O 1
ATOM 5072 N N . GLN A 1 700 ? -0.154 30.316 -26.823 1.00 80.75 700 GLN A N 1
ATOM 5073 C CA . GLN A 1 700 ? -1.412 30.104 -27.544 1.00 80.75 700 GLN A CA 1
ATOM 5074 C C . GLN A 1 700 ? -1.185 29.465 -28.921 1.00 80.75 700 GLN A C 1
ATOM 5076 O O . GLN A 1 700 ? -1.987 28.628 -29.339 1.00 80.75 700 GLN A O 1
ATOM 5081 N N . ASP A 1 701 ? -0.044 29.768 -29.546 1.00 86.88 701 ASP A N 1
ATOM 5082 C CA . ASP A 1 701 ? 0.344 29.310 -30.880 1.00 86.88 701 ASP A CA 1
ATOM 5083 C C . ASP A 1 701 ? 1.653 28.509 -30.861 1.00 86.88 701 ASP A C 1
ATOM 5085 O O . ASP A 1 701 ? 2.448 28.590 -29.922 1.00 86.88 701 ASP A O 1
ATOM 5089 N N . PHE A 1 702 ? 1.885 27.744 -31.929 1.00 90.62 702 PHE A N 1
ATOM 5090 C CA . PHE A 1 702 ? 3.149 27.045 -32.152 1.00 90.62 702 PHE A CA 1
ATOM 5091 C C . PHE A 1 702 ? 4.269 28.025 -32.507 1.00 90.62 702 PHE A C 1
ATOM 5093 O O . PHE A 1 702 ? 4.081 28.941 -33.311 1.00 90.62 702 PHE A O 1
ATOM 5100 N N . ALA A 1 703 ? 5.447 27.803 -31.932 1.00 91.12 703 ALA A N 1
ATOM 5101 C CA . ALA A 1 703 ? 6.641 28.586 -32.192 1.00 91.12 703 ALA A CA 1
ATOM 5102 C C . ALA A 1 703 ? 7.883 27.693 -32.279 1.00 91.12 703 ALA A C 1
ATOM 5104 O O . ALA A 1 703 ? 8.006 26.677 -31.591 1.00 91.12 703 ALA A O 1
ATOM 5105 N N . ARG A 1 704 ? 8.856 28.122 -33.091 1.00 92.69 704 ARG A N 1
ATOM 5106 C CA . ARG A 1 704 ? 10.149 27.444 -33.197 1.00 92.69 704 ARG A CA 1
ATOM 5107 C C . ARG A 1 704 ? 11.059 27.836 -32.034 1.00 92.69 704 ARG A C 1
ATOM 5109 O O . ARG A 1 704 ? 11.506 28.977 -31.946 1.00 92.69 704 ARG A O 1
ATOM 5116 N N . VAL A 1 705 ? 11.368 26.871 -31.177 1.00 93.69 705 VAL A N 1
ATOM 5117 C CA . VAL A 1 705 ? 12.290 26.997 -30.046 1.00 93.69 705 VAL A CA 1
ATOM 5118 C C . VAL A 1 705 ? 13.617 26.348 -30.418 1.00 93.69 705 VAL A C 1
ATOM 5120 O O . VAL A 1 705 ? 13.680 25.152 -30.696 1.00 93.69 705 VAL A O 1
ATOM 5123 N N . ARG A 1 706 ? 14.696 27.132 -30.430 1.00 93.00 706 ARG A N 1
ATOM 5124 C CA . ARG A 1 706 ? 16.039 26.616 -30.710 1.00 93.00 706 ARG A CA 1
ATOM 5125 C C . ARG A 1 706 ? 16.534 25.764 -29.541 1.00 93.00 706 ARG A C 1
ATOM 5127 O O . ARG A 1 706 ? 16.509 26.228 -28.404 1.00 93.00 706 ARG A O 1
ATOM 5134 N N . VAL A 1 707 ? 17.003 24.552 -29.832 1.00 91.62 707 VAL A N 1
ATOM 5135 C CA . VAL A 1 707 ? 17.553 23.616 -28.839 1.00 91.62 707 VAL A CA 1
ATOM 5136 C C . VAL A 1 707 ? 19.057 23.806 -28.700 1.00 91.62 707 VAL A C 1
ATOM 5138 O O . VAL A 1 707 ? 19.550 24.037 -27.600 1.00 91.62 707 VAL A O 1
ATOM 5141 N N . GLY A 1 708 ? 19.786 23.736 -29.814 1.00 87.44 708 GLY A N 1
ATOM 5142 C CA . GLY A 1 708 ? 21.247 23.763 -29.816 1.00 87.44 708 GLY A CA 1
ATOM 5143 C C . GLY A 1 708 ? 21.845 23.333 -31.153 1.00 87.44 708 GLY A C 1
ATOM 5144 O O . GLY A 1 708 ? 21.119 23.029 -32.094 1.00 87.44 708 GLY A O 1
ATOM 5145 N N . GLU A 1 709 ? 23.175 23.317 -31.232 1.00 88.31 709 GLU A N 1
ATOM 5146 C CA . GLU A 1 709 ? 23.935 22.836 -32.393 1.00 88.31 709 GLU A CA 1
ATOM 5147 C C . GLU A 1 709 ? 24.672 21.545 -32.007 1.00 88.31 709 GLU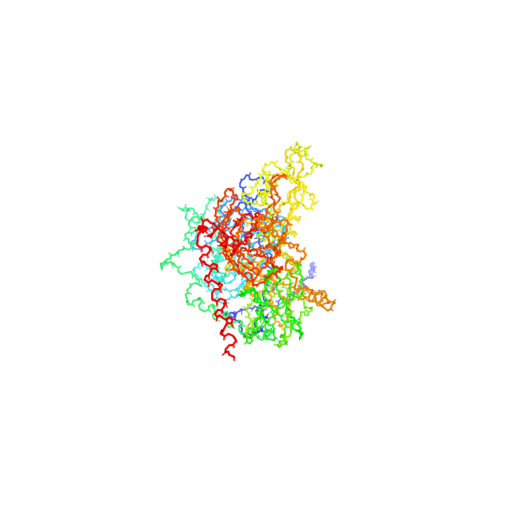 A C 1
ATOM 5149 O O . GLU A 1 709 ? 25.306 21.495 -30.953 1.00 88.31 709 GLU A O 1
ATOM 5154 N N . SER A 1 710 ? 24.608 20.526 -32.863 1.00 85.06 710 SER A N 1
ATOM 5155 C CA . SER A 1 710 ? 25.338 19.258 -32.733 1.00 85.06 710 SER A CA 1
ATOM 5156 C C . SER A 1 710 ? 26.249 19.043 -33.948 1.00 85.06 710 SER A C 1
ATOM 5158 O O . SER A 1 710 ? 26.041 19.621 -35.023 1.00 85.06 710 SER A O 1
ATOM 5160 N N . VAL A 1 711 ? 27.308 18.250 -33.769 1.00 80.75 711 VAL A N 1
ATOM 5161 C CA . VAL A 1 711 ? 28.296 17.952 -34.810 1.00 80.75 711 VAL A CA 1
ATOM 5162 C C . VAL A 1 711 ? 28.192 16.482 -35.188 1.00 80.75 711 VAL A C 1
ATOM 5164 O O . VAL A 1 711 ? 28.510 15.608 -34.389 1.00 80.75 711 VAL A O 1
ATOM 5167 N N . ALA A 1 712 ? 27.820 16.206 -36.437 1.00 77.75 712 ALA A N 1
ATOM 5168 C CA . ALA A 1 712 ? 27.942 14.858 -36.978 1.00 77.75 712 ALA A CA 1
ATOM 5169 C C . ALA A 1 712 ? 29.340 14.692 -37.582 1.00 77.75 712 ALA A C 1
ATOM 5171 O O . ALA A 1 712 ? 29.749 15.493 -38.427 1.00 77.75 712 ALA A O 1
ATOM 5172 N N . MET A 1 713 ? 30.070 13.663 -37.150 1.00 74.12 713 MET A N 1
ATOM 5173 C CA . MET A 1 713 ? 31.448 13.393 -37.588 1.00 74.12 713 MET A CA 1
ATOM 5174 C C . MET A 1 713 ? 31.521 12.632 -38.918 1.00 74.12 713 MET A C 1
ATOM 5176 O O . MET A 1 713 ? 32.556 12.640 -39.578 1.00 74.12 713 MET A O 1
ATOM 5180 N N . GLU A 1 714 ? 30.414 12.029 -39.344 1.00 76.31 714 GLU A N 1
ATOM 5181 C CA . GLU A 1 714 ? 30.278 11.295 -40.599 1.00 76.31 714 GLU A CA 1
ATOM 5182 C C . GLU A 1 714 ? 28.830 11.352 -41.108 1.00 76.31 714 GLU A C 1
ATOM 5184 O O . GLU A 1 714 ? 27.921 11.777 -40.391 1.00 76.31 714 GLU A O 1
ATOM 5189 N N . GLY A 1 715 ? 28.624 10.987 -42.376 1.00 82.12 715 GLY A N 1
ATOM 5190 C CA . GLY A 1 715 ? 27.282 10.795 -42.929 1.00 82.12 715 GLY A CA 1
ATOM 5191 C C . GLY A 1 715 ? 26.724 9.430 -42.530 1.00 82.12 715 GLY A C 1
ATOM 5192 O O . GLY A 1 715 ? 27.480 8.477 -42.364 1.00 82.12 715 GLY A O 1
ATOM 5193 N N . GLY A 1 716 ? 25.407 9.322 -42.387 1.00 87.06 716 GLY A N 1
ATOM 5194 C CA . GLY A 1 716 ? 24.765 8.086 -41.943 1.00 87.06 716 GLY A CA 1
ATOM 5195 C C . GLY A 1 716 ? 23.405 8.318 -41.302 1.00 87.06 716 GLY A C 1
ATOM 5196 O O . GLY A 1 716 ? 22.947 9.448 -41.162 1.00 87.06 716 GLY A O 1
ATOM 5197 N N . THR A 1 717 ? 22.729 7.238 -40.917 1.00 89.25 717 THR A N 1
ATOM 5198 C CA . THR A 1 717 ? 21.458 7.348 -40.189 1.00 89.25 717 THR A CA 1
ATOM 5199 C C . THR A 1 717 ? 21.719 7.479 -38.697 1.00 89.25 717 THR A C 1
ATOM 5201 O O . THR A 1 717 ? 22.419 6.646 -38.131 1.00 89.25 717 THR A O 1
ATOM 5204 N N . ILE A 1 718 ? 21.107 8.472 -38.057 1.00 88.12 718 ILE A N 1
ATOM 5205 C CA . ILE A 1 718 ? 21.160 8.648 -36.603 1.00 88.12 718 ILE A CA 1
ATOM 5206 C C . ILE A 1 718 ? 19.751 8.666 -36.006 1.00 88.12 718 ILE A C 1
ATOM 5208 O O . ILE A 1 718 ? 18.776 9.001 -36.687 1.00 88.12 718 ILE A O 1
ATOM 5212 N N . THR A 1 719 ? 19.657 8.345 -34.718 1.00 86.88 719 THR A N 1
ATOM 5213 C CA . THR A 1 719 ? 18.412 8.424 -33.948 1.00 86.88 719 THR A CA 1
ATOM 5214 C C . THR A 1 719 ? 18.295 9.787 -33.277 1.00 86.88 719 THR A C 1
ATOM 5216 O O . THR A 1 719 ? 19.243 10.269 -32.654 1.00 86.88 719 THR A O 1
ATOM 5219 N N . VAL A 1 720 ? 17.119 10.401 -33.381 1.00 90.81 720 VAL A N 1
ATOM 5220 C CA . VAL A 1 720 ? 16.750 11.594 -32.619 1.00 90.81 720 VAL A CA 1
ATOM 5221 C C . VAL A 1 720 ? 15.736 11.182 -31.565 1.00 90.81 720 VAL A C 1
ATOM 5223 O O . VAL A 1 720 ? 14.714 10.584 -31.895 1.00 90.81 720 VAL A O 1
ATOM 5226 N N . ARG A 1 721 ? 16.026 11.481 -30.298 1.00 88.69 721 ARG A N 1
ATOM 5227 C CA . ARG A 1 721 ? 15.158 11.154 -29.160 1.00 88.69 721 ARG A CA 1
ATOM 5228 C C . ARG A 1 721 ? 14.735 12.426 -28.456 1.00 88.69 721 ARG A C 1
ATOM 5230 O O . ARG A 1 721 ? 15.580 13.266 -28.173 1.00 88.69 721 ARG A O 1
ATOM 5237 N N . LEU A 1 722 ? 13.465 12.532 -28.104 1.00 90.88 722 LEU A N 1
ATOM 5238 C CA . LEU A 1 722 ? 12.951 13.642 -27.314 1.00 90.88 722 LEU A CA 1
ATOM 5239 C C . LEU A 1 722 ? 12.231 13.118 -26.070 1.00 90.88 722 LEU A C 1
ATOM 5241 O O . LEU A 1 722 ? 11.427 12.202 -26.202 1.00 90.88 722 LEU A O 1
ATOM 5245 N N . GLN A 1 723 ? 12.536 13.670 -24.892 1.00 83.62 723 GLN A N 1
ATOM 5246 C CA . GLN A 1 723 ? 12.043 13.185 -23.596 1.00 83.62 723 GLN A CA 1
ATOM 5247 C C . GLN A 1 723 ? 11.902 14.332 -22.574 1.00 83.62 723 GLN A C 1
ATOM 5249 O O . GLN A 1 723 ? 12.789 15.185 -22.503 1.00 83.62 723 GLN A O 1
ATOM 5254 N N . PRO A 1 724 ? 10.838 14.394 -21.753 1.00 75.50 724 PRO A N 1
ATOM 5255 C CA . PRO A 1 724 ? 10.720 15.370 -20.675 1.00 75.50 724 PRO A CA 1
ATOM 5256 C C . PRO A 1 724 ? 11.756 15.144 -19.577 1.00 75.50 724 PRO A C 1
ATOM 5258 O O . PRO A 1 724 ? 12.049 14.014 -19.189 1.00 75.50 724 PRO A O 1
ATOM 5261 N N . LEU A 1 725 ? 12.264 16.239 -19.020 1.00 62.94 725 LEU A N 1
ATOM 5262 C CA . LEU A 1 725 ? 13.137 16.218 -17.856 1.00 62.94 725 LEU A CA 1
ATOM 5263 C C . LEU A 1 725 ? 12.341 16.600 -16.599 1.00 62.94 725 LEU A C 1
ATOM 5265 O O . LEU A 1 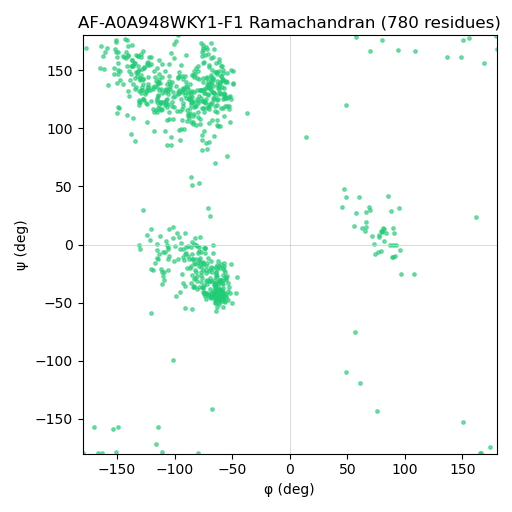725 ? 11.773 17.691 -16.508 1.00 62.94 725 LEU A O 1
ATOM 5269 N N . GLY A 1 726 ? 12.347 15.711 -15.602 1.00 49.50 726 GLY A N 1
ATOM 5270 C CA . GLY A 1 726 ? 11.504 15.826 -14.404 1.00 49.50 726 GLY A CA 1
ATOM 5271 C C . GLY A 1 726 ? 10.065 15.353 -14.649 1.00 49.50 726 GLY A C 1
ATOM 5272 O O . GLY A 1 726 ? 9.729 14.976 -15.762 1.00 49.50 726 GLY A O 1
ATOM 5273 N N . ARG A 1 727 ? 9.217 15.327 -13.609 1.00 50.69 727 ARG A N 1
ATOM 5274 C CA . ARG A 1 727 ? 7.806 14.889 -13.694 1.00 50.69 727 ARG A CA 1
ATOM 5275 C C . ARG A 1 727 ? 6.869 16.108 -13.684 1.00 50.69 727 ARG A C 1
ATOM 5277 O O . ARG A 1 727 ? 6.564 16.597 -12.593 1.00 50.69 727 ARG A O 1
ATOM 5284 N N . PRO A 1 728 ? 6.469 16.653 -14.850 1.00 51.31 728 PRO A N 1
ATOM 5285 C CA . PRO A 1 728 ? 5.527 17.762 -14.925 1.00 51.31 728 PRO A CA 1
ATOM 5286 C C . PRO A 1 728 ? 4.225 17.459 -14.177 1.00 51.31 728 PRO A C 1
ATOM 5288 O O . PRO A 1 728 ? 3.742 16.333 -14.166 1.00 51.31 728 PRO A O 1
ATOM 5291 N N . LEU A 1 729 ? 3.607 18.490 -13.599 1.00 45.59 729 LEU A N 1
ATOM 5292 C CA . LEU A 1 729 ? 2.283 18.376 -12.969 1.00 45.59 729 LEU A CA 1
ATOM 5293 C C . LEU A 1 729 ? 1.136 18.263 -13.999 1.00 45.59 729 LEU A C 1
ATOM 5295 O O . LEU A 1 729 ? -0.022 18.129 -13.617 1.00 45.59 729 LEU A O 1
ATOM 5299 N N . GLY A 1 730 ? 1.450 18.337 -15.297 1.00 62.72 730 GLY A N 1
ATOM 5300 C CA . GLY A 1 730 ? 0.519 18.244 -16.420 1.00 62.72 730 GLY A CA 1
ATOM 5301 C C . GLY A 1 730 ? 1.244 18.366 -17.771 1.00 62.72 730 GLY A C 1
ATOM 5302 O O . GLY A 1 730 ? 2.466 18.523 -17.788 1.00 62.72 730 GLY A O 1
ATOM 5303 N N . PRO A 1 731 ? 0.525 18.313 -18.906 1.00 75.31 731 PRO A N 1
ATOM 5304 C CA . PRO A 1 731 ? 1.119 18.357 -20.243 1.00 75.31 731 PRO A CA 1
ATOM 5305 C C . PRO A 1 731 ? 2.018 19.583 -20.461 1.00 75.31 731 PRO A C 1
ATOM 5307 O O . PRO A 1 731 ? 1.574 20.730 -20.384 1.00 75.31 731 PRO A O 1
ATOM 5310 N N . MET A 1 732 ? 3.302 19.346 -20.738 1.00 81.06 732 MET A N 1
ATOM 5311 C CA . MET A 1 732 ? 4.302 20.407 -20.884 1.00 81.06 732 MET A CA 1
ATOM 5312 C C . MET A 1 732 ? 4.179 21.166 -22.208 1.00 81.06 732 MET A C 1
ATOM 5314 O O . MET A 1 732 ? 4.348 22.387 -22.228 1.00 81.06 732 MET A O 1
ATOM 5318 N N . MET A 1 733 ? 3.915 20.454 -23.305 1.00 91.44 733 MET A N 1
ATOM 5319 C CA . MET A 1 733 ? 3.912 21.008 -24.660 1.00 91.44 733 MET A CA 1
ATOM 5320 C C . MET A 1 733 ? 3.095 20.161 -25.637 1.00 91.44 733 MET A C 1
ATOM 5322 O O . MET A 1 733 ? 2.733 19.027 -25.332 1.00 91.44 733 MET A O 1
ATOM 5326 N N . GLU A 1 734 ? 2.860 20.703 -26.823 1.00 92.62 734 GLU A N 1
ATOM 5327 C 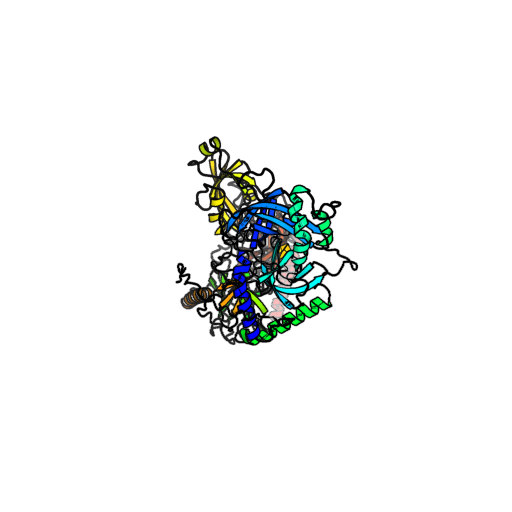CA . GLU A 1 734 ? 2.570 19.953 -28.043 1.00 92.62 734 GLU A CA 1
ATOM 5328 C C . GLU A 1 734 ? 3.723 20.170 -29.024 1.00 92.62 734 GLU A C 1
ATOM 5330 O O . GLU A 1 734 ? 4.225 21.286 -29.150 1.00 92.62 734 GLU A O 1
ATOM 5335 N N . LEU A 1 735 ? 4.151 19.118 -29.715 1.00 93.50 735 LEU A N 1
ATOM 5336 C CA . LEU A 1 735 ? 5.278 19.125 -30.644 1.00 93.50 735 LEU A CA 1
ATOM 5337 C C . LEU A 1 735 ? 4.788 18.829 -32.060 1.00 93.50 735 LEU A C 1
ATOM 5339 O O . LEU A 1 735 ? 4.326 17.725 -32.330 1.00 93.50 735 LEU A O 1
ATOM 5343 N N . ARG A 1 736 ? 4.935 19.791 -32.970 1.00 93.06 736 ARG A N 1
ATOM 5344 C CA . ARG A 1 736 ? 4.631 19.613 -34.396 1.00 93.06 736 ARG A CA 1
ATOM 5345 C C . ARG A 1 736 ? 5.774 19.000 -35.175 1.00 93.06 736 ARG A C 1
ATOM 5347 O O . ARG A 1 736 ? 5.509 18.232 -36.076 1.00 93.06 736 ARG A O 1
ATOM 5354 N N . ALA A 1 737 ? 7.021 19.328 -34.853 1.00 93.75 737 ALA A N 1
ATOM 5355 C CA . ALA A 1 737 ? 8.177 18.703 -35.485 1.00 93.75 737 ALA A CA 1
ATOM 5356 C C . ALA A 1 737 ? 9.458 18.970 -34.695 1.00 93.75 737 ALA A C 1
ATOM 5358 O O . ALA A 1 737 ? 9.620 20.037 -34.096 1.00 93.75 737 ALA A O 1
ATOM 5359 N N . VAL A 1 738 ? 10.419 18.050 -34.785 1.00 95.94 738 VAL A N 1
ATOM 5360 C CA . VAL A 1 738 ? 11.831 18.395 -34.570 1.00 95.94 738 VAL A CA 1
ATOM 5361 C C . VAL A 1 738 ? 12.406 18.844 -35.910 1.00 95.94 738 VAL A C 1
ATOM 5363 O O . VAL A 1 738 ? 12.304 18.139 -36.912 1.00 95.94 738 VAL A O 1
ATOM 5366 N N . VAL A 1 739 ? 12.993 20.034 -35.948 1.00 95.56 739 VAL A N 1
ATOM 5367 C CA . VAL A 1 739 ? 13.538 20.643 -37.161 1.00 95.56 739 VAL A CA 1
ATOM 5368 C C . VAL A 1 739 ? 15.051 20.653 -37.067 1.00 95.56 739 VAL A C 1
ATOM 5370 O O . VAL A 1 739 ? 15.615 21.228 -36.138 1.00 95.56 739 VAL A O 1
ATOM 5373 N N . VAL A 1 740 ? 15.699 20.039 -38.050 1.00 94.94 740 VAL A N 1
ATOM 5374 C CA . VAL A 1 740 ? 17.156 19.973 -38.152 1.00 94.94 740 VAL A CA 1
ATOM 5375 C C . VAL A 1 740 ? 17.594 20.745 -39.387 1.00 94.94 740 VAL A C 1
ATOM 5377 O O . VAL A 1 740 ? 17.106 20.497 -40.491 1.00 94.94 740 VAL A O 1
ATOM 5380 N N . GLN A 1 741 ? 18.526 21.675 -39.209 1.00 92.75 741 GLN A N 1
ATOM 5381 C CA . GLN A 1 741 ? 19.097 22.472 -40.287 1.00 92.75 741 GLN A CA 1
ATOM 5382 C C . GLN A 1 741 ? 20.611 22.336 -40.293 1.00 92.75 741 GLN A C 1
ATOM 5384 O O . GLN A 1 741 ? 21.269 22.510 -39.273 1.00 92.75 741 GLN A O 1
ATOM 5389 N N . ARG A 1 742 ? 21.188 22.103 -41.465 1.00 86.31 742 ARG A N 1
ATOM 5390 C CA . ARG A 1 742 ? 22.638 22.135 -41.628 1.00 86.31 742 ARG A CA 1
ATOM 5391 C C . ARG A 1 742 ? 23.146 23.588 -41.656 1.00 86.31 742 ARG A C 1
ATOM 5393 O O . ARG A 1 742 ? 22.696 24.376 -42.486 1.00 86.31 742 ARG A O 1
ATOM 5400 N N . THR A 1 743 ? 24.067 23.963 -40.765 1.00 77.69 743 THR A N 1
ATOM 5401 C CA . THR A 1 743 ? 24.477 25.374 -40.546 1.00 77.69 743 THR A CA 1
ATOM 5402 C C . THR A 1 743 ? 25.781 25.782 -41.224 1.00 77.69 743 THR A C 1
ATOM 5404 O O . THR A 1 743 ? 26.082 26.972 -41.348 1.00 77.69 743 THR A O 1
ATOM 5407 N N . ASP A 1 744 ? 26.569 24.824 -41.694 1.00 67.19 744 ASP A N 1
ATOM 5408 C CA . ASP A 1 744 ? 27.856 25.055 -42.350 1.00 67.19 744 ASP A CA 1
ATOM 5409 C C . ASP A 1 744 ? 27.734 25.360 -43.858 1.00 67.19 744 ASP A C 1
ATOM 5411 O O . ASP A 1 744 ? 28.708 25.814 -44.460 1.00 67.19 744 ASP A O 1
ATOM 5415 N N . LEU A 1 745 ? 26.546 25.223 -44.469 1.00 56.34 745 LEU A N 1
ATOM 5416 C CA . LEU A 1 745 ? 26.378 25.359 -45.925 1.00 56.34 745 LEU A CA 1
ATOM 5417 C C . LEU A 1 745 ? 26.361 26.800 -46.480 1.00 56.34 745 LEU A C 1
ATOM 5419 O O . LEU A 1 745 ? 26.480 26.971 -47.690 1.00 56.34 745 LEU A O 1
ATOM 5423 N N . LEU A 1 746 ? 26.265 27.846 -45.648 1.00 45.97 746 LEU A N 1
ATOM 5424 C CA . LEU A 1 746 ? 26.134 29.242 -46.122 1.00 45.97 746 LEU A CA 1
ATOM 5425 C C . LEU A 1 746 ? 27.086 30.265 -45.482 1.00 45.97 746 LEU A C 1
ATOM 5427 O O . LEU A 1 746 ? 27.129 31.411 -45.922 1.00 45.97 746 LEU A O 1
ATOM 5431 N N . ARG A 1 747 ? 27.966 29.879 -44.544 1.00 49.72 747 ARG A N 1
ATOM 5432 C CA . ARG A 1 747 ? 29.086 30.770 -44.155 1.00 49.72 747 ARG A CA 1
ATOM 5433 C C . ARG A 1 747 ? 30.180 30.856 -45.229 1.00 49.72 747 ARG A C 1
ATOM 5435 O O . ARG A 1 747 ? 30.954 31.811 -45.214 1.00 49.72 747 ARG A O 1
ATOM 5442 N N . ALA A 1 748 ? 30.220 29.898 -46.159 1.00 47.31 748 ALA A N 1
ATOM 5443 C CA . ALA A 1 748 ? 31.230 29.797 -47.212 1.00 47.31 748 ALA A CA 1
ATOM 5444 C C . ALA A 1 748 ? 30.881 30.548 -48.515 1.00 47.31 748 ALA A C 1
ATOM 5446 O O . ALA A 1 748 ? 31.790 30.867 -49.275 1.00 47.31 748 ALA A O 1
ATOM 5447 N N . VAL A 1 749 ? 29.607 30.875 -48.774 1.00 46.47 749 VAL A N 1
ATOM 5448 C CA . VAL A 1 749 ? 29.189 31.496 -50.052 1.00 46.47 749 VAL A CA 1
ATOM 5449 C C . VAL A 1 749 ? 28.742 32.957 -49.887 1.00 46.47 749 VAL A C 1
ATOM 5451 O O . VAL A 1 749 ? 29.067 33.790 -50.732 1.00 46.47 749 VAL A O 1
ATOM 5454 N N . GLU A 1 750 ? 28.112 33.338 -48.771 1.00 41.62 750 GLU A N 1
ATOM 5455 C CA . GLU A 1 750 ? 27.544 34.694 -48.625 1.00 41.62 750 GLU A CA 1
ATOM 5456 C C . GLU A 1 750 ? 28.515 35.771 -48.107 1.00 41.62 750 GLU A C 1
ATOM 5458 O O . GLU A 1 750 ? 28.298 36.953 -48.365 1.00 41.62 750 GLU A O 1
ATOM 5463 N N . LYS A 1 751 ? 29.630 35.423 -47.447 1.00 48.44 751 LYS A N 1
ATOM 5464 C CA . LYS A 1 751 ? 30.599 36.438 -46.969 1.00 48.44 751 LYS A CA 1
ATOM 5465 C C . LYS A 1 751 ? 31.620 36.912 -48.010 1.00 48.44 751 LYS A C 1
ATOM 5467 O O . LYS A 1 751 ? 32.298 37.905 -47.760 1.00 48.44 751 LYS A O 1
ATOM 5472 N N . VAL A 1 752 ? 31.754 36.233 -49.152 1.00 47.03 752 VAL A N 1
ATOM 5473 C CA . VAL A 1 752 ? 32.855 36.492 -50.109 1.00 47.03 752 VAL A CA 1
ATOM 5474 C C . VAL A 1 752 ? 32.366 36.939 -51.491 1.00 47.03 752 VAL A C 1
ATOM 5476 O O . VAL A 1 752 ? 33.095 37.627 -52.203 1.00 47.03 752 VAL A O 1
ATOM 5479 N N . MET A 1 753 ? 31.121 36.642 -51.866 1.00 40.94 753 MET A N 1
ATOM 5480 C CA . MET A 1 753 ? 30.619 36.928 -53.218 1.00 40.94 753 MET A CA 1
ATOM 5481 C C . MET A 1 753 ? 30.441 38.425 -53.573 1.00 40.94 753 MET A C 1
ATOM 5483 O O . MET A 1 753 ? 30.672 38.757 -54.733 1.00 40.94 753 MET A O 1
ATOM 5487 N N . PRO A 1 754 ? 30.118 39.363 -52.654 1.00 47.28 754 PRO A N 1
ATOM 5488 C CA . PRO A 1 754 ? 29.946 40.775 -53.042 1.00 47.28 754 PRO A CA 1
ATOM 5489 C C . PRO A 1 754 ? 31.205 41.668 -52.977 1.00 47.28 754 PRO A C 1
ATOM 5491 O O . PRO A 1 754 ? 31.127 42.826 -53.385 1.00 47.28 754 PRO A O 1
ATOM 5494 N N . LEU A 1 755 ? 32.351 41.203 -52.450 1.00 52.25 755 LEU A N 1
ATOM 5495 C CA . LEU A 1 755 ? 33.490 42.089 -52.107 1.00 52.25 755 LEU A CA 1
ATOM 5496 C C . LEU A 1 755 ? 34.728 42.002 -53.016 1.00 52.25 755 LEU A C 1
ATOM 5498 O O . LEU A 1 755 ? 35.629 42.831 -52.883 1.00 52.25 755 LEU A O 1
ATOM 5502 N N . LEU A 1 756 ? 34.793 41.074 -53.971 1.00 42.88 756 LEU A N 1
ATOM 5503 C CA . LEU A 1 756 ? 35.957 40.957 -54.856 1.00 42.88 756 LEU A CA 1
ATOM 5504 C C . LEU A 1 756 ? 35.740 41.725 -56.165 1.00 42.88 756 LEU A C 1
ATOM 5506 O O . LEU A 1 756 ? 35.106 41.250 -57.106 1.00 42.88 756 LEU A O 1
ATOM 5510 N N . ARG A 1 757 ? 36.299 42.941 -56.236 1.00 54.78 757 ARG A N 1
ATOM 5511 C CA . ARG A 1 757 ? 36.385 43.708 -57.486 1.00 54.78 757 ARG A CA 1
ATOM 5512 C C . ARG A 1 757 ? 37.388 43.043 -58.433 1.00 54.78 757 ARG A C 1
ATOM 5514 O O . ARG A 1 757 ? 38.517 42.731 -58.067 1.00 54.78 757 ARG A O 1
ATOM 5521 N N . PHE A 1 758 ? 36.983 42.922 -59.692 1.00 50.47 758 PHE A N 1
ATOM 5522 C CA . PHE A 1 758 ? 37.643 42.211 -60.797 1.00 50.47 758 PHE A CA 1
ATOM 5523 C C . PHE A 1 758 ? 39.139 42.533 -61.048 1.00 50.47 758 PHE A C 1
ATOM 5525 O O . PHE A 1 758 ? 39.817 41.766 -61.727 1.00 50.47 758 PHE A O 1
ATOM 5532 N N . ARG A 1 759 ? 39.687 43.639 -60.515 1.00 48.62 759 ARG A N 1
ATOM 5533 C CA . ARG A 1 759 ? 41.082 44.072 -60.757 1.00 48.62 759 ARG A CA 1
ATOM 5534 C C . ARG A 1 759 ? 42.136 43.359 -59.902 1.00 48.62 759 ARG A C 1
ATOM 5536 O O . ARG A 1 759 ? 43.278 43.265 -60.346 1.00 48.62 759 ARG A O 1
ATOM 5543 N N . ASP A 1 760 ? 41.777 42.813 -58.742 1.00 54.59 760 ASP A N 1
ATOM 5544 C CA . ASP A 1 760 ? 42.742 42.125 -57.863 1.00 54.59 760 ASP A CA 1
ATOM 5545 C C . ASP A 1 760 ? 42.933 40.645 -58.229 1.00 54.59 760 ASP A C 1
ATOM 5547 O O . ASP A 1 760 ? 43.964 40.040 -57.931 1.00 54.59 760 ASP A O 1
ATOM 5551 N N . MET A 1 761 ? 41.989 40.080 -58.984 1.00 51.41 761 MET A N 1
ATOM 5552 C CA . MET A 1 761 ? 42.009 38.681 -59.411 1.00 51.41 761 MET A CA 1
ATOM 5553 C C . MET A 1 761 ? 43.123 38.384 -60.429 1.00 51.41 761 MET A C 1
ATOM 5555 O O . MET A 1 761 ? 43.714 37.304 -60.408 1.00 51.41 761 MET A O 1
ATOM 5559 N N . GLU A 1 762 ? 43.491 39.349 -61.278 1.00 51.56 762 GLU A N 1
ATOM 5560 C CA . GLU A 1 762 ? 44.648 39.193 -62.169 1.00 51.56 762 GLU A CA 1
ATOM 5561 C C . GLU A 1 762 ? 45.996 39.373 -61.458 1.00 51.56 762 GLU A C 1
ATOM 5563 O O . GLU A 1 762 ? 47.019 38.866 -61.925 1.00 51.56 762 GLU A O 1
ATOM 5568 N N . ARG A 1 763 ? 46.034 40.132 -60.357 1.00 54.12 763 ARG A N 1
ATOM 5569 C CA . ARG A 1 763 ? 47.252 40.311 -59.556 1.00 54.12 763 ARG A CA 1
ATOM 5570 C C . ARG A 1 763 ? 47.542 39.041 -58.759 1.00 54.12 763 ARG A C 1
ATOM 5572 O O . ARG A 1 763 ? 48.653 38.526 -58.827 1.00 54.12 763 ARG A O 1
ATOM 5579 N N . PHE A 1 764 ? 46.499 38.479 -58.150 1.00 55.09 764 PHE A N 1
ATOM 5580 C CA . PHE A 1 764 ? 46.544 37.210 -57.433 1.00 55.09 764 PHE A CA 1
ATOM 5581 C C . PHE A 1 764 ? 46.889 36.025 -58.349 1.00 55.09 764 PHE A C 1
ATOM 5583 O O . PHE A 1 764 ? 47.776 35.241 -58.024 1.00 55.09 764 PHE A O 1
ATOM 5590 N N . LYS A 1 765 ? 46.294 35.934 -59.553 1.00 55.50 765 LYS A N 1
ATOM 5591 C CA . LYS A 1 765 ? 46.677 34.907 -60.547 1.00 55.50 765 LYS A CA 1
ATOM 5592 C C . LYS A 1 765 ? 48.158 34.981 -60.936 1.00 55.50 765 LYS A C 1
ATOM 5594 O O . LYS A 1 765 ? 48.788 33.944 -61.123 1.00 55.50 765 LYS A O 1
ATOM 5599 N N . ARG A 1 766 ? 48.728 36.188 -61.038 1.00 63.12 766 ARG A N 1
ATOM 5600 C CA . ARG A 1 766 ? 50.145 36.395 -61.390 1.00 63.12 766 ARG A CA 1
ATOM 5601 C C . ARG A 1 766 ? 51.108 36.054 -60.250 1.00 63.12 766 ARG A C 1
ATOM 5603 O O . ARG A 1 766 ? 52.196 35.554 -60.527 1.00 63.12 766 ARG A O 1
ATOM 5610 N N . GLU A 1 767 ? 50.737 36.308 -58.998 1.00 59.84 767 GLU A N 1
ATOM 5611 C CA . GLU A 1 767 ? 51.544 35.925 -57.828 1.00 59.84 767 GLU A CA 1
ATOM 5612 C C . GLU A 1 767 ? 51.476 34.422 -57.550 1.00 59.84 767 GLU A C 1
ATOM 5614 O O . GLU A 1 767 ? 52.515 33.796 -57.350 1.00 59.84 767 GLU A O 1
ATOM 5619 N N . PHE A 1 768 ? 50.296 33.815 -57.681 1.00 58.62 768 PHE A N 1
ATOM 5620 C CA . PHE A 1 768 ? 50.108 32.376 -57.509 1.00 58.62 768 PHE A CA 1
ATOM 5621 C C . PHE A 1 768 ? 50.892 31.550 -58.547 1.00 58.62 768 PHE A C 1
ATOM 5623 O O . PHE A 1 768 ? 51.568 30.584 -58.198 1.00 58.62 768 PHE A O 1
ATOM 5630 N N . GLU A 1 769 ? 50.898 31.972 -59.817 1.00 64.06 769 GLU A N 1
ATOM 5631 C CA . GLU A 1 769 ? 51.741 31.376 -60.870 1.00 64.06 769 GLU A CA 1
ATOM 5632 C C . GLU A 1 769 ? 53.247 31.530 -60.586 1.00 64.06 769 GLU A C 1
ATOM 5634 O O . GLU A 1 769 ? 54.033 30.628 -60.882 1.00 64.06 769 GLU A O 1
ATOM 5639 N N . ARG A 1 770 ? 53.678 32.655 -59.995 1.00 66.31 770 ARG A N 1
ATOM 5640 C CA . ARG A 1 770 ? 55.087 32.874 -59.615 1.00 66.31 770 ARG A CA 1
ATOM 5641 C C . ARG A 1 770 ? 55.514 31.983 -58.457 1.00 66.31 770 ARG A C 1
ATOM 5643 O O . ARG A 1 770 ? 56.639 31.494 -58.465 1.00 66.31 770 ARG A O 1
ATOM 5650 N N . GLU A 1 771 ? 54.638 31.775 -57.484 1.00 62.66 771 GLU A N 1
ATOM 5651 C CA . GLU A 1 771 ? 54.910 30.972 -56.293 1.00 62.66 771 GLU A CA 1
ATOM 5652 C C . GLU A 1 771 ? 54.885 29.471 -56.598 1.00 62.66 771 GLU A C 1
ATOM 5654 O O . GLU A 1 771 ? 55.756 28.734 -56.133 1.00 62.66 771 GLU A O 1
ATOM 5659 N N . LYS A 1 772 ? 53.989 29.044 -57.497 1.00 61.53 772 LYS A N 1
ATOM 5660 C CA . LYS A 1 772 ? 53.977 27.690 -58.064 1.00 61.53 772 LYS A CA 1
ATOM 5661 C C . LYS A 1 772 ? 55.293 27.365 -58.784 1.00 61.53 772 LYS A C 1
ATOM 5663 O O . LYS A 1 772 ? 55.942 26.385 -58.437 1.00 61.53 772 LYS A O 1
ATOM 5668 N N . ARG A 1 773 ? 55.778 28.258 -59.659 1.00 69.19 773 ARG A N 1
ATOM 5669 C CA . ARG A 1 773 ? 57.090 28.107 -60.330 1.00 69.19 773 ARG A CA 1
ATOM 5670 C C . ARG A 1 773 ? 58.279 28.137 -59.365 1.00 69.19 773 ARG A C 1
ATOM 5672 O O . ARG A 1 773 ? 59.351 27.639 -59.695 1.00 69.19 773 ARG A O 1
ATOM 5679 N N . ARG A 1 774 ? 58.132 28.765 -58.194 1.00 66.75 774 ARG A N 1
ATOM 5680 C CA . ARG A 1 774 ? 59.174 28.835 -57.157 1.00 66.75 774 ARG A CA 1
ATOM 5681 C C . ARG A 1 774 ? 59.255 27.541 -56.347 1.00 66.75 774 ARG A C 1
ATOM 5683 O O . ARG A 1 774 ? 60.360 27.135 -56.007 1.00 66.75 774 ARG A O 1
ATOM 5690 N N . ARG A 1 775 ? 58.106 26.906 -56.087 1.00 59.00 775 ARG A N 1
ATOM 5691 C CA . ARG A 1 775 ? 58.006 25.580 -55.458 1.00 59.00 775 ARG A CA 1
ATOM 5692 C C . ARG A 1 775 ? 58.476 24.470 -56.390 1.00 59.00 775 ARG A C 1
ATOM 5694 O O . ARG A 1 775 ? 59.307 23.682 -55.967 1.00 59.00 775 ARG A O 1
ATOM 5701 N N . GLU A 1 776 ? 58.081 24.507 -57.661 1.00 65.75 776 GLU A N 1
ATOM 5702 C CA . GLU A 1 776 ? 58.573 23.561 -58.679 1.00 65.75 776 GLU A CA 1
ATOM 5703 C C . GLU A 1 776 ? 60.113 23.632 -58.810 1.00 65.75 776 GLU A C 1
ATOM 5705 O O . GLU A 1 776 ? 60.785 22.610 -58.843 1.00 65.75 776 GLU A O 1
ATOM 5710 N N . ARG A 1 777 ? 60.719 24.832 -58.739 1.00 62.72 777 ARG A N 1
ATOM 5711 C CA . ARG A 1 777 ? 62.192 24.994 -58.711 1.00 62.72 777 ARG A CA 1
ATOM 5712 C C . ARG A 1 777 ? 62.870 24.596 -57.392 1.00 62.72 777 ARG A C 1
ATOM 5714 O O . ARG A 1 777 ? 64.080 24.393 -57.385 1.00 62.72 777 ARG A O 1
ATOM 5721 N N . GLN A 1 778 ? 62.143 24.566 -56.276 1.00 56.75 778 GLN A N 1
ATOM 5722 C CA . GLN A 1 778 ? 62.664 24.105 -54.981 1.00 56.75 778 GLN A CA 1
ATOM 5723 C C . GLN A 1 778 ? 62.561 22.585 -54.828 1.00 56.75 778 GLN A C 1
ATOM 5725 O O . GLN A 1 778 ? 63.356 22.012 -54.087 1.00 56.75 778 GLN A O 1
ATOM 5730 N N . GLU A 1 779 ? 61.617 21.954 -55.526 1.00 54.06 779 GLU A N 1
ATOM 5731 C CA . GLU A 1 779 ? 61.484 20.499 -55.618 1.00 54.06 779 GLU A CA 1
ATOM 5732 C C . GLU A 1 779 ? 62.509 19.888 -56.585 1.00 54.06 779 GLU A C 1
ATOM 5734 O O . GLU A 1 779 ? 63.037 18.833 -56.275 1.00 54.06 779 GLU A O 1
ATOM 5739 N N . ASP A 1 780 ? 62.913 20.591 -57.651 1.00 55.22 780 ASP A N 1
ATOM 5740 C CA . ASP A 1 780 ? 64.003 20.151 -58.550 1.00 55.22 780 ASP A CA 1
ATOM 5741 C C . ASP A 1 780 ? 65.431 20.355 -57.978 1.00 55.22 780 ASP A C 1
ATOM 5743 O O . ASP A 1 780 ? 66.418 19.957 -58.596 1.00 55.22 780 ASP A O 1
ATOM 5747 N N . SER A 1 781 ? 65.573 21.012 -56.817 1.00 53.38 781 SER A N 1
ATOM 5748 C CA . SER A 1 781 ? 66.868 21.299 -56.163 1.00 53.38 781 SER A CA 1
ATOM 5749 C C . SER A 1 781 ? 67.068 20.551 -54.831 1.00 53.38 781 SER A C 1
ATOM 5751 O O . SER A 1 781 ? 68.037 20.832 -54.116 1.00 53.38 781 SER A O 1
ATOM 5753 N N . LYS A 1 782 ? 66.169 19.628 -54.483 1.00 47.06 782 LYS A N 1
ATOM 5754 C CA . LYS A 1 782 ? 66.343 18.629 -53.420 1.00 47.06 782 LYS A CA 1
ATOM 5755 C C . LYS A 1 782 ? 66.435 17.251 -54.050 1.00 47.06 782 LYS A C 1
ATOM 5757 O O . LYS A 1 782 ? 67.146 16.415 -53.452 1.00 47.06 782 LYS A O 1
#

Nearest PDB structures (foldseek):
  8f0a-assembly1_A  TM=5.407E-01  e=3.632E-17  Escherichia coli K-12
  3mh6-assembly1_A  TM=5.460E-01  e=8.412E-17  Escherichia coli K-12
  6ew9-assembly1_B  TM=5.453E-01  e=6.611E-14  Escherichia coli K-12
  6jjl-assembly1_D  TM=4.883E-01  e=1.591E-15  Escherichia coli K-12
  6jjl-assembly1_F-2  TM=4.332E-01  e=9.410E-16  Escherichia coli K-12

Sequence (782 aa):
MMAPPTHRRAGQRLLAAVVVAWVPPASFEIRAPDDLRALESRVREVAARARESVVGILMPAPGAPAGAPDAGSGSGTIISADGWVLTAGHVGQAPGREVKVLLADGTEVKGLTYGQHFGPDGDVGLVKIQAAGRELPFVELGAAQSLPTGTPVIALGHPLGPERSPWRPPPLRVGRVIGRDGWLLAIDAPLSPGDSGGGVFNLDGQLVGVNSAASERPDLNLAATAERAQSLMQSMKEGLATGAWLSDAAKDPIEASAEWYSERRGEDAPVRPGDSDAERRDQSERRAAALEALAPLSDPYADAIVTVIVDSRDACHGVFIDDEGHVLTKASELGTAARRIDILLNDGLSVQGKRVAVDRDLDLALVATSSTDATPVDFADAPAPALGDAVVTVGRGMAPMALGFRSLGRYVSGSSDAACRAYLGIAMRPPGEDERAKLPDGLGQMVVSVIPGGSAAQAGIREGDAIVRIDGVPIDSPEAAAAPLRVHAPGESAMVDVWSGGAVRSLEVRLLRPTWIDVRANAGGPVSRRATGFGEVIQHDGVVPANSVGTPIVDSQGRVVGLNIARADRMKTYALPSARVAASVRAMLERVAAGDVLSDEDPAGGVAAARFGADGFARLEPGAARVMGPTAVVLAGEAPATPAAIGGWADVDDVAFWRIEIPSMGRYDVSLDVKGMAGGKVDVFFGNDLMTVPVPRGMQDFARVRVGESVAMEGGTITVRLQPLGRPLGPMMELRAVVVQRTDLLRAVEKVMPLLRFRDMERFKREFEREKRRRERQEDSK

Foldseek 3Di:
DDDDDDDDDDDDDPPPPPPPPPDAPLAQAQQALVSQVVQLVLLQVQVVLQLQQKKKKFAQDVPDDPQDHTPDIAMWGAADQQAKIKFFLVRLVFFFGKIWIQGLVRDTWIKTWFAFEFDPQAGMTIIGTHCVPHGGRHAAADAQVSRHWNAKKKQWFDAVTFFVQPGDGTFIWIWTFLFDDRQKTKIQGFGHPRSTNTFIAGSVNHGQFGFHAGALDRGTGMTGGSVVCVVCVVVRNCRNVVRDHPDDPPDSSVVVCCVLRPDPPDPPDDQDTCRDPVSVVVVVVSQVSSQLSCLVLFVLQLQQKKFKAFPNHRQAIWGAADLQAKTKAFQVSNFDDGPWIWIQGLVRDIWTWDWWFADVLQRMTIIGTPDRPGDHDALPQDDAAAASFKKFWHHNDSGTPWIWGQGGGKDAWLSRPQQFFFDQAFRWAQDDPVRLVLDVVSFWTFTQDGDPPFQNVVQVHGHGKTWQDKQNQGHRGPSSVVVSRSLDTQLAWIWTFIHDPSDTDTTTTRTHGPPVPPLPSSQSADWAPRAHSNTIWRWIQIAAHNSHFNTFMAGSVSHTQFGFHIDNGNRTTTTDGSVVVNVVVVVSVVCVVVVVTPPPAPLCHPQDAFEQDPVQKTWAFPVSKDWDDSFWDWADAPDPPGGIWTWRQQAQSTKIKHKHWFAWWAKKWKKFFKAFALWAWKWKDWANDTWIDTGDHDGPHTDIGTTGMDTDRTTGMGMIMMGGDDGHPTMGIITGTIMMGGDPPPVPPPPPVPPDDPPVVVVVVVVVVVVVVVVVVVVVVD

pLDDT: mean 78.92, std 17.58, range [28.16, 98.44]

Solvent-accessible surface area (backbone atoms only — not comparable to full-atom values): 39828 Å² total; per-residue (Å²): 135,88,85,84,87,83,85,83,86,85,82,82,79,83,78,83,74,81,76,74,82,83,72,73,58,72,53,55,72,46,70,36,51,66,42,48,46,54,49,27,52,39,39,36,69,27,42,62,62,50,38,47,16,29,27,22,32,37,30,65,38,89,92,56,61,94,80,57,75,59,70,43,52,11,11,17,26,27,55,33,71,82,26,42,24,40,23,14,7,76,65,52,65,49,44,71,38,68,30,44,32,31,40,39,88,56,53,76,36,55,29,36,23,24,8,21,26,55,54,100,70,31,29,34,18,36,33,44,37,58,52,88,94,51,89,51,56,50,39,52,78,30,78,31,94,80,61,39,60,43,30,57,29,38,37,36,23,18,61,80,23,61,33,73,71,50,60,55,59,46,44,42,28,69,27,25,31,52,29,60,54,95,33,36,35,18,26,36,26,55,60,43,67,18,18,28,4,3,35,28,22,40,72,87,40,24,32,23,21,26,26,47,46,55,46,72,51,49,63,42,19,38,19,16,22,28,58,46,49,58,75,42,43,66,60,21,70,47,10,54,82,69,71,37,62,73,36,84,84,85,55,60,65,69,62,56,40,41,65,74,73,45,76,68,85,58,96,84,47,83,75,54,51,47,59,42,77,65,43,46,48,53,53,52,51,54,52,50,48,34,30,48,32,36,13,87,45,25,47,92,50,10,64,16,27,30,39,35,26,39,73,92,34,81,32,23,18,19,27,27,55,40,70,82,13,36,28,39,26,43,32,63,57,50,48,94,76,60,86,43,41,34,36,34,42,68,90,67,52,73,44,64,36,42,68,32,36,70,43,77,64,69,34,33,21,36,28,40,31,91,60,46,92,42,58,49,52,72,41,50,81,36,76,66,75,53,49,29,30,47,36,37,29,41,22,60,50,86,27,35,66,29,69,24,29,25,18,45,60,96,42,49,41,42,53,39,46,68,63,66,25,26,38,52,41,64,44,52,41,79,54,53,76,78,53,26,74,64,33,71,93,55,43,26,25,30,26,72,38,56,39,87,88,26,21,31,39,72,60,67,52,50,65,79,23,27,42,31,26,39,69,84,42,71,16,75,44,70,71,52,53,52,60,60,38,57,80,42,54,50,52,41,72,45,42,33,31,33,35,55,95,85,44,76,45,79,40,77,29,50,16,33,56,50,77,88,49,58,61,62,83,62,18,65,58,74,54,28,87,58,48,55,58,52,44,66,33,46,36,22,37,26,69,58,55,32,50,52,24,20,25,48,24,19,37,73,82,37,47,45,29,22,33,32,61,18,16,55,45,52,57,38,24,34,20,38,36,7,46,60,49,37,56,50,52,52,56,42,49,53,33,42,75,71,65,61,40,51,66,90,62,58,79,43,64,92,43,64,62,40,56,62,44,98,86,52,38,26,68,50,38,43,93,52,39,45,69,39,46,70,42,35,41,80,40,76,34,97,43,101,85,43,75,42,24,35,27,35,44,26,32,52,62,12,34,36,21,31,30,34,47,39,88,47,55,48,41,31,38,36,28,37,32,30,26,18,39,66,21,53,39,33,39,38,26,59,56,88,49,79,40,74,31,77,42,56,61,73,44,92,57,74,45,81,44,79,53,50,75,50,74,42,88,52,51,46,78,39,46,36,38,41,30,40,53,60,71,46,99,43,44,17,34,33,35,44,26,44,36,38,33,64,63,65,80,53,73,79,54,70,80,56,71,89,74,72,63,80,76,54,57,62,53,51,55,54,50,51,56,52,51,51,57,50,50,57,57,53,62,78,73,109

Secondary structure (DSSP, 8-state):
-------------------------SS----SHHHHHHHHHHHHHHHHHHHHHEEEEEEPPTTPPTTPPPSEEEEEEE-STT-EEEE-HHHH-STT-EEEEE-TTS-EEEEEEEEEEEETTEEEEEEEE--TTSPPP--PBP--TTPPTT-EEEEE--TTS--BTTB-PPPEEEEEEEEEETTEEEE-S---TT-TT-EEEETT--EEEEEEEE-SSTT-EEEEEHHHHHHHHHHHHHHHHH--BSS-TTS-HHHHHHHHHS---STTSPPPTT-SHHHHHHHHHHHHHHHHTTHHHHGGGGGGEEEEEETTEEEEEEEE-STT-EEEEEHHHH-SS-S-EEEE-TTS-EEEEEEEEEETTTTEEEEEES---SPPPP----PPPPTT-EEEEPPSSSS-SEEEEB--SSEETTTS-GGGS-B--EEEEPPPHHHHTTSGGG--EEEEEE-TTSHHHHTT--TT-EEEEETTEE--STTTTHHHHTTSPBTBEEEEEEEETTEEEEEEEE-B--SSS-TTTTSSSPPPSS-S--SEEEEE-----GGG-S-EEE-TTS-EEEEEEEE-SSS-EEEEEHHHHHHHHHHHHHHHHTT-------TTTTPPEE---TTSEEEE-GGGSEEESSS-EEEPPSSTTSPPEEE---STT-EEEEEEEE-SSEEEEEEEEEEESS-EEEEEEETTEEEEEEEPSS-SS-EEEEEEEEEESS-EEEEEEEEEES--SS--EEEEEEEEEESTTSTTTTTTTTT--TTSHHHHHHHHHHHHHHHHHHHTT-

Radius of gyration: 33.49 Å; Cα contacts (8 Å, |Δi|>4): 1978; chains: 1; bounding box: 110×87×113 Å